Protein AF-0000000081041746 (afdb_homodimer)

Foldseek 3Di:
DDDCVDDPPPPPDPPPPPPPPPVPPPPPPPPPPPPPPDDPQLDAFEWFWFWEAEQFWIKIWIATLVVLATQDMFIDTDHFDDDPDPLFTFDACVVGVVVRVLVGLLRRLVSQVVAPPDVPDDSHHHAYAAYFYAYQAQKKFFAALVRHGLDTIGALSRQPLAVLQVLLQVQVCVVPNPQALLLGGSSHQLSVLLVCCAPPVVSNLRTQAIETSRQSVLCVFFVDSFTEAAQFRVLRRSQADNQVRDGHVSSQCSSLPDDNHDCNPNPVDTNSSRYGHHDALLAFPHFGDPVSVCSNHVNVVPPDPPPPRDTHTYTRHHYLVQLLCLLLLQLDAAEWEWEAACKIKIKHWDQHFQPFPRSQAWRRGCHSQRTTIIMGIWNQGVNLLVCLCVPQHPDPDPQRLLVLLVPQAQCLQVKAWASQCQFIRRVDFRPDHIDIDRDDPVRVVSSSPSSSVSNNSLLNNLLSVLSSLVRGPCSVSHQEYAYHYDQCVHPSSQQSNQQQNVHKYKYWDDPSSSSSSRSLSGVCNSVVHRSSVSSVSSVVSRDIDPDMHHHDHNVSNVVSSVVSVVVCCVVGPPPD/DCPPDDDDDDDDDDDDDPPPPPVPPVPPPPPPPPPPPDDPQLDAFEWFWFWEAEQFWIKIFIATLVVLATQDMDIDTDHFDDDPDPLFTFDACVVGVVVRVLVGLLRRLVSQVVAPPDVPDDSHHHAYAAYFYAYQAQKKFFAALVRHGLDTIGALSRQPLAVLQVLLQVQVCVVPNPQPLLQGGSSHQLSVLLVCCAPPVVSNLRTQAIETSRQSVLCVFQVDSFTEAAQFRVLRRSQADNQVRDGHPSSQCSSLVDDNHDCNPNPVDTNSSRYGHHDALLAFPHFGDPVSVCSNHVNVVVPDPPPPRDTHTYTRHHYLVQLLCLLLLQLDAAEWEWEAECKIKIKHWDQHFQPFPRSQAWRGGCHSQRTTIIMGIWNQGVNLLVCLCVPQHPDPDPQRLLVLLVPQAQCLQVKAWASQCQFIRRVDFRPDHIDIDRDDPVRVVSSSPSSSVSNNSLLNNLLSVLSSLVRGPCSVSHQEYAYHYDQCVHPSSQQSNQQQNQHKYKYWDDPSSSSSSRSLSGVCNSVVHRSSVSSVSSVVSRDIDPDMHHHDHNVSNVVSSVVSVVVCCVVGPPPD

Secondary structure (DSSP, 8-state):
--------------------------------------S-----EEEEEEEEE-SSEEEEEEEETTTTEEEEEEEEE--PPP-SSTT--EE-IIIIIHHHHHHHHHHHHHHTTTT---TT--S--EEEEEEEEEE-SS-BEEE-TTS-BSSPEEPTT----HHHHHHHHHHHHHHH-TTTTTT--TTSHHHHHHHHHHH-HHHHHH--EEE-HHHHHHHHHTT-SS-EEEHHHHTTSSSEETTTTEE-HHHHHHHHT---SSS-----S-GGGGSPEEE-TT-EEEE--HHHHHHH-GGGGGSS-GGGSPP-EEE--EEHHHHHHHHTT--STTEEEEEESSSEEEE--BSS----SSTTSSB--B-SSSSB--EEEES-SHHHHHHHHHHH---SSHHHHHHHHTTSPTTGGG-EEE--BTBBTTTTBTT--EEEEEE-TTTGGGTT-HHHHHHHHHHHHHHHHHHHHTTSTTGGG--EEEEESGGGG-HHHHHHHHHHHT-EEE-B--S-HHHHHHHHHHHHHHHT--HHHHHHHTGGGS-B-S--B----TGGGHHHHHHHHHHHHHHHS---/--------------------------------------S-----EEEEEEEEE-SSEEEEEEEETTTTEEEEEEEEE--PPP-SSTT--EE-IIIIIHHHHHHHHHHHHHHTTTT---TT--S--EEEEEEEEEE-SS-BEEE-TTS-BSSPEEPTT----HHHHHHHHHHHHHHH-TTTTTT--TTSHHHHHHHHHHH-HHHHHH--EEE-HHHHHHHHHTT-SS-EEEHHHHTTSSSEETTTTEE-HHHHHHHHT---SSS-----S-GGGGSPEEE-TT-EEEE--HHHHHHH-GGGGGSS-GGGSPP-EEE--EEHHHHHHHHTT--STTEEEEEESSSEEEEE-BSS----S-TTTSB--B-SSSSB--EEEES-SHHHHHHHHHHH---SSHHHHHHHHTTSPTTGGG-EEE--BTBBTTTTBTT--EEEEEE-TTTGGGTT-HHHHHHHHHHHHHHHHHHHHTTSTTGGG--EEEEESGGGG-HHHHHHHHHHHT-EEE-B--S-HHHHHHHHHHHHHHHT--HHHHHHHTGGGS-B-S--B----TGGGHHHHHHHHHHHHHHHS---

Sequence (1152 aa):
MNHRHFIASFSYSSFLLFILKISYTSHFVATAFAISSTGGETTKKAVYLGIDVGTQGTKIVAYCPQEASIIATASRSYDVMPTEVTGRAEQDPSSTWMPAIEECLMEVGHTLQLEQQDDNAEPSSYRIKGIGVSGQQHGMVALDSQLEPLRPAKLWCDVEAVQEANDLKDYFHSQQGQGNLDFLTPSFTAPKILWMKRNEPELYDKAKWFILPHDYVILKLANLRRPITDAGDASGNGFFLAAKRENSPIIAQAIDQDSKGEQSGESNTSVLEKLPTILSPNQVTGILDDYYVQKLLPWTASGMKAANIKAIPVSVGSGDNMCSALGVGCVSPGQAVMSLGTSGTIFAVSKRPPSGTDPSSLAPFCDATGQYLPLACTISCTGVLTQVLKEWTDFSSHEEASKYAASVPIGCHGITFLPYLGGERTPNWPHATGAILGLTSSNFQYAKDPAVIYRACLEAITFLLANALEEFPNKNDIDTLLVVGGGAKNPFWQQMIADITNRKLIFPLETETAALGAAFQAGAAASGMAVEEYVKGQAQALKRSPDTVQPQNHKAYEEAAARFRQFGSNLFDKRIMNHRHFIASFSYSSFLLFILKISYTSHFVATAFAISSTGGETTKKAVYLGIDVGTQGTKIVAYCPQEASIIATASRSYDVMPTEVTGRAEQDPSSTWMPAIEECLMEVGHTLQLEQQDDNAEPSSYRIKGIGVSGQQHGMVALDSQLEPLRPAKLWCDVEAVQEANDLKDYFHSQQGQGNLDFLTPSFTAPKILWMKRNEPELYDKAKWFILPHDYVILKLANLRRPITDAGDASGNGFFLAAKRENSPIIAQAIDQDSKGEQSGESNTSVLEKLPTILSPNQVTGILDDYYVQKLLPWTASGMKAANIKAIPVSVGSGDNMCSALGVGCVSPGQAVMSLGTSGTIFAVSKRPPSGTDPSSLAPFCDATGQYLPLACTISCTGVLTQVLKEWTDFSSHEEASKYAASVPIGCHGITFLPYLGGERTPNWPHATGAILGLTSSNFQYAKDPAVIYRACLEAITFLLANALEEFPNKNDIDTLLVVGGGAKNPFWQQMIADITNRKLIFPLETETAALGAAFQAGAAASGMAVEEYVKGQAQALKRSPDTVQPQNHKAYEEAAARFRQFGSNLFDKRI

Nearest PDB structures (foldseek):
  3gbt-assembly1_A  TM=8.774E-01  e=7.980E-37  Lactobacillus acidophilus NCFM
  3g25-assembly1_A  TM=7.775E-01  e=3.488E-32  Staphylococcus aureus subsp. aureus COL
  6ude-assembly1_C  TM=7.550E-01  e=1.719E-31  Elizabethkingia anophelis NUHP1
  3d7e-assembly1_X  TM=7.645E-01  e=2.544E-29  Enterococcus casseliflavus
  3h3n-assembly1_X  TM=7.624E-01  e=2.829E-29  Enterococcus casseliflavus

InterPro domains:
  IPR000577 Carbohydrate kinase, FGGY [PIRSF000538] (47-567)
  IPR006000 Xylulokinase [TIGR01312] (49-566)
  IPR018483 Carbohydrate kinase, FGGY, conserved site [PS00933] (187-199)
  IPR018484 Carbohydrate kinase FGGY, N-terminal [PF00370] (47-327)
  IPR018485 Carbohydrate kinase FGGY, C-terminal [PF02782] (336-526)
  IPR043129 ATPase, nucleotide binding domain [SSF53067] (47-330)
  IPR043129 ATPase, nucleotide binding domain [SSF53067] (329-567)
  IPR050406 FGGY Carbohydrate Kinase [PTHR43095] (45-571)

Solvent-accessible surface area (backbone atoms only — not comparable to full-atom values): 59236 Å² total; per-residue (Å²): 140,72,92,68,87,71,72,89,76,78,78,81,78,80,78,75,75,77,74,79,78,74,74,78,72,77,74,76,72,76,72,74,78,75,79,76,83,77,73,94,62,73,67,52,41,55,24,17,31,3,31,23,43,49,78,56,29,36,37,35,33,32,34,23,72,91,70,37,40,72,80,40,68,29,67,37,77,51,70,62,54,89,73,91,55,81,45,64,33,32,42,41,57,76,80,48,50,48,53,40,50,49,54,25,38,32,49,37,20,58,74,59,54,51,55,74,71,49,91,83,52,72,68,87,41,64,37,71,49,14,31,11,30,9,5,44,49,21,18,35,38,40,16,29,88,85,70,42,71,76,55,62,20,41,32,44,76,14,45,67,16,47,68,37,21,50,52,50,44,53,51,47,28,74,73,70,37,81,51,70,62,56,54,62,41,23,27,21,21,44,19,42,51,45,36,33,42,44,76,38,35,72,60,45,69,52,41,45,34,49,39,38,50,31,29,51,50,50,29,61,46,29,61,51,93,64,57,46,34,21,55,22,32,39,27,39,31,67,38,37,34,46,82,76,69,40,68,38,64,64,57,34,45,54,51,63,66,55,61,90,23,91,65,60,69,83,66,90,65,56,58,68,75,21,46,52,50,72,46,60,50,32,36,63,72,36,39,55,28,68,72,57,47,34,43,34,28,55,56,47,66,78,68,52,68,62,80,74,57,70,78,29,37,26,27,43,39,32,14,33,69,33,17,26,29,46,32,66,62,49,64,48,67,38,40,29,41,38,37,31,34,56,38,26,38,37,38,32,34,30,94,57,60,65,70,48,92,63,37,41,37,48,43,52,24,23,23,54,57,73,46,19,26,40,32,33,44,27,53,43,30,47,46,50,50,50,48,45,41,67,56,61,32,89,54,92,42,72,70,57,40,46,60,52,18,68,71,44,58,83,46,37,79,56,39,42,36,43,62,21,32,80,9,31,44,36,61,69,31,69,83,38,46,11,34,43,35,54,30,27,74,88,40,46,64,47,71,70,34,42,39,39,50,53,37,22,42,53,50,30,36,44,46,43,52,39,56,49,48,67,60,43,83,59,39,90,54,43,53,35,35,40,37,35,54,73,54,54,71,36,65,70,55,46,45,50,46,12,8,69,58,63,22,36,38,39,32,58,64,69,84,60,22,23,15,46,11,10,14,46,35,6,47,7,20,64,68,69,34,56,31,46,60,42,46,62,71,42,51,78,48,52,47,56,49,90,64,66,39,64,51,81,50,39,76,69,41,48,64,45,48,50,51,49,52,48,53,49,46,41,66,57,46,78,78,125,143,75,93,75,75,79,88,92,76,91,77,89,88,83,88,78,87,75,78,77,81,75,75,79,73,77,74,78,74,77,71,75,77,72,78,76,83,75,74,94,61,73,67,53,43,57,25,17,32,3,30,24,43,48,77,56,28,35,38,36,33,30,33,23,73,91,70,36,39,75,78,40,69,29,67,37,77,51,71,63,53,88,73,92,55,81,45,64,33,31,41,43,57,77,80,48,50,49,53,38,48,48,53,25,38,32,50,37,20,58,73,59,56,52,55,74,71,51,93,83,54,72,68,87,40,63,38,71,48,14,31,12,30,9,6,45,50,20,17,35,37,39,16,28,87,84,70,42,70,77,52,61,20,40,32,45,76,16,46,67,16,46,68,38,22,51,52,50,45,52,51,47,26,75,73,70,37,82,51,70,62,57,54,60,43,23,27,23,21,42,18,41,53,43,37,34,41,44,75,37,35,72,58,44,70,50,41,46,34,50,41,38,50,32,30,52,52,50,27,60,46,29,60,50,94,64,57,46,35,21,56,21,32,39,28,38,29,66,38,37,36,48,82,77,70,40,66,39,64,64,57,33,45,53,52,63,66,55,63,90,23,92,64,62,68,81,66,92,65,55,57,68,75,20,45,52,50,72,45,60,51,33,38,65,71,37,39,54,27,68,71,58,47,33,42,35,27,55,57,47,66,80,70,51,68,62,80,72,56,72,78,28,36,26,26,43,38,29,14,33,69,35,15,26,30,45,32,67,62,49,64,48,68,38,39,30,40,36,37,31,36,56,38,26,38,37,38,33,33,31,94,56,60,66,69,45,93,58,41,39,36,46,42,52,23,23,22,56,58,74,46,19,26,37,31,35,46,27,53,42,30,49,46,50,50,50,49,44,42,66,55,60,32,90,56,92,42,72,70,58,40,46,59,51,18,68,72,44,59,83,46,39,78,58,39,42,38,42,63,21,32,82,9,30,44,37,61,70,30,70,82,37,46,11,33,43,34,55,29,28,74,86,41,44,63,48,71,70,35,43,40,38,50,54,38,22,43,53,50,30,38,44,46,44,50,38,55,48,47,66,55,42,80,59,39,90,54,42,52,35,33,41,38,34,55,72,54,54,71,37,67,69,55,46,45,49,46,12,9,68,58,63,24,35,37,39,33,59,65,69,82,59,22,24,14,46,11,10,13,46,33,6,47,8,20,62,68,70,34,56,31,44,60,41,45,62,70,43,51,79,48,51,47,54,49,87,64,66,41,65,51,79,50,40,75,68,41,46,64,46,48,50,51,50,52,50,55,52,46,40,68,57,48,82,81,122

Organism: NCBI:txid2856

Structure (mmCIF, N/CA/C/O backbone):
data_AF-0000000081041746-model_v1
#
loop_
_entity.id
_entity.type
_entity.pdbx_description
1 polymer 'glycerol kinase'
#
loop_
_atom_site.group_PDB
_atom_site.id
_atom_site.type_symbol
_atom_site.label_atom_id
_atom_site.label_alt_id
_atom_site.label_comp_id
_atom_site.label_asym_id
_atom_site.label_entity_id
_atom_site.label_seq_id
_atom_site.pdbx_PDB_ins_code
_atom_site.Cartn_x
_atom_site.Cartn_y
_atom_site.Cartn_z
_atom_site.occupancy
_atom_site.B_iso_or_equiv
_atom_site.auth_seq_id
_atom_site.auth_comp_id
_atom_site.auth_asym_id
_atom_site.auth_atom_id
_atom_site.pdbx_PDB_model_num
ATOM 1 N N . MET A 1 1 ? -49.656 38.812 -44.125 1 17.89 1 MET A N 1
ATOM 2 C CA . MET A 1 1 ? -48.781 39.812 -44.719 1 17.89 1 MET A CA 1
ATOM 3 C C . MET A 1 1 ? -47.938 40.5 -43.656 1 17.89 1 MET A C 1
ATOM 5 O O . MET A 1 1 ? -46.719 40.562 -43.75 1 17.89 1 MET A O 1
ATOM 9 N N . ASN A 1 2 ? -48.406 41.594 -43.094 1 15.85 2 ASN A N 1
ATOM 10 C CA . ASN A 1 2 ? -48 43 -43.156 1 15.85 2 ASN A CA 1
ATOM 11 C C . ASN A 1 2 ? -47.094 43.344 -41.969 1 15.85 2 ASN A C 1
ATOM 13 O O . ASN A 1 2 ? -46.031 43.969 -42.125 1 15.85 2 ASN A O 1
ATOM 17 N N . HIS A 1 3 ? -47.719 43.562 -40.844 1 16.42 3 HIS A N 1
ATOM 18 C CA . HIS A 1 3 ? -47.562 44.844 -40.188 1 16.42 3 HIS A CA 1
ATOM 19 C C . HIS A 1 3 ? -46.219 44.906 -39.438 1 16.42 3 HIS A C 1
ATOM 21 O O . HIS A 1 3 ? -45.938 44.031 -38.625 1 16.42 3 HIS A O 1
ATOM 27 N N . ARG A 1 4 ? -45.281 45.625 -40 1 18.36 4 ARG A N 1
ATOM 28 C CA . ARG A 1 4 ? -43.875 46.062 -40.062 1 18.36 4 ARG A CA 1
ATOM 29 C C . ARG A 1 4 ? -43.469 46.75 -38.781 1 18.36 4 ARG A C 1
ATOM 31 O O . ARG A 1 4 ? -42.406 47.375 -38.688 1 18.36 4 ARG A O 1
ATOM 38 N N . HIS A 1 5 ? -44.438 46.875 -37.75 1 17.62 5 HIS A N 1
ATOM 39 C CA . HIS A 1 5 ? -44.312 48.031 -36.906 1 17.62 5 HIS A CA 1
ATOM 40 C C . HIS A 1 5 ? -43 48.031 -36.125 1 17.62 5 HIS A C 1
ATOM 42 O O . HIS A 1 5 ? -42.75 47.156 -35.312 1 17.62 5 HIS A O 1
ATOM 48 N N . PHE A 1 6 ? -41.875 48.438 -36.812 1 18.81 6 PHE A N 1
ATOM 49 C CA . PHE A 1 6 ? -40.469 48.469 -36.531 1 18.81 6 PHE A CA 1
ATOM 50 C C . PHE A 1 6 ? -40.188 49.156 -35.188 1 18.81 6 PHE A C 1
ATOM 52 O O . PHE A 1 6 ? -39.594 48.531 -34.281 1 18.81 6 PHE A O 1
ATOM 59 N N . ILE A 1 7 ? -39.625 50.469 -35.125 1 18.61 7 ILE A N 1
ATOM 60 C CA . ILE A 1 7 ? -38.281 50.938 -34.938 1 18.61 7 ILE A CA 1
ATOM 61 C C . ILE A 1 7 ? -38.219 51.75 -33.625 1 18.61 7 ILE A C 1
ATOM 63 O O . ILE A 1 7 ? -37.188 52.344 -33.312 1 18.61 7 ILE A O 1
ATOM 67 N N . ALA A 1 8 ? -39.25 51.812 -32.75 1 18.53 8 ALA A N 1
ATOM 68 C CA . ALA A 1 8 ? -39.281 53.094 -32.031 1 18.53 8 ALA A CA 1
ATOM 69 C C . ALA A 1 8 ? -38.031 53.25 -31.172 1 18.53 8 ALA A C 1
ATOM 71 O O . ALA A 1 8 ? -37.656 52.344 -30.422 1 18.53 8 ALA A O 1
ATOM 72 N N . SER A 1 9 ? -37.062 54.156 -31.562 1 19.59 9 SER A N 1
ATOM 73 C CA . SER A 1 9 ? -35.781 54.75 -31.234 1 19.59 9 SER A CA 1
ATOM 74 C C . SER A 1 9 ? -35.812 55.406 -29.859 1 19.59 9 SER A C 1
ATOM 76 O O . SER A 1 9 ? -36.375 56.5 -29.719 1 19.59 9 SER A O 1
ATOM 78 N N . PHE A 1 10 ? -36.406 54.781 -28.797 1 18.55 10 PHE A N 1
ATOM 79 C CA . PHE A 1 10 ? -36.625 55.594 -27.594 1 18.55 10 PHE A CA 1
ATOM 80 C C . PHE A 1 10 ? -35.312 56.188 -27.109 1 18.55 10 PHE A C 1
ATOM 82 O O . PHE A 1 10 ? -34.281 55.531 -27.156 1 18.55 10 PHE A O 1
ATOM 89 N N . SER A 1 11 ? -35.156 57.531 -27.109 1 18.41 11 SER A N 1
ATOM 90 C CA . SER A 1 11 ? -34.281 58.688 -26.828 1 18.41 11 SER A CA 1
ATOM 91 C C . SER A 1 11 ? -33.844 58.688 -25.375 1 18.41 11 SER A C 1
ATOM 93 O O . SER A 1 11 ? -34.594 59.062 -24.469 1 18.41 11 SER A O 1
ATOM 95 N N . TYR A 1 12 ? -33.406 57.531 -24.797 1 18.34 12 TYR A N 1
ATOM 96 C CA . TYR A 1 12 ? -33.156 57.5 -23.359 1 18.34 12 TYR A CA 1
ATOM 97 C C . TYR A 1 12 ? -32.188 58.594 -22.953 1 18.34 12 TYR A C 1
ATOM 99 O O . TYR A 1 12 ? -31.062 58.656 -23.484 1 18.34 12 TYR A O 1
ATOM 107 N N . SER A 1 13 ? -32.688 59.812 -22.547 1 17.78 13 SER A N 1
ATOM 108 C CA . SER A 1 13 ? -32.219 61.062 -22 1 17.78 13 SER A CA 1
ATOM 109 C C . SER A 1 13 ? -31.125 60.812 -20.938 1 17.78 13 SER A C 1
ATOM 111 O O . SER A 1 13 ? -31.203 59.875 -20.172 1 17.78 13 SER A O 1
ATOM 113 N N . SER A 1 14 ? -29.875 61.5 -21.125 1 18.52 14 SER A N 1
ATOM 114 C CA . SER A 1 14 ? -28.5 61.688 -20.672 1 18.52 14 SER A CA 1
ATOM 115 C C . SER A 1 14 ? -28.469 62.25 -19.25 1 18.52 14 SER A C 1
ATOM 117 O O . SER A 1 14 ? -28.281 63.438 -19.047 1 18.52 14 SER A O 1
ATOM 119 N N . PHE A 1 15 ? -29.562 61.969 -18.391 1 18.86 15 PHE A N 1
ATOM 120 C CA . PHE A 1 15 ? -29.484 62.812 -17.203 1 18.86 15 PHE A CA 1
ATOM 121 C C . PHE A 1 15 ? -28.141 62.656 -16.516 1 18.86 15 PHE A C 1
ATOM 123 O O . PHE A 1 15 ? -27.734 61.531 -16.203 1 18.86 15 PHE A O 1
ATOM 130 N N . LEU A 1 16 ? -27.219 63.688 -16.672 1 18.58 16 LEU A N 1
ATOM 131 C CA . LEU A 1 16 ? -25.891 64.062 -16.234 1 18.58 16 LEU A CA 1
ATOM 132 C C . LEU A 1 16 ? -25.844 64.188 -14.711 1 18.58 16 LEU A C 1
ATOM 134 O O . LEU A 1 16 ? -26.344 65.125 -14.125 1 18.58 16 LEU A O 1
ATOM 138 N N . LEU A 1 17 ? -26.547 63.219 -13.945 1 17.8 17 LEU A N 1
ATOM 139 C CA . LEU A 1 17 ? -26.531 63.562 -12.531 1 17.8 17 LEU A CA 1
ATOM 140 C C . LEU A 1 17 ? -25.109 63.781 -12.039 1 17.8 17 LEU A C 1
ATOM 142 O O . LEU A 1 17 ? -24.25 62.906 -12.211 1 17.8 17 LEU A O 1
ATOM 146 N N . PHE A 1 18 ? -24.688 65.062 -11.914 1 19.39 18 PHE A N 1
ATOM 147 C CA . PHE A 1 18 ? -23.516 65.688 -11.336 1 19.39 18 PHE A CA 1
ATOM 148 C C . PHE A 1 18 ? -23.234 65.125 -9.938 1 19.39 18 PHE A C 1
ATOM 150 O O . PHE A 1 18 ? -23.891 65.562 -8.969 1 19.39 18 PHE A O 1
ATOM 157 N N . ILE A 1 19 ? -23.344 63.812 -9.711 1 18.14 19 ILE A N 1
ATOM 158 C CA . ILE A 1 19 ? -23.203 63.5 -8.297 1 18.14 19 ILE A CA 1
ATOM 159 C C . ILE A 1 19 ? -21.875 64.062 -7.773 1 18.14 19 ILE A C 1
ATOM 161 O O . ILE A 1 19 ? -20.812 63.781 -8.344 1 18.14 19 ILE A O 1
ATOM 165 N N . LEU A 1 20 ? -21.953 65.125 -6.996 1 17.69 20 LEU A N 1
ATOM 166 C CA . LEU A 1 20 ? -20.969 65.875 -6.195 1 17.69 20 LEU A CA 1
ATOM 167 C C . LEU A 1 20 ? -20.094 64.938 -5.398 1 17.69 20 LEU A C 1
ATOM 169 O O . LEU A 1 20 ? -20.609 64.062 -4.664 1 17.69 20 LEU A O 1
ATOM 173 N N . LYS A 1 21 ? -18.859 64.625 -5.906 1 20.77 21 LYS A N 1
ATOM 174 C CA . LYS A 1 21 ? -17.672 63.938 -5.398 1 20.77 21 LYS A CA 1
ATOM 175 C C . LYS A 1 21 ? -17.312 64.438 -3.994 1 20.77 21 LYS A C 1
ATOM 177 O O . LYS A 1 21 ? -16.625 65.438 -3.834 1 20.77 21 LYS A O 1
ATOM 182 N N . ILE A 1 22 ? -18.344 64.625 -3.088 1 19.06 22 ILE A N 1
ATOM 183 C CA . ILE A 1 22 ? -17.812 65.125 -1.827 1 19.06 22 ILE A CA 1
ATOM 184 C C . ILE A 1 22 ? -16.734 64.188 -1.307 1 19.06 22 ILE A C 1
ATOM 186 O O . ILE A 1 22 ? -17 63 -1.061 1 19.06 22 ILE A O 1
ATOM 190 N N . SER A 1 23 ? -15.492 64.375 -1.728 1 19.53 23 SER A N 1
ATOM 191 C CA . SER A 1 23 ? -14.227 63.75 -1.303 1 19.53 23 SER A CA 1
ATOM 192 C C . SER A 1 23 ? -14.055 63.844 0.211 1 19.53 23 SER A C 1
ATOM 194 O O . SER A 1 23 ? -13.734 64.938 0.745 1 19.53 23 SER A O 1
ATOM 196 N N . TYR A 1 24 ? -14.984 63.312 1.072 1 19.25 24 TYR A N 1
ATOM 197 C CA . TYR A 1 24 ? -14.633 63.344 2.488 1 19.25 24 TYR A CA 1
ATOM 198 C C . TYR A 1 24 ? -13.258 62.75 2.725 1 19.25 24 TYR A C 1
ATOM 200 O O . TYR A 1 24 ? -13.062 61.531 2.539 1 19.25 24 TYR A O 1
ATOM 208 N N . THR A 1 25 ? -12.141 63.438 2.338 1 21.73 25 THR A N 1
ATOM 209 C CA . THR A 1 25 ? -10.766 63.156 2.75 1 21.73 25 THR A CA 1
ATOM 210 C C . THR A 1 25 ? -10.68 62.969 4.262 1 21.73 25 THR A C 1
ATOM 212 O O . THR A 1 25 ? -10.945 63.906 5.023 1 21.73 25 THR A O 1
ATOM 215 N N . SER A 1 26 ? -11.242 61.938 4.848 1 22.27 26 SER A N 1
ATOM 216 C CA . SER A 1 26 ? -10.945 61.688 6.254 1 22.27 26 SER A CA 1
ATOM 217 C C . SER A 1 26 ? -9.453 61.812 6.535 1 22.27 26 SER A C 1
ATOM 219 O O . SER A 1 26 ? -8.641 61.094 5.969 1 22.27 26 SER A O 1
ATOM 221 N N . HIS A 1 27 ? -8.922 63.031 6.672 1 24.08 27 HIS A N 1
ATOM 222 C CA . HIS A 1 27 ? -7.594 63.406 7.164 1 24.08 27 HIS A CA 1
ATOM 223 C C . HIS A 1 27 ? -7.254 62.625 8.438 1 24.08 27 HIS A C 1
ATOM 225 O O . HIS A 1 27 ? -7.844 62.875 9.492 1 24.08 27 HIS A O 1
ATOM 231 N N . PHE A 1 28 ? -7.051 61.344 8.383 1 24.45 28 PHE A N 1
ATOM 232 C CA . PHE A 1 28 ? -6.387 60.688 9.508 1 24.45 28 PHE A CA 1
ATOM 233 C C . PHE A 1 28 ? -5.121 61.438 9.898 1 24.45 28 PHE A C 1
ATOM 235 O O . PHE A 1 28 ? -4.203 61.594 9.086 1 24.45 28 PHE A O 1
ATOM 242 N N . VAL A 1 29 ? -5.23 62.531 10.672 1 25.06 29 VAL A N 1
ATOM 243 C CA . VAL A 1 29 ? -4.133 63.312 11.266 1 25.06 29 VAL A CA 1
ATOM 244 C C . VAL A 1 29 ? -3.182 62.344 11.992 1 25.06 29 VAL A C 1
ATOM 246 O O . VAL A 1 29 ? -3.566 61.688 12.961 1 25.06 29 VAL A O 1
ATOM 249 N N . ALA A 1 30 ? -2.246 61.75 11.297 1 29.47 30 ALA A N 1
ATOM 250 C CA . ALA A 1 30 ? -1.062 61.188 11.93 1 29.47 30 ALA A CA 1
ATOM 251 C C . ALA A 1 30 ? -0.396 62.188 12.867 1 29.47 30 ALA A C 1
ATOM 253 O O . ALA A 1 30 ? 0.242 63.156 12.406 1 29.47 30 ALA A O 1
ATOM 254 N N . THR A 1 31 ? -1.145 62.688 13.867 1 27.75 31 THR A N 1
ATOM 255 C CA . THR A 1 31 ? -0.385 63.5 14.82 1 27.75 31 THR A CA 1
ATOM 256 C C . THR A 1 31 ? 0.909 62.781 15.211 1 27.75 31 THR A C 1
ATOM 258 O O . THR A 1 31 ? 0.88 61.656 15.727 1 27.75 31 THR A O 1
ATOM 261 N N . ALA A 1 32 ? 1.951 63.094 14.516 1 30.61 32 ALA A N 1
ATOM 262 C CA . ALA A 1 32 ? 3.305 62.75 14.953 1 30.61 32 ALA A CA 1
ATOM 263 C C . ALA A 1 32 ? 3.518 63.156 16.406 1 30.61 32 ALA A C 1
ATOM 265 O O . ALA A 1 32 ? 3.436 64.312 16.766 1 30.61 32 ALA A O 1
ATOM 266 N N . PHE A 1 33 ? 3.07 62.344 17.312 1 29.52 33 PHE A N 1
ATOM 267 C CA . PHE A 1 33 ? 3.445 62.594 18.703 1 29.52 33 PHE A CA 1
ATOM 268 C C . PHE A 1 33 ? 4.949 62.812 18.828 1 29.52 33 PHE A C 1
ATOM 270 O O . PHE A 1 33 ? 5.738 61.938 18.469 1 29.52 33 PHE A O 1
ATOM 277 N N . ALA A 1 34 ? 5.406 64.062 18.688 1 30.11 34 ALA A N 1
ATOM 278 C CA . ALA A 1 34 ? 6.762 64.438 19.047 1 30.11 34 ALA A CA 1
ATOM 279 C C . ALA A 1 34 ? 7.078 64.062 20.5 1 30.11 34 ALA A C 1
ATOM 281 O O . ALA A 1 34 ? 6.457 64.625 21.422 1 30.11 34 ALA A O 1
ATOM 282 N N . ILE A 1 35 ? 7.531 62.906 20.734 1 31.83 35 ILE A N 1
ATOM 283 C CA . ILE A 1 35 ? 8.094 62.594 22.047 1 31.83 35 ILE A CA 1
ATOM 284 C C . ILE A 1 35 ? 9.227 63.562 22.375 1 31.83 35 ILE A C 1
ATOM 286 O O . ILE A 1 35 ? 10.219 63.625 21.641 1 31.83 35 ILE A O 1
ATOM 290 N N . SER A 1 36 ? 8.93 64.688 23.016 1 29.44 36 SER A N 1
ATOM 291 C CA . SER A 1 36 ? 9.914 65.625 23.547 1 29.44 36 SER A CA 1
ATOM 292 C C . SER A 1 36 ? 10.922 64.938 24.438 1 29.44 36 SER A C 1
ATOM 294 O O . SER A 1 36 ? 10.539 64.188 25.375 1 29.44 36 SER A O 1
ATOM 296 N N . SER A 1 37 ? 12.18 64.688 24.078 1 31.83 37 SER A N 1
ATOM 297 C CA . SER A 1 37 ? 13.328 64.188 24.828 1 31.83 37 SER A CA 1
ATOM 298 C C . SER A 1 37 ? 13.773 65.188 25.891 1 31.83 37 SER A C 1
ATOM 300 O O . SER A 1 37 ? 14.828 65.812 25.766 1 31.83 37 SER A O 1
ATOM 302 N N . THR A 1 38 ? 12.953 65.938 26.672 1 31.3 38 THR A N 1
ATOM 303 C CA . THR A 1 38 ? 13.625 66.938 27.516 1 31.3 38 THR A CA 1
ATOM 304 C C . THR A 1 38 ? 14.609 66.25 28.469 1 31.3 38 THR A C 1
ATOM 306 O O . THR A 1 38 ? 15.789 66.562 28.484 1 31.3 38 THR A O 1
ATOM 309 N N . GLY A 1 39 ? 14.359 66.438 29.938 1 32.53 39 GLY A N 1
ATOM 310 C CA . GLY A 1 39 ? 15.211 66.562 31.109 1 32.53 39 GLY A CA 1
ATOM 311 C C . GLY A 1 39 ? 15.93 65.312 31.484 1 32.53 39 GLY A C 1
ATOM 312 O O . GLY A 1 39 ? 15.641 64.25 30.938 1 32.53 39 GLY A O 1
ATOM 313 N N . GLY A 1 40 ? 16.891 65.438 32.688 1 36.47 40 GLY A N 1
ATOM 314 C CA . GLY A 1 40 ? 17.734 64.375 33.25 1 36.47 40 GLY A CA 1
ATOM 315 C C . GLY A 1 40 ? 16.984 63.094 33.531 1 36.47 40 GLY A C 1
ATOM 316 O O . GLY A 1 40 ? 16.562 62.875 34.656 1 36.47 40 GLY A O 1
ATOM 317 N N . GLU A 1 41 ? 15.953 62.781 32.875 1 38.34 41 GLU A N 1
ATOM 318 C CA . GLU A 1 41 ? 15.039 61.656 33.094 1 38.34 41 GLU A CA 1
ATOM 319 C C . GLU A 1 41 ? 15.797 60.375 33.438 1 38.34 41 GLU A C 1
ATOM 321 O O . GLU A 1 41 ? 16.688 59.969 32.688 1 38.34 41 GLU A O 1
ATOM 326 N N . THR A 1 42 ? 16.125 60.062 34.719 1 46.41 42 THR A N 1
ATOM 327 C CA . THR A 1 42 ? 16.562 58.719 35.156 1 46.41 42 THR A CA 1
ATOM 328 C C . THR A 1 42 ? 16.047 57.656 34.219 1 46.41 42 THR A C 1
ATOM 330 O O . THR A 1 42 ? 14.844 57.594 33.938 1 46.41 42 THR A O 1
ATOM 333 N N . THR A 1 43 ? 16.781 57.156 33.25 1 60.53 43 THR A N 1
ATOM 334 C CA . THR A 1 43 ? 16.531 56.5 31.953 1 60.53 43 THR A CA 1
ATOM 335 C C . THR A 1 43 ? 15.898 55.125 32.156 1 60.53 43 THR A C 1
ATOM 337 O O . THR A 1 43 ? 16.594 54.188 32.531 1 60.53 43 THR A O 1
ATOM 340 N N . LYS A 1 44 ? 14.648 54.906 32.625 1 80.25 44 LYS A N 1
ATOM 341 C CA . LYS A 1 44 ? 13.906 53.656 32.688 1 80.25 44 LYS A CA 1
ATOM 342 C C . LYS A 1 44 ? 14.102 52.844 31.422 1 80.25 44 LYS A C 1
ATOM 344 O O . LYS A 1 44 ? 14.164 53.375 30.312 1 80.25 44 LYS A O 1
ATOM 349 N N . LYS A 1 45 ? 14.281 51.562 31.734 1 90.12 45 LYS A N 1
ATOM 350 C CA . LYS A 1 45 ? 14.453 50.625 30.609 1 90.12 45 LYS A CA 1
ATOM 351 C C . LYS A 1 45 ? 13.125 50.375 29.922 1 90.12 45 LYS A C 1
ATOM 353 O O . LYS A 1 45 ? 12.094 50.188 30.578 1 90.12 45 LYS A O 1
ATOM 358 N N . ALA A 1 46 ? 13.164 50.406 28.625 1 92.44 46 ALA A N 1
ATOM 359 C CA . ALA A 1 46 ? 11.961 50.156 27.844 1 92.44 46 ALA A CA 1
ATOM 360 C C . ALA A 1 46 ? 11.578 48.656 27.891 1 92.44 46 ALA A C 1
ATOM 362 O O . ALA A 1 46 ? 12.453 47.812 27.844 1 92.44 46 ALA A O 1
ATOM 363 N N . VAL A 1 47 ? 10.281 48.438 28.031 1 95.62 47 VAL A N 1
ATOM 364 C CA . VAL A 1 47 ? 9.75 47.062 27.984 1 95.62 47 VAL A CA 1
ATOM 365 C C . VAL A 1 47 ? 8.602 46.969 26.984 1 95.62 47 VAL A C 1
ATOM 367 O O . VAL A 1 47 ? 7.77 47.875 26.922 1 95.62 47 VAL A O 1
ATOM 370 N N . TYR A 1 48 ? 8.656 46 26.172 1 97.88 48 TYR A N 1
ATOM 371 C CA . TYR A 1 48 ? 7.566 45.688 25.25 1 97.88 48 TYR A CA 1
ATOM 372 C C . TYR A 1 48 ? 6.855 44.406 25.641 1 97.88 48 TYR A C 1
ATOM 374 O O . TYR A 1 48 ? 7.5 43.375 25.828 1 97.88 48 TYR A O 1
ATOM 382 N N . LEU A 1 49 ? 5.523 44.438 25.766 1 98.31 49 LEU A N 1
ATOM 383 C CA . LEU A 1 49 ? 4.734 43.25 26.078 1 98.31 49 LEU A CA 1
ATOM 384 C C . LEU A 1 49 ? 4.266 42.562 24.812 1 98.31 49 LEU A C 1
ATOM 386 O O . LEU A 1 49 ? 3.822 43.188 23.875 1 98.31 49 LEU A O 1
ATOM 390 N N . GLY A 1 50 ? 4.504 41.281 24.766 1 98.75 50 GLY A N 1
ATOM 391 C CA . GLY A 1 50 ? 3.91 40.438 23.75 1 98.75 50 GLY A CA 1
ATOM 392 C C . GLY A 1 50 ? 2.848 39.5 24.312 1 98.75 50 GLY A C 1
ATOM 393 O O . GLY A 1 50 ? 3.107 38.75 25.234 1 98.75 50 GLY A O 1
ATOM 394 N N . ILE A 1 51 ? 1.639 39.5 23.766 1 98.75 51 ILE A N 1
ATOM 395 C CA . ILE A 1 51 ? 0.513 38.688 24.156 1 98.75 51 ILE A CA 1
ATOM 396 C C . ILE A 1 51 ? 0.26 37.625 23.094 1 98.75 51 ILE A C 1
ATOM 398 O O . ILE A 1 51 ? 0.156 37.938 21.906 1 98.75 51 ILE A O 1
ATOM 402 N N . ASP A 1 52 ? 0.192 36.375 23.5 1 98.38 52 ASP A N 1
ATOM 403 C CA . ASP A 1 52 ? -0.197 35.281 22.594 1 98.38 52 ASP A CA 1
ATOM 404 C C . ASP A 1 52 ? -1.475 34.594 23.078 1 98.38 52 ASP A C 1
ATOM 406 O O . ASP A 1 52 ? -1.479 33.969 24.125 1 98.38 52 ASP A O 1
ATOM 410 N N . VAL A 1 53 ? -2.533 34.719 22.312 1 98.31 53 VAL A N 1
ATOM 411 C CA . VAL A 1 53 ? -3.814 34.094 22.625 1 98.31 53 VAL A CA 1
ATOM 412 C C . VAL A 1 53 ? -3.982 32.812 21.828 1 98.31 53 VAL A C 1
ATOM 414 O O . VAL A 1 53 ? -4.469 32.844 20.688 1 98.31 53 VAL A O 1
ATOM 417 N N . GLY A 1 54 ? -3.73 31.719 22.469 1 95.81 54 GLY A N 1
ATOM 418 C CA . GLY A 1 54 ? -3.824 30.422 21.828 1 95.81 54 GLY A CA 1
ATOM 419 C C . GLY A 1 54 ? -5.062 29.641 22.234 1 95.81 54 GLY A C 1
ATOM 420 O O . GLY A 1 54 ? -5.926 30.156 22.953 1 95.81 54 GLY A O 1
ATOM 421 N N . THR A 1 55 ? -5.172 28.422 21.781 1 93.56 55 THR A N 1
ATOM 422 C CA . THR A 1 55 ? -6.324 27.562 22.016 1 93.56 55 THR A CA 1
ATOM 423 C C . THR A 1 55 ? -6.332 27.062 23.469 1 93.56 55 THR A C 1
ATOM 425 O O . THR A 1 55 ? -7.391 26.969 24.078 1 93.56 55 THR A O 1
ATOM 428 N N . GLN A 1 56 ? -5.168 26.875 24.062 1 92.44 56 GLN A N 1
ATOM 429 C CA . GLN A 1 56 ? -5.094 26.25 25.375 1 92.44 56 GLN A CA 1
ATOM 430 C C . GLN A 1 56 ? -4.805 27.266 26.469 1 92.44 56 GLN A C 1
ATOM 432 O O . GLN A 1 56 ? -4.762 26.938 27.656 1 92.44 56 GLN A O 1
ATOM 437 N N . GLY A 1 57 ? -4.52 28.438 25.984 1 96.06 57 GLY A N 1
ATOM 438 C CA . GLY A 1 57 ? -4.234 29.453 26.984 1 96.06 57 GLY A CA 1
ATOM 439 C C . GLY A 1 57 ? -3.68 30.734 26.391 1 96.06 57 GLY A C 1
ATOM 440 O O . GLY A 1 57 ? -3.518 30.844 25.172 1 96.06 57 GLY A O 1
ATOM 441 N N . THR A 1 58 ? -3.461 31.688 27.266 1 97.56 58 THR A N 1
ATOM 442 C CA . THR A 1 58 ? -2.842 32.969 26.922 1 97.56 58 THR A CA 1
ATOM 443 C C . THR A 1 58 ? -1.503 33.125 27.641 1 97.56 58 THR A C 1
ATOM 445 O O . THR A 1 58 ? -1.358 32.719 28.797 1 97.56 58 THR A O 1
ATOM 448 N N . LYS A 1 59 ? -0.547 33.656 26.922 1 97.62 59 LYS A N 1
ATOM 449 C CA . LYS A 1 59 ? 0.778 33.938 27.469 1 97.62 59 LYS A CA 1
ATOM 450 C C . LYS A 1 59 ? 1.187 35.406 27.203 1 97.62 59 LYS A C 1
ATOM 452 O O . LYS A 1 59 ? 0.917 35.938 26.141 1 97.62 59 LYS A O 1
ATOM 457 N N . ILE A 1 60 ? 1.812 36.031 28.188 1 98.38 60 ILE A N 1
ATOM 458 C CA . ILE A 1 60 ? 2.377 37.344 28.016 1 98.38 60 ILE A CA 1
ATOM 459 C C . ILE A 1 60 ? 3.857 37.344 28.391 1 98.38 60 ILE A C 1
ATOM 461 O O . ILE A 1 60 ? 4.246 36.75 29.391 1 98.38 60 ILE A O 1
ATOM 465 N N . VAL A 1 61 ? 4.672 37.875 27.562 1 98 61 VAL A N 1
ATOM 466 C CA . VAL A 1 61 ? 6.078 38.062 27.891 1 98 61 VAL A CA 1
ATOM 467 C C . VAL A 1 61 ? 6.387 39.562 27.938 1 98 61 VAL A C 1
ATOM 469 O O . VAL A 1 61 ? 5.797 40.344 27.203 1 98 61 VAL A O 1
ATOM 472 N N . ALA A 1 62 ? 7.242 39.938 28.812 1 97.62 62 ALA A N 1
ATOM 473 C CA . ALA A 1 62 ? 7.824 41.281 28.875 1 97.62 62 ALA A CA 1
ATOM 474 C C . ALA A 1 62 ? 9.266 41.25 28.391 1 97.62 62 ALA A C 1
ATOM 476 O O . ALA A 1 62 ? 10.156 40.719 29.062 1 97.62 62 ALA A O 1
ATOM 477 N N . TYR A 1 63 ? 9.477 41.875 27.266 1 97.75 63 TYR A N 1
ATOM 478 C CA . TYR A 1 63 ? 10.797 41.875 26.641 1 97.75 63 TYR A CA 1
ATOM 479 C C . TYR A 1 63 ? 11.492 43.219 26.844 1 97.75 63 TYR A C 1
ATOM 481 O O . TYR A 1 63 ? 10.898 44.281 26.609 1 97.75 63 TYR A O 1
ATOM 489 N N . CYS A 1 64 ? 12.719 43.156 27.25 1 96.38 64 CYS A N 1
ATOM 490 C CA . CYS A 1 64 ? 13.555 44.344 27.406 1 96.38 64 CYS A CA 1
ATOM 491 C C . CYS A 1 64 ? 14.688 44.344 26.391 1 96.38 64 CYS A C 1
ATOM 493 O O . CYS A 1 64 ? 15.664 43.625 26.531 1 96.38 64 CYS A O 1
ATOM 495 N N . PRO A 1 65 ? 14.594 45.281 25.469 1 96.56 65 PRO A N 1
ATOM 496 C CA . PRO A 1 65 ? 15.641 45.312 24.438 1 96.56 65 PRO A CA 1
ATOM 497 C C . PRO A 1 65 ? 17.016 45.625 25.031 1 96.56 65 PRO A C 1
ATOM 499 O O . PRO A 1 65 ? 18.031 45.062 24.562 1 96.56 65 PRO A O 1
ATOM 502 N N . GLN A 1 66 ? 17.078 46.406 26 1 93.81 66 GLN A N 1
ATOM 503 C CA . GLN A 1 66 ? 18.359 46.781 26.594 1 93.81 66 GLN A CA 1
ATOM 504 C C . GLN A 1 66 ? 19.047 45.562 27.25 1 93.81 66 GLN A C 1
ATOM 506 O O . GLN A 1 66 ? 20.281 45.5 27.312 1 93.81 66 GLN A O 1
ATOM 511 N N . GLU A 1 67 ? 18.25 44.625 27.672 1 94.5 67 GLU A N 1
ATOM 512 C CA . GLU A 1 67 ? 18.781 43.438 28.281 1 94.5 67 GLU A CA 1
ATOM 513 C C . GLU A 1 67 ? 18.766 42.25 27.312 1 94.5 67 GLU A C 1
ATOM 515 O O . GLU A 1 67 ? 19.312 41.188 27.609 1 94.5 67 GLU A O 1
ATOM 520 N N . ALA A 1 68 ? 18.156 42.5 26.234 1 95.5 68 ALA A N 1
ATOM 521 C CA . ALA A 1 68 ? 17.984 41.469 25.219 1 95.5 68 ALA A CA 1
ATOM 522 C C . ALA A 1 68 ? 17.422 40.188 25.828 1 95.5 68 ALA A C 1
ATOM 524 O O . ALA A 1 68 ? 17.953 39.094 25.609 1 95.5 68 ALA A O 1
ATOM 525 N N . SER A 1 69 ? 16.375 40.375 26.672 1 95 69 SER A N 1
ATOM 526 C CA . SER A 1 69 ? 15.836 39.219 27.375 1 95 69 SER A CA 1
ATOM 527 C C . SER A 1 69 ? 14.383 39.438 27.781 1 95 69 SER A C 1
ATOM 529 O O . SER A 1 69 ? 13.93 40.562 27.906 1 95 69 SER A O 1
ATOM 531 N N . ILE A 1 70 ? 13.727 38.344 27.953 1 96.31 70 ILE A N 1
ATOM 532 C CA . ILE A 1 70 ? 12.422 38.375 28.594 1 96.31 70 ILE A CA 1
ATOM 533 C C . ILE A 1 70 ? 12.602 38.5 30.109 1 96.31 70 ILE A C 1
ATOM 535 O O . ILE A 1 70 ? 13.25 37.688 30.75 1 96.31 70 ILE A O 1
ATOM 539 N N . ILE A 1 71 ? 11.992 39.5 30.672 1 95.5 71 ILE A N 1
ATOM 540 C CA . ILE A 1 71 ? 12.273 39.812 32.062 1 95.5 71 ILE A CA 1
ATOM 541 C C . ILE A 1 71 ? 11.078 39.406 32.938 1 95.5 71 ILE A C 1
ATOM 543 O O . ILE A 1 71 ? 11.188 39.312 34.156 1 95.5 71 ILE A O 1
ATOM 547 N N . ALA A 1 72 ? 9.961 39.094 32.312 1 95.62 72 ALA A N 1
ATOM 548 C CA . ALA A 1 72 ? 8.789 38.594 33.031 1 95.62 72 ALA A CA 1
ATOM 549 C C . ALA A 1 72 ? 7.879 37.812 32.062 1 95.62 72 ALA A C 1
ATOM 551 O O . ALA A 1 72 ? 7.82 38.094 30.875 1 95.62 72 ALA A O 1
ATOM 552 N N . THR A 1 73 ? 7.227 36.812 32.594 1 97 73 THR A N 1
ATOM 553 C CA . THR A 1 73 ? 6.25 36.031 31.859 1 97 73 THR A CA 1
ATOM 554 C C . THR A 1 73 ? 5.027 35.719 32.719 1 97 73 THR A C 1
ATOM 556 O O . THR A 1 73 ? 5.133 35.656 33.969 1 97 73 THR A O 1
ATOM 559 N N . ALA A 1 74 ? 3.904 35.625 32.156 1 97.56 74 ALA A N 1
ATOM 560 C CA . ALA A 1 74 ? 2.662 35.188 32.781 1 97.56 74 ALA A CA 1
ATOM 561 C C . ALA A 1 74 ? 1.837 34.312 31.812 1 97.56 74 ALA A C 1
ATOM 563 O O . ALA A 1 74 ? 1.899 34.531 30.594 1 97.56 74 ALA A O 1
ATOM 564 N N . SER A 1 75 ? 1.105 33.375 32.344 1 97.69 75 SER A N 1
ATOM 565 C CA . SER A 1 75 ? 0.271 32.531 31.516 1 97.69 75 SER A CA 1
ATOM 566 C C . SER A 1 75 ? -0.983 32.094 32.25 1 97.69 75 SER A C 1
ATOM 568 O O . SER A 1 75 ? -0.986 32 33.5 1 97.69 75 SER A O 1
ATOM 570 N N . ARG A 1 76 ? -2.006 31.875 31.547 1 97.88 76 ARG A N 1
ATOM 571 C CA . ARG A 1 76 ? -3.262 31.312 32.031 1 97.88 76 ARG A CA 1
ATOM 572 C C . ARG A 1 76 ? -3.797 30.266 31.062 1 97.88 76 ARG A C 1
ATOM 574 O O . ARG A 1 76 ? -3.809 30.484 29.844 1 97.88 76 ARG A O 1
ATOM 581 N N . SER A 1 77 ? -4.188 29.109 31.656 1 96.94 77 SER A N 1
ATOM 582 C CA . SER A 1 77 ? -4.742 28.047 30.828 1 96.94 77 SER A CA 1
ATOM 583 C C . SER A 1 77 ? -6.266 28.109 30.797 1 96.94 77 SER A C 1
ATOM 585 O O . SER A 1 77 ? -6.895 28.562 31.75 1 96.94 77 SER A O 1
ATOM 587 N N . TYR A 1 78 ? -6.879 27.766 29.703 1 96.62 78 TYR A N 1
ATOM 588 C CA . TYR A 1 78 ? -8.312 27.562 29.547 1 96.62 78 TYR A CA 1
ATOM 589 C C . TYR A 1 78 ? -8.617 26.469 28.531 1 96.62 78 TYR A C 1
ATOM 591 O O . TYR A 1 78 ? -7.711 26 27.828 1 96.62 78 TYR A O 1
ATOM 599 N N . ASP A 1 79 ? -9.945 26.062 28.484 1 93.62 79 ASP A N 1
ATOM 600 C CA . ASP A 1 79 ? -10.312 24.922 27.656 1 93.62 79 ASP A CA 1
ATOM 601 C C . ASP A 1 79 ? -11.242 25.359 26.531 1 93.62 79 ASP A C 1
ATOM 603 O O . ASP A 1 79 ? -11.828 26.438 26.562 1 93.62 79 ASP A O 1
ATOM 607 N N . VAL A 1 80 ? -11.242 24.531 25.516 1 94.5 80 VAL A N 1
ATOM 608 C CA . VAL A 1 80 ? -12.32 24.609 24.531 1 94.5 80 VAL A CA 1
ATOM 609 C C . VAL A 1 80 ? -13.648 24.219 25.188 1 94.5 80 VAL A C 1
ATOM 611 O O . VAL A 1 80 ? -13.695 23.344 26.047 1 94.5 80 VAL A O 1
ATOM 614 N N . MET A 1 81 ? -14.711 24.859 24.812 1 96.5 81 MET A N 1
ATOM 615 C CA . MET A 1 81 ? -16.031 24.609 25.391 1 96.5 81 MET A CA 1
ATOM 616 C C . MET A 1 81 ? -16.484 23.188 25.125 1 96.5 81 MET A C 1
ATOM 618 O O . MET A 1 81 ? -16.281 22.672 24.016 1 96.5 81 MET A O 1
ATOM 622 N N . PRO A 1 82 ? -17.078 22.547 26.172 1 94.75 82 PRO A N 1
ATOM 623 C CA . PRO A 1 82 ? -17.609 21.188 25.938 1 94.75 82 PRO A CA 1
ATOM 624 C C . PRO A 1 82 ? -18.75 21.172 24.922 1 94.75 82 PRO A C 1
ATOM 626 O O . PRO A 1 82 ? -19.516 22.141 24.844 1 94.75 82 PRO A O 1
ATOM 629 N N . THR A 1 83 ? -18.766 20.172 24.094 1 94.19 83 THR A N 1
ATOM 630 C CA . THR A 1 83 ? -19.828 20.062 23.094 1 94.19 83 THR A CA 1
ATOM 631 C C . THR A 1 83 ? -20.109 18.594 22.766 1 94.19 83 THR A C 1
ATOM 633 O O . THR A 1 83 ? -19.25 17.719 22.969 1 94.19 83 THR A O 1
ATOM 636 N N . GLU A 1 84 ? -21.312 18.25 22.344 1 92.94 84 GLU A N 1
ATOM 637 C CA . GLU A 1 84 ? -21.688 16.938 21.828 1 92.94 84 GLU A CA 1
ATOM 638 C C . GLU A 1 84 ? -21.703 16.922 20.297 1 92.94 84 GLU A C 1
ATOM 640 O O . GLU A 1 84 ? -21.906 15.875 19.672 1 92.94 84 GLU A O 1
ATOM 645 N N . VAL A 1 85 ? -21.453 18.141 19.703 1 91.5 85 VAL A N 1
ATOM 646 C CA . VAL A 1 85 ? -21.5 18.266 18.25 1 91.5 85 VAL A CA 1
ATOM 647 C C . VAL A 1 85 ? -20.125 17.922 17.656 1 91.5 85 VAL A C 1
ATOM 649 O O . VAL A 1 85 ? -19.125 18.547 18.016 1 91.5 85 VAL A O 1
ATOM 652 N N . THR A 1 86 ? -20.141 16.984 16.781 1 87.31 86 THR A N 1
ATOM 653 C CA . THR A 1 86 ? -18.891 16.531 16.156 1 87.31 86 THR A CA 1
ATOM 654 C C . THR A 1 86 ? -18.297 17.641 15.305 1 87.31 86 THR A C 1
ATOM 656 O O . THR A 1 86 ? -18.984 18.266 14.5 1 87.31 86 THR A O 1
ATOM 659 N N . GLY A 1 87 ? -17.016 17.906 15.508 1 89 87 GLY A N 1
ATOM 660 C CA . GLY A 1 87 ? -16.281 18.875 14.695 1 89 87 GLY A CA 1
ATOM 661 C C . GLY A 1 87 ? -16.359 20.281 15.234 1 89 87 GLY A C 1
ATOM 662 O O . GLY A 1 87 ? -15.672 21.172 14.742 1 89 87 GLY A O 1
ATOM 663 N N . ARG A 1 88 ? -17.203 20.5 16.375 1 94.12 88 ARG A N 1
ATOM 664 C CA . ARG A 1 88 ? -17.359 21.828 16.953 1 94.12 88 ARG A CA 1
ATOM 665 C C . ARG A 1 88 ? -16.25 22.141 17.938 1 94.12 88 ARG A C 1
ATOM 667 O O . ARG A 1 88 ? -15.93 21.312 18.812 1 94.12 88 ARG A O 1
ATOM 674 N N . ALA A 1 89 ? -15.562 23.281 17.859 1 95.75 89 ALA A N 1
ATOM 675 C CA . ALA A 1 89 ? -14.57 23.812 18.781 1 95.75 89 ALA A CA 1
ATOM 676 C C . ALA A 1 89 ? -14.742 25.312 18.969 1 95.75 89 ALA A C 1
ATOM 678 O O . ALA A 1 89 ? -14.469 26.094 18.047 1 95.75 89 ALA A O 1
ATOM 679 N N . GLU A 1 90 ? -15.117 25.688 20.156 1 98.12 90 GLU A N 1
ATOM 680 C CA . GLU A 1 90 ? -15.477 27.078 20.375 1 98.12 90 GLU A CA 1
ATOM 681 C C . GLU A 1 90 ? -14.945 27.594 21.703 1 98.12 90 GLU A C 1
ATOM 683 O O . GLU A 1 90 ? -14.695 26.797 22.625 1 98.12 90 GLU A O 1
ATOM 688 N N . GLN A 1 91 ? -14.719 28.859 21.75 1 98.06 91 GLN A N 1
ATOM 689 C CA . GLN A 1 91 ? -14.367 29.594 22.953 1 98.06 91 GLN A CA 1
ATOM 690 C C . GLN A 1 91 ? -15.039 30.969 22.984 1 98.06 91 GLN A C 1
ATOM 692 O O . GLN A 1 91 ? -15.219 31.594 21.953 1 98.06 91 GLN A O 1
ATOM 697 N N . ASP A 1 92 ? -15.359 31.406 24.125 1 97.5 92 ASP A N 1
ATOM 698 C CA . ASP A 1 92 ? -15.945 32.75 24.266 1 97.5 92 ASP A CA 1
ATOM 699 C C . ASP A 1 92 ? -14.859 33.781 24.469 1 97.5 92 ASP A C 1
ATOM 701 O O . ASP A 1 92 ? -14.203 33.812 25.516 1 97.5 92 ASP A O 1
ATOM 705 N N . PRO A 1 93 ? -14.695 34.719 23.547 1 97.81 93 PRO A N 1
ATOM 706 C CA . PRO A 1 93 ? -13.617 35.688 23.672 1 97.81 93 PRO A CA 1
ATOM 707 C C . PRO A 1 93 ? -13.766 36.594 24.922 1 97.81 93 PRO A C 1
ATOM 709 O O . PRO A 1 93 ? -12.781 36.844 25.609 1 97.81 93 PRO A O 1
ATOM 712 N N . SER A 1 94 ? -14.938 37 25.281 1 97.06 94 SER A N 1
ATOM 713 C CA . SER A 1 94 ? -15.188 37.969 26.344 1 97.06 94 SER A CA 1
ATOM 714 C C . SER A 1 94 ? -15.023 37.312 27.719 1 97.06 94 SER A C 1
ATOM 716 O O . SER A 1 94 ? -14.523 37.938 28.656 1 97.06 94 SER A O 1
ATOM 718 N N . SER A 1 95 ? -15.43 36.062 27.797 1 96.94 95 SER A N 1
ATOM 719 C CA . SER A 1 95 ? -15.43 35.438 29.109 1 96.94 95 SER A CA 1
ATOM 720 C C . SER A 1 95 ? -14.227 34.531 29.281 1 96.94 95 SER A C 1
ATOM 722 O O . SER A 1 95 ? -13.961 34.031 30.375 1 96.94 95 SER A O 1
ATOM 724 N N . THR A 1 96 ? -13.492 34.281 28.25 1 97.75 96 THR A N 1
ATOM 725 C CA . THR A 1 96 ? -12.359 33.375 28.344 1 97.75 96 THR A CA 1
ATOM 726 C C . THR A 1 96 ? -11.047 34.094 28.062 1 97.75 96 THR A C 1
ATOM 728 O O . THR A 1 96 ? -10.18 34.188 28.938 1 97.75 96 THR A O 1
ATOM 731 N N . TRP A 1 97 ? -10.898 34.75 26.922 1 98.38 97 TRP A N 1
ATOM 732 C CA . TRP A 1 97 ? -9.633 35.344 26.5 1 98.38 97 TRP A CA 1
ATOM 733 C C . TRP A 1 97 ? -9.32 36.594 27.328 1 98.38 97 TRP A C 1
ATOM 735 O O . TRP A 1 97 ? -8.211 36.719 27.859 1 98.38 97 TRP A O 1
ATOM 745 N N . MET A 1 98 ? -10.266 37.5 27.453 1 97.94 98 MET A N 1
ATOM 746 C CA . MET A 1 98 ? -10.008 38.812 28.062 1 97.94 98 MET A CA 1
ATOM 747 C C . MET A 1 98 ? -9.703 38.656 29.547 1 97.94 98 MET A C 1
ATOM 749 O O . MET A 1 98 ? -8.75 39.281 30.047 1 97.94 98 MET A O 1
ATOM 753 N N . PRO A 1 99 ? -10.523 37.844 30.25 1 97.5 99 PRO A N 1
ATOM 754 C CA . PRO A 1 99 ? -10.156 37.656 31.656 1 97.5 99 PRO A CA 1
ATOM 755 C C . PRO A 1 99 ? -8.758 37.062 31.828 1 97.5 99 PRO A C 1
ATOM 757 O O . PRO A 1 99 ? -8.023 37.469 32.75 1 97.5 99 PRO A O 1
ATOM 760 N N . ALA A 1 100 ? -8.383 36.094 31.031 1 98.12 100 ALA A N 1
ATOM 761 C CA . ALA A 1 100 ? -7.047 35.5 31.094 1 98.12 100 ALA A CA 1
ATOM 762 C C . ALA A 1 100 ? -5.969 36.562 30.844 1 98.12 100 ALA A C 1
ATOM 764 O O . ALA A 1 100 ? -4.945 36.594 31.531 1 98.12 100 ALA A O 1
ATOM 765 N N . ILE A 1 101 ? -6.211 37.406 29.859 1 98.06 101 ILE A N 1
ATOM 766 C CA . ILE A 1 101 ? -5.273 38.5 29.531 1 98.06 101 ILE A CA 1
ATOM 767 C C . ILE A 1 101 ? -5.156 39.469 30.703 1 98.06 101 ILE A C 1
ATOM 769 O O . ILE A 1 101 ? -4.051 39.875 31.078 1 98.06 101 ILE A O 1
ATOM 773 N N . GLU A 1 102 ? -6.246 39.812 31.297 1 96.81 102 GLU A N 1
ATOM 774 C CA . GLU A 1 102 ? -6.258 40.719 32.438 1 96.81 102 GLU A CA 1
ATOM 775 C C . GLU A 1 102 ? -5.418 40.156 33.594 1 96.81 102 GLU A C 1
ATOM 777 O O . GLU A 1 102 ? -4.605 40.875 34.188 1 96.81 102 GLU A O 1
ATOM 782 N N . GLU A 1 103 ? -5.625 38.938 33.812 1 97.12 103 GLU A N 1
ATOM 783 C CA . GLU A 1 103 ? -4.879 38.281 34.906 1 97.12 103 GLU A CA 1
ATOM 784 C C . GLU A 1 103 ? -3.385 38.281 34.594 1 97.12 103 GLU A C 1
ATOM 786 O O . GLU A 1 103 ? -2.561 38.5 35.5 1 97.12 103 GLU A O 1
ATOM 791 N N . CYS A 1 104 ? -3.072 38 33.406 1 97.62 104 CYS A N 1
ATOM 792 C CA . CYS A 1 104 ? -1.671 37.938 33 1 97.62 104 CYS A CA 1
ATOM 793 C C . CYS A 1 104 ? -1.042 39.344 33.062 1 97.62 104 CYS A C 1
ATOM 795 O O . CYS A 1 104 ? 0.118 39.469 33.469 1 97.62 104 CYS A O 1
ATOM 797 N N . LEU A 1 105 ? -1.798 40.375 32.656 1 95.69 105 LEU A N 1
ATOM 798 C CA . LEU A 1 105 ? -1.302 41.75 32.719 1 95.69 105 LEU A CA 1
ATOM 799 C C . LEU A 1 105 ? -1.008 42.156 34.188 1 95.69 105 LEU A C 1
ATOM 801 O O . LEU A 1 105 ? 0.031 42.75 34.469 1 95.69 105 LEU A O 1
ATOM 805 N N . MET A 1 106 ? -1.861 41.812 35.031 1 94.38 106 MET A N 1
ATOM 806 C CA . MET A 1 106 ? -1.674 42.094 36.438 1 94.38 106 MET A CA 1
ATOM 807 C C . MET A 1 106 ? -0.426 41.406 37 1 94.38 106 MET A C 1
ATOM 809 O O . MET A 1 106 ? 0.36 42 37.719 1 94.38 106 MET A O 1
ATOM 813 N N . GLU A 1 107 ? -0.292 40.188 36.594 1 95.25 107 GLU A N 1
ATOM 814 C CA . GLU A 1 107 ? 0.85 39.406 37.062 1 95.25 107 GLU A CA 1
ATOM 815 C C . GLU A 1 107 ? 2.162 40 36.562 1 95.25 107 GLU A C 1
ATOM 817 O O . GLU A 1 107 ? 3.133 40.094 37.312 1 95.25 107 GLU A O 1
ATOM 822 N N . VAL A 1 108 ? 2.209 40.375 35.312 1 94.69 108 VAL A N 1
ATOM 823 C CA . VAL A 1 108 ? 3.41 40.938 34.719 1 94.69 108 VAL A CA 1
ATOM 824 C C . VAL A 1 108 ? 3.697 42.312 35.375 1 94.69 108 VAL A C 1
ATOM 826 O O . VAL A 1 108 ? 4.852 42.625 35.656 1 94.69 108 VAL A O 1
ATOM 829 N N . GLY A 1 109 ? 2.676 43.125 35.594 1 89.12 109 GLY A N 1
ATOM 830 C CA . GLY A 1 109 ? 2.84 44.406 36.281 1 89.12 109 GLY A CA 1
ATOM 831 C C . GLY A 1 109 ? 3.432 44.25 37.688 1 89.12 109 GLY A C 1
ATOM 832 O O . GLY A 1 109 ? 4.301 45.031 38.062 1 89.12 109 GLY A O 1
ATOM 833 N N . HIS A 1 110 ? 2.957 43.281 38.344 1 88.75 110 HIS A N 1
ATOM 834 C CA . HIS A 1 110 ? 3.455 43.031 39.688 1 88.75 110 HIS A CA 1
ATOM 835 C C . HIS A 1 110 ? 4.914 42.562 39.656 1 88.75 110 HIS A C 1
ATOM 837 O O . HIS A 1 110 ? 5.727 43.031 40.469 1 88.75 110 HIS A O 1
ATOM 843 N N . THR A 1 111 ? 5.184 41.656 38.75 1 89.56 111 THR A N 1
ATOM 844 C CA . THR A 1 111 ? 6.531 41.125 38.656 1 89.56 111 THR A CA 1
ATOM 845 C C . THR A 1 111 ? 7.539 42.219 38.312 1 89.56 111 THR A C 1
ATOM 847 O O . THR A 1 111 ? 8.648 42.219 38.844 1 89.56 111 THR A O 1
ATOM 850 N N . LEU A 1 112 ? 7.145 43.188 37.469 1 87.25 112 LEU A N 1
ATOM 851 C CA . LEU A 1 112 ? 8.039 44.25 37.062 1 87.25 112 LEU A CA 1
ATOM 852 C C . LEU A 1 112 ? 8.039 45.375 38.062 1 87.25 112 LEU A C 1
ATOM 854 O O . LEU A 1 112 ? 8.797 46.344 37.906 1 87.25 112 LEU A O 1
ATOM 858 N N . GLN A 1 113 ? 7.371 45.219 39.188 1 75 113 GLN A N 1
ATOM 859 C CA . GLN A 1 113 ? 7.258 46.188 40.25 1 75 113 GLN A CA 1
ATOM 860 C C . GLN A 1 113 ? 6.922 47.562 39.688 1 75 113 GLN A C 1
ATOM 862 O O . GLN A 1 113 ? 7.562 48.562 40.062 1 75 113 GLN A O 1
ATOM 867 N N . LEU A 1 114 ? 6.18 47.656 38.656 1 63.84 114 LEU A N 1
ATOM 868 C CA . LEU A 1 114 ? 5.805 48.906 38.062 1 63.84 114 LEU A CA 1
ATOM 869 C C . LEU A 1 114 ? 4.996 49.75 39.062 1 63.84 114 LEU A C 1
ATOM 871 O O . LEU A 1 114 ? 4.715 50.938 38.781 1 63.84 114 LEU A O 1
ATOM 875 N N . GLU A 1 115 ? 4.66 49.312 40.25 1 54.12 115 GLU A N 1
ATOM 876 C CA . GLU A 1 115 ? 3.863 50 41.25 1 54.12 115 GLU A CA 1
ATOM 877 C C . GLU A 1 115 ? 4.547 51.312 41.688 1 54.12 115 GLU A C 1
ATOM 879 O O . GLU A 1 115 ? 3.895 52.344 41.844 1 54.12 115 GLU A O 1
ATOM 884 N N . GLN A 1 116 ? 5.703 51.281 42.438 1 48.53 116 GLN A N 1
ATOM 885 C CA . GLN A 1 116 ? 6.172 52.281 43.375 1 48.53 116 GLN A CA 1
ATOM 886 C C . GLN A 1 116 ? 6.973 53.375 42.656 1 48.53 116 GLN A C 1
ATOM 888 O O . GLN A 1 116 ? 8.203 53.438 42.781 1 48.53 116 GLN A O 1
ATOM 893 N N . GLN A 1 117 ? 6.582 53.719 41.438 1 45.66 117 GLN A N 1
ATOM 894 C CA . GLN A 1 117 ? 7.527 54.625 40.812 1 45.66 117 GLN A CA 1
ATOM 895 C C . GLN A 1 117 ? 7.453 56 41.469 1 45.66 117 GLN A C 1
ATOM 897 O O . GLN A 1 117 ? 6.535 56.781 41.188 1 45.66 117 GLN A O 1
ATOM 902 N N . ASP A 1 118 ? 7.824 56.156 42.656 1 42.44 118 ASP A N 1
ATOM 903 C CA . ASP A 1 118 ? 8.102 57.531 43.156 1 42.44 118 ASP A CA 1
ATOM 904 C C . ASP A 1 118 ? 9.203 58.188 42.312 1 42.44 118 ASP A C 1
ATOM 906 O O . ASP A 1 118 ? 10.086 57.5 41.781 1 42.44 118 ASP A O 1
ATOM 910 N N . ASP A 1 119 ? 8.945 59.375 41.875 1 43.19 119 ASP A N 1
ATOM 911 C CA . ASP A 1 119 ? 9.922 60.188 41.156 1 43.19 119 ASP A CA 1
ATOM 912 C C . ASP A 1 119 ? 11.344 59.906 41.656 1 43.19 119 ASP A C 1
ATOM 914 O O . ASP A 1 119 ? 12.32 60.219 40.969 1 43.19 119 ASP A O 1
ATOM 918 N N . ASN A 1 120 ? 11.531 59.688 42.906 1 41.88 120 ASN A N 1
ATOM 919 C CA . ASN A 1 120 ? 12.875 59.531 43.438 1 41.88 120 ASN A CA 1
ATOM 920 C C . ASN A 1 120 ? 13.383 58.094 43.25 1 41.88 120 ASN A C 1
ATOM 922 O O . ASN A 1 120 ? 14.328 57.688 43.938 1 41.88 120 ASN A O 1
ATOM 926 N N . ALA A 1 121 ? 12.617 57.281 42.594 1 44.62 121 ALA A N 1
ATOM 927 C CA . ALA A 1 121 ? 13.008 55.875 42.594 1 44.62 121 ALA A CA 1
ATOM 928 C C . ALA A 1 121 ? 14.258 55.656 41.75 1 44.62 121 ALA A C 1
ATOM 930 O O . ALA A 1 121 ? 14.523 56.406 40.812 1 44.62 121 ALA A O 1
ATOM 931 N N . GLU A 1 122 ? 15.188 54.688 42.219 1 46.5 122 GLU A N 1
ATOM 932 C CA . GLU A 1 122 ? 16.469 54.219 41.719 1 46.5 122 GLU A CA 1
ATOM 933 C C . GLU A 1 122 ? 16.375 53.875 40.219 1 46.5 122 GLU A C 1
ATOM 935 O O . GLU A 1 122 ? 15.312 53.5 39.719 1 46.5 122 GLU A O 1
ATOM 940 N N . PRO A 1 123 ? 17.469 54.156 39.406 1 45.25 123 PRO A N 1
ATOM 941 C CA . PRO A 1 123 ? 17.812 53.906 38 1 45.25 123 PRO A CA 1
ATOM 942 C C . PRO A 1 123 ? 17.234 52.594 37.469 1 45.25 123 PRO A C 1
ATOM 944 O O . PRO A 1 123 ? 17.234 52.375 36.281 1 45.25 123 PRO A O 1
ATOM 947 N N . SER A 1 124 ? 16.969 51.562 38.281 1 54.5 124 SER A N 1
ATOM 948 C CA . SER A 1 124 ? 16.734 50.219 37.75 1 54.5 124 SER A CA 1
ATOM 949 C C . SER A 1 124 ? 15.266 49.969 37.438 1 54.5 124 SER A C 1
ATOM 951 O O . SER A 1 124 ? 14.789 48.844 37.469 1 54.5 124 SER A O 1
ATOM 953 N N . SER A 1 125 ? 14.383 50.938 36.906 1 78.31 125 SER A N 1
ATOM 954 C CA . SER A 1 125 ? 12.938 50.781 36.75 1 78.31 125 SER A CA 1
ATOM 955 C C . SER A 1 125 ? 12.562 50.594 35.281 1 78.31 125 SER A C 1
ATOM 957 O O . SER A 1 125 ? 13.383 50.844 34.375 1 78.31 125 SER A O 1
ATOM 959 N N . TYR A 1 126 ? 11.516 49.719 35.031 1 87.12 126 TYR A N 1
ATOM 960 C CA . TYR A 1 126 ? 10.992 49.406 33.688 1 87.12 126 TYR A CA 1
ATOM 961 C C . TYR A 1 126 ? 9.812 50.281 33.344 1 87.12 126 TYR A C 1
ATOM 963 O O . TYR A 1 126 ? 9.078 50.75 34.219 1 87.12 126 TYR A O 1
ATOM 971 N N . ARG A 1 127 ? 9.734 50.656 32.062 1 88.25 127 ARG A N 1
ATOM 972 C CA . ARG A 1 127 ? 8.578 51.344 31.484 1 88.25 127 ARG A CA 1
ATOM 973 C C . ARG A 1 127 ? 8.008 50.562 30.297 1 88.25 127 ARG A C 1
ATOM 975 O O . ARG A 1 127 ? 8.75 50.219 29.375 1 88.25 127 ARG A O 1
ATOM 982 N N . ILE A 1 128 ? 6.754 50.344 30.375 1 93 128 ILE A N 1
ATOM 983 C CA . ILE A 1 128 ? 6.117 49.688 29.234 1 93 128 ILE A CA 1
ATOM 984 C C . ILE A 1 128 ? 5.984 50.688 28.078 1 93 128 ILE A C 1
ATOM 986 O O . ILE A 1 128 ? 5.355 51.719 28.219 1 93 128 ILE A O 1
ATOM 990 N N . LYS A 1 129 ? 6.539 50.312 26.906 1 94.94 129 LYS A N 1
ATOM 991 C CA . LYS A 1 129 ? 6.582 51.25 25.797 1 94.94 129 LYS A CA 1
ATOM 992 C C . LYS A 1 129 ? 5.695 50.781 24.641 1 94.94 129 LYS A C 1
ATOM 994 O O . LYS A 1 129 ? 5.434 51.531 23.703 1 94.94 129 LYS A O 1
ATOM 999 N N . GLY A 1 130 ? 5.18 49.625 24.75 1 96.94 130 GLY A N 1
ATOM 1000 C CA . GLY A 1 130 ? 4.297 49.125 23.719 1 96.94 130 GLY A CA 1
ATOM 1001 C C . GLY A 1 130 ? 3.787 47.719 23.984 1 96.94 130 GLY A C 1
ATOM 1002 O O . GLY A 1 130 ? 4.352 47 24.812 1 96.94 130 GLY A O 1
ATOM 1003 N N . ILE A 1 131 ? 2.711 47.375 23.328 1 98.31 131 ILE A N 1
ATOM 1004 C CA . ILE A 1 131 ? 2.088 46.031 23.438 1 98.31 131 ILE A CA 1
ATOM 1005 C C . ILE A 1 131 ? 1.805 45.5 22.047 1 98.31 131 ILE A C 1
ATOM 1007 O O . ILE A 1 131 ? 1.328 46.219 21.156 1 98.31 131 ILE A O 1
ATOM 1011 N N . GLY A 1 132 ? 2.205 44.25 21.781 1 98.75 132 GLY A N 1
ATOM 1012 C CA . GLY A 1 132 ? 1.842 43.5 20.594 1 98.75 132 GLY A CA 1
ATOM 1013 C C . GLY A 1 132 ? 1.005 42.281 20.891 1 98.75 132 GLY A C 1
ATOM 1014 O O . GLY A 1 132 ? 1.044 41.75 22 1 98.75 132 GLY A O 1
ATOM 1015 N N . VAL A 1 133 ? 0.218 41.812 19.906 1 98.81 133 VAL A N 1
ATOM 1016 C CA . VAL A 1 133 ? -0.714 40.719 20.125 1 98.81 133 VAL A CA 1
ATOM 1017 C C . VAL A 1 133 ? -0.563 39.688 19.016 1 98.81 133 VAL A C 1
ATOM 1019 O O . VAL A 1 133 ? -0.6 40.031 17.828 1 98.81 133 VAL A O 1
ATOM 1022 N N . SER A 1 134 ? -0.306 38.469 19.391 1 98.56 134 SER A N 1
ATOM 1023 C CA . SER A 1 134 ? -0.404 37.281 18.562 1 98.56 134 SER A CA 1
ATOM 1024 C C . SER A 1 134 ? -1.672 36.5 18.875 1 98.56 134 SER A C 1
ATOM 1026 O O . SER A 1 134 ? -2.098 36.406 20.031 1 98.56 134 SER A O 1
ATOM 1028 N N . GLY A 1 135 ? -2.293 35.906 17.875 1 97.81 135 GLY A N 1
ATOM 1029 C CA . GLY A 1 135 ? -3.49 35.125 18.109 1 97.81 135 GLY A CA 1
ATOM 1030 C C . GLY A 1 135 ? -3.559 33.875 17.25 1 97.81 135 GLY A C 1
ATOM 1031 O O . GLY A 1 135 ? -2.998 33.812 16.156 1 97.81 135 GLY A O 1
ATOM 1032 N N . GLN A 1 136 ? -4.293 32.844 17.812 1 96.81 136 GLN A N 1
ATOM 1033 C CA . GLN A 1 136 ? -4.625 31.688 16.984 1 96.81 136 GLN A CA 1
ATOM 1034 C C . GLN A 1 136 ? -5.293 32.125 15.688 1 96.81 136 GLN A C 1
ATOM 1036 O O . GLN A 1 136 ? -6.109 33.062 15.68 1 96.81 136 GLN A O 1
ATOM 1041 N N . GLN A 1 137 ? -4.902 31.531 14.609 1 96.62 137 GLN A N 1
ATOM 1042 C CA . GLN A 1 137 ? -5.371 31.938 13.289 1 96.62 137 GLN A CA 1
ATOM 1043 C C . GLN A 1 137 ? -6.734 31.328 12.969 1 96.62 137 GLN A C 1
ATOM 1045 O O . GLN A 1 137 ? -7.238 30.5 13.734 1 96.62 137 GLN A O 1
ATOM 1050 N N . HIS A 1 138 ? -7.375 31.828 11.953 1 95.62 138 HIS A N 1
ATOM 1051 C CA . HIS A 1 138 ? -8.5 31.234 11.242 1 95.62 138 HIS A CA 1
ATOM 1052 C C . HIS A 1 138 ? -9.789 31.375 12.039 1 95.62 138 HIS A C 1
ATOM 1054 O O . HIS A 1 138 ? -10.883 31.156 11.5 1 95.62 138 HIS A O 1
ATOM 1060 N N . GLY A 1 139 ? -9.742 31.703 13.297 1 96.81 139 GLY A N 1
ATOM 1061 C CA . GLY A 1 139 ? -10.945 31.797 14.109 1 96.81 139 GLY A CA 1
ATOM 1062 C C . GLY A 1 139 ? -11.93 32.844 13.602 1 96.81 139 GLY A C 1
ATOM 1063 O O . GLY A 1 139 ? -11.539 33.812 12.984 1 96.81 139 GLY A O 1
ATOM 1064 N N . MET A 1 140 ? -13.188 32.594 13.922 1 98.44 140 MET A N 1
ATOM 1065 C CA . MET A 1 140 ? -14.227 33.562 13.586 1 98.44 140 MET A CA 1
ATOM 1066 C C . MET A 1 140 ? -14.828 34.188 14.844 1 98.44 140 MET A C 1
ATOM 1068 O O . MET A 1 140 ? -15.453 33.5 15.641 1 98.44 140 MET A O 1
ATOM 1072 N N . VAL A 1 141 ? -14.648 35.406 15 1 98.75 141 VAL A N 1
ATOM 1073 C CA . VAL A 1 141 ? -15.344 36.219 16 1 98.75 141 VAL A CA 1
ATOM 1074 C C . VAL A 1 141 ? -16.375 37.125 15.336 1 98.75 141 VAL A C 1
ATOM 1076 O O . VAL A 1 141 ? -16.016 38.031 14.594 1 98.75 141 VAL A O 1
ATOM 1079 N N . ALA A 1 142 ? -17.609 36.844 15.57 1 98.62 142 ALA A N 1
ATOM 1080 C CA . ALA A 1 142 ? -18.703 37.656 15.023 1 98.62 142 ALA A CA 1
ATOM 1081 C C . ALA A 1 142 ? -19.156 38.719 16.031 1 98.62 142 ALA A C 1
ATOM 1083 O O . ALA A 1 142 ? -19.531 38.375 17.156 1 98.62 142 ALA A O 1
ATOM 1084 N N . LEU A 1 143 ? -19.156 39.969 15.578 1 98.56 143 LEU A N 1
ATOM 1085 C CA . LEU A 1 143 ? -19.5 41.062 16.484 1 98.56 143 LEU A CA 1
ATOM 1086 C C . LEU A 1 143 ? -20.766 41.781 16 1 98.56 143 LEU A C 1
ATOM 1088 O O . LEU A 1 143 ? -20.984 41.906 14.797 1 98.56 143 LEU A O 1
ATOM 1092 N N . ASP A 1 144 ? -21.516 42.281 16.938 1 97.69 144 ASP A N 1
ATOM 1093 C CA . ASP A 1 144 ? -22.641 43.156 16.609 1 97.69 144 ASP A CA 1
ATOM 1094 C C . ASP A 1 144 ? -22.188 44.625 16.5 1 97.69 144 ASP A C 1
ATOM 1096 O O . ASP A 1 144 ? -21 44.906 16.469 1 97.69 144 ASP A O 1
ATOM 1100 N N . SER A 1 145 ? -23.125 45.531 16.375 1 96.25 145 SER A N 1
ATOM 1101 C CA . SER A 1 145 ? -22.844 46.938 16.188 1 96.25 145 SER A CA 1
ATOM 1102 C C . SER A 1 145 ? -22.219 47.562 17.438 1 96.25 145 SER A C 1
ATOM 1104 O O . SER A 1 145 ? -21.594 48.594 17.359 1 96.25 145 SER A O 1
ATOM 1106 N N . GLN A 1 146 ? -22.375 46.938 18.609 1 96.94 146 GLN A N 1
ATOM 1107 C CA . GLN A 1 146 ? -21.781 47.406 19.859 1 96.94 146 GLN A CA 1
ATOM 1108 C C . GLN A 1 146 ? -20.406 46.781 20.094 1 96.94 146 GLN A C 1
ATOM 1110 O O . GLN A 1 146 ? -19.812 46.938 21.141 1 96.94 146 GLN A O 1
ATOM 1115 N N . LEU A 1 147 ? -19.938 46.031 19.094 1 97.75 147 LEU A N 1
ATOM 1116 C CA . LEU A 1 147 ? -18.625 45.375 19.094 1 97.75 147 LEU A CA 1
ATOM 1117 C C . LEU A 1 147 ? -18.547 44.312 20.172 1 97.75 147 LEU A C 1
ATOM 1119 O O . LEU A 1 147 ? -17.5 44.156 20.812 1 97.75 147 LEU A O 1
ATOM 1123 N N . GLU A 1 148 ? -19.75 43.688 20.453 1 97.44 148 GLU A N 1
ATOM 1124 C CA . GLU A 1 148 ? -19.828 42.562 21.359 1 97.44 148 GLU A CA 1
ATOM 1125 C C . GLU A 1 148 ? -20.016 41.25 20.594 1 97.44 148 GLU A C 1
ATOM 1127 O O . GLU A 1 148 ? -20.734 41.219 19.594 1 97.44 148 GLU A O 1
ATOM 1132 N N . PRO A 1 149 ? -19.359 40.188 21.078 1 98.38 149 PRO A N 1
ATOM 1133 C CA . PRO A 1 149 ? -19.531 38.906 20.375 1 98.38 149 PRO A CA 1
ATOM 1134 C C . PRO A 1 149 ? -20.969 38.406 20.359 1 98.38 149 PRO A C 1
ATOM 1136 O O . PRO A 1 149 ? -21.672 38.5 21.375 1 98.38 149 PRO A O 1
ATOM 1139 N N . LEU A 1 150 ? -21.438 37.875 19.266 1 98.12 150 LEU A N 1
ATOM 1140 C CA . LEU A 1 150 ? -22.797 37.406 19.062 1 98.12 150 LEU A CA 1
ATOM 1141 C C . LEU A 1 150 ? -22.906 35.938 19.484 1 98.12 150 LEU A C 1
ATOM 1143 O O . LEU A 1 150 ? -24.016 35.469 19.766 1 98.12 150 LEU A O 1
ATOM 1147 N N . ARG A 1 151 ? -21.859 35.219 19.531 1 97.44 151 ARG A N 1
ATOM 1148 C CA . ARG A 1 151 ? -21.703 33.812 19.844 1 97.44 151 ARG A CA 1
ATOM 1149 C C . ARG A 1 151 ? -20.25 33.5 20.219 1 97.44 151 ARG A C 1
ATOM 1151 O O . ARG A 1 151 ? -19.359 34.312 20 1 97.44 151 ARG A O 1
ATOM 1158 N N . PRO A 1 152 ? -20.047 32.312 20.797 1 98.31 152 PRO A N 1
ATOM 1159 C CA . PRO A 1 152 ? -18.641 31.906 20.953 1 98.31 152 PRO A CA 1
ATOM 1160 C C . PRO A 1 152 ? -17.891 31.859 19.625 1 98.31 152 PRO A C 1
ATOM 1162 O O . PRO A 1 152 ? -18.484 31.562 18.578 1 98.31 152 PRO A O 1
ATOM 1165 N N . ALA A 1 153 ? -16.656 32.219 19.672 1 98.62 153 ALA A N 1
ATOM 1166 C CA . ALA A 1 153 ? -15.805 32.156 18.484 1 98.62 153 ALA A CA 1
ATOM 1167 C C . ALA A 1 153 ? -15.617 30.719 18 1 98.62 153 ALA A C 1
ATOM 1169 O O . ALA A 1 153 ? -15.383 29.828 18.812 1 98.62 153 ALA A O 1
ATOM 1170 N N . LYS A 1 154 ? -15.797 30.438 16.75 1 98.25 154 LYS A N 1
ATOM 1171 C CA . LYS A 1 154 ? -15.375 29.172 16.141 1 98.25 154 LYS A CA 1
ATOM 1172 C C . LYS A 1 154 ? -13.875 29.172 15.852 1 98.25 154 LYS A C 1
ATOM 1174 O O . LYS A 1 154 ? -13.391 30.016 15.102 1 98.25 154 LYS A O 1
ATOM 1179 N N . LEU A 1 155 ? -13.203 28.25 16.422 1 97.62 155 LEU A N 1
ATOM 1180 C CA . LEU A 1 155 ? -11.742 28.266 16.422 1 97.62 155 LEU A CA 1
ATOM 1181 C C . LEU A 1 155 ? -11.195 27.594 15.164 1 97.62 155 LEU A C 1
ATOM 1183 O O . LEU A 1 155 ? -11.961 27.094 14.336 1 97.62 155 LEU A O 1
ATOM 1187 N N . TRP A 1 156 ? -9.875 27.656 14.977 1 94.75 156 TRP A N 1
ATOM 1188 C CA . TRP A 1 156 ? -9.188 27.062 13.836 1 94.75 156 TRP A CA 1
ATOM 1189 C C . TRP A 1 156 ? -9.453 25.562 13.758 1 94.75 156 TRP A C 1
ATOM 1191 O O . TRP A 1 156 ? -9.414 24.984 12.672 1 94.75 156 TRP A O 1
ATOM 1201 N N . CYS A 1 157 ? -9.766 24.891 14.875 1 90.06 157 CYS A N 1
ATOM 1202 C CA . CYS A 1 157 ? -9.953 23.453 14.898 1 90.06 157 CYS A CA 1
ATOM 1203 C C . CYS A 1 157 ? -11.43 23.094 14.852 1 90.06 157 CYS A C 1
ATOM 1205 O O . CYS A 1 157 ? -11.805 21.938 15.078 1 90.06 157 CYS A O 1
ATOM 1207 N N . ASP A 1 158 ? -12.234 24.125 14.641 1 93.69 158 ASP A N 1
ATOM 1208 C CA . ASP A 1 158 ? -13.633 23.875 14.289 1 93.69 158 ASP A CA 1
ATOM 1209 C C . ASP A 1 158 ? -13.773 23.469 12.82 1 93.69 158 ASP A C 1
ATOM 1211 O O . ASP A 1 158 ? -13.344 24.219 11.93 1 93.69 158 ASP A O 1
ATOM 1215 N N . VAL A 1 159 ? -14.383 22.266 12.57 1 90.75 159 VAL A N 1
ATOM 1216 C CA . VAL A 1 159 ? -14.461 21.812 11.188 1 90.75 159 VAL A CA 1
ATOM 1217 C C . VAL A 1 159 ? -15.906 21.484 10.828 1 90.75 159 VAL A C 1
ATOM 1219 O O . VAL A 1 159 ? -16.172 20.562 10.055 1 90.75 159 VAL A O 1
ATOM 1222 N N . GLU A 1 160 ? -16.797 22.172 11.391 1 92.88 160 GLU A N 1
ATOM 1223 C CA . GLU A 1 160 ? -18.203 21.969 11.094 1 92.88 160 GLU A CA 1
ATOM 1224 C C . GLU A 1 160 ? -18.547 22.406 9.672 1 92.88 160 GLU A C 1
ATOM 1226 O O . GLU A 1 160 ? -19.469 21.891 9.055 1 92.88 160 GLU A O 1
ATOM 1231 N N . ALA A 1 161 ? -17.766 23.281 9.133 1 95.81 161 ALA A N 1
ATOM 1232 C CA . ALA A 1 161 ? -18.109 23.969 7.891 1 95.81 161 ALA A CA 1
ATOM 1233 C C . ALA A 1 161 ? -17.531 23.234 6.684 1 95.81 161 ALA A C 1
ATOM 1235 O O . ALA A 1 161 ? -16.984 23.859 5.773 1 95.81 161 ALA A O 1
ATOM 1236 N N . VAL A 1 162 ? -17.656 21.984 6.66 1 91.44 162 VAL A N 1
ATOM 1237 C CA . VAL A 1 162 ? -17.094 21.172 5.59 1 91.44 162 VAL A CA 1
ATOM 1238 C C . VAL A 1 162 ? -17.828 21.484 4.277 1 91.44 162 VAL A C 1
ATOM 1240 O O . VAL A 1 162 ? -17.188 21.781 3.266 1 91.44 162 VAL A O 1
ATOM 1243 N N . GLN A 1 163 ? -19.156 21.391 4.25 1 94 163 GLN A N 1
ATOM 1244 C CA . GLN A 1 163 ? -19.938 21.641 3.041 1 94 163 GLN A CA 1
ATOM 1245 C C . GLN A 1 163 ? -19.719 23.062 2.531 1 94 163 GLN A C 1
ATOM 1247 O O . GLN A 1 163 ? -19.609 23.281 1.324 1 94 163 GLN A O 1
ATOM 1252 N N . GLU A 1 164 ? -19.641 23.953 3.457 1 95.44 164 GLU A N 1
ATOM 1253 C CA . GLU A 1 164 ? -19.469 25.344 3.104 1 95.44 164 GLU A CA 1
ATOM 1254 C C . GLU A 1 164 ? -18.109 25.578 2.426 1 95.44 164 GLU A C 1
ATOM 1256 O O . GLU A 1 164 ? -18.016 26.328 1.45 1 95.44 164 GLU A O 1
ATOM 1261 N N . ALA A 1 165 ? -17.078 24.984 2.965 1 93.31 165 ALA A N 1
ATOM 1262 C CA . ALA A 1 165 ? -15.758 25.094 2.342 1 93.31 165 ALA A CA 1
ATOM 1263 C C . ALA A 1 165 ? -15.781 24.562 0.912 1 93.31 165 ALA A C 1
ATOM 1265 O O . ALA A 1 165 ? -15.242 25.188 -0.001 1 93.31 165 ALA A O 1
ATOM 1266 N N . ASN A 1 166 ? -16.438 23.453 0.711 1 90.56 166 ASN A N 1
ATOM 1267 C CA . ASN A 1 166 ? -16.531 22.859 -0.616 1 90.56 166 ASN A CA 1
ATOM 1268 C C . ASN A 1 166 ? -17.328 23.75 -1.573 1 90.56 166 ASN A C 1
ATOM 1270 O O . ASN A 1 166 ? -16.922 23.922 -2.727 1 90.56 166 ASN A O 1
ATOM 1274 N N . ASP A 1 167 ? -18.422 24.25 -1.054 1 93.44 167 ASP A N 1
ATOM 1275 C CA . ASP A 1 167 ? -19.25 25.109 -1.883 1 93.44 167 ASP A CA 1
ATOM 1276 C C . ASP A 1 167 ? -18.5 26.375 -2.312 1 93.44 167 ASP A C 1
ATOM 1278 O O . ASP A 1 167 ? -18.641 26.828 -3.447 1 93.44 167 ASP A O 1
ATOM 1282 N N . LEU A 1 168 ? -17.766 26.938 -1.407 1 93.25 168 LEU A N 1
ATOM 1283 C CA . LEU A 1 168 ? -16.984 28.125 -1.729 1 93.25 168 LEU A CA 1
ATOM 1284 C C . LEU A 1 168 ? -15.914 27.812 -2.771 1 93.25 168 LEU A C 1
ATOM 1286 O O . LEU A 1 168 ? -15.703 28.578 -3.709 1 93.25 168 LEU A O 1
ATOM 1290 N N . LYS A 1 169 ? -15.188 26.672 -2.648 1 88.19 169 LYS A N 1
ATOM 1291 C CA . LYS A 1 169 ? -14.18 26.25 -3.619 1 88.19 169 LYS A CA 1
ATOM 1292 C C . LYS A 1 169 ? -14.805 26.031 -4.996 1 88.19 169 LYS A C 1
ATOM 1294 O O . LYS A 1 169 ? -14.266 26.484 -6.004 1 88.19 169 LYS A O 1
ATOM 1299 N N . ASP A 1 170 ? -15.945 25.344 -4.98 1 89 170 ASP A N 1
ATOM 1300 C CA . ASP A 1 170 ? -16.641 25.062 -6.234 1 89 170 ASP A CA 1
ATOM 1301 C C . ASP A 1 170 ? -17.047 26.359 -6.938 1 89 170 ASP A C 1
ATOM 1303 O O . ASP A 1 170 ? -16.891 26.484 -8.156 1 89 170 ASP A O 1
ATOM 1307 N N . TYR A 1 171 ? -17.547 27.266 -6.176 1 89.75 171 TYR A N 1
ATOM 1308 C CA . TYR A 1 171 ? -17.938 28.547 -6.742 1 89.75 171 TYR A CA 1
ATOM 1309 C C . TYR A 1 171 ? -16.734 29.281 -7.309 1 89.75 171 TYR A C 1
ATOM 1311 O O . TYR A 1 171 ? -16.781 29.812 -8.422 1 89.75 171 TYR A O 1
ATOM 1319 N N . PHE A 1 172 ? -15.742 29.375 -6.484 1 87.38 172 PHE A N 1
ATOM 1320 C CA . PHE A 1 172 ? -14.531 30.062 -6.926 1 87.38 172 PHE A CA 1
ATOM 1321 C C . PHE A 1 172 ? -13.992 29.438 -8.211 1 87.38 172 PHE A C 1
ATOM 1323 O O . PHE A 1 172 ? -13.594 30.156 -9.133 1 87.38 172 PHE A O 1
ATOM 1330 N N . HIS A 1 173 ? -13.953 28.062 -8.258 1 84.06 173 HIS A N 1
ATOM 1331 C CA . HIS A 1 173 ? -13.469 27.344 -9.43 1 84.06 173 HIS A CA 1
ATOM 1332 C C . HIS A 1 173 ? -14.328 27.641 -10.656 1 84.06 173 HIS A C 1
ATOM 1334 O O . HIS A 1 173 ? -13.82 27.703 -11.773 1 84.06 173 HIS A O 1
ATOM 1340 N N . SER A 1 174 ? -15.578 27.75 -10.461 1 86.69 174 SER A N 1
ATOM 1341 C CA . SER A 1 174 ? -16.484 28.047 -11.562 1 86.69 174 SER A CA 1
ATOM 1342 C C . SER A 1 174 ? -16.203 29.438 -12.125 1 86.69 174 SER A C 1
ATOM 1344 O O . SER A 1 174 ? -16.469 29.703 -13.305 1 86.69 174 SER A O 1
ATOM 1346 N N . GLN A 1 175 ? -15.625 30.328 -11.305 1 84.38 175 GLN A N 1
ATOM 1347 C CA . GLN A 1 175 ? -15.383 31.703 -11.727 1 84.38 175 GLN A CA 1
ATOM 1348 C C . GLN A 1 175 ? -13.961 31.875 -12.266 1 84.38 175 GLN A C 1
ATOM 1350 O O . GLN A 1 175 ? -13.727 32.688 -13.164 1 84.38 175 GLN A O 1
ATOM 1355 N N . GLN A 1 176 ? -13.023 31.266 -11.648 1 79.12 176 GLN A N 1
ATOM 1356 C CA . GLN A 1 176 ? -11.625 31.562 -11.938 1 79.12 176 GLN A CA 1
ATOM 1357 C C . GLN A 1 176 ? -10.875 30.328 -12.391 1 79.12 176 GLN A C 1
ATOM 1359 O O . GLN A 1 176 ? -9.695 30.391 -12.734 1 79.12 176 GLN A O 1
ATOM 1364 N N . GLY A 1 177 ? -11.398 29.219 -12.523 1 69.75 177 GLY A N 1
ATOM 1365 C CA . GLY A 1 177 ? -10.734 27.984 -12.891 1 69.75 177 GLY A CA 1
ATOM 1366 C C . GLY A 1 177 ? -10.133 27.25 -11.711 1 69.75 177 GLY A C 1
ATOM 1367 O O . GLY A 1 177 ? -10.078 27.797 -10.602 1 69.75 177 GLY A O 1
ATOM 1368 N N . GLN A 1 178 ? -9.672 26.016 -12.055 1 61.22 178 GLN A N 1
ATOM 1369 C CA . GLN A 1 178 ? -9.18 25.141 -11.008 1 61.22 178 GLN A CA 1
ATOM 1370 C C . GLN A 1 178 ? -7.816 25.594 -10.5 1 61.22 178 GLN A C 1
ATOM 1372 O O . GLN A 1 178 ? -7.105 26.328 -11.188 1 61.22 178 GLN A O 1
ATOM 1377 N N . GLY A 1 179 ? -7.469 25.375 -9.359 1 58.91 179 GLY A N 1
ATOM 1378 C CA . GLY A 1 179 ? -6.141 25.562 -8.789 1 58.91 179 GLY A CA 1
ATOM 1379 C C . GLY A 1 179 ? -6.09 26.641 -7.734 1 58.91 179 GLY A C 1
ATOM 1380 O O . GLY A 1 179 ? -5.5 26.453 -6.668 1 58.91 179 GLY A O 1
ATOM 1381 N N . ASN A 1 180 ? -6.879 27.703 -8.078 1 59.53 180 ASN A N 1
ATOM 1382 C CA . ASN A 1 180 ? -6.82 28.797 -7.117 1 59.53 180 ASN A CA 1
ATOM 1383 C C . ASN A 1 180 ? -7.715 28.531 -5.906 1 59.53 180 ASN A C 1
ATOM 1385 O O . ASN A 1 180 ? -8.766 27.906 -6.035 1 59.53 180 ASN A O 1
ATOM 1389 N N . LEU A 1 181 ? -7.336 28.547 -4.582 1 64.31 181 LEU A N 1
ATOM 1390 C CA . LEU A 1 181 ? -8.047 28.484 -3.311 1 64.31 181 LEU A CA 1
ATOM 1391 C C . LEU A 1 181 ? -8.219 27.031 -2.867 1 64.31 181 LEU A C 1
ATOM 1393 O O . LEU A 1 181 ? -9.008 26.734 -1.97 1 64.31 181 LEU A O 1
ATOM 1397 N N . ASP A 1 182 ? -7.523 26.062 -3.529 1 71.62 182 ASP A N 1
ATOM 1398 C CA . ASP A 1 182 ? -7.637 24.672 -3.137 1 71.62 182 ASP A CA 1
ATOM 1399 C C . ASP A 1 182 ? -7.199 24.469 -1.688 1 71.62 182 ASP A C 1
ATOM 1401 O O . ASP A 1 182 ? -7.559 23.469 -1.059 1 71.62 182 ASP A O 1
ATOM 1405 N N . PHE A 1 183 ? -6.586 25.5 -1.168 1 73.44 183 PHE A N 1
ATOM 1406 C CA . PHE A 1 183 ? -6.074 25.406 0.194 1 73.44 183 PHE A CA 1
ATOM 1407 C C . PHE A 1 183 ? -7.176 25.672 1.208 1 73.44 183 PHE A C 1
ATOM 1409 O O . PHE A 1 183 ? -7.012 25.406 2.4 1 73.44 183 PHE A O 1
ATOM 1416 N N . LEU A 1 184 ? -8.336 26.125 0.765 1 84.19 184 LEU A N 1
ATOM 1417 C CA . LEU A 1 184 ? -9.414 26.516 1.676 1 84.19 184 LEU A CA 1
ATOM 1418 C C . LEU A 1 184 ? -9.992 25.281 2.373 1 84.19 184 LEU A C 1
ATOM 1420 O O . LEU A 1 184 ? -10.406 24.328 1.716 1 84.19 184 LEU A O 1
ATOM 1424 N N . THR A 1 185 ? -9.969 25.344 3.721 1 85.88 185 THR A N 1
ATOM 1425 C CA . THR A 1 185 ? -10.5 24.25 4.531 1 85.88 185 THR A CA 1
ATOM 1426 C C . THR A 1 185 ? -11.625 24.75 5.438 1 85.88 185 THR A C 1
ATOM 1428 O O . THR A 1 185 ? -11.82 25.953 5.582 1 85.88 185 THR A O 1
ATOM 1431 N N . PRO A 1 186 ? -12.352 23.797 6.004 1 91.12 186 PRO A N 1
ATOM 1432 C CA . PRO A 1 186 ? -13.422 24.219 6.918 1 91.12 186 PRO A CA 1
ATOM 1433 C C . PRO A 1 186 ? -12.898 25.016 8.109 1 91.12 186 PRO A C 1
ATOM 1435 O O . PRO A 1 186 ? -13.68 25.688 8.789 1 91.12 186 PRO A O 1
ATOM 1438 N N . SER A 1 187 ? -11.617 24.984 8.328 1 91.88 187 SER A N 1
ATOM 1439 C CA . SER A 1 187 ? -11.016 25.641 9.477 1 91.88 187 SER A CA 1
ATOM 1440 C C . SER A 1 187 ? -10.914 27.141 9.258 1 91.88 187 SER A C 1
ATOM 1442 O O . SER A 1 187 ? -10.742 27.906 10.211 1 91.88 187 SER A O 1
ATOM 1444 N N . PHE A 1 188 ? -11.008 27.578 8.039 1 94.62 188 PHE A N 1
ATOM 1445 C CA . PHE A 1 188 ? -10.844 28.984 7.719 1 94.62 188 PHE A CA 1
ATOM 1446 C C . PHE A 1 188 ? -12.078 29.781 8.109 1 94.62 188 PHE A C 1
ATOM 1448 O O . PHE A 1 188 ? -13.141 29.203 8.352 1 94.62 188 PHE A O 1
ATOM 1455 N N . THR A 1 189 ? -11.977 31.047 8.141 1 97.75 189 THR A N 1
ATOM 1456 C CA . THR A 1 189 ? -13.016 31.938 8.633 1 97.75 189 THR A CA 1
ATOM 1457 C C . THR A 1 189 ? -14.172 32.031 7.629 1 97.75 189 THR A C 1
ATOM 1459 O O . THR A 1 189 ? -15.336 31.984 8.016 1 97.75 189 THR A O 1
ATOM 1462 N N . ALA A 1 190 ? -13.891 32.125 6.371 1 97.12 190 ALA A N 1
ATOM 1463 C CA . ALA A 1 190 ? -14.914 32.344 5.352 1 97.12 190 ALA A CA 1
ATOM 1464 C C . ALA A 1 190 ? -15.93 31.203 5.352 1 97.12 190 ALA A C 1
ATOM 1466 O O . ALA A 1 190 ? -17.141 31.438 5.379 1 97.12 190 ALA A O 1
ATOM 1467 N N . PRO A 1 191 ? -15.461 29.953 5.336 1 96.75 191 PRO A N 1
ATOM 1468 C CA . PRO A 1 191 ? -16.438 28.875 5.418 1 96.75 191 PRO A CA 1
ATOM 1469 C C . PRO A 1 191 ? -17.297 28.953 6.676 1 96.75 191 PRO A C 1
ATOM 1471 O O . PRO A 1 191 ? -18.484 28.594 6.637 1 96.75 191 PRO A O 1
ATOM 1474 N N . LYS A 1 192 ? -16.75 29.375 7.766 1 98 192 LYS A N 1
ATOM 1475 C CA . LYS A 1 192 ? -17.5 29.5 9.016 1 98 192 LYS A CA 1
ATOM 1476 C C . LYS A 1 192 ? -18.547 30.609 8.93 1 98 192 LYS A C 1
ATOM 1478 O O . LYS A 1 192 ? -19.625 30.484 9.523 1 98 192 LYS A O 1
ATOM 1483 N N . ILE A 1 193 ? -18.219 31.641 8.242 1 97.88 193 ILE A N 1
ATOM 1484 C CA . ILE A 1 193 ? -19.188 32.719 8.039 1 97.88 193 ILE A CA 1
ATOM 1485 C C . ILE A 1 193 ? -20.375 32.219 7.219 1 97.88 193 ILE A C 1
ATOM 1487 O O . ILE A 1 193 ? -21.531 32.438 7.562 1 97.88 193 ILE A O 1
ATOM 1491 N N . LEU A 1 194 ? -20.016 31.469 6.156 1 97.25 194 LEU A N 1
ATOM 1492 C CA . LEU A 1 194 ? -21.078 30.875 5.359 1 97.25 194 LEU A CA 1
ATOM 1493 C C . LEU A 1 194 ? -21.906 29.906 6.191 1 97.25 194 LEU A C 1
ATOM 1495 O O . LEU A 1 194 ? -23.125 29.844 6.066 1 97.25 194 LEU A O 1
ATOM 1499 N N . TRP A 1 195 ? -21.25 29.141 6.996 1 97.56 195 TRP A N 1
ATOM 1500 C CA . TRP A 1 195 ? -21.922 28.219 7.906 1 97.56 195 TRP A CA 1
ATOM 1501 C C . TRP A 1 195 ? -22.891 28.984 8.812 1 97.56 195 TRP A C 1
ATOM 1503 O O . TRP A 1 195 ? -24.031 28.547 9.008 1 97.56 195 TRP A O 1
ATOM 1513 N N . MET A 1 196 ? -22.484 30.094 9.375 1 96.88 196 MET A N 1
ATOM 1514 C CA . MET A 1 196 ? -23.312 30.906 10.258 1 96.88 196 MET A CA 1
ATOM 1515 C C . MET A 1 196 ? -24.531 31.438 9.508 1 96.88 196 MET A C 1
ATOM 1517 O O . MET A 1 196 ? -25.641 31.453 10.055 1 96.88 196 MET A O 1
ATOM 1521 N N . LYS A 1 197 ? -24.312 31.875 8.336 1 95.69 197 LYS A N 1
ATOM 1522 C CA . LYS A 1 197 ? -25.406 32.375 7.52 1 95.69 197 LYS A CA 1
ATOM 1523 C C . LYS A 1 197 ? -26.469 31.281 7.324 1 95.69 197 LYS A C 1
ATOM 1525 O O . LYS A 1 197 ? -27.672 31.562 7.375 1 95.69 197 LYS A O 1
ATOM 1530 N N . ARG A 1 198 ? -26.047 30.109 7.137 1 95.19 198 ARG A N 1
ATOM 1531 C CA . ARG A 1 198 ? -26.922 29 6.832 1 95.19 198 ARG A CA 1
ATOM 1532 C C . ARG A 1 198 ? -27.578 28.453 8.102 1 95.19 198 ARG A C 1
ATOM 1534 O O . ARG A 1 198 ? -28.75 28.078 8.094 1 95.19 198 ARG A O 1
ATOM 1541 N N . ASN A 1 199 ? -26.859 28.375 9.188 1 95.44 199 ASN A N 1
ATOM 1542 C CA . ASN A 1 199 ? -27.297 27.641 10.367 1 95.44 199 ASN A CA 1
ATOM 1543 C C . ASN A 1 199 ? -27.812 28.578 11.461 1 95.44 199 ASN A C 1
ATOM 1545 O O . ASN A 1 199 ? -28.594 28.156 12.312 1 95.44 199 ASN A O 1
ATOM 1549 N N . GLU A 1 200 ? -27.297 29.781 11.438 1 95.06 200 GLU A N 1
ATOM 1550 C CA . GLU A 1 200 ? -27.688 30.781 12.414 1 95.06 200 GLU A CA 1
ATOM 1551 C C . GLU A 1 200 ? -27.984 32.125 11.742 1 95.06 200 GLU A C 1
ATOM 1553 O O . GLU A 1 200 ? -27.406 33.156 12.094 1 95.06 200 GLU A O 1
ATOM 1558 N N . PRO A 1 201 ? -29 32.156 10.891 1 93.69 201 PRO A N 1
ATOM 1559 C CA . PRO A 1 201 ? -29.266 33.312 10.062 1 93.69 201 PRO A CA 1
ATOM 1560 C C . PRO A 1 201 ? -29.594 34.562 10.883 1 93.69 201 PRO A C 1
ATOM 1562 O O . PRO A 1 201 ? -29.219 35.688 10.492 1 93.69 201 PRO A O 1
ATOM 1565 N N . GLU A 1 202 ? -30.266 34.5 12.023 1 93.25 202 GLU A N 1
ATOM 1566 C CA . GLU A 1 202 ? -30.594 35.656 12.859 1 93.25 202 GLU A CA 1
ATOM 1567 C C . GLU A 1 202 ? -29.312 36.312 13.398 1 93.25 202 GLU A C 1
ATOM 1569 O O . GLU A 1 202 ? -29.219 37.531 13.43 1 93.25 202 GLU A O 1
ATOM 1574 N N . LEU A 1 203 ? -28.391 35.5 13.781 1 95.62 203 LEU A N 1
ATOM 1575 C CA . LEU A 1 203 ? -27.125 36 14.289 1 95.62 203 LEU A CA 1
ATOM 1576 C C . LEU A 1 203 ? -26.297 36.594 13.156 1 95.62 203 LEU A C 1
ATOM 1578 O O . LEU A 1 203 ? -25.625 37.625 13.352 1 95.62 203 LEU A O 1
ATOM 1582 N N . TYR A 1 204 ? -26.375 35.938 12.023 1 95.44 204 TYR A N 1
ATOM 1583 C CA . TYR A 1 204 ? -25.656 36.469 10.867 1 95.44 204 TYR A CA 1
ATOM 1584 C C . TYR A 1 204 ? -26.156 37.875 10.523 1 95.44 204 TYR A C 1
ATOM 1586 O O . TYR A 1 204 ? -25.344 38.781 10.234 1 95.44 204 TYR A O 1
ATOM 1594 N N . ASP A 1 205 ? -27.422 38.094 10.617 1 92.56 205 ASP A N 1
ATOM 1595 C CA . ASP A 1 205 ? -28.016 39.375 10.281 1 92.56 205 ASP A CA 1
ATOM 1596 C C . ASP A 1 205 ? -27.609 40.438 11.281 1 92.56 205 ASP A C 1
ATOM 1598 O O . ASP A 1 205 ? -27.5 41.625 10.922 1 92.56 205 ASP A O 1
ATOM 1602 N N . LYS A 1 206 ? -27.375 40.062 12.453 1 95.38 206 LYS A N 1
ATOM 1603 C CA . LYS A 1 206 ? -27 41 13.508 1 95.38 206 LYS A CA 1
ATOM 1604 C C . LYS A 1 206 ? -25.5 41.312 13.461 1 95.38 206 LYS A C 1
ATOM 1606 O O . LYS A 1 206 ? -25.047 42.281 14.078 1 95.38 206 LYS A O 1
ATOM 1611 N N . ALA A 1 207 ? -24.797 40.562 12.719 1 97 207 ALA A N 1
ATOM 1612 C CA . ALA A 1 207 ? -23.344 40.688 12.703 1 97 207 ALA A CA 1
ATOM 1613 C C . ALA A 1 207 ? -22.938 41.938 11.93 1 97 207 ALA A C 1
ATOM 1615 O O . ALA A 1 207 ? -23.344 42.156 10.781 1 97 207 ALA A O 1
ATOM 1616 N N . LYS A 1 208 ? -22.172 42.75 12.531 1 97.25 208 LYS A N 1
ATOM 1617 C CA . LYS A 1 208 ? -21.609 43.938 11.883 1 97.25 208 LYS A CA 1
ATOM 1618 C C . LYS A 1 208 ? -20.188 43.688 11.414 1 97.25 208 LYS A C 1
ATOM 1620 O O . LYS A 1 208 ? -19.734 44.281 10.43 1 97.25 208 LYS A O 1
ATOM 1625 N N . TRP A 1 209 ? -19.5 42.844 12.188 1 98.06 209 TRP A N 1
ATOM 1626 C CA . TRP A 1 209 ? -18.094 42.562 11.867 1 98.06 209 TRP A CA 1
ATOM 1627 C C . TRP A 1 209 ? -17.797 41.094 12 1 98.06 209 TRP A C 1
ATOM 1629 O O . TRP A 1 209 ? -18.328 40.406 12.898 1 98.06 209 TRP A O 1
ATOM 1639 N N . PHE A 1 210 ? -16.984 40.531 11.164 1 98.5 210 PHE A N 1
ATOM 1640 C CA . PHE A 1 210 ? -16.312 39.25 11.305 1 98.5 210 PHE A CA 1
ATOM 1641 C C . PHE A 1 210 ? -14.797 39.438 11.391 1 98.5 210 PHE A C 1
ATOM 1643 O O . PHE A 1 210 ? -14.164 39.906 10.438 1 98.5 210 PHE A O 1
ATOM 1650 N N . ILE A 1 211 ? -14.227 39.094 12.523 1 98.5 211 ILE A N 1
ATOM 1651 C CA . ILE A 1 211 ? -12.812 39.406 12.734 1 98.5 211 ILE A CA 1
ATOM 1652 C C . ILE A 1 211 ? -12.102 38.188 13.305 1 98.5 211 ILE A C 1
ATOM 1654 O O . ILE A 1 211 ? -12.734 37.156 13.547 1 98.5 211 ILE A O 1
ATOM 1658 N N . LEU A 1 212 ? -10.781 38.219 13.43 1 98.56 212 LEU A N 1
ATOM 1659 C CA . LEU A 1 212 ? -9.93 37.125 13.914 1 98.56 212 LEU A CA 1
ATOM 1660 C C . LEU A 1 212 ? -9.617 37.312 15.398 1 98.56 212 LEU A C 1
ATOM 1662 O O . LEU A 1 212 ? -9.852 38.375 15.961 1 98.56 212 LEU A O 1
ATOM 1666 N N . PRO A 1 213 ? -9.133 36.312 16.031 1 98.56 213 PRO A N 1
ATOM 1667 C CA . PRO A 1 213 ? -8.914 36.375 17.484 1 98.56 213 PRO A CA 1
ATOM 1668 C C . PRO A 1 213 ? -8 37.531 17.891 1 98.56 213 PRO A C 1
ATOM 1670 O O . PRO A 1 213 ? -8.312 38.25 18.828 1 98.56 213 PRO A O 1
ATOM 1673 N N . HIS A 1 214 ? -6.898 37.688 17.234 1 98.38 214 HIS A N 1
ATOM 1674 C CA . HIS A 1 214 ? -6.004 38.781 17.656 1 98.38 214 HIS A CA 1
ATOM 1675 C C . HIS A 1 214 ? -6.648 40.125 17.453 1 98.38 214 HIS A C 1
ATOM 1677 O O . HIS A 1 214 ? -6.379 41.062 18.203 1 98.38 214 HIS A O 1
ATOM 1683 N N . ASP A 1 215 ? -7.516 40.25 16.422 1 98.56 215 ASP A N 1
ATOM 1684 C CA . ASP A 1 215 ? -8.234 41.5 16.156 1 98.56 215 ASP A CA 1
ATOM 1685 C C . ASP A 1 215 ? -9.109 41.906 17.344 1 98.56 215 ASP A C 1
ATOM 1687 O O . ASP A 1 215 ? -9.141 43.062 17.719 1 98.56 215 ASP A O 1
ATOM 1691 N N . TYR A 1 216 ? -9.781 40.875 17.797 1 98.69 216 TYR A N 1
ATOM 1692 C CA . TYR A 1 216 ? -10.703 41.125 18.906 1 98.69 216 TYR A CA 1
ATOM 1693 C C . TYR A 1 216 ? -9.953 41.594 20.141 1 98.69 216 TYR A C 1
ATOM 1695 O O . TYR A 1 216 ? -10.398 42.531 20.812 1 98.69 216 TYR A O 1
ATOM 1703 N N . VAL A 1 217 ? -8.883 41 20.391 1 98.69 217 VAL A N 1
ATOM 1704 C CA . VAL A 1 217 ? -8.094 41.344 21.562 1 98.69 217 VAL A CA 1
ATOM 1705 C C . VAL A 1 217 ? -7.598 42.781 21.453 1 98.69 217 VAL A C 1
ATOM 1707 O O . VAL A 1 217 ? -7.691 43.562 22.406 1 98.69 217 VAL A O 1
ATOM 1710 N N . ILE A 1 218 ? -7.105 43.156 20.312 1 98.62 218 ILE A N 1
ATOM 1711 C CA . ILE A 1 218 ? -6.598 44.5 20.094 1 98.62 218 ILE A CA 1
ATOM 1712 C C . ILE A 1 218 ? -7.746 45.5 20.172 1 98.62 218 ILE A C 1
ATOM 1714 O O . ILE A 1 218 ? -7.59 46.594 20.75 1 98.62 218 ILE A O 1
ATOM 1718 N N . LEU A 1 219 ? -8.875 45.125 19.562 1 98.5 219 LEU A N 1
ATOM 1719 C CA . LEU A 1 219 ? -10.062 45.938 19.609 1 98.5 219 LEU A CA 1
ATOM 1720 C C . LEU A 1 219 ? -10.406 46.312 21.062 1 98.5 219 LEU A C 1
ATOM 1722 O O . LEU A 1 219 ? -10.711 47.469 21.359 1 98.5 219 LEU A O 1
ATOM 1726 N N . LYS A 1 220 ? -10.32 45.344 21.938 1 98 220 LYS A N 1
ATOM 1727 C CA . LYS A 1 220 ? -10.672 45.562 23.344 1 98 220 LYS A CA 1
ATOM 1728 C C . LYS A 1 220 ? -9.555 46.281 24.078 1 98 220 LYS A C 1
ATOM 1730 O O . LYS A 1 220 ? -9.828 47.219 24.844 1 98 220 LYS A O 1
ATOM 1735 N N . LEU A 1 221 ? -8.328 45.906 23.859 1 97.75 221 LEU A N 1
ATOM 1736 C CA . LEU A 1 221 ? -7.195 46.5 24.562 1 97.75 221 LEU A CA 1
ATOM 1737 C C . LEU A 1 221 ? -7.082 47.969 24.25 1 97.75 221 LEU A C 1
ATOM 1739 O O . LEU A 1 221 ? -6.738 48.781 25.125 1 97.75 221 LEU A O 1
ATOM 1743 N N . ALA A 1 222 ? -7.309 48.344 23.031 1 97.12 222 ALA A N 1
ATOM 1744 C CA . ALA A 1 222 ? -7.117 49.719 22.594 1 97.12 222 ALA A CA 1
ATOM 1745 C C . ALA A 1 222 ? -8.453 50.469 22.5 1 97.12 222 ALA A C 1
ATOM 1747 O O . ALA A 1 222 ? -8.5 51.625 22.094 1 97.12 222 ALA A O 1
ATOM 1748 N N . ASN A 1 223 ? -9.508 49.75 22.875 1 96.12 223 ASN A N 1
ATOM 1749 C CA . ASN A 1 223 ? -10.844 50.344 22.828 1 96.12 223 ASN A CA 1
ATOM 1750 C C . ASN A 1 223 ? -11.125 51 21.484 1 96.12 223 ASN A C 1
ATOM 1752 O O . ASN A 1 223 ? -11.5 52.188 21.422 1 96.12 223 ASN A O 1
ATOM 1756 N N . LEU A 1 224 ? -10.906 50.281 20.438 1 97.12 224 LEU A N 1
ATOM 1757 C CA . LEU A 1 224 ? -11.094 50.781 19.094 1 97.12 224 LEU A CA 1
ATOM 1758 C C . LEU A 1 224 ? -12.578 50.875 18.734 1 97.12 224 LEU A C 1
ATOM 1760 O O . LEU A 1 224 ? -13.375 50.062 19.234 1 97.12 224 LEU A O 1
ATOM 1764 N N . ARG A 1 225 ? -12.938 51.75 17.828 1 95.81 225 ARG A N 1
ATOM 1765 C CA . ARG A 1 225 ? -14.312 51.875 17.375 1 95.81 225 ARG A CA 1
ATOM 1766 C C . ARG A 1 225 ? -14.562 51.031 16.141 1 95.81 225 ARG A C 1
ATOM 1768 O O . ARG A 1 225 ? -15.719 50.75 15.797 1 95.81 225 ARG A O 1
ATOM 1775 N N . ARG A 1 226 ? -13.5 50.719 15.445 1 96.19 226 ARG A N 1
ATOM 1776 C CA . ARG A 1 226 ? -13.555 49.844 14.281 1 96.19 226 ARG A CA 1
ATOM 1777 C C . ARG A 1 226 ? -12.453 48.781 14.336 1 96.19 226 ARG A C 1
ATOM 1779 O O . ARG A 1 226 ? -11.328 49.062 14.742 1 96.19 226 ARG A O 1
ATOM 1786 N N . PRO A 1 227 ? -12.797 47.562 13.906 1 97.19 227 PRO A N 1
ATOM 1787 C CA . PRO A 1 227 ? -11.758 46.531 13.961 1 97.19 227 PRO A CA 1
ATOM 1788 C C . PRO A 1 227 ? -10.703 46.719 12.875 1 97.19 227 PRO A C 1
ATOM 1790 O O . PRO A 1 227 ? -11 47.219 11.797 1 97.19 227 PRO A O 1
ATOM 1793 N N . ILE A 1 228 ? -9.523 46.281 13.172 1 97.62 228 ILE A N 1
ATOM 1794 C CA . ILE A 1 228 ? -8.391 46.25 12.25 1 97.62 228 ILE A CA 1
ATOM 1795 C C . ILE A 1 228 ? -7.793 44.875 12.203 1 97.62 228 ILE A C 1
ATOM 1797 O O . ILE A 1 228 ? -8.133 44 13.023 1 97.62 228 ILE A O 1
ATOM 1801 N N . THR A 1 229 ? -7.004 44.594 11.195 1 98 229 THR A N 1
ATOM 1802 C CA . THR A 1 229 ? -6.227 43.375 11.07 1 98 229 THR A CA 1
ATOM 1803 C C . THR A 1 229 ? -4.918 43.625 10.328 1 98 229 THR A C 1
ATOM 1805 O O . THR A 1 229 ? -4.586 44.75 10.023 1 98 229 THR A O 1
ATOM 1808 N N . ASP A 1 230 ? -4.07 42.656 10.273 1 97.88 230 ASP A N 1
ATOM 1809 C CA . ASP A 1 230 ? -2.865 42.719 9.453 1 97.88 230 ASP A CA 1
ATOM 1810 C C . ASP A 1 230 ? -2.965 41.75 8.273 1 97.88 230 ASP A C 1
ATOM 1812 O O . ASP A 1 230 ? -3.877 40.938 8.211 1 97.88 230 ASP A O 1
ATOM 1816 N N . ALA A 1 231 ? -2.084 41.875 7.336 1 96.5 231 ALA A N 1
ATOM 1817 C CA . ALA A 1 231 ? -2.123 41.031 6.148 1 96.5 231 ALA A CA 1
ATOM 1818 C C . ALA A 1 231 ? -1.76 39.594 6.488 1 96.5 231 ALA A C 1
ATOM 1820 O O . ALA A 1 231 ? -2.246 38.656 5.848 1 96.5 231 ALA A O 1
ATOM 1821 N N . GLY A 1 232 ? -0.929 39.375 7.453 1 96.44 232 GLY A N 1
ATOM 1822 C CA . GLY A 1 232 ? -0.528 38.031 7.84 1 96.44 232 GLY A CA 1
ATOM 1823 C C . GLY A 1 232 ? -1.692 37.188 8.281 1 96.44 232 GLY A C 1
ATOM 1824 O O . GLY A 1 232 ? -1.977 36.156 7.656 1 96.44 232 GLY A O 1
ATOM 1825 N N . ASP A 1 233 ? -2.373 37.625 9.258 1 97.25 233 ASP A N 1
ATOM 1826 C CA . ASP A 1 233 ? -3.492 36.844 9.781 1 97.25 233 ASP A CA 1
ATOM 1827 C C . ASP A 1 233 ? -4.668 36.844 8.805 1 97.25 233 ASP A C 1
ATOM 1829 O O . ASP A 1 233 ? -5.391 35.844 8.688 1 97.25 233 ASP A O 1
ATOM 1833 N N . ALA A 1 234 ? -4.844 37.938 8.078 1 96.69 234 ALA A N 1
ATOM 1834 C CA . ALA A 1 234 ? -5.902 38 7.078 1 96.69 234 ALA A CA 1
ATOM 1835 C C . ALA A 1 234 ? -5.738 36.938 6.016 1 96.69 234 ALA A C 1
ATOM 1837 O O . ALA A 1 234 ? -6.723 36.469 5.422 1 96.69 234 ALA A O 1
ATOM 1838 N N . SER A 1 235 ? -4.566 36.562 5.84 1 93.31 235 SER A N 1
ATOM 1839 C CA . SER A 1 235 ? -4.277 35.531 4.855 1 93.31 235 SER A CA 1
ATOM 1840 C C . SER A 1 235 ? -4.969 34.219 5.219 1 93.31 235 SER A C 1
ATOM 1842 O O . SER A 1 235 ? -5.168 33.344 4.355 1 93.31 235 SER A O 1
ATOM 1844 N N . GLY A 1 236 ? -5.32 34.031 6.434 1 92.44 236 GLY A N 1
ATOM 1845 C CA . GLY A 1 236 ? -5.938 32.812 6.895 1 92.44 236 GLY A CA 1
ATOM 1846 C C . GLY A 1 236 ? -7.445 32.906 7.039 1 92.44 236 GLY A C 1
ATOM 1847 O O . GLY A 1 236 ? -8.086 32 7.562 1 92.44 236 GLY A O 1
ATOM 1848 N N . ASN A 1 237 ? -8.055 33.969 6.59 1 95.19 237 ASN A N 1
ATOM 1849 C CA . ASN A 1 237 ? -9.492 34.125 6.805 1 95.19 237 ASN A CA 1
ATOM 1850 C C . ASN A 1 237 ? -10.297 33.594 5.617 1 95.19 237 ASN A C 1
ATOM 1852 O O . ASN A 1 237 ? -11.516 33.469 5.703 1 95.19 237 ASN A O 1
ATOM 1856 N N . GLY A 1 238 ? -9.609 33.281 4.488 1 92.38 238 GLY A N 1
ATOM 1857 C CA . GLY A 1 238 ? -10.281 32.719 3.336 1 92.38 238 GLY A CA 1
ATOM 1858 C C . GLY A 1 238 ? -10.727 33.75 2.32 1 92.38 238 GLY A C 1
ATOM 1859 O O . GLY A 1 238 ? -11.125 33.406 1.205 1 92.38 238 GLY A O 1
ATOM 1860 N N . PHE A 1 239 ? -10.648 35.062 2.633 1 93.12 239 PHE A N 1
ATOM 1861 C CA . PHE A 1 239 ? -11.016 36.156 1.729 1 93.12 239 PHE A CA 1
ATOM 1862 C C . PHE A 1 239 ? -9.781 36.781 1.09 1 93.12 239 PHE A C 1
ATOM 1864 O O . PHE A 1 239 ? -9.797 37.125 -0.089 1 93.12 239 PHE A O 1
ATOM 1871 N N . PHE A 1 240 ? -8.805 36.906 1.864 1 92.38 240 PHE A N 1
ATOM 1872 C CA . PHE A 1 240 ? -7.637 37.688 1.503 1 92.38 240 PHE A CA 1
ATOM 1873 C C . PHE A 1 240 ? -6.762 36.938 0.505 1 92.38 240 PHE A C 1
ATOM 1875 O O . PHE A 1 240 ? -6.379 35.812 0.747 1 92.38 240 PHE A O 1
ATOM 1882 N N . LEU A 1 241 ? -6.504 37.594 -0.57 1 88.06 241 LEU A N 1
ATOM 1883 C CA . LEU A 1 241 ? -5.562 37.094 -1.565 1 88.06 241 LEU A CA 1
ATOM 1884 C C . LEU A 1 241 ? -4.188 37.719 -1.375 1 88.06 241 LEU A C 1
ATOM 1886 O O . LEU A 1 241 ? -3.961 38.875 -1.779 1 88.06 241 LEU A O 1
ATOM 1890 N N . ALA A 1 242 ? -3.316 36.969 -0.911 1 88.38 242 ALA A N 1
ATOM 1891 C CA . ALA A 1 242 ? -2.004 37.469 -0.522 1 88.38 242 ALA A CA 1
ATOM 1892 C C . ALA A 1 242 ? -1.292 38.125 -1.709 1 88.38 242 ALA A C 1
ATOM 1894 O O . ALA A 1 242 ? -0.682 39.188 -1.572 1 88.38 242 ALA A O 1
ATOM 1895 N N . ALA A 1 243 ? -1.364 37.531 -2.863 1 84.75 243 ALA A N 1
ATOM 1896 C CA . ALA A 1 243 ? -0.652 38.062 -4.035 1 84.75 243 ALA A CA 1
ATOM 1897 C C . ALA A 1 243 ? -1.153 39.438 -4.43 1 84.75 243 ALA A C 1
ATOM 1899 O O . ALA A 1 243 ? -0.371 40.281 -4.859 1 84.75 243 ALA A O 1
ATOM 1900 N N . LYS A 1 244 ? -2.424 39.656 -4.246 1 84.56 244 LYS A N 1
ATOM 1901 C CA . LYS A 1 244 ? -3.031 40.906 -4.609 1 84.56 244 LYS A CA 1
ATOM 1902 C C . LYS A 1 244 ? -3.164 41.844 -3.395 1 84.56 244 LYS A C 1
ATOM 1904 O O . LYS A 1 244 ? -3.395 43.031 -3.537 1 84.56 244 LYS A O 1
ATOM 1909 N N . ARG A 1 245 ? -3.08 41.281 -2.24 1 89.06 245 ARG A N 1
ATOM 1910 C CA . ARG A 1 245 ? -3.223 41.969 -0.958 1 89.06 245 ARG A CA 1
ATOM 1911 C C . ARG A 1 245 ? -4.586 42.625 -0.846 1 89.06 245 ARG A C 1
ATOM 1913 O O . ARG A 1 245 ? -4.672 43.812 -0.5 1 89.06 245 ARG A O 1
ATOM 1920 N N . GLU A 1 246 ? -5.551 41.906 -1.288 1 89.5 246 GLU A N 1
ATOM 1921 C CA . GLU A 1 246 ? -6.938 42.344 -1.198 1 89.5 246 GLU A CA 1
ATOM 1922 C C . GLU A 1 246 ? -7.875 41.188 -0.903 1 89.5 246 GLU A C 1
ATOM 1924 O O . GLU A 1 246 ? -7.531 40.031 -1.152 1 89.5 246 GLU A O 1
ATOM 1929 N N . ASN A 1 247 ? -8.984 41.562 -0.362 1 93.19 247 ASN A N 1
ATOM 1930 C CA . ASN A 1 247 ? -10.008 40.531 -0.157 1 93.19 247 ASN A CA 1
ATOM 1931 C C . ASN A 1 247 ? -10.695 40.156 -1.468 1 93.19 247 ASN A C 1
ATOM 1933 O O . ASN A 1 247 ? -10.953 41.031 -2.309 1 93.19 247 ASN A O 1
ATOM 1937 N N . SER A 1 248 ? -11 38.938 -1.621 1 90.62 248 SER A N 1
ATOM 1938 C CA . SER A 1 248 ? -11.586 38.406 -2.852 1 90.62 248 SER A CA 1
ATOM 1939 C C . SER A 1 248 ? -13.07 38.781 -2.951 1 90.62 248 SER A C 1
ATOM 1941 O O . SER A 1 248 ? -13.883 38.281 -2.172 1 90.62 248 SER A O 1
ATOM 1943 N N . PRO A 1 249 ? -13.406 39.5 -3.947 1 92.38 249 PRO A N 1
ATOM 1944 C CA . PRO A 1 249 ? -14.828 39.75 -4.156 1 92.38 249 PRO A CA 1
ATOM 1945 C C . PRO A 1 249 ? -15.609 38.5 -4.562 1 92.38 249 PRO A C 1
ATOM 1947 O O . PRO A 1 249 ? -16.812 38.406 -4.277 1 92.38 249 PRO A O 1
ATOM 1950 N N . ILE A 1 250 ? -14.938 37.562 -5.168 1 91.38 250 ILE A N 1
ATOM 1951 C CA . ILE A 1 250 ? -15.586 36.344 -5.637 1 91.38 250 ILE A CA 1
ATOM 1952 C C . ILE A 1 250 ? -16.062 35.531 -4.445 1 91.38 250 ILE A C 1
ATOM 1954 O O . ILE A 1 250 ? -17.188 35.031 -4.438 1 91.38 250 ILE A O 1
ATOM 1958 N N . ILE A 1 251 ? -15.203 35.375 -3.455 1 92.81 251 ILE A N 1
ATOM 1959 C CA . ILE A 1 251 ? -15.578 34.625 -2.262 1 92.81 251 ILE A CA 1
ATOM 1960 C C . ILE A 1 251 ? -16.719 35.344 -1.536 1 92.81 251 ILE A C 1
ATOM 1962 O O . ILE A 1 251 ? -17.656 34.688 -1.068 1 92.81 251 ILE A O 1
ATOM 1966 N N . ALA A 1 252 ? -16.625 36.625 -1.481 1 94.56 252 ALA A N 1
ATOM 1967 C CA . ALA A 1 252 ? -17.672 37.406 -0.842 1 94.56 252 ALA A CA 1
ATOM 1968 C C . ALA A 1 252 ? -19 37.219 -1.565 1 94.56 252 ALA A C 1
ATOM 1970 O O . ALA A 1 252 ? -20.047 37.094 -0.928 1 94.56 252 ALA A O 1
ATOM 1971 N N . GLN A 1 253 ? -18.906 37.219 -2.838 1 93.81 253 GLN A N 1
ATOM 1972 C CA . GLN A 1 253 ? -20.109 37.031 -3.648 1 93.81 253 GLN A CA 1
ATOM 1973 C C . GLN A 1 253 ? -20.75 35.688 -3.398 1 93.81 253 GLN A C 1
ATOM 1975 O O . GLN A 1 253 ? -21.969 35.562 -3.332 1 93.81 253 GLN A O 1
ATOM 1980 N N . ALA A 1 254 ? -19.891 34.688 -3.314 1 93.56 254 ALA A N 1
ATOM 1981 C CA . ALA A 1 254 ? -20.391 33.344 -3.047 1 93.56 254 ALA A CA 1
ATOM 1982 C C . ALA A 1 254 ? -21.203 33.312 -1.747 1 93.56 254 ALA A C 1
ATOM 1984 O O . ALA A 1 254 ? -22.219 32.625 -1.663 1 93.56 254 ALA A O 1
ATOM 1985 N N . ILE A 1 255 ? -20.734 34 -0.765 1 95 255 ILE A N 1
ATOM 1986 C CA . ILE A 1 255 ? -21.406 34.031 0.533 1 95 255 ILE A CA 1
ATOM 1987 C C . ILE A 1 255 ? -22.641 34.938 0.457 1 95 255 ILE A C 1
ATOM 1989 O O . ILE A 1 255 ? -23.719 34.531 0.922 1 95 255 ILE A O 1
ATOM 1993 N N . ASP A 1 256 ? -22.516 36.062 -0.187 1 93.81 256 ASP A N 1
ATOM 1994 C CA . ASP A 1 256 ? -23.609 37.031 -0.277 1 93.81 256 ASP A CA 1
ATOM 1995 C C . ASP A 1 256 ? -24.797 36.438 -1.035 1 93.81 256 ASP A C 1
ATOM 1997 O O . ASP A 1 256 ? -25.953 36.719 -0.685 1 93.81 256 ASP A O 1
ATOM 2001 N N . GLN A 1 257 ? -24.516 35.625 -1.997 1 90.75 257 GLN A N 1
ATOM 2002 C CA . GLN A 1 257 ? -25.562 35.125 -2.883 1 90.75 257 GLN A CA 1
ATOM 2003 C C . GLN A 1 257 ? -26.109 33.812 -2.395 1 90.75 257 GLN A C 1
ATOM 2005 O O . GLN A 1 257 ? -27.062 33.281 -2.967 1 90.75 257 GLN A O 1
ATOM 2010 N N . ASP A 1 258 ? -25.422 33.344 -1.357 1 90.44 258 ASP A N 1
ATOM 2011 C CA . ASP A 1 258 ? -25.859 32.031 -0.88 1 90.44 258 ASP A CA 1
ATOM 2012 C C . ASP A 1 258 ? -27.297 32.094 -0.365 1 90.44 258 ASP A C 1
ATOM 2014 O O . ASP A 1 258 ? -27.641 33 0.402 1 90.44 258 ASP A O 1
ATOM 2018 N N . SER A 1 259 ? -28.156 31.125 -0.861 1 81.69 259 SER A N 1
ATOM 2019 C CA . SER A 1 259 ? -29.562 31.094 -0.489 1 81.69 259 SER A CA 1
ATOM 2020 C C . SER A 1 259 ? -29.922 29.781 0.201 1 81.69 259 SER A C 1
ATOM 2022 O O . SER A 1 259 ? -31.109 29.516 0.456 1 81.69 259 SER A O 1
ATOM 2024 N N . LYS A 1 260 ? -29.016 28.922 0.39 1 68.62 260 LYS A N 1
ATOM 2025 C CA . LYS A 1 260 ? -29.297 27.594 0.917 1 68.62 260 LYS A CA 1
ATOM 2026 C C . LYS A 1 260 ? -29.797 27.656 2.352 1 68.62 260 LYS A C 1
ATOM 2028 O O . LYS A 1 260 ? -30.359 26.688 2.869 1 68.62 260 LYS A O 1
ATOM 2033 N N . GLY A 1 261 ? -29.797 28.844 3.031 1 63.78 261 GLY A N 1
ATOM 2034 C CA . GLY A 1 261 ? -30.266 28.938 4.406 1 63.78 261 GLY A CA 1
ATOM 2035 C C . GLY A 1 261 ? -31.734 29.312 4.512 1 63.78 261 GLY A C 1
ATOM 2036 O O . GLY A 1 261 ? -32.344 29.75 3.529 1 63.78 261 GLY A O 1
ATOM 2037 N N . GLU A 1 262 ? -32.531 28.719 5.547 1 55.88 262 GLU A N 1
ATOM 2038 C CA . GLU A 1 262 ? -33.969 28.844 5.723 1 55.88 262 GLU A CA 1
ATOM 2039 C C . GLU A 1 262 ? -34.406 30.281 5.504 1 55.88 262 GLU A C 1
ATOM 2041 O O . GLU A 1 262 ? -35.469 30.516 4.914 1 55.88 262 GLU A O 1
ATOM 2046 N N . GLN A 1 263 ? -33.938 31.281 6.309 1 52.59 263 GLN A N 1
ATOM 2047 C CA . GLN A 1 263 ? -34.469 32.625 6.359 1 52.59 263 GLN A CA 1
ATOM 2048 C C . GLN A 1 263 ? -33.5 33.625 5.723 1 52.59 263 GLN A C 1
ATOM 2050 O O . GLN A 1 263 ? -32.531 34.062 6.363 1 52.59 263 GLN A O 1
ATOM 2055 N N . SER A 1 264 ? -33.188 33.406 4.566 1 50.19 264 SER A N 1
ATOM 2056 C CA . SER A 1 264 ? -32.156 34.281 3.975 1 50.19 264 SER A CA 1
ATOM 2057 C C . SER A 1 264 ? -32.531 35.75 4.086 1 50.19 264 SER A C 1
ATOM 2059 O O . SER A 1 264 ? -33.5 36.188 3.473 1 50.19 264 SER A O 1
ATOM 2061 N N . GLY A 1 265 ? -32.562 36.281 5.227 1 47.38 265 GLY A N 1
ATOM 2062 C CA . GLY A 1 265 ? -32.75 37.75 5.219 1 47.38 265 GLY A CA 1
ATOM 2063 C C . GLY A 1 265 ? -31.844 38.438 4.219 1 47.38 265 GLY A C 1
ATOM 2064 O O . GLY A 1 265 ? -30.766 37.938 3.9 1 47.38 265 GLY A O 1
ATOM 2065 N N . GLU A 1 266 ? -32.438 39 3.201 1 50.53 266 GLU A N 1
ATOM 2066 C CA . GLU A 1 266 ? -31.734 39.781 2.189 1 50.53 266 GLU A CA 1
ATOM 2067 C C . GLU A 1 266 ? -30.859 40.875 2.832 1 50.53 266 GLU A C 1
ATOM 2069 O O . GLU A 1 266 ? -31.375 41.875 3.342 1 50.53 266 GLU A O 1
ATOM 2074 N N . SER A 1 267 ? -29.875 40.469 3.541 1 58.62 267 SER A N 1
ATOM 2075 C CA . SER A 1 267 ? -29 41.594 3.939 1 58.62 267 SER A CA 1
ATOM 2076 C C . SER A 1 267 ? -28.375 42.25 2.725 1 58.62 267 SER A C 1
ATOM 2078 O O . SER A 1 267 ? -27.875 41.594 1.826 1 58.62 267 SER A O 1
ATOM 2080 N N . ASN A 1 268 ? -28.703 43.531 2.508 1 65.69 268 ASN A N 1
ATOM 2081 C CA . ASN A 1 268 ? -28.25 44.344 1.396 1 65.69 268 ASN A CA 1
ATOM 2082 C C . ASN A 1 268 ? -26.781 44.688 1.515 1 65.69 268 ASN A C 1
ATOM 2084 O O . ASN A 1 268 ? -26.219 45.344 0.639 1 65.69 268 ASN A O 1
ATOM 2088 N N . THR A 1 269 ? -26.094 44.125 2.604 1 84.31 269 THR A N 1
ATOM 2089 C CA . THR A 1 269 ? -24.688 44.5 2.748 1 84.31 269 THR A CA 1
ATOM 2090 C C . THR A 1 269 ? -23.766 43.344 2.42 1 84.31 269 THR A C 1
ATOM 2092 O O . THR A 1 269 ? -24.016 42.219 2.861 1 84.31 269 THR A O 1
ATOM 2095 N N . SER A 1 270 ? -22.781 43.625 1.68 1 92.69 270 SER A N 1
ATOM 2096 C CA . SER A 1 270 ? -21.797 42.625 1.318 1 92.69 270 SER A CA 1
ATOM 2097 C C . SER A 1 270 ? -20.953 42.219 2.525 1 92.69 270 SER A C 1
ATOM 2099 O O . SER A 1 270 ? -20.625 43.031 3.367 1 92.69 270 SER A O 1
ATOM 2101 N N . VAL A 1 271 ? -20.641 40.969 2.623 1 96.31 271 VAL A N 1
ATOM 2102 C CA . VAL A 1 271 ? -19.797 40.438 3.699 1 96.31 271 VAL A CA 1
ATOM 2103 C C . VAL A 1 271 ? -18.438 41.156 3.674 1 96.31 271 VAL A C 1
ATOM 2105 O O . VAL A 1 271 ? -17.781 41.281 4.707 1 96.31 271 VAL A O 1
ATOM 2108 N N . LEU A 1 272 ? -18.031 41.719 2.559 1 95.62 272 LEU A N 1
ATOM 2109 C CA . LEU A 1 272 ? -16.781 42.469 2.461 1 95.62 272 LEU A CA 1
ATOM 2110 C C . LEU A 1 272 ? -16.797 43.688 3.387 1 95.62 272 LEU A C 1
ATOM 2112 O O . LEU A 1 272 ? -15.742 44.094 3.908 1 95.62 272 LEU A O 1
ATOM 2116 N N . GLU A 1 273 ? -17.953 44.25 3.564 1 94.94 273 GLU A N 1
ATOM 2117 C CA . GLU A 1 273 ? -18.094 45.406 4.41 1 94.94 273 GLU A CA 1
ATOM 2118 C C . GLU A 1 273 ? -18.062 45.062 5.887 1 94.94 273 GLU A C 1
ATOM 2120 O O . GLU A 1 273 ? -17.969 45.938 6.75 1 94.94 273 GLU A O 1
ATOM 2125 N N . LYS A 1 274 ? -18.062 43.812 6.141 1 96.94 274 LYS A N 1
ATOM 2126 C CA . LYS A 1 274 ? -18.062 43.344 7.52 1 96.94 274 LYS A CA 1
ATOM 2127 C C . LYS A 1 274 ? -16.672 42.844 7.93 1 96.94 274 LYS A C 1
ATOM 2129 O O . LYS A 1 274 ? -16.516 42.25 9 1 96.94 274 LYS A O 1
ATOM 2134 N N . LEU A 1 275 ? -15.664 43.031 7.09 1 97.88 275 LEU A N 1
ATOM 2135 C CA . LEU A 1 275 ? -14.289 42.625 7.379 1 97.88 275 LEU A CA 1
ATOM 2136 C C . LEU A 1 275 ? -13.484 43.812 7.902 1 97.88 275 LEU A C 1
ATOM 2138 O O . LEU A 1 275 ? -13.805 44.969 7.602 1 97.88 275 LEU A O 1
ATOM 2142 N N . PRO A 1 276 ? -12.508 43.562 8.68 1 97.81 276 PRO A N 1
ATOM 2143 C CA . PRO A 1 276 ? -11.711 44.656 9.266 1 97.81 276 PRO A CA 1
ATOM 2144 C C . PRO A 1 276 ? -10.781 45.312 8.25 1 97.81 276 PRO A C 1
ATOM 2146 O O . PRO A 1 276 ? -10.516 44.75 7.191 1 97.81 276 PRO A O 1
ATOM 2149 N N . THR A 1 277 ? -10.336 46.531 8.586 1 96.19 277 THR A N 1
ATOM 2150 C CA . THR A 1 277 ? -9.344 47.219 7.785 1 96.19 277 THR A CA 1
ATOM 2151 C C . THR A 1 277 ? -7.957 46.625 7.965 1 96.19 277 THR A C 1
ATOM 2153 O O . THR A 1 277 ? -7.547 46.312 9.086 1 96.19 277 THR A O 1
ATOM 2156 N N . ILE A 1 278 ? -7.203 46.438 6.867 1 97 278 ILE A N 1
ATOM 2157 C CA . ILE A 1 278 ? -5.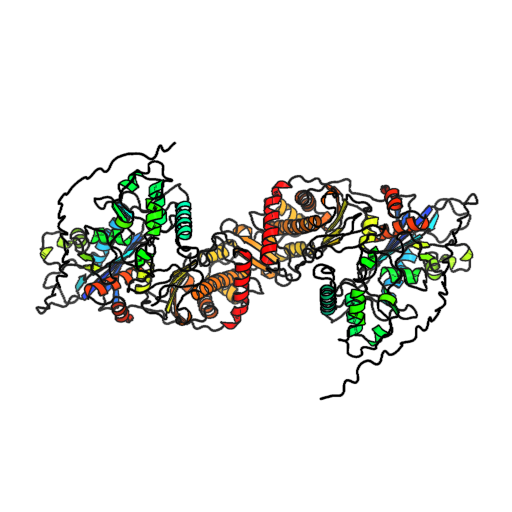871 45.875 6.914 1 97 278 ILE A CA 1
ATOM 2158 C C . ILE A 1 278 ? -4.824 46.969 7.062 1 97 278 ILE A C 1
ATOM 2160 O O . ILE A 1 278 ? -4.781 47.906 6.262 1 97 278 ILE A O 1
ATOM 2164 N N . LEU A 1 279 ? -4.039 46.875 8.039 1 97.06 279 LEU A N 1
ATOM 2165 C CA . LEU A 1 279 ? -3.002 47.844 8.312 1 97.06 279 LEU A CA 1
ATOM 2166 C C . LEU A 1 279 ? -1.62 47.281 7.984 1 97.06 279 LEU A C 1
ATOM 2168 O O . LEU A 1 279 ? -1.457 46.094 7.824 1 97.06 279 LEU A O 1
ATOM 2172 N N . SER A 1 280 ? -0.664 48.219 7.891 1 95.81 280 SER A N 1
ATOM 2173 C CA . SER A 1 280 ? 0.729 47.844 7.695 1 95.81 280 SER A CA 1
ATOM 2174 C C . SER A 1 280 ? 1.312 47.219 8.961 1 95.81 280 SER A C 1
ATOM 2176 O O . SER A 1 280 ? 0.85 47.5 10.07 1 95.81 280 SER A O 1
ATOM 2178 N N . PRO A 1 281 ? 2.371 46.469 8.852 1 96 281 PRO A N 1
ATOM 2179 C CA . PRO A 1 281 ? 2.873 45.656 9.961 1 96 281 PRO A CA 1
ATOM 2180 C C . PRO A 1 281 ? 3.404 46.5 11.117 1 96 281 PRO A C 1
ATOM 2182 O O . PRO A 1 281 ? 3.414 46.062 12.266 1 96 281 PRO A O 1
ATOM 2185 N N . ASN A 1 282 ? 3.924 47.656 10.883 1 95.38 282 ASN A N 1
ATOM 2186 C CA . ASN A 1 282 ? 4.52 48.469 11.953 1 95.38 282 ASN A CA 1
ATOM 2187 C C . ASN A 1 282 ? 3.598 49.594 12.391 1 95.38 282 ASN A C 1
ATOM 2189 O O . ASN A 1 282 ? 4.031 50.531 13.078 1 95.38 282 ASN A O 1
ATOM 2193 N N . GLN A 1 283 ? 2.393 49.531 12.055 1 96.5 283 GLN A N 1
ATOM 2194 C CA . GLN A 1 283 ? 1.462 50.594 12.398 1 96.5 283 GLN A CA 1
ATOM 2195 C C . GLN A 1 283 ? 0.953 50.438 13.828 1 96.5 283 GLN A C 1
ATOM 2197 O O . GLN A 1 283 ? 0.712 49.344 14.297 1 96.5 283 GLN A O 1
ATOM 2202 N N . VAL A 1 284 ? 0.798 51.594 14.492 1 97.06 284 VAL A N 1
ATOM 2203 C CA . VAL A 1 284 ? 0.137 51.656 15.797 1 97.06 284 VAL A CA 1
ATOM 2204 C C . VAL A 1 284 ? -1.376 51.719 15.602 1 97.06 284 VAL A C 1
ATOM 2206 O O . VAL A 1 284 ? -1.868 52.562 14.844 1 97.06 284 VAL A O 1
ATOM 2209 N N . THR A 1 285 ? -2.062 50.875 16.266 1 97 285 THR A N 1
ATOM 2210 C CA . THR A 1 285 ? -3.51 50.812 16.094 1 97 285 THR A CA 1
ATOM 2211 C C . THR A 1 285 ? -4.215 51.75 17.047 1 97 285 THR A C 1
ATOM 2213 O O . THR A 1 285 ? -5.336 52.188 16.797 1 97 285 THR A O 1
ATOM 2216 N N . GLY A 1 286 ? -3.672 51.969 18.156 1 96.31 286 GLY A N 1
ATOM 2217 C CA . GLY A 1 286 ? -4.188 52.75 19.25 1 96.31 286 GLY A CA 1
ATOM 2218 C C . GLY A 1 286 ? -3.318 52.719 20.484 1 96.31 286 GLY A C 1
ATOM 2219 O O . GLY A 1 286 ? -2.15 52.312 20.422 1 96.31 286 GLY A O 1
ATOM 2220 N N . ILE A 1 287 ? -3.922 53.281 21.531 1 95.94 287 ILE A N 1
ATOM 2221 C CA . ILE A 1 287 ? -3.242 53.25 22.828 1 95.94 287 ILE A CA 1
ATOM 2222 C C . ILE A 1 287 ? -4 52.344 23.797 1 95.94 287 ILE A C 1
ATOM 2224 O O . ILE A 1 287 ? -5.219 52.188 23.688 1 95.94 287 ILE A O 1
ATOM 2228 N N . LEU A 1 288 ? -3.271 51.781 24.672 1 95.62 288 LEU A N 1
ATOM 2229 C CA . LEU A 1 288 ? -3.893 50.938 25.672 1 95.62 288 LEU A CA 1
ATOM 2230 C C . LEU A 1 288 ? -4.957 51.688 26.453 1 95.62 288 LEU A C 1
ATOM 2232 O O . LEU A 1 288 ? -4.703 52.781 26.953 1 95.62 288 LEU A O 1
ATOM 2236 N N . ASP A 1 289 ? -6.066 51.062 26.547 1 94.62 289 ASP A N 1
ATOM 2237 C CA . ASP A 1 289 ? -7.188 51.625 27.281 1 94.62 289 ASP A CA 1
ATOM 2238 C C . ASP A 1 289 ? -6.855 51.781 28.766 1 94.62 289 ASP A C 1
ATOM 2240 O O . ASP A 1 289 ? -6.152 50.969 29.328 1 94.62 289 ASP A O 1
ATOM 2244 N N . ASP A 1 290 ? -7.469 52.75 29.375 1 90.44 290 ASP A N 1
ATOM 2245 C CA . ASP A 1 290 ? -7.199 53.094 30.766 1 90.44 290 ASP A CA 1
ATOM 2246 C C . ASP A 1 290 ? -7.508 51.906 31.688 1 90.44 290 ASP A C 1
ATOM 2248 O O . ASP A 1 290 ? -6.824 51.719 32.688 1 90.44 290 ASP A O 1
ATOM 2252 N N . TYR A 1 291 ? -8.516 51.25 31.344 1 91.5 291 TYR A N 1
ATOM 2253 C CA . TYR A 1 291 ? -8.898 50.094 32.156 1 91.5 291 TYR A CA 1
ATOM 2254 C C . TYR A 1 291 ? -7.75 49.094 32.25 1 91.5 291 TYR A C 1
ATOM 2256 O O . TYR A 1 291 ? -7.43 48.594 33.344 1 91.5 291 TYR A O 1
ATOM 2264 N N . TYR A 1 292 ? -7.094 48.812 31.172 1 93.19 292 TYR A N 1
ATOM 2265 C CA . TYR A 1 292 ? -6.016 47.812 31.156 1 93.19 292 TYR A CA 1
ATOM 2266 C C . TYR A 1 292 ? -4.723 48.406 31.688 1 93.19 292 TYR A C 1
ATOM 2268 O O . TYR A 1 292 ? -3.881 47.688 32.219 1 93.19 292 TYR A O 1
ATOM 2276 N N . VAL A 1 293 ? -4.551 49.688 31.531 1 89.75 293 VAL A N 1
ATOM 2277 C CA . VAL A 1 293 ? -3.426 50.375 32.156 1 89.75 293 VAL A CA 1
ATOM 2278 C C . VAL A 1 293 ? -3.494 50.156 33.688 1 89.75 293 VAL A C 1
ATOM 2280 O O . VAL A 1 293 ? -2.477 49.875 34.312 1 89.75 293 VAL A O 1
ATOM 2283 N N . GLN A 1 294 ? -4.676 50.25 34.188 1 86.5 294 GLN A N 1
ATOM 2284 C CA . GLN A 1 294 ? -4.871 50.094 35.625 1 86.5 294 GLN A CA 1
ATOM 2285 C C . GLN A 1 294 ? -4.57 48.656 36.062 1 86.5 294 GLN A C 1
ATOM 2287 O O . GLN A 1 294 ? -4.082 48.406 37.156 1 86.5 294 GLN A O 1
ATOM 2292 N N . LYS A 1 295 ? -4.883 47.75 35.188 1 86.44 295 LYS A N 1
ATOM 2293 C CA . LYS A 1 295 ? -4.547 46.375 35.5 1 86.44 295 LYS A CA 1
ATOM 2294 C C . LYS A 1 295 ? -3.037 46.156 35.5 1 86.44 295 LYS A C 1
ATOM 2296 O O . LYS A 1 295 ? -2.518 45.406 36.312 1 86.44 295 LYS A O 1
ATOM 2301 N N . LEU A 1 296 ? -2.439 46.812 34.625 1 86 296 LEU A N 1
ATOM 2302 C CA . LEU A 1 296 ? -0.993 46.719 34.5 1 86 296 LEU A CA 1
ATOM 2303 C C . LEU A 1 296 ? -0.274 47.5 35.594 1 86 296 LEU A C 1
ATOM 2305 O O . LEU A 1 296 ? 0.78 47.062 36.062 1 86 296 LEU A O 1
ATOM 2309 N N . LEU A 1 297 ? -0.902 48.594 35.938 1 80.75 297 LEU A N 1
ATOM 2310 C CA . LEU A 1 297 ? -0.351 49.531 36.938 1 80.75 297 LEU A CA 1
ATOM 2311 C C . LEU A 1 297 ? -1.36 49.812 38.031 1 80.75 297 LEU A C 1
ATOM 2313 O O . LEU A 1 297 ? -1.938 50.875 38.094 1 80.75 297 LEU A O 1
ATOM 2317 N N . PRO A 1 298 ? -1.538 48.875 38.969 1 69.5 298 PRO A N 1
ATOM 2318 C CA . PRO A 1 298 ? -2.641 49 39.938 1 69.5 298 PRO A CA 1
ATOM 2319 C C . PRO A 1 298 ? -2.541 50.219 40.812 1 69.5 298 PRO A C 1
ATOM 2321 O O . PRO A 1 298 ? -3.555 50.719 41.312 1 69.5 298 PRO A O 1
ATOM 2324 N N . TRP A 1 299 ? -1.376 50.688 41.094 1 64.5 299 TRP A N 1
ATOM 2325 C CA . TRP A 1 299 ? -1.24 51.812 41.969 1 64.5 299 TRP A CA 1
ATOM 2326 C C . TRP A 1 299 ? -1.855 53.062 41.344 1 64.5 299 TRP A C 1
ATOM 2328 O O . TRP A 1 299 ? -2.123 54.062 42.031 1 64.5 299 TRP A O 1
ATOM 2338 N N . THR A 1 300 ? -1.994 53.031 40.062 1 56.34 300 THR A N 1
ATOM 2339 C CA . THR A 1 300 ? -2.615 54.156 39.375 1 56.34 300 THR A CA 1
ATOM 2340 C C . THR A 1 300 ? -4.094 54.25 39.75 1 56.34 300 THR A C 1
ATOM 2342 O O . THR A 1 300 ? -4.73 55.281 39.5 1 56.34 300 THR A O 1
ATOM 2345 N N . ALA A 1 301 ? -4.68 53.25 40.438 1 56.25 301 ALA A N 1
ATOM 2346 C CA . ALA A 1 301 ? -6.086 53.281 40.844 1 56.25 301 ALA A CA 1
ATOM 2347 C C . ALA A 1 301 ? -6.312 54.281 41.969 1 56.25 301 ALA A C 1
ATOM 2349 O O . ALA A 1 301 ? -7.414 54.812 42.125 1 56.25 301 ALA A O 1
ATOM 2350 N N . SER A 1 302 ? -5.355 54.406 43.031 1 49 302 SER A N 1
ATOM 2351 C CA . SER A 1 302 ? -5.535 55.219 44.219 1 49 302 SER A CA 1
ATOM 2352 C C . SER A 1 302 ? -5.469 56.719 43.906 1 49 302 SER A C 1
ATOM 2354 O O . SER A 1 302 ? -5.34 57.531 44.812 1 49 302 SER A O 1
ATOM 2356 N N . GLY A 1 303 ? -5.887 57.25 42.812 1 46.53 303 GLY A N 1
ATOM 2357 C CA . GLY A 1 303 ? -6.078 58.688 42.562 1 46.53 303 GLY A CA 1
ATOM 2358 C C . GLY A 1 303 ? -4.84 59.344 42 1 46.53 303 GLY A C 1
ATOM 2359 O O . GLY A 1 303 ? -4.812 60.594 41.844 1 46.53 303 GLY A O 1
ATOM 2360 N N . MET A 1 304 ? -3.703 58.844 42.344 1 42.88 304 MET A N 1
ATOM 2361 C CA . MET A 1 304 ? -2.59 59.562 41.75 1 42.88 304 MET A CA 1
ATOM 2362 C C . MET A 1 304 ? -2.738 59.656 40.219 1 42.88 304 MET A C 1
ATOM 2364 O O . MET A 1 304 ? -3.289 58.719 39.625 1 42.88 304 MET A O 1
ATOM 2368 N N . LYS A 1 305 ? -2.318 60.781 39.5 1 47.16 305 LYS A N 1
ATOM 2369 C CA . LYS A 1 305 ? -2.648 61.219 38.156 1 47.16 305 LYS A CA 1
ATOM 2370 C C . LYS A 1 305 ? -2.277 60.188 37.125 1 47.16 305 LYS A C 1
ATOM 2372 O O . LYS A 1 305 ? -1.096 59.938 36.875 1 47.16 305 LYS A O 1
ATOM 2377 N N . ALA A 1 306 ? -3.084 59.125 36.812 1 48.97 306 ALA A N 1
ATOM 2378 C CA . ALA A 1 306 ? -3.154 58.438 35.531 1 48.97 306 ALA A CA 1
ATOM 2379 C C . ALA A 1 306 ? -2.646 59.344 34.406 1 48.97 306 ALA A C 1
ATOM 2381 O O . ALA A 1 306 ? -2.166 58.844 33.375 1 48.97 306 ALA A O 1
ATOM 2382 N N . ALA A 1 307 ? -2.846 60.656 34.75 1 46.25 307 ALA A N 1
ATOM 2383 C CA . ALA A 1 307 ? -2.576 61.688 33.75 1 46.25 307 ALA A CA 1
ATOM 2384 C C . ALA A 1 307 ? -1.111 61.656 33.312 1 46.25 307 ALA A C 1
ATOM 2386 O O . ALA A 1 307 ? -0.765 62.125 32.25 1 46.25 307 ALA A O 1
ATOM 2387 N N . ASN A 1 308 ? -0.215 61.031 34.188 1 49.19 308 ASN A N 1
ATOM 2388 C CA . ASN A 1 308 ? 1.186 61.156 33.812 1 49.19 308 ASN A CA 1
ATOM 2389 C C . ASN A 1 308 ? 1.706 59.906 33.156 1 49.19 308 ASN A C 1
ATOM 2391 O O . ASN A 1 308 ? 2.91 59.75 32.938 1 49.19 308 ASN A O 1
ATOM 2395 N N . ILE A 1 309 ? 0.743 58.969 32.969 1 60.97 309 ILE A N 1
ATOM 2396 C CA . ILE A 1 309 ? 1.237 57.781 32.312 1 60.97 309 ILE A CA 1
ATOM 2397 C C . ILE A 1 309 ? 1.269 58 30.781 1 60.97 309 ILE A C 1
ATOM 2399 O O . ILE A 1 309 ? 0.271 58.406 30.203 1 60.97 309 ILE A O 1
ATOM 2403 N N . LYS A 1 310 ? 2.457 57.812 30.344 1 73.12 310 LYS A N 1
ATOM 2404 C CA . LYS A 1 310 ? 2.621 57.938 28.891 1 73.12 310 LYS A CA 1
ATOM 2405 C C . LYS A 1 310 ? 1.812 56.875 28.156 1 73.12 310 LYS A C 1
ATOM 2407 O O . LYS A 1 310 ? 1.709 55.75 28.609 1 73.12 310 LYS A O 1
ATOM 2412 N N . ALA A 1 311 ? 1.24 57.312 27.156 1 89.25 311 ALA A N 1
ATOM 2413 C CA . ALA A 1 311 ? 0.449 56.438 26.281 1 89.25 311 ALA A CA 1
ATOM 2414 C C . ALA A 1 311 ? 1.237 55.219 25.891 1 89.25 311 ALA A C 1
ATOM 2416 O O . ALA A 1 311 ? 2.436 55.281 25.609 1 89.25 311 ALA A O 1
ATOM 2417 N N . ILE A 1 312 ? 0.653 54.062 26.031 1 94.25 312 ILE A N 1
ATOM 2418 C CA . ILE A 1 312 ? 1.256 52.812 25.625 1 94.25 312 ILE A CA 1
ATOM 2419 C C . ILE A 1 312 ? 0.671 52.375 24.281 1 94.25 312 ILE A C 1
ATOM 2421 O O . ILE A 1 312 ? -0.476 51.938 24.219 1 94.25 312 ILE A O 1
ATOM 2425 N N . PRO A 1 313 ? 1.44 52.5 23.188 1 97.19 313 PRO A N 1
ATOM 2426 C CA . PRO A 1 313 ? 0.914 52.125 21.875 1 97.19 313 PRO A CA 1
ATOM 2427 C C . PRO A 1 313 ? 0.66 50.625 21.75 1 97.19 313 PRO A C 1
ATOM 2429 O O . PRO A 1 313 ? 1.417 49.812 22.312 1 97.19 313 PRO A O 1
ATOM 2432 N N . VAL A 1 314 ? -0.37 50.25 21.047 1 98.25 314 VAL A N 1
ATOM 2433 C CA . VAL A 1 314 ? -0.699 48.875 20.703 1 98.25 314 VAL A CA 1
ATOM 2434 C C . VAL A 1 314 ? -0.47 48.656 19.219 1 98.25 314 VAL A C 1
ATOM 2436 O O . VAL A 1 314 ? -1.041 49.344 18.375 1 98.25 314 VAL A O 1
ATOM 2439 N N . SER A 1 315 ? 0.415 47.719 18.859 1 98.44 315 SER A N 1
ATOM 2440 C CA . SER A 1 315 ? 0.711 47.438 17.453 1 98.44 315 SER A CA 1
ATOM 2441 C C . SER A 1 315 ? -0.435 46.688 16.797 1 98.44 315 SER A C 1
ATOM 2443 O O . SER A 1 315 ? -1.407 46.312 17.453 1 98.44 315 SER A O 1
ATOM 2445 N N . VAL A 1 316 ? -0.312 46.406 15.492 1 98.25 316 VAL A N 1
ATOM 2446 C CA . VAL A 1 316 ? -1.395 45.844 14.68 1 98.25 316 VAL A CA 1
ATOM 2447 C C . VAL A 1 316 ? -1.533 44.344 14.945 1 98.25 316 VAL A C 1
ATOM 2449 O O . VAL A 1 316 ? -2.58 43.75 14.664 1 98.25 316 VAL A O 1
ATOM 2452 N N . GLY A 1 317 ? -0.482 43.719 15.516 1 98.31 317 GLY A N 1
ATOM 2453 C CA . GLY A 1 317 ? -0.544 42.281 15.797 1 98.31 317 GLY A CA 1
ATOM 2454 C C . GLY A 1 317 ? -0.583 41.438 14.547 1 98.31 317 GLY A C 1
ATOM 2455 O O . GLY A 1 317 ? -0.465 41.938 13.43 1 98.31 317 GLY A O 1
ATOM 2456 N N . SER A 1 318 ? -0.651 40.094 14.703 1 98.56 318 SER A N 1
ATOM 2457 C CA . SER A 1 318 ? -0.773 39.125 13.617 1 98.56 318 SER A CA 1
ATOM 2458 C C . SER A 1 318 ? -1.12 37.719 14.141 1 98.56 318 SER A C 1
ATOM 2460 O O . SER A 1 318 ? -1.441 37.562 15.32 1 98.56 318 SER A O 1
ATOM 2462 N N . GLY A 1 319 ? -1.156 36.75 13.242 1 97.88 319 GLY A N 1
ATOM 2463 C CA . GLY A 1 319 ? -1.375 35.375 13.625 1 97.88 319 GLY A CA 1
ATOM 2464 C C . GLY A 1 319 ? -0.188 34.75 14.344 1 97.88 319 GLY A C 1
ATOM 2465 O O . GLY A 1 319 ? 0.925 35.281 14.273 1 97.88 319 GLY A O 1
ATOM 2466 N N . ASP A 1 320 ? -0.445 33.656 15.039 1 96.19 320 ASP A N 1
ATOM 2467 C CA . ASP A 1 320 ? 0.583 33.031 15.859 1 96.19 320 ASP A CA 1
ATOM 2468 C C . ASP A 1 320 ? 1.738 32.531 14.992 1 96.19 320 ASP A C 1
ATOM 2470 O O . ASP A 1 320 ? 2.898 32.594 15.406 1 96.19 320 ASP A O 1
ATOM 2474 N N . ASN A 1 321 ? 1.528 32.062 13.758 1 95.19 321 ASN A N 1
ATOM 2475 C CA . ASN A 1 321 ? 2.619 31.609 12.891 1 95.19 321 ASN A CA 1
ATOM 2476 C C . ASN A 1 321 ? 3.492 32.781 12.461 1 95.19 321 ASN A C 1
ATOM 2478 O O . ASN A 1 321 ? 4.719 32.688 12.438 1 95.19 321 ASN A O 1
ATOM 2482 N N . MET A 1 322 ? 2.871 33.875 12.125 1 97.5 322 MET A N 1
ATOM 2483 C CA . MET A 1 322 ? 3.604 35.094 11.719 1 97.5 322 MET A CA 1
ATOM 2484 C C . MET A 1 322 ? 4.43 35.625 12.875 1 97.5 322 MET A C 1
ATOM 2486 O O . MET A 1 322 ? 5.602 35.969 12.695 1 97.5 322 MET A O 1
ATOM 2490 N N . CYS A 1 323 ? 3.795 35.656 14.008 1 97.94 323 CYS A N 1
ATOM 2491 C CA . CYS A 1 323 ? 4.5 36.188 15.172 1 97.94 323 CYS A CA 1
ATOM 2492 C C . CYS A 1 323 ? 5.613 35.219 15.602 1 97.94 323 CYS A C 1
ATOM 2494 O O . CYS A 1 323 ? 6.664 35.656 16.062 1 97.94 323 CYS A O 1
ATOM 2496 N N . SER A 1 324 ? 5.367 33.969 15.477 1 96.19 324 SER A N 1
ATOM 2497 C CA . SER A 1 324 ? 6.418 33 15.766 1 96.19 324 SER A CA 1
ATOM 2498 C C . SER A 1 324 ? 7.613 33.188 14.836 1 96.19 324 SER A C 1
ATOM 2500 O O . SER A 1 324 ? 8.758 33.031 15.25 1 96.19 324 SER A O 1
ATOM 2502 N N . ALA A 1 325 ? 7.363 33.438 13.57 1 96.75 325 ALA A N 1
ATOM 2503 C CA . ALA A 1 325 ? 8.453 33.75 12.648 1 96.75 325 ALA A CA 1
ATOM 2504 C C . ALA A 1 325 ? 9.305 34.906 13.164 1 96.75 325 ALA A C 1
ATOM 2506 O O . ALA A 1 325 ? 10.539 34.844 13.156 1 96.75 325 ALA A O 1
ATOM 2507 N N . LEU A 1 326 ? 8.641 35.938 13.664 1 97.62 326 LEU A N 1
ATOM 2508 C CA . LEU A 1 326 ? 9.367 37.062 14.242 1 97.62 326 LEU A CA 1
ATOM 2509 C C . LEU A 1 326 ? 10.172 36.625 15.461 1 97.62 326 LEU A C 1
ATOM 2511 O O . LEU A 1 326 ? 11.344 37 15.602 1 97.62 326 LEU A O 1
ATOM 2515 N N . GLY A 1 327 ? 9.578 35.812 16.266 1 96.75 327 GLY A N 1
ATOM 2516 C CA . GLY A 1 327 ? 10.164 35.438 17.547 1 96.75 327 GLY A CA 1
ATOM 2517 C C . GLY A 1 327 ? 11.383 34.531 17.391 1 96.75 327 GLY A C 1
ATOM 2518 O O . GLY A 1 327 ? 12.203 34.438 18.297 1 96.75 327 GLY A O 1
ATOM 2519 N N . VAL A 1 328 ? 11.508 33.906 16.234 1 95.44 328 VAL A N 1
ATOM 2520 C CA . VAL A 1 328 ? 12.664 33.062 16.016 1 95.44 328 VAL A CA 1
ATOM 2521 C C . VAL A 1 328 ? 13.648 33.75 15.07 1 95.44 328 VAL A C 1
ATOM 2523 O O . VAL A 1 328 ? 14.703 33.188 14.742 1 95.44 328 VAL A O 1
ATOM 2526 N N . GLY A 1 329 ? 13.297 34.969 14.656 1 95.56 329 GLY A N 1
ATOM 2527 C CA . GLY A 1 329 ? 14.188 35.75 13.828 1 95.56 329 GLY A CA 1
ATOM 2528 C C . GLY A 1 329 ? 14.094 35.406 12.352 1 95.56 329 GLY A C 1
ATOM 2529 O O . GLY A 1 329 ? 14.992 35.75 11.578 1 95.56 329 GLY A O 1
ATOM 2530 N N . CYS A 1 330 ? 13.094 34.688 11.938 1 95.69 330 CYS A N 1
ATOM 2531 C CA . CYS A 1 330 ? 12.859 34.375 10.539 1 95.69 330 CYS A CA 1
ATOM 2532 C C . CYS A 1 330 ? 12.133 35.5 9.836 1 95.69 330 CYS A C 1
ATOM 2534 O O . CYS A 1 330 ? 10.93 35.438 9.602 1 95.69 330 CYS A O 1
ATOM 2536 N N . VAL A 1 331 ? 12.859 36.531 9.438 1 96.31 331 VAL A N 1
ATOM 2537 C CA . VAL A 1 331 ? 12.234 37.75 8.922 1 96.31 331 VAL A CA 1
ATOM 2538 C C . VAL A 1 331 ? 12.805 38.094 7.539 1 96.31 331 VAL A C 1
ATOM 2540 O O . VAL A 1 331 ? 12.422 39.094 6.922 1 96.31 331 VAL A O 1
ATOM 2543 N N . SER A 1 332 ? 13.711 37.312 7.07 1 92.81 332 SER A N 1
ATOM 2544 C CA . SER A 1 332 ? 14.289 37.406 5.734 1 92.81 332 SER A CA 1
ATOM 2545 C C . SER A 1 332 ? 14.43 36.031 5.078 1 92.81 332 SER A C 1
ATOM 2547 O O . SER A 1 332 ? 14.492 35.031 5.77 1 92.81 332 SER A O 1
ATOM 2549 N N . PRO A 1 333 ? 14.453 36.031 3.672 1 93.19 333 PRO A N 1
ATOM 2550 C CA . PRO A 1 333 ? 14.656 34.75 3 1 93.19 333 PRO A CA 1
ATOM 2551 C C . PRO A 1 333 ? 15.969 34.062 3.393 1 93.19 333 PRO A C 1
ATOM 2553 O O . PRO A 1 333 ? 16.922 34.75 3.791 1 93.19 333 PRO A O 1
ATOM 2556 N N . GLY A 1 334 ? 16.016 32.75 3.254 1 94.31 334 GLY A N 1
ATOM 2557 C CA . GLY A 1 334 ? 17.25 32 3.506 1 94.31 334 GLY A CA 1
ATOM 2558 C C . GLY A 1 334 ? 17.094 30.922 4.559 1 94.31 334 GLY A C 1
ATOM 2559 O O . GLY A 1 334 ? 17.875 29.969 4.602 1 94.31 334 GLY A O 1
ATOM 2560 N N . GLN A 1 335 ? 16.156 31.156 5.445 1 95 335 GLN A N 1
ATOM 2561 C CA . GLN A 1 335 ? 15.867 30.188 6.492 1 95 335 GLN A CA 1
ATOM 2562 C C . GLN A 1 335 ? 14.398 29.781 6.484 1 95 335 GLN A C 1
ATOM 2564 O O . GLN A 1 335 ? 13.547 30.547 6.012 1 95 335 GLN A O 1
ATOM 2569 N N . ALA A 1 336 ? 14.117 28.641 6.906 1 96.94 336 ALA A N 1
ATOM 2570 C CA . ALA A 1 336 ? 12.75 28.156 7.133 1 96.94 336 ALA A CA 1
ATOM 2571 C C . ALA A 1 336 ? 12.586 27.625 8.555 1 96.94 336 ALA A C 1
ATOM 2573 O O . ALA A 1 336 ? 13.523 27.078 9.125 1 96.94 336 ALA A O 1
ATOM 2574 N N . VAL A 1 337 ? 11.453 27.891 9.07 1 96.81 337 VAL A N 1
ATOM 2575 C CA . VAL A 1 337 ? 11.109 27.297 10.367 1 96.81 337 VAL A CA 1
ATOM 2576 C C . VAL A 1 337 ? 10.383 25.969 10.156 1 96.81 337 VAL A C 1
ATOM 2578 O O . VAL A 1 337 ? 9.492 25.875 9.312 1 96.81 337 VAL A O 1
ATOM 2581 N N . MET A 1 338 ? 10.805 24.969 10.836 1 96.69 338 MET A N 1
ATOM 2582 C CA . MET A 1 338 ? 10.148 23.656 10.867 1 96.69 338 MET A CA 1
ATOM 2583 C C . MET A 1 338 ? 9.734 23.297 12.289 1 96.69 338 MET A C 1
ATOM 2585 O O . MET A 1 338 ? 10.578 23.062 13.148 1 96.69 338 MET A O 1
ATOM 2589 N N . SER A 1 339 ? 8.492 23.281 12.5 1 94.62 339 SER A N 1
ATOM 2590 C CA . SER A 1 339 ? 7.949 22.953 13.812 1 94.62 339 SER A CA 1
ATOM 2591 C C . SER A 1 339 ? 7.477 21.5 13.867 1 94.62 339 SER A C 1
ATOM 2593 O O . SER A 1 339 ? 6.586 21.109 13.109 1 94.62 339 SER A O 1
ATOM 2595 N N . LEU A 1 340 ? 8.016 20.719 14.781 1 95.5 340 LEU A N 1
ATOM 2596 C CA . LEU A 1 340 ? 7.68 19.297 14.945 1 95.5 340 LEU A CA 1
ATOM 2597 C C . LEU A 1 340 ? 6.781 19.094 16.156 1 95.5 340 LEU A C 1
ATOM 2599 O O . LEU A 1 340 ? 7.25 18.656 17.219 1 95.5 340 LEU A O 1
ATOM 2603 N N . GLY A 1 341 ? 5.512 19.344 16.062 1 90.94 341 GLY A N 1
ATOM 2604 C CA . GLY A 1 341 ? 4.5 19.047 17.062 1 90.94 341 GLY A CA 1
ATOM 2605 C C . GLY A 1 341 ? 3.682 17.812 16.734 1 90.94 341 GLY A C 1
ATOM 2606 O O . GLY A 1 341 ? 4.156 16.922 16.031 1 90.94 341 GLY A O 1
ATOM 2607 N N . THR A 1 342 ? 2.42 17.797 17.375 1 89.31 342 THR A N 1
ATOM 2608 C CA . THR A 1 342 ? 1.528 16.719 17 1 89.31 342 THR A CA 1
ATOM 2609 C C . THR A 1 342 ? 1.356 16.672 15.477 1 89.31 342 THR A C 1
ATOM 2611 O O . THR A 1 342 ? 1.379 15.594 14.875 1 89.31 342 THR A O 1
ATOM 2614 N N . SER A 1 343 ? 1.229 17.859 14.883 1 92.38 343 SER A N 1
ATOM 2615 C CA . SER A 1 343 ? 1.311 18.078 13.445 1 92.38 343 SER A CA 1
ATOM 2616 C C . SER A 1 343 ? 2.576 18.844 13.07 1 92.38 343 SER A C 1
ATOM 2618 O O . SER A 1 343 ? 3.297 19.328 13.953 1 92.38 343 SER A O 1
ATOM 2620 N N . GLY A 1 344 ? 2.926 18.766 11.781 1 93.19 344 GLY A N 1
ATOM 2621 C CA . GLY A 1 344 ? 4.082 19.5 11.297 1 93.19 344 GLY A CA 1
ATOM 2622 C C . GLY A 1 344 ? 3.709 20.797 10.594 1 93.19 344 GLY A C 1
ATOM 2623 O O . GLY A 1 344 ? 2.662 20.875 9.953 1 93.19 344 GLY A O 1
ATOM 2624 N N . THR A 1 345 ? 4.547 21.844 10.766 1 94.56 345 THR A N 1
ATOM 2625 C CA . THR A 1 345 ? 4.387 23.109 10.062 1 94.56 345 THR A CA 1
ATOM 2626 C C . THR A 1 345 ? 5.73 23.609 9.547 1 94.56 345 THR A C 1
ATOM 2628 O O . THR A 1 345 ? 6.742 23.516 10.242 1 94.56 345 THR A O 1
ATOM 2631 N N . ILE A 1 346 ? 5.762 24.016 8.328 1 96.19 346 ILE A N 1
ATOM 2632 C CA . ILE A 1 346 ? 6.926 24.688 7.746 1 96.19 346 ILE A CA 1
ATOM 2633 C C . ILE A 1 346 ? 6.516 26.031 7.176 1 96.19 346 ILE A C 1
ATOM 2635 O O . ILE A 1 346 ? 5.492 26.156 6.5 1 96.19 346 ILE A O 1
ATOM 2639 N N . PHE A 1 347 ? 7.277 27.047 7.488 1 95.31 347 PHE A N 1
ATOM 2640 C CA . PHE A 1 347 ? 7.07 28.328 6.828 1 95.31 347 PHE A CA 1
ATOM 2641 C C . PHE A 1 347 ? 8.391 29.062 6.637 1 95.31 347 PHE A C 1
ATOM 2643 O O . PHE A 1 347 ? 9.344 28.844 7.387 1 95.31 347 PHE A O 1
ATOM 2650 N N . ALA A 1 348 ? 8.492 29.844 5.652 1 95.44 348 ALA A N 1
ATOM 2651 C CA . ALA A 1 348 ? 9.672 30.625 5.281 1 95.44 348 ALA A CA 1
ATOM 2652 C C . ALA A 1 348 ? 9.281 31.938 4.633 1 95.44 348 ALA A C 1
ATOM 2654 O O . ALA A 1 348 ? 8.344 32 3.836 1 95.44 348 ALA A O 1
ATOM 2655 N N . VAL A 1 349 ? 10.016 32.969 5.051 1 95.69 349 VAL A N 1
ATOM 2656 C CA . VAL A 1 349 ? 9.766 34.25 4.457 1 95.69 349 VAL A CA 1
ATOM 2657 C C . VAL A 1 349 ? 10.164 34.25 2.986 1 95.69 349 VAL A C 1
ATOM 2659 O O . VAL A 1 349 ? 11.195 33.688 2.621 1 95.69 349 VAL A O 1
ATOM 2662 N N . SER A 1 350 ? 9.352 34.812 2.225 1 93.44 350 SER A N 1
ATOM 2663 C CA . SER A 1 350 ? 9.609 34.938 0.794 1 93.44 350 SER A CA 1
ATOM 2664 C C . SER A 1 350 ? 9.32 36.344 0.304 1 93.44 350 SER A C 1
ATOM 2666 O O . SER A 1 350 ? 8.398 37 0.797 1 93.44 350 SER A O 1
ATOM 2668 N N . LYS A 1 351 ? 10.07 36.781 -0.691 1 91 351 LYS A N 1
ATOM 2669 C CA . LYS A 1 351 ? 9.828 38.094 -1.312 1 91 351 LYS A CA 1
ATOM 2670 C C . LYS A 1 351 ? 8.773 38 -2.41 1 91 351 LYS A C 1
ATOM 2672 O O . LYS A 1 351 ? 8.195 39 -2.816 1 91 351 LYS A O 1
ATOM 2677 N N . ARG A 1 352 ? 8.523 36.75 -2.873 1 84.56 352 ARG A N 1
ATOM 2678 C CA . ARG A 1 352 ? 7.531 36.5 -3.912 1 84.56 352 ARG A CA 1
ATOM 2679 C C . ARG A 1 352 ? 6.336 35.75 -3.357 1 84.56 352 ARG A C 1
ATOM 2681 O O . ARG A 1 352 ? 6.484 34.906 -2.455 1 84.56 352 ARG A O 1
ATOM 2688 N N . PRO A 1 353 ? 5.199 36.188 -3.957 1 80.06 353 PRO A N 1
ATOM 2689 C CA . PRO A 1 353 ? 4.039 35.406 -3.523 1 80.06 353 PRO A CA 1
ATOM 2690 C C . PRO A 1 353 ? 4.133 33.938 -3.932 1 80.06 353 PRO A C 1
ATOM 2692 O O . PRO A 1 353 ? 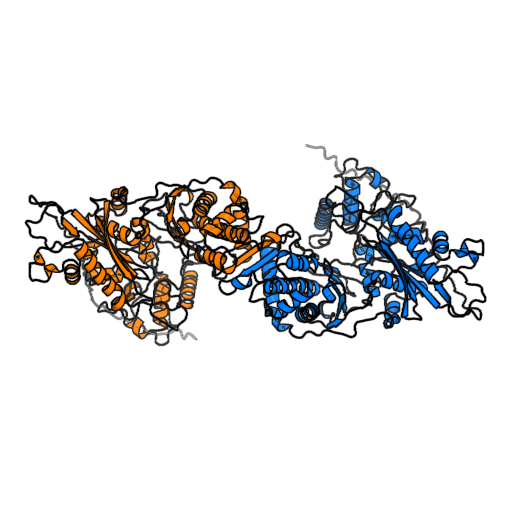4.75 33.625 -4.949 1 80.06 353 PRO A O 1
ATOM 2695 N N . PRO A 1 354 ? 3.65 33.094 -3.074 1 68.69 354 PRO A N 1
ATOM 2696 C CA . PRO A 1 354 ? 3.652 31.688 -3.49 1 68.69 354 PRO A CA 1
ATOM 2697 C C . PRO A 1 354 ? 2.896 31.453 -4.797 1 68.69 354 PRO A C 1
ATOM 2699 O O . PRO A 1 354 ? 1.853 32.062 -5.027 1 68.69 354 PRO A O 1
ATOM 2702 N N . SER A 1 355 ? 3.615 31.328 -6.031 1 58.09 355 SER A N 1
ATOM 2703 C CA . SER A 1 355 ? 2.994 31.031 -7.32 1 58.09 355 SER A CA 1
ATOM 2704 C C . SER A 1 355 ? 2.68 29.547 -7.461 1 58.09 355 SER A C 1
ATOM 2706 O O . SER A 1 355 ? 2.227 29.109 -8.516 1 58.09 355 SER A O 1
ATOM 2708 N N . GLY A 1 356 ? 2.99 28.781 -6.512 1 48.94 356 GLY A N 1
ATOM 2709 C CA . GLY A 1 356 ? 3.318 27.406 -6.883 1 48.94 356 GLY A CA 1
ATOM 2710 C C . GLY A 1 356 ? 2.295 26.781 -7.809 1 48.94 356 GLY A C 1
ATOM 2711 O O . GLY A 1 356 ? 1.178 27.281 -7.941 1 48.94 356 GLY A O 1
ATOM 2712 N N . THR A 1 357 ? 2.814 25.984 -8.734 1 45.38 357 THR A N 1
ATOM 2713 C CA . THR A 1 357 ? 2.229 25.125 -9.758 1 45.38 357 THR A CA 1
ATOM 2714 C C . THR A 1 357 ? 1.017 24.375 -9.203 1 45.38 357 THR A C 1
ATOM 2716 O O . THR A 1 357 ? 0.069 24.094 -9.945 1 45.38 357 THR A O 1
ATOM 2719 N N . ASP A 1 358 ? 1.271 23.797 -7.98 1 49.97 358 ASP A N 1
ATOM 2720 C CA . ASP A 1 358 ? 0.127 23.094 -7.418 1 49.97 358 ASP A CA 1
ATOM 2721 C C . ASP A 1 358 ? -0.467 23.844 -6.234 1 49.97 358 ASP A C 1
ATOM 2723 O O . ASP A 1 358 ? 0.012 23.719 -5.105 1 49.97 358 ASP A O 1
ATOM 2727 N N . PRO A 1 359 ? -1.196 24.953 -6.578 1 52.69 359 PRO A N 1
ATOM 2728 C CA . PRO A 1 359 ? -1.804 25.828 -5.562 1 52.69 359 PRO A CA 1
ATOM 2729 C C . PRO A 1 359 ? -2.402 25.031 -4.402 1 52.69 359 PRO A C 1
ATOM 2731 O O . PRO A 1 359 ? -2.791 25.625 -3.387 1 52.69 359 PRO A O 1
ATOM 2734 N N . SER A 1 360 ? -2.287 23.719 -4.445 1 58 360 SER A N 1
ATOM 2735 C CA . SER A 1 360 ? -3.141 23 -3.512 1 58 360 SER A CA 1
ATOM 2736 C C . SER A 1 360 ? -2.367 22.594 -2.264 1 58 360 SER A C 1
ATOM 2738 O O . SER A 1 360 ? -2.967 22.234 -1.246 1 58 360 SER A O 1
ATOM 2740 N N . SER A 1 361 ? -0.974 22.953 -2.205 1 72.19 361 SER A N 1
ATOM 2741 C CA . SER A 1 361 ? -0.314 22.312 -1.07 1 72.19 361 SER A CA 1
ATOM 2742 C C . SER A 1 361 ? 0.161 23.359 -0.056 1 72.19 361 SER A C 1
ATOM 2744 O O . SER A 1 361 ? 0.128 23.109 1.151 1 72.19 361 SER A O 1
ATOM 2746 N N . LEU A 1 362 ? 0.484 24.625 -0.484 1 84.19 362 LEU A N 1
ATOM 2747 C CA . LEU A 1 362 ? 0.99 25.641 0.432 1 84.19 362 LEU A CA 1
ATOM 2748 C C . LEU A 1 362 ? -0.061 26.719 0.686 1 84.19 362 LEU A C 1
ATOM 2750 O O . LEU A 1 362 ? -0.729 27.172 -0.246 1 84.19 362 LEU A O 1
ATOM 2754 N N . ALA A 1 363 ? -0.248 27.109 1.909 1 86.69 363 ALA A N 1
ATOM 2755 C CA . ALA A 1 363 ? -1.062 28.281 2.219 1 86.69 363 ALA A CA 1
ATOM 2756 C C . ALA A 1 363 ? -0.337 29.562 1.84 1 86.69 363 ALA A C 1
ATOM 2758 O O . ALA A 1 363 ? 0.787 29.812 2.287 1 86.69 363 ALA A O 1
ATOM 2759 N N . PRO A 1 364 ? -0.947 30.344 1.013 1 88.81 364 PRO A N 1
ATOM 2760 C CA . PRO A 1 364 ? -0.298 31.578 0.551 1 88.81 364 PRO A CA 1
ATOM 2761 C C . PRO A 1 364 ? -0.456 32.719 1.536 1 88.81 364 PRO A C 1
ATOM 2763 O O . PRO A 1 364 ? -1.184 33.688 1.259 1 88.81 364 PRO A O 1
ATOM 2766 N N . PHE A 1 365 ? 0.333 32.75 2.582 1 92.19 365 PHE A N 1
ATOM 2767 C CA . PHE A 1 365 ? 0.18 33.719 3.637 1 92.19 365 PHE A CA 1
ATOM 2768 C C . PHE A 1 365 ? 1.178 34.875 3.457 1 92.19 365 PHE A C 1
ATOM 2770 O O . PHE A 1 365 ? 2.203 34.719 2.795 1 92.19 365 PHE A O 1
ATOM 2777 N N . CYS A 1 366 ? 0.778 35.969 3.959 1 94.81 366 CYS A N 1
ATOM 2778 C CA . CYS A 1 366 ? 1.725 37.062 4.215 1 94.81 366 CYS A CA 1
ATOM 2779 C C . CYS A 1 366 ? 2.373 36.906 5.586 1 94.81 366 CYS A C 1
ATOM 2781 O O . CYS A 1 366 ? 1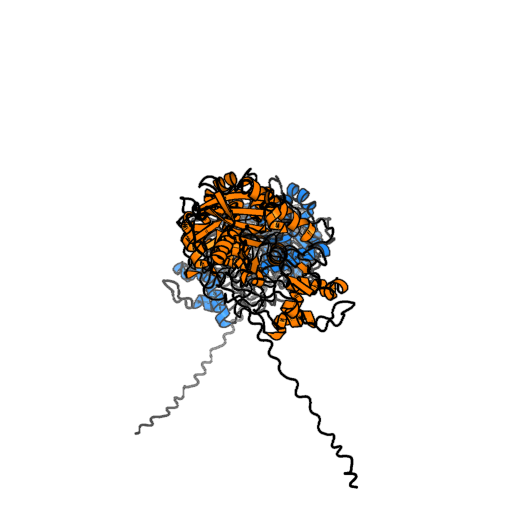.839 36.219 6.453 1 94.81 366 CYS A O 1
ATOM 2783 N N . ASP A 1 367 ? 3.557 37.5 5.707 1 96.38 367 ASP A N 1
ATOM 2784 C CA . ASP A 1 367 ? 4.184 37.5 7.023 1 96.38 367 ASP A CA 1
ATOM 2785 C C . ASP A 1 367 ? 3.818 38.781 7.793 1 96.38 367 ASP A C 1
ATOM 2787 O O . ASP A 1 367 ? 2.846 39.469 7.453 1 96.38 367 ASP A O 1
ATOM 2791 N N . ALA A 1 368 ? 4.484 39.031 8.93 1 97.56 368 ALA A N 1
ATOM 2792 C CA . ALA A 1 368 ? 4.215 40.188 9.766 1 97.56 368 ALA A CA 1
ATOM 2793 C C . ALA A 1 368 ? 5.234 41.312 9.516 1 97.56 368 ALA A C 1
ATOM 2795 O O . ALA A 1 368 ? 5.434 42.188 10.359 1 97.56 368 ALA A O 1
ATOM 2796 N N . THR A 1 369 ? 5.969 41.281 8.391 1 97.44 369 THR A N 1
ATOM 2797 C CA . THR A 1 369 ? 6.949 42.281 8.039 1 97.44 369 THR A CA 1
ATOM 2798 C C . THR A 1 369 ? 6.555 43 6.742 1 97.44 369 THR A C 1
ATOM 2800 O O . THR A 1 369 ? 7.215 43.938 6.324 1 97.44 369 THR A O 1
ATOM 2803 N N . GLY A 1 370 ? 5.531 42.562 6.148 1 95.44 370 GLY A N 1
ATOM 2804 C CA . GLY A 1 370 ? 5.105 43.094 4.871 1 95.44 370 GLY A CA 1
ATOM 2805 C C . GLY A 1 370 ? 5.469 42.219 3.691 1 95.44 370 GLY A C 1
ATOM 2806 O O . GLY A 1 370 ? 5.125 42.531 2.549 1 95.44 370 GLY A O 1
ATOM 2807 N N . GLN A 1 371 ? 6.09 41.125 3.934 1 95.75 371 GLN A N 1
ATOM 2808 C CA . GLN A 1 371 ? 6.449 40.156 2.92 1 95.75 371 GLN A CA 1
ATOM 2809 C C . GLN A 1 371 ? 5.48 38.969 2.93 1 95.75 371 GLN A C 1
ATOM 2811 O O . GLN A 1 371 ? 4.301 39.125 3.248 1 95.75 371 GLN A O 1
ATOM 2816 N N . TYR A 1 372 ? 5.961 37.844 2.357 1 94.12 372 TYR A N 1
ATOM 2817 C CA . TYR A 1 372 ? 5.121 36.656 2.303 1 94.12 372 TYR A CA 1
ATOM 2818 C C . TYR A 1 372 ? 5.656 35.562 3.223 1 94.12 372 TYR A C 1
ATOM 2820 O O . TYR A 1 372 ? 6.844 35.562 3.562 1 94.12 372 TYR A O 1
ATOM 2828 N N . LEU A 1 373 ? 4.723 34.688 3.619 1 94.75 373 LEU A N 1
ATOM 2829 C CA . LEU A 1 373 ? 5.066 33.594 4.488 1 94.75 373 LEU A CA 1
ATOM 2830 C C . LEU A 1 373 ? 4.348 32.312 4.051 1 94.75 373 LEU A C 1
ATOM 2832 O O . LEU A 1 373 ? 3.479 31.812 4.77 1 94.75 373 LEU A O 1
ATOM 2836 N N . PRO A 1 374 ? 4.738 31.797 2.848 1 92.31 374 PRO A N 1
ATOM 2837 C CA . PRO A 1 374 ? 4.148 30.5 2.516 1 92.31 374 PRO A CA 1
ATOM 2838 C C . PRO A 1 374 ? 4.285 29.484 3.646 1 92.31 374 PRO A C 1
ATOM 2840 O O . PRO A 1 374 ? 5.32 29.438 4.32 1 92.31 374 PRO A O 1
ATOM 2843 N N . LEU A 1 375 ? 3.18 28.719 3.832 1 93 375 LEU A N 1
ATOM 2844 C CA . LEU A 1 375 ? 3.117 27.812 4.984 1 93 375 LEU A CA 1
ATOM 2845 C C . LEU A 1 375 ? 2.582 26.453 4.582 1 93 375 LEU A C 1
ATOM 2847 O O . LEU A 1 375 ? 1.565 26.359 3.893 1 93 375 LEU A O 1
ATOM 2851 N N . ALA A 1 376 ? 3.326 25.422 4.941 1 92.56 376 ALA A N 1
ATOM 2852 C CA . ALA A 1 376 ? 2.885 24.047 4.781 1 92.56 376 ALA A CA 1
ATOM 2853 C C . ALA A 1 376 ? 2.52 23.422 6.129 1 92.56 376 ALA A C 1
ATOM 2855 O O . ALA A 1 376 ? 3.205 23.656 7.129 1 92.56 376 ALA A O 1
ATOM 2856 N N . CYS A 1 377 ? 1.429 22.75 6.137 1 91.31 377 CYS A N 1
ATOM 2857 C CA . CYS A 1 377 ? 1.01 22.016 7.32 1 91.31 377 CYS A CA 1
ATOM 2858 C C . CYS A 1 377 ? 0.858 20.531 7.008 1 91.31 377 CYS A C 1
ATOM 2860 O O . CYS A 1 377 ? 0.277 20.156 5.988 1 91.31 377 CYS A O 1
ATOM 2862 N N . THR A 1 378 ? 1.4 19.703 7.855 1 93.44 378 THR A N 1
ATOM 2863 C CA . THR A 1 378 ? 1.221 18.266 7.738 1 93.44 378 THR A CA 1
ATOM 2864 C C . THR A 1 378 ? 0.469 17.703 8.945 1 93.44 378 THR A C 1
ATOM 2866 O O . THR A 1 378 ? 0.691 18.141 10.078 1 93.44 378 THR A O 1
ATOM 2869 N N . ILE A 1 379 ? -0.408 16.859 8.656 1 91.06 379 ILE A N 1
ATOM 2870 C CA . ILE A 1 379 ? -1.135 16.188 9.727 1 91.06 379 ILE A CA 1
ATOM 2871 C C . ILE A 1 379 ? -0.225 15.164 10.414 1 91.06 379 ILE A C 1
ATOM 2873 O O . ILE A 1 379 ? -0.202 15.07 11.641 1 91.06 379 ILE A O 1
ATOM 2877 N N . SER A 1 380 ? 0.534 14.484 9.602 1 96.12 380 SER A N 1
ATOM 2878 C CA . SER A 1 380 ? 1.41 13.422 10.078 1 96.12 380 SER A CA 1
ATOM 2879 C C . SER A 1 380 ? 2.732 13.977 10.586 1 96.12 380 SER A C 1
ATOM 2881 O O . SER A 1 380 ? 3.529 14.516 9.812 1 96.12 380 SER A O 1
ATOM 2883 N N . CYS A 1 381 ? 2.955 13.828 11.883 1 96.94 381 CYS A N 1
ATOM 2884 C CA . CYS A 1 381 ? 4.219 14.211 12.5 1 96.94 381 CYS A CA 1
ATOM 2885 C C . CYS A 1 381 ? 4.43 13.453 13.812 1 96.94 381 CYS A C 1
ATOM 2887 O O . CYS A 1 381 ? 4.473 12.227 13.82 1 96.94 381 CYS A O 1
ATOM 2889 N N . THR A 1 382 ? 4.59 14.148 15 1 96.25 382 THR A N 1
ATOM 2890 C CA . THR A 1 382 ? 4.906 13.406 16.219 1 96.25 382 THR A CA 1
ATOM 2891 C C . THR A 1 382 ? 3.689 12.633 16.719 1 96.25 382 THR A C 1
ATOM 2893 O O . THR A 1 382 ? 3.83 11.633 17.422 1 96.25 382 THR A O 1
ATOM 2896 N N . GLY A 1 383 ? 2.484 13.117 16.391 1 94.81 383 GLY A N 1
ATOM 2897 C CA . GLY A 1 383 ? 1.294 12.367 16.75 1 94.81 383 GLY A CA 1
ATOM 2898 C C . GLY A 1 383 ? 1.31 10.945 16.219 1 94.81 383 GLY A C 1
ATOM 2899 O O . GLY A 1 383 ? 1.041 10 16.969 1 94.81 383 GLY A O 1
ATOM 2900 N N . VAL A 1 384 ? 1.604 10.805 14.961 1 97.31 384 VAL A N 1
ATOM 2901 C CA . VAL A 1 384 ? 1.67 9.5 14.32 1 97.31 384 VAL A CA 1
ATOM 2902 C C . VAL A 1 384 ? 2.809 8.68 14.93 1 97.31 384 VAL A C 1
ATOM 2904 O O . VAL A 1 384 ? 2.652 7.484 15.188 1 97.31 384 VAL A O 1
ATOM 2907 N N . LEU A 1 385 ? 3.945 9.336 15.172 1 98.12 385 LEU A N 1
ATOM 2908 C CA . LEU A 1 385 ? 5.094 8.648 15.758 1 98.12 385 LEU A CA 1
ATOM 2909 C C . LEU A 1 385 ? 4.75 8.102 17.141 1 98.12 385 LEU A C 1
ATOM 2911 O O . LEU A 1 385 ? 5.152 6.988 17.484 1 98.12 385 LEU A O 1
ATOM 2915 N N . THR A 1 386 ? 4.074 8.859 17.906 1 97.38 386 THR A N 1
ATOM 2916 C CA . THR A 1 386 ? 3.662 8.438 19.25 1 97.38 386 THR A CA 1
ATOM 2917 C C . THR A 1 386 ? 2.688 7.266 19.172 1 97.38 386 THR A C 1
ATOM 2919 O O . THR A 1 386 ? 2.75 6.344 19.984 1 97.38 386 THR A O 1
ATOM 2922 N N . GLN A 1 387 ? 1.82 7.312 18.234 1 97.12 387 GLN A N 1
ATOM 2923 C CA . GLN A 1 387 ? 0.9 6.191 18.062 1 97.12 387 GLN A CA 1
ATOM 2924 C C . GLN A 1 387 ? 1.652 4.914 17.703 1 97.12 387 GLN A C 1
ATOM 2926 O O . GLN A 1 387 ? 1.352 3.84 18.219 1 97.12 387 GLN A O 1
ATOM 2931 N N . VAL A 1 388 ? 2.617 4.996 16.781 1 98.19 388 VAL A N 1
ATOM 2932 C CA . VAL A 1 388 ? 3.451 3.854 16.438 1 98.19 388 VAL A CA 1
ATOM 2933 C C . VAL A 1 388 ? 4.168 3.33 17.672 1 98.19 388 VAL A C 1
ATOM 2935 O O . VAL A 1 388 ? 4.188 2.123 17.922 1 98.19 388 VAL A O 1
ATOM 2938 N N . LEU A 1 389 ? 4.727 4.266 18.484 1 98 389 LEU A N 1
ATOM 2939 C CA . LEU A 1 389 ? 5.414 3.881 19.719 1 98 389 LEU A CA 1
ATOM 2940 C C . LEU A 1 389 ? 4.488 3.094 20.641 1 98 389 LEU A C 1
ATOM 2942 O O . LEU A 1 389 ? 4.867 2.039 21.156 1 98 389 LEU A O 1
ATOM 2946 N N . LYS A 1 390 ? 3.311 3.549 20.766 1 97.5 390 LYS A N 1
ATOM 2947 C CA . LYS A 1 390 ? 2.367 2.99 21.734 1 97.5 390 LYS A CA 1
ATOM 2948 C C . LYS A 1 390 ? 1.77 1.682 21.219 1 97.5 390 LYS A C 1
ATOM 2950 O O . LYS A 1 390 ? 1.602 0.729 21.984 1 97.5 390 LYS A O 1
ATOM 2955 N N . GLU A 1 391 ? 1.473 1.665 19.953 1 97.25 391 GLU A N 1
ATOM 2956 C CA . GLU A 1 391 ? 0.615 0.588 19.469 1 97.25 391 GLU A CA 1
ATOM 2957 C C . GLU A 1 391 ? 1.424 -0.463 18.719 1 97.25 391 GLU A C 1
ATOM 2959 O O . GLU A 1 391 ? 0.962 -1.59 18.531 1 97.25 391 GLU A O 1
ATOM 2964 N N . TRP A 1 392 ? 2.605 -0.151 18.234 1 96.88 392 TRP A N 1
ATOM 2965 C CA . TRP A 1 392 ? 3.369 -1.09 17.422 1 96.88 392 TRP A CA 1
ATOM 2966 C C . TRP A 1 392 ? 4.59 -1.603 18.188 1 96.88 392 TRP A C 1
ATOM 2968 O O . TRP A 1 392 ? 5.141 -2.652 17.844 1 96.88 392 TRP A O 1
ATOM 2978 N N . THR A 1 393 ? 5.055 -0.833 19.109 1 95.88 393 THR A N 1
ATOM 2979 C CA . THR A 1 393 ? 6.316 -1.175 19.75 1 95.88 393 THR A CA 1
ATOM 2980 C C . THR A 1 393 ? 6.098 -1.494 21.234 1 95.88 393 THR A C 1
ATOM 2982 O O . THR A 1 393 ? 4.996 -1.309 21.75 1 95.88 393 THR A O 1
ATOM 2985 N N . ASP A 1 394 ? 7.156 -2.051 21.859 1 94.88 394 ASP A N 1
ATOM 2986 C CA . ASP A 1 394 ? 7.164 -2.299 23.297 1 94.88 394 ASP A CA 1
ATOM 2987 C C . ASP A 1 394 ? 8.172 -1.397 24 1 94.88 394 ASP A C 1
ATOM 2989 O O . ASP A 1 394 ? 8.555 -1.661 25.141 1 94.88 394 ASP A O 1
ATOM 2993 N N . PHE A 1 395 ? 8.641 -0.405 23.297 1 96.75 395 PHE A N 1
ATOM 2994 C CA . PHE A 1 395 ? 9.594 0.526 23.891 1 96.75 395 PHE A CA 1
ATOM 2995 C C . PHE A 1 395 ? 8.898 1.465 24.859 1 96.75 395 PHE A C 1
ATOM 2997 O O . PHE A 1 395 ? 7.746 1.85 24.641 1 96.75 395 PHE A O 1
ATOM 3004 N N . SER A 1 396 ? 9.617 1.964 25.828 1 96.25 396 SER A N 1
ATOM 3005 C CA . SER A 1 396 ? 9.031 2.76 26.906 1 96.25 396 SER A CA 1
ATOM 3006 C C . SER A 1 396 ? 9.047 4.246 26.562 1 96.25 396 SER A C 1
ATOM 3008 O O . SER A 1 396 ? 8.328 5.035 27.172 1 96.25 396 SER A O 1
ATOM 3010 N N . SER A 1 397 ? 9.969 4.633 25.656 1 97 397 SER A N 1
ATOM 3011 C CA . SER A 1 397 ? 10.109 6.047 25.312 1 97 397 SER A CA 1
ATOM 3012 C C . SER A 1 397 ? 10.625 6.234 23.891 1 97 397 SER A C 1
ATOM 3014 O O . SER A 1 397 ? 11.148 5.293 23.297 1 97 397 SER A O 1
ATOM 3016 N N . HIS A 1 398 ? 10.422 7.445 23.375 1 97.25 398 HIS A N 1
ATOM 3017 C CA . HIS A 1 398 ? 10.977 7.785 22.062 1 97.25 398 HIS A CA 1
ATOM 3018 C C . HIS A 1 398 ? 12.492 7.672 22.078 1 97.25 398 HIS A C 1
ATOM 3020 O O . HIS A 1 398 ? 13.094 7.297 21.062 1 97.25 398 HIS A O 1
ATOM 3026 N N . GLU A 1 399 ? 13.133 8.031 23.172 1 96.31 399 GLU A N 1
ATOM 3027 C CA . GLU A 1 399 ? 14.586 7.922 23.297 1 96.31 399 GLU A CA 1
ATOM 3028 C C . GLU A 1 399 ? 15.055 6.48 23.141 1 96.31 399 GLU A C 1
ATOM 3030 O O . GLU A 1 399 ? 16 6.207 22.406 1 96.31 399 GLU A O 1
ATOM 3035 N N . GLU A 1 400 ? 14.375 5.594 23.844 1 97.62 400 GLU A N 1
ATOM 3036 C CA . GLU A 1 400 ? 14.703 4.176 23.719 1 97.62 400 GLU A CA 1
ATOM 3037 C C . GLU A 1 400 ? 14.477 3.666 22.312 1 97.62 400 GLU A C 1
ATOM 3039 O O . GLU A 1 400 ? 15.336 2.988 21.734 1 97.62 400 GLU A O 1
ATOM 3044 N N . ALA A 1 401 ? 13.297 3.977 21.75 1 98.19 401 ALA A N 1
ATOM 3045 C CA . ALA A 1 401 ? 12.961 3.535 20.406 1 98.19 401 ALA A CA 1
ATOM 3046 C C . ALA A 1 401 ? 13.992 4.031 19.391 1 98.19 401 ALA A C 1
ATOM 3048 O O . ALA A 1 401 ? 14.391 3.291 18.484 1 98.19 401 ALA A O 1
ATOM 3049 N N . SER A 1 402 ? 14.477 5.25 19.562 1 98 402 SER A N 1
ATOM 3050 C CA . SER A 1 402 ? 15.438 5.855 18.641 1 98 402 SER A CA 1
ATOM 3051 C C . SER A 1 402 ? 16.781 5.129 18.703 1 98 402 SER A C 1
ATOM 3053 O O . SER A 1 402 ? 17.469 5.004 17.688 1 98 402 SER A O 1
ATOM 3055 N N . LYS A 1 403 ? 17.156 4.703 19.859 1 97.62 403 LYS A N 1
ATOM 3056 C CA . LYS A 1 403 ? 18.391 3.949 20 1 97.62 403 LYS A CA 1
ATOM 3057 C C . LYS A 1 403 ? 18.359 2.678 19.156 1 97.62 403 LYS A C 1
ATOM 3059 O O . LYS A 1 403 ? 19.328 2.367 18.469 1 97.62 403 LYS A O 1
ATOM 3064 N N . TYR A 1 404 ? 17.297 1.982 19.234 1 98.19 404 TYR A N 1
ATOM 3065 C CA . TYR A 1 404 ? 17.156 0.753 18.469 1 98.19 404 TYR A CA 1
ATOM 3066 C C . TYR A 1 404 ? 16.969 1.057 16.984 1 98.19 404 TYR A C 1
ATOM 3068 O O . TYR A 1 404 ? 17.516 0.365 16.125 1 98.19 404 TYR A O 1
ATOM 3076 N N . ALA A 1 405 ? 16.219 2.121 16.641 1 98.31 405 ALA A N 1
ATOM 3077 C CA . ALA A 1 405 ? 15.992 2.529 15.266 1 98.31 405 ALA A CA 1
ATOM 3078 C C . ALA A 1 405 ? 17.297 2.904 14.578 1 98.31 405 ALA A C 1
ATOM 3080 O O . ALA A 1 405 ? 17.453 2.713 13.367 1 98.31 405 ALA A O 1
ATOM 3081 N N . ALA A 1 406 ? 18.25 3.436 15.375 1 98.06 406 ALA A N 1
ATOM 3082 C CA . ALA A 1 406 ? 19.547 3.873 14.836 1 98.06 406 ALA A CA 1
ATOM 3083 C C . ALA A 1 406 ? 20.328 2.691 14.281 1 98.06 406 ALA A C 1
ATOM 3085 O O . ALA A 1 406 ? 21.203 2.867 13.422 1 98.06 406 ALA A O 1
ATOM 3086 N N . SER A 1 407 ? 19.969 1.503 14.734 1 97.88 407 SER A N 1
ATOM 3087 C CA . SER A 1 407 ? 20.672 0.307 14.281 1 97.88 407 SER A CA 1
ATOM 3088 C C . SER A 1 407 ? 20.031 -0.267 13.023 1 97.88 407 SER A C 1
ATOM 3090 O O . SER A 1 407 ? 20.594 -1.152 12.375 1 97.88 407 SER A O 1
ATOM 3092 N N . VAL A 1 408 ? 18.859 0.166 12.68 1 98.56 408 VAL A N 1
ATOM 3093 C CA . VAL A 1 408 ? 18.188 -0.255 11.453 1 98.56 408 VAL A CA 1
ATOM 3094 C C . VAL A 1 408 ? 18.797 0.475 10.25 1 98.56 408 VAL A C 1
ATOM 3096 O O . VAL A 1 408 ? 19.016 1.685 10.305 1 98.56 408 VAL A O 1
ATOM 3099 N N . PRO A 1 409 ? 19.109 -0.221 9.133 1 98.44 409 PRO A N 1
ATOM 3100 C CA . PRO A 1 409 ? 19.703 0.462 7.977 1 98.44 409 PRO A CA 1
ATOM 3101 C C . PRO A 1 409 ? 18.766 1.507 7.375 1 98.44 409 PRO A C 1
ATOM 3103 O O . PRO A 1 409 ? 17.531 1.344 7.418 1 98.44 409 PRO A O 1
ATOM 3106 N N . ILE A 1 410 ? 19.375 2.645 6.77 1 98.56 410 ILE A N 1
ATOM 3107 C CA . ILE A 1 410 ? 18.609 3.627 5.996 1 98.56 410 ILE A CA 1
ATOM 3108 C C . ILE A 1 410 ? 17.781 2.916 4.934 1 98.56 410 ILE A C 1
ATOM 3110 O O . ILE A 1 410 ? 18.266 2.023 4.242 1 98.56 410 ILE A O 1
ATOM 3114 N N . GLY A 1 411 ? 16.5 3.211 4.836 1 98.31 411 GLY A N 1
ATOM 3115 C CA . GLY A 1 411 ? 15.609 2.586 3.869 1 98.31 411 GLY A CA 1
ATOM 3116 C C . GLY A 1 411 ? 14.875 1.377 4.422 1 98.31 411 GLY A C 1
ATOM 3117 O O . GLY A 1 411 ? 14.055 0.773 3.73 1 98.31 411 GLY A O 1
ATOM 3118 N N . CYS A 1 412 ? 15.219 1.006 5.688 1 98.56 412 CYS A N 1
ATOM 3119 C CA . CYS A 1 412 ? 14.461 0.04 6.477 1 98.56 412 CYS A CA 1
ATOM 3120 C C . CYS A 1 412 ? 14.281 -1.266 5.715 1 98.56 412 CYS A C 1
ATOM 3122 O O . CYS A 1 412 ? 13.164 -1.782 5.617 1 98.56 412 CYS A O 1
ATOM 3124 N N . HIS A 1 413 ? 15.336 -1.789 5.066 1 98.12 413 HIS A N 1
ATOM 3125 C CA . HIS A 1 413 ? 15.336 -3.066 4.359 1 98.12 413 HIS A CA 1
ATOM 3126 C C . HIS A 1 413 ? 14.344 -3.055 3.203 1 98.12 413 HIS A C 1
ATOM 3128 O O . HIS A 1 413 ? 13.75 -4.086 2.879 1 98.12 413 HIS A O 1
ATOM 3134 N N . GLY A 1 414 ? 14.008 -1.875 2.658 1 98.06 414 GLY A N 1
ATOM 3135 C CA . GLY A 1 414 ? 13.094 -1.771 1.528 1 98.06 414 GLY A CA 1
ATOM 3136 C C . GLY A 1 414 ? 11.648 -1.566 1.942 1 98.06 414 GLY A C 1
ATOM 3137 O O . GLY A 1 414 ? 10.766 -1.428 1.092 1 98.06 414 GLY A O 1
ATOM 3138 N N . ILE A 1 415 ? 11.359 -1.477 3.246 1 98.56 415 ILE A N 1
ATOM 3139 C CA . ILE A 1 415 ? 10.008 -1.306 3.77 1 98.56 415 ILE A CA 1
ATOM 3140 C C . ILE A 1 415 ? 9.672 0.182 3.855 1 98.56 415 ILE A C 1
ATOM 3142 O O . ILE A 1 415 ? 10.461 0.973 4.383 1 98.56 415 ILE A O 1
ATOM 3146 N N . THR A 1 416 ? 8.578 0.595 3.285 1 98.81 416 THR A N 1
ATOM 3147 C CA . THR A 1 416 ? 8.117 1.98 3.285 1 98.81 416 THR A CA 1
ATOM 3148 C C . THR A 1 416 ? 6.848 2.129 4.113 1 98.81 416 THR A C 1
ATOM 3150 O O . THR A 1 416 ? 5.902 1.356 3.953 1 98.81 416 THR A O 1
ATOM 3153 N N . PHE A 1 417 ? 6.832 3.08 5.012 1 98.75 417 PHE A N 1
ATOM 3154 C CA . PHE A 1 417 ? 5.668 3.443 5.809 1 98.75 417 PHE A CA 1
ATOM 3155 C C . PHE A 1 417 ? 5.023 4.719 5.27 1 98.75 417 PHE A C 1
ATOM 3157 O O . PHE A 1 417 ? 5.707 5.711 5.027 1 98.75 417 PHE A O 1
ATOM 3164 N N . LEU A 1 418 ? 3.764 4.711 4.945 1 98.75 418 LEU A N 1
ATOM 3165 C CA . LEU A 1 418 ? 3.006 5.934 4.695 1 98.75 418 LEU A CA 1
ATOM 3166 C C . LEU A 1 418 ? 2.279 6.387 5.957 1 98.75 418 LEU A C 1
ATOM 3168 O O . LEU A 1 418 ? 1.461 5.648 6.508 1 98.75 418 LEU A O 1
ATOM 3172 N N . PRO A 1 419 ? 2.506 7.547 6.363 1 98.5 419 PRO A N 1
ATOM 3173 C CA . PRO A 1 419 ? 2.098 7.941 7.711 1 98.5 419 PRO A CA 1
ATOM 3174 C C . PRO A 1 419 ? 0.705 8.562 7.746 1 98.5 419 PRO A C 1
ATOM 3176 O O . PRO A 1 419 ? 0.327 9.18 8.75 1 98.5 419 PRO A O 1
ATOM 3179 N N . TYR A 1 420 ? -0.162 8.414 6.785 1 97.69 420 TYR A N 1
ATOM 3180 C CA . TYR A 1 420 ? -1.391 9.18 6.602 1 97.69 420 TYR A CA 1
ATOM 3181 C C . TYR A 1 420 ? -2.541 8.555 7.387 1 97.69 420 TYR A C 1
ATOM 3183 O O . TYR A 1 420 ? -3.623 8.328 6.836 1 97.69 420 TYR A O 1
ATOM 3191 N N . LEU A 1 421 ? -2.373 8.281 8.703 1 97.19 421 LEU A N 1
ATOM 3192 C CA . LEU A 1 421 ? -3.373 7.617 9.539 1 97.19 421 LEU A CA 1
ATOM 3193 C C . LEU A 1 421 ? -4.621 8.484 9.68 1 97.19 421 LEU 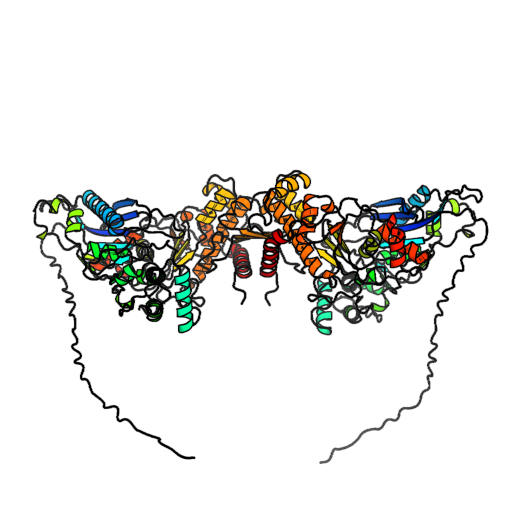A C 1
ATOM 3195 O O . LEU A 1 421 ? -5.695 7.98 10.016 1 97.19 421 LEU A O 1
ATOM 3199 N N . GLY A 1 422 ? -4.457 9.797 9.477 1 91.69 422 GLY A N 1
ATOM 3200 C CA . GLY A 1 422 ? -5.574 10.727 9.539 1 91.69 422 GLY A CA 1
ATOM 3201 C C . GLY A 1 422 ? -5.746 11.547 8.273 1 91.69 422 GLY A C 1
ATOM 3202 O O . GLY A 1 422 ? -6.25 12.664 8.32 1 91.69 422 GLY A O 1
ATOM 3203 N N . GLY A 1 423 ? -5.332 11 7.164 1 91.56 423 GLY A N 1
ATOM 3204 C CA . GLY A 1 423 ? -5.262 11.836 5.98 1 91.56 423 GLY A CA 1
ATOM 3205 C C . GLY A 1 423 ? -4.07 12.781 5.984 1 91.56 423 GLY A C 1
ATOM 3206 O O . GLY A 1 423 ? -3.195 12.68 6.848 1 91.56 423 GLY A O 1
ATOM 3207 N N . GLU A 1 424 ? -4.043 13.625 4.926 1 90.56 424 GLU A N 1
ATOM 3208 C CA . GLU A 1 424 ? -2.902 14.531 4.859 1 90.56 424 GLU A CA 1
ATOM 3209 C C . GLU A 1 424 ? -3.293 15.867 4.227 1 90.56 424 GLU A C 1
ATOM 3211 O O . GLU A 1 424 ? -4.23 15.93 3.428 1 90.56 424 GLU A O 1
ATOM 3216 N N . ARG A 1 425 ? -2.627 16.922 4.625 1 86.69 425 ARG A N 1
ATOM 3217 C CA . ARG A 1 425 ? -2.902 18.281 4.129 1 86.69 425 ARG A CA 1
ATOM 3218 C C . ARG A 1 425 ? -1.895 18.688 3.059 1 86.69 425 ARG A C 1
ATOM 3220 O O . ARG A 1 425 ? -2.244 19.375 2.102 1 86.69 425 ARG A O 1
ATOM 3227 N N . THR A 1 426 ? -0.632 18.484 3.307 1 87.81 426 THR A N 1
ATOM 3228 C CA . THR A 1 426 ? 0.428 18.688 2.324 1 87.81 426 THR A CA 1
ATOM 3229 C C . THR A 1 426 ? 1.208 17.391 2.1 1 87.81 426 THR A C 1
ATOM 3231 O O . THR A 1 426 ? 2.066 17.031 2.906 1 87.81 426 THR A O 1
ATOM 3234 N N . PRO A 1 427 ? 0.9 16.641 0.973 1 88.12 427 PRO A N 1
ATOM 3235 C CA . PRO A 1 427 ? -0.013 16.969 -0.123 1 88.12 427 PRO A CA 1
ATOM 3236 C C . PRO A 1 427 ? -1.481 16.906 0.292 1 88.12 427 PRO A C 1
ATOM 3238 O O . PRO A 1 427 ? -1.803 16.359 1.351 1 88.12 427 PRO A O 1
ATOM 3241 N N . ASN A 1 428 ? -2.299 17.531 -0.443 1 84.25 428 ASN A N 1
ATOM 3242 C CA . ASN A 1 428 ? -3.727 17.531 -0.149 1 84.25 428 ASN A CA 1
ATOM 3243 C C . ASN A 1 428 ? -4.367 16.188 -0.452 1 84.25 428 ASN A C 1
ATOM 3245 O O . ASN A 1 428 ? -5.02 16.016 -1.484 1 84.25 428 ASN A O 1
ATOM 3249 N N . TRP A 1 429 ? -4.223 15.273 0.477 1 88.06 429 TRP A N 1
ATOM 3250 C CA . TRP A 1 429 ? -4.781 13.93 0.405 1 88.06 429 TRP A CA 1
ATOM 3251 C C . TRP A 1 429 ? -5.668 13.641 1.61 1 88.06 429 TRP A C 1
ATOM 3253 O O . TRP A 1 429 ? -5.367 12.758 2.416 1 88.06 429 TRP A O 1
ATOM 3263 N N . PRO A 1 430 ? -6.82 14.266 1.632 1 83.31 430 PRO A N 1
ATOM 3264 C CA . PRO A 1 430 ? -7.656 14.117 2.824 1 83.31 430 PRO A CA 1
ATOM 3265 C C . PRO A 1 430 ? -8.148 12.688 3.027 1 83.31 430 PRO A C 1
ATOM 3267 O O . PRO A 1 430 ? -8.492 12.305 4.148 1 83.31 430 PRO A O 1
ATOM 3270 N N . HIS A 1 431 ? -8.141 11.859 1.996 1 88.06 431 HIS A N 1
ATOM 3271 C CA . HIS A 1 431 ? -8.68 10.508 2.088 1 88.06 431 HIS A CA 1
ATOM 3272 C C . HIS A 1 431 ? -7.562 9.477 2.195 1 88.06 431 HIS A C 1
ATOM 3274 O O . HIS A 1 431 ? -7.824 8.273 2.219 1 88.06 431 HIS A O 1
ATOM 3280 N N . ALA A 1 432 ? -6.336 9.961 2.186 1 94.56 432 ALA A N 1
ATOM 3281 C CA . ALA A 1 432 ? -5.199 9.039 2.25 1 94.56 432 ALA A CA 1
ATOM 3282 C C . ALA A 1 432 ? -5.191 8.273 3.568 1 94.56 432 ALA A C 1
ATOM 3284 O O . ALA A 1 432 ? -5.727 8.75 4.574 1 94.56 432 ALA A O 1
ATOM 3285 N N . THR A 1 433 ? -4.719 7.094 3.568 1 97.06 433 THR A N 1
ATOM 3286 C CA . THR A 1 433 ? -4.578 6.242 4.746 1 97.06 433 THR A CA 1
ATOM 3287 C C . THR A 1 433 ? -3.135 5.762 4.895 1 97.06 433 THR A C 1
ATOM 3289 O O . THR A 1 433 ? -2.33 5.902 3.973 1 97.06 433 THR A O 1
ATOM 3292 N N . GLY A 1 434 ? -2.842 5.281 6.105 1 98.38 434 GLY A N 1
ATOM 3293 C CA . GLY A 1 434 ? -1.532 4.695 6.34 1 98.38 434 GLY A CA 1
ATOM 3294 C C . GLY A 1 434 ? -1.332 3.377 5.613 1 98.38 434 GLY A C 1
ATOM 3295 O O . GLY A 1 434 ? -2.297 2.756 5.164 1 98.38 434 GLY A O 1
ATOM 3296 N N . ALA A 1 435 ? -0.034 3 5.504 1 98.75 435 ALA A N 1
ATOM 3297 C CA . ALA A 1 435 ? 0.286 1.758 4.805 1 98.75 435 ALA A CA 1
ATOM 3298 C C . ALA A 1 435 ? 1.706 1.299 5.125 1 98.75 435 ALA A C 1
ATOM 3300 O O . ALA A 1 435 ? 2.557 2.109 5.5 1 98.75 435 ALA A O 1
ATOM 3301 N N . ILE A 1 436 ? 1.973 0.049 5.082 1 98.81 436 ILE A N 1
ATOM 3302 C CA . ILE A 1 436 ? 3.287 -0.585 5.059 1 98.81 436 ILE A CA 1
ATOM 3303 C C . ILE A 1 436 ? 3.5 -1.277 3.715 1 98.81 436 ILE A C 1
ATOM 3305 O O . ILE A 1 436 ? 2.744 -2.18 3.348 1 98.81 436 ILE A O 1
ATOM 3309 N N . LEU A 1 437 ? 4.477 -0.893 2.951 1 98.62 437 LEU A N 1
ATOM 3310 C CA . LEU A 1 437 ? 4.621 -1.289 1.555 1 98.62 437 LEU A CA 1
ATOM 3311 C C . LEU A 1 437 ? 6.016 -1.844 1.287 1 98.62 437 LEU A C 1
ATOM 3313 O O . LEU A 1 437 ? 6.93 -1.659 2.098 1 98.62 437 LEU A O 1
ATOM 3317 N N . GLY A 1 438 ? 6.133 -2.484 0.13 1 98.19 438 GLY A N 1
ATOM 3318 C CA . GLY A 1 438 ? 7.422 -2.988 -0.314 1 98.19 438 GLY A CA 1
ATOM 3319 C C . GLY A 1 438 ? 7.797 -4.312 0.327 1 98.19 438 GLY A C 1
ATOM 3320 O O . GLY A 1 438 ? 8.984 -4.625 0.47 1 98.19 438 GLY A O 1
ATOM 3321 N N . LEU A 1 439 ? 6.871 -5.086 0.779 1 98.31 439 LEU A N 1
ATOM 3322 C CA . LEU A 1 439 ? 7.133 -6.348 1.465 1 98.31 439 LEU A CA 1
ATOM 3323 C C . LEU A 1 439 ? 7.48 -7.445 0.467 1 98.31 439 LEU A C 1
ATOM 3325 O O . LEU A 1 439 ? 6.773 -7.637 -0.525 1 98.31 439 LEU A O 1
ATOM 3329 N N . THR A 1 440 ? 8.539 -8.117 0.667 1 96.75 440 THR A N 1
ATOM 3330 C CA . THR A 1 440 ? 9.008 -9.25 -0.121 1 96.75 440 THR A CA 1
ATOM 3331 C C . THR A 1 440 ? 9.258 -10.461 0.773 1 96.75 440 THR A C 1
ATOM 3333 O O . THR A 1 440 ? 9.25 -10.352 2 1 96.75 440 THR A O 1
ATOM 3336 N N . SER A 1 441 ? 9.445 -11.594 0.15 1 95.12 441 SER A N 1
ATOM 3337 C CA . SER A 1 441 ? 9.703 -12.805 0.923 1 95.12 441 SER A CA 1
ATOM 3338 C C . SER A 1 441 ? 10.961 -12.656 1.773 1 95.12 441 SER A C 1
ATOM 3340 O O . SER A 1 441 ? 11.062 -13.242 2.854 1 95.12 441 SER A O 1
ATOM 3342 N N . SER A 1 442 ? 11.898 -11.828 1.344 1 94.94 442 SER A N 1
ATOM 3343 C CA . SER A 1 442 ? 13.195 -11.719 2.006 1 94.94 442 SER A CA 1
ATOM 3344 C C . SER A 1 442 ? 13.148 -10.719 3.154 1 94.94 442 SER A C 1
ATOM 3346 O O . SER A 1 442 ? 13.945 -10.797 4.086 1 94.94 442 SER A O 1
ATOM 3348 N N . ASN A 1 443 ? 12.211 -9.781 3.125 1 97.81 443 ASN A N 1
ATOM 3349 C CA . ASN A 1 443 ? 12.258 -8.75 4.156 1 97.81 443 ASN A CA 1
ATOM 3350 C C . ASN A 1 443 ? 11.008 -8.781 5.035 1 97.81 443 ASN A C 1
ATOM 3352 O O . ASN A 1 443 ? 10.906 -8.016 5.996 1 97.81 443 ASN A O 1
ATOM 3356 N N . PHE A 1 444 ? 10.109 -9.727 4.738 1 97.75 444 PHE A N 1
ATOM 3357 C CA . PHE A 1 444 ? 8.828 -9.805 5.445 1 97.75 444 PHE A CA 1
ATOM 3358 C C . PHE A 1 444 ? 9.055 -9.969 6.945 1 97.75 444 PHE A C 1
ATOM 3360 O O . PHE A 1 444 ? 8.281 -9.438 7.75 1 97.75 444 PHE A O 1
ATOM 3367 N N . GLN A 1 445 ? 10.133 -10.586 7.332 1 96.19 445 GLN A N 1
ATOM 3368 C CA . GLN A 1 445 ? 10.438 -10.852 8.734 1 96.19 445 GLN A CA 1
ATOM 3369 C C . GLN A 1 445 ? 10.672 -9.555 9.5 1 96.19 445 GLN A C 1
ATOM 3371 O O . GLN A 1 445 ? 10.516 -9.508 10.727 1 96.19 445 GLN A O 1
ATOM 3376 N N . TYR A 1 446 ? 11.055 -8.516 8.781 1 97.44 446 TYR A N 1
ATOM 3377 C CA . TYR A 1 446 ? 11.375 -7.25 9.43 1 97.44 446 TYR A CA 1
ATOM 3378 C C . TYR A 1 446 ? 10.125 -6.379 9.57 1 97.44 446 TYR A C 1
ATOM 3380 O O . TYR A 1 446 ? 10.133 -5.391 10.305 1 97.44 446 TYR A O 1
ATOM 3388 N N . ALA A 1 447 ? 9.023 -6.715 8.883 1 96.31 447 ALA A N 1
ATOM 3389 C CA . ALA A 1 447 ? 7.852 -5.855 8.773 1 96.31 447 ALA A CA 1
ATOM 3390 C C . ALA A 1 447 ? 7.137 -5.734 10.117 1 96.31 447 ALA A C 1
ATOM 3392 O O . ALA A 1 447 ? 6.402 -4.773 10.352 1 96.31 447 ALA A O 1
ATOM 3393 N N . LYS A 1 448 ? 7.359 -6.676 10.961 1 95.19 448 LYS A N 1
ATOM 3394 C CA . LYS A 1 448 ? 6.723 -6.617 12.273 1 95.19 448 LYS A CA 1
ATOM 3395 C C . LYS A 1 448 ? 7.695 -6.102 13.336 1 95.19 448 LYS A C 1
ATOM 3397 O O . LYS A 1 448 ? 7.305 -5.863 14.477 1 95.19 448 LYS A O 1
ATOM 3402 N N . ASP A 1 449 ? 8.969 -5.973 13.039 1 97 449 ASP A N 1
ATOM 3403 C CA . ASP A 1 449 ? 10 -5.535 13.977 1 97 449 ASP A CA 1
ATOM 3404 C C . ASP A 1 449 ? 9.727 -4.113 14.469 1 97 449 ASP A C 1
ATOM 3406 O O . ASP A 1 449 ? 9.633 -3.184 13.664 1 97 449 ASP A O 1
ATOM 3410 N N . PRO A 1 450 ? 9.664 -3.904 15.797 1 97.75 450 PRO A N 1
ATOM 3411 C CA . PRO A 1 450 ? 9.32 -2.586 16.344 1 97.75 450 PRO A CA 1
ATOM 3412 C C . PRO A 1 450 ? 10.328 -1.508 15.945 1 97.75 450 PRO A C 1
ATOM 3414 O O . PRO A 1 450 ? 9.938 -0.377 15.641 1 97.75 450 PRO A O 1
ATOM 3417 N N . ALA A 1 451 ? 11.586 -1.821 15.969 1 98.62 451 ALA A N 1
ATOM 3418 C CA . ALA A 1 451 ? 12.609 -0.84 15.625 1 98.62 451 ALA A CA 1
ATOM 3419 C C . ALA A 1 451 ? 12.516 -0.431 14.164 1 98.62 451 ALA A C 1
ATOM 3421 O O . ALA A 1 451 ? 12.703 0.738 13.82 1 98.62 451 ALA A O 1
ATOM 3422 N N . VAL A 1 452 ? 12.188 -1.386 13.281 1 98.69 452 VAL A N 1
ATOM 3423 C CA . VAL A 1 452 ? 12.109 -1.137 11.844 1 98.69 452 VAL A CA 1
ATOM 3424 C C . VAL A 1 452 ? 10.93 -0.221 11.539 1 98.69 452 VAL A C 1
ATOM 3426 O O . VAL A 1 452 ? 11.07 0.766 10.812 1 98.69 452 VAL A O 1
ATOM 3429 N N . ILE A 1 453 ? 9.766 -0.477 12.125 1 98.62 453 ILE A N 1
ATOM 3430 C CA . ILE A 1 453 ? 8.57 0.309 11.82 1 98.62 453 ILE A CA 1
ATOM 3431 C C . ILE A 1 453 ? 8.695 1.694 12.453 1 98.62 453 ILE A C 1
ATOM 3433 O O . ILE A 1 453 ? 8.25 2.688 11.867 1 98.62 453 ILE A O 1
ATOM 3437 N N . TYR A 1 454 ? 9.305 1.799 13.641 1 98.69 454 TYR A N 1
ATOM 3438 C CA . TYR A 1 454 ? 9.547 3.105 14.242 1 98.69 454 TYR A CA 1
ATOM 3439 C C . TYR A 1 454 ? 10.438 3.959 13.344 1 98.69 454 TYR A C 1
ATOM 3441 O O . TYR A 1 454 ? 10.125 5.125 13.086 1 98.69 454 TYR A O 1
ATOM 3449 N N . ARG A 1 455 ? 11.547 3.396 12.836 1 98.75 455 ARG A N 1
ATOM 3450 C CA . ARG A 1 455 ? 12.422 4.141 11.938 1 98.75 455 ARG A CA 1
ATOM 3451 C C . ARG A 1 455 ? 11.703 4.504 10.648 1 98.75 455 ARG A C 1
ATOM 3453 O O . ARG A 1 455 ? 11.852 5.613 10.133 1 98.75 455 ARG A O 1
ATOM 3460 N N . ALA A 1 456 ? 10.992 3.504 10.102 1 98.88 456 ALA A N 1
ATOM 3461 C CA . ALA A 1 456 ? 10.258 3.762 8.867 1 98.88 456 ALA A CA 1
ATOM 3462 C C . ALA A 1 456 ? 9.281 4.918 9.039 1 98.88 456 ALA A C 1
ATOM 3464 O O . ALA A 1 456 ? 9.07 5.703 8.117 1 98.88 456 ALA A O 1
ATOM 3465 N N . CYS A 1 457 ? 8.656 4.992 10.164 1 98.69 457 CYS A N 1
ATOM 3466 C CA . CYS A 1 457 ? 7.754 6.098 10.469 1 98.69 457 CYS A CA 1
ATOM 3467 C C . CYS A 1 457 ? 8.508 7.422 10.523 1 98.69 457 CYS A C 1
ATOM 3469 O O . CYS A 1 457 ? 8.062 8.422 9.953 1 98.69 457 CYS A O 1
ATOM 3471 N N . LEU A 1 458 ? 9.648 7.484 11.18 1 98.69 458 LEU A N 1
ATOM 3472 C CA . LEU A 1 458 ? 10.477 8.68 11.227 1 98.69 458 LEU A CA 1
ATOM 3473 C C . LEU A 1 458 ? 10.883 9.125 9.828 1 98.69 458 LEU A C 1
ATOM 3475 O O . LEU A 1 458 ? 10.789 10.305 9.492 1 98.69 458 LEU A O 1
ATOM 3479 N N . GLU A 1 459 ? 11.375 8.156 9.086 1 98.88 459 GLU A N 1
ATOM 3480 C CA . GLU A 1 459 ? 11.734 8.469 7.703 1 98.88 459 GLU A CA 1
ATOM 3481 C C . GLU A 1 459 ? 10.547 9.031 6.934 1 98.88 459 GLU A C 1
ATOM 3483 O O . GLU A 1 459 ? 10.68 10.047 6.238 1 98.88 459 GLU A O 1
ATOM 3488 N N . ALA A 1 460 ? 9.422 8.406 7.086 1 98.88 460 ALA A N 1
ATOM 3489 C CA . ALA A 1 460 ? 8.219 8.805 6.355 1 98.88 460 ALA A CA 1
ATOM 3490 C C . ALA A 1 460 ? 7.832 10.242 6.676 1 98.88 460 ALA A C 1
ATOM 3492 O O . ALA A 1 460 ? 7.57 11.039 5.77 1 98.88 460 ALA A O 1
ATOM 3493 N N . ILE A 1 461 ? 7.77 10.562 7.941 1 98.56 461 ILE A N 1
ATOM 3494 C CA . ILE A 1 461 ? 7.418 11.914 8.375 1 98.56 461 ILE A CA 1
ATOM 3495 C C . ILE A 1 461 ? 8.43 12.914 7.816 1 98.56 461 ILE A C 1
ATOM 3497 O O . ILE A 1 461 ? 8.055 13.984 7.34 1 98.56 461 ILE A O 1
ATOM 3501 N N . THR A 1 462 ? 9.68 12.547 7.883 1 98.75 462 THR A N 1
ATOM 3502 C CA . THR A 1 462 ? 10.727 13.445 7.41 1 98.75 462 THR A CA 1
ATOM 3503 C C . THR A 1 462 ? 10.648 13.617 5.895 1 98.75 462 THR A C 1
ATOM 3505 O O . THR A 1 462 ? 10.852 14.719 5.379 1 98.75 462 THR A O 1
ATOM 3508 N N . PHE A 1 463 ? 10.43 12.492 5.141 1 98.75 463 PHE A N 1
ATOM 3509 C CA . PHE A 1 463 ? 10.219 12.594 3.701 1 98.75 463 PHE A CA 1
ATOM 3510 C C . PHE A 1 463 ? 9.055 13.523 3.387 1 98.75 463 PHE A C 1
ATOM 3512 O O . PHE A 1 463 ? 9.125 14.32 2.449 1 98.75 463 PHE A O 1
ATOM 3519 N N . LEU A 1 464 ? 7.996 13.375 4.141 1 97.88 464 LEU A N 1
ATOM 3520 C CA . LEU A 1 464 ? 6.805 14.203 3.98 1 97.88 464 LEU A CA 1
ATOM 3521 C C . LEU A 1 464 ? 7.145 15.68 4.152 1 97.88 464 LEU A C 1
ATOM 3523 O O . LEU A 1 464 ? 6.758 16.5 3.326 1 97.88 464 LEU A O 1
ATOM 3527 N N . LEU A 1 465 ? 7.855 16 5.156 1 97.38 465 LEU A N 1
ATOM 3528 C CA . LEU A 1 465 ? 8.258 17.375 5.441 1 97.38 465 LEU A CA 1
ATOM 3529 C C . LEU A 1 465 ? 9.219 17.891 4.375 1 97.38 465 LEU A C 1
ATOM 3531 O O . LEU A 1 465 ? 9.117 19.047 3.951 1 97.38 465 LEU A O 1
ATOM 3535 N N . ALA A 1 466 ? 10.133 17.062 3.979 1 97.69 466 ALA A N 1
ATOM 3536 C CA . ALA A 1 466 ? 11.07 17.438 2.922 1 97.69 466 ALA A CA 1
ATOM 3537 C C . ALA A 1 466 ? 10.336 17.734 1.616 1 97.69 466 ALA A C 1
ATOM 3539 O O . ALA A 1 466 ? 10.664 18.688 0.912 1 97.69 466 ALA A O 1
ATOM 3540 N N . ASN A 1 467 ? 9.438 16.859 1.288 1 95.75 467 ASN A N 1
ATOM 3541 C CA . ASN A 1 467 ? 8.633 17.078 0.091 1 95.75 467 ASN A CA 1
ATOM 3542 C C . ASN A 1 467 ? 7.871 18.406 0.169 1 95.75 467 ASN A C 1
ATOM 3544 O O . ASN A 1 467 ? 7.754 19.109 -0.829 1 95.75 467 ASN A O 1
ATOM 3548 N N . ALA A 1 468 ? 7.324 18.734 1.309 1 93.75 468 ALA A N 1
ATOM 3549 C CA . ALA A 1 468 ? 6.625 20 1.5 1 93.75 468 ALA A CA 1
ATOM 3550 C C . ALA A 1 468 ? 7.57 21.172 1.294 1 93.75 468 ALA A C 1
ATOM 3552 O O . ALA A 1 468 ? 7.199 22.172 0.668 1 93.75 468 ALA A O 1
ATOM 3553 N N . LEU A 1 469 ? 8.734 21.062 1.826 1 94.19 469 LEU A N 1
ATOM 3554 C CA . LEU A 1 469 ? 9.75 22.109 1.691 1 94.19 469 LEU A CA 1
ATOM 3555 C C . LEU A 1 469 ? 10.07 22.359 0.224 1 94.19 469 LEU A C 1
ATOM 3557 O O . LEU A 1 469 ? 10.312 23.516 -0.17 1 94.19 469 LEU A O 1
ATOM 3561 N N . GLU A 1 470 ? 10.031 21.328 -0.555 1 91.75 470 GLU A N 1
ATOM 3562 C CA . GLU A 1 470 ? 10.375 21.438 -1.971 1 91.75 470 GLU A CA 1
ATOM 3563 C C . GLU A 1 470 ? 9.305 22.219 -2.736 1 91.75 470 GLU A C 1
ATOM 3565 O O . GLU A 1 470 ? 9.539 22.656 -3.865 1 91.75 470 GLU A O 1
ATOM 3570 N N . GLU A 1 471 ? 8.203 22.438 -2.137 1 87.25 471 GLU A N 1
ATOM 3571 C CA . GLU A 1 471 ? 7.117 23.156 -2.797 1 87.25 471 GLU A CA 1
ATOM 3572 C C . GLU A 1 471 ? 7.27 24.656 -2.625 1 87.25 471 GLU A C 1
ATOM 3574 O O . GLU A 1 471 ? 6.598 25.438 -3.303 1 87.25 471 GLU A O 1
ATOM 3579 N N . PHE A 1 472 ? 8.141 25.125 -1.773 1 90.5 472 PHE A N 1
ATOM 3580 C CA . PHE A 1 472 ? 8.305 26.547 -1.5 1 90.5 472 PHE A CA 1
ATOM 3581 C C . PHE A 1 472 ? 8.922 27.266 -2.697 1 90.5 472 PHE A C 1
ATOM 3583 O O . PHE A 1 472 ? 9.844 26.75 -3.33 1 90.5 472 PHE A O 1
ATOM 3590 N N . PRO A 1 473 ? 8.414 28.438 -3.064 1 85 473 PRO A N 1
ATOM 3591 C CA . PRO A 1 473 ? 8.938 29.172 -4.223 1 85 473 PRO A CA 1
ATOM 3592 C C . PRO A 1 473 ? 10.422 29.5 -4.098 1 85 473 PRO A C 1
ATOM 3594 O O . PRO A 1 473 ? 11.117 29.609 -5.109 1 85 473 PRO A O 1
ATOM 3597 N N . ASN A 1 474 ? 10.945 29.672 -2.943 1 88.19 474 ASN A N 1
ATOM 3598 C CA . ASN A 1 474 ? 12.336 30.031 -2.705 1 88.19 474 ASN A CA 1
ATOM 3599 C C . ASN A 1 474 ? 13.125 28.875 -2.088 1 88.19 474 ASN A C 1
ATOM 3601 O O . ASN A 1 474 ? 14.047 29.109 -1.307 1 88.19 474 ASN A O 1
ATOM 3605 N N . LYS A 1 475 ? 12.664 27.641 -2.35 1 88.75 475 LYS A N 1
ATOM 3606 C CA . LYS A 1 475 ? 13.258 26.453 -1.737 1 88.75 475 LYS A CA 1
ATOM 3607 C C . LYS A 1 475 ? 14.773 26.438 -1.921 1 88.75 475 LYS A C 1
ATOM 3609 O O . LYS A 1 475 ? 15.508 26 -1.031 1 88.75 475 LYS A O 1
ATOM 3614 N N . ASN A 1 476 ? 15.281 26.875 -3.023 1 90.75 476 ASN A N 1
ATOM 3615 C CA . ASN A 1 476 ? 16.703 26.812 -3.342 1 90.75 476 ASN A CA 1
ATOM 3616 C C . ASN A 1 476 ? 17.5 27.797 -2.502 1 90.75 476 ASN A C 1
ATOM 3618 O O . ASN A 1 476 ? 18.734 27.672 -2.393 1 90.75 476 ASN A O 1
ATOM 3622 N N . ASP A 1 477 ? 16.812 28.812 -1.939 1 91.44 477 ASP A N 1
ATOM 3623 C CA . ASP A 1 477 ? 17.484 29.812 -1.129 1 91.44 477 ASP A CA 1
ATOM 3624 C C . ASP A 1 477 ? 17.547 29.406 0.338 1 91.44 477 ASP A C 1
ATOM 3626 O O . ASP A 1 477 ? 18.297 29.984 1.129 1 91.44 477 ASP A O 1
ATOM 3630 N N . ILE A 1 478 ? 16.812 28.422 0.639 1 95.62 478 ILE A N 1
ATOM 3631 C CA . ILE A 1 478 ? 16.75 27.984 2.029 1 95.62 478 ILE A CA 1
ATOM 3632 C C . ILE A 1 478 ? 17.891 27.016 2.318 1 95.62 478 ILE A C 1
ATOM 3634 O O . ILE A 1 478 ? 17.875 25.875 1.852 1 95.62 478 ILE A O 1
ATOM 3638 N N . ASP A 1 479 ? 18.859 27.422 3.078 1 95.81 479 ASP A N 1
ATOM 3639 C CA . ASP A 1 479 ? 20 26.547 3.371 1 95.81 479 ASP A CA 1
ATOM 3640 C C . ASP A 1 479 ? 20 26.125 4.84 1 95.81 479 ASP A C 1
ATOM 3642 O O . ASP A 1 479 ? 20.781 25.266 5.238 1 95.81 479 ASP A O 1
ATOM 3646 N N . THR A 1 480 ? 19.125 26.797 5.621 1 96.56 480 THR A N 1
ATOM 3647 C CA . THR A 1 480 ? 19.094 26.547 7.055 1 96.56 480 THR A CA 1
ATOM 3648 C C . THR A 1 480 ? 17.656 26.344 7.535 1 96.56 480 THR A C 1
ATOM 3650 O O . THR A 1 480 ? 16.75 27.078 7.129 1 96.56 480 THR A O 1
ATOM 3653 N N . LEU A 1 481 ? 17.453 25.328 8.391 1 97.56 481 LEU A N 1
ATOM 3654 C CA . LEU A 1 481 ? 16.172 25.094 9.047 1 97.56 481 LEU A CA 1
ATOM 3655 C C . LEU A 1 481 ? 16.266 25.422 10.531 1 97.56 481 LEU A C 1
ATOM 3657 O O . LEU A 1 481 ? 17.141 24.922 11.234 1 97.56 481 LEU A O 1
ATOM 3661 N N . LEU A 1 482 ? 15.43 26.328 10.977 1 96.75 482 LEU A N 1
ATOM 3662 C CA . LEU A 1 482 ? 15.195 26.531 12.406 1 96.75 482 LEU A CA 1
ATOM 3663 C C . LEU A 1 482 ? 14.164 25.531 12.93 1 96.75 482 LEU A C 1
ATOM 3665 O O . LEU A 1 482 ? 12.961 25.719 12.727 1 96.75 482 LEU A O 1
ATOM 3669 N N . VAL A 1 483 ? 14.617 24.516 13.672 1 95.62 483 VAL A N 1
ATOM 3670 C CA . VAL A 1 483 ? 13.742 23.422 14.055 1 95.62 483 VAL A CA 1
ATOM 3671 C C . VAL A 1 483 ? 13.281 23.594 15.5 1 95.62 483 VAL A C 1
ATOM 3673 O O . VAL A 1 483 ? 14.102 23.797 16.406 1 95.62 483 VAL A O 1
ATOM 3676 N N . VAL A 1 484 ? 11.984 23.578 15.688 1 90.5 484 VAL A N 1
ATOM 3677 C CA . VAL A 1 484 ? 11.398 23.781 17 1 90.5 484 VAL A CA 1
ATOM 3678 C C . VAL A 1 484 ? 10.375 22.672 17.281 1 90.5 484 VAL A C 1
ATOM 3680 O O . VAL A 1 484 ? 10.062 21.875 16.406 1 90.5 484 VAL A O 1
ATOM 3683 N N . GLY A 1 485 ? 9.898 22.547 18.578 1 86.88 485 GLY A N 1
ATOM 3684 C CA . GLY A 1 485 ? 8.898 21.562 18.953 1 86.88 485 GLY A CA 1
ATOM 3685 C C . GLY A 1 485 ? 9.484 20.344 19.641 1 86.88 485 GLY A C 1
ATOM 3686 O O . GLY A 1 485 ? 10.703 20.188 19.719 1 86.88 485 GLY A O 1
ATOM 3687 N N . GLY A 1 486 ? 8.641 19.5 20.109 1 83.81 486 GLY A N 1
ATOM 3688 C CA . GLY A 1 486 ? 9.039 18.328 20.875 1 83.81 486 GLY A CA 1
ATOM 3689 C C . GLY A 1 486 ? 9.914 17.375 20.094 1 83.81 486 GLY A C 1
ATOM 3690 O O . GLY A 1 486 ? 10.859 16.797 20.641 1 83.81 486 GLY A O 1
ATOM 3691 N N . GLY A 1 487 ? 9.664 17.219 18.812 1 88 487 GLY A N 1
ATOM 3692 C CA . GLY A 1 487 ? 10.445 16.328 17.969 1 88 487 GLY A CA 1
ATOM 3693 C C . GLY A 1 487 ? 11.875 16.781 17.766 1 88 487 GLY A C 1
ATOM 3694 O O . GLY A 1 487 ? 12.758 15.977 17.469 1 88 487 GLY A O 1
ATOM 3695 N N . ALA A 1 488 ? 12.117 18.031 17.984 1 89.12 488 ALA A N 1
ATOM 3696 C CA . ALA A 1 488 ? 13.43 18.625 17.766 1 89.12 488 ALA A CA 1
ATOM 3697 C C . ALA A 1 488 ? 14.414 18.172 18.844 1 89.12 488 ALA A C 1
ATOM 3699 O O . ALA A 1 488 ? 15.625 18.359 18.703 1 89.12 488 ALA A O 1
ATOM 3700 N N . LYS A 1 489 ? 13.961 17.562 19.828 1 89.12 489 LYS A N 1
ATOM 3701 C CA . LYS A 1 489 ? 14.805 17.188 20.969 1 89.12 489 LYS A CA 1
ATOM 3702 C C . LYS A 1 489 ? 15.469 15.836 20.719 1 89.12 489 LYS A C 1
ATOM 3704 O O . LYS A 1 489 ? 16.391 15.453 21.438 1 89.12 489 LYS A O 1
ATOM 3709 N N . ASN A 1 490 ? 15.039 15.078 19.75 1 93.56 490 ASN A N 1
ATOM 3710 C CA . ASN A 1 490 ? 15.562 13.758 19.422 1 93.56 490 ASN A CA 1
ATOM 3711 C C . ASN A 1 490 ? 16.781 13.844 18.516 1 93.56 490 ASN A C 1
ATOM 3713 O O . ASN A 1 490 ? 16.656 14.102 17.328 1 93.56 490 ASN A O 1
ATOM 3717 N N . PRO A 1 491 ? 17.984 13.57 19.078 1 95.44 491 PRO A N 1
ATOM 3718 C CA . PRO A 1 491 ? 19.203 13.75 18.281 1 95.44 491 PRO A CA 1
ATOM 3719 C C . PRO A 1 491 ? 19.219 12.875 17.031 1 95.44 491 PRO A C 1
ATOM 3721 O O . PRO A 1 491 ? 19.734 13.289 15.992 1 95.44 491 PRO A O 1
ATOM 3724 N N . PHE A 1 492 ? 18.75 11.695 17.172 1 97.69 492 PHE A N 1
ATOM 3725 C CA . PHE A 1 492 ? 18.703 10.797 16.016 1 97.69 492 PHE A CA 1
ATOM 3726 C C . PHE A 1 492 ? 17.844 11.383 14.906 1 97.69 492 PHE A C 1
ATOM 3728 O O . PHE A 1 492 ? 18.234 11.352 13.734 1 97.69 492 PHE A O 1
ATOM 3735 N N . TRP A 1 493 ? 16.688 11.883 15.266 1 97.94 493 TRP A N 1
ATOM 3736 C CA . TRP A 1 493 ? 15.781 12.477 14.297 1 97.94 493 TRP A CA 1
ATOM 3737 C C . TRP A 1 493 ? 16.359 13.758 13.703 1 97.94 493 TRP A C 1
ATOM 3739 O O . TRP A 1 493 ? 16.172 14.047 12.523 1 97.94 493 TRP A O 1
ATOM 3749 N N . GLN A 1 494 ? 17.125 14.578 14.531 1 97.88 494 GLN A N 1
ATOM 3750 C CA . GLN A 1 494 ? 17.781 15.789 14.062 1 97.88 494 GLN A CA 1
ATOM 3751 C C . GLN A 1 494 ? 18.703 15.492 12.883 1 97.88 494 GLN A C 1
ATOM 3753 O O . GLN A 1 494 ? 18.625 16.141 11.844 1 97.88 494 GLN A O 1
ATOM 3758 N N . GLN A 1 495 ? 19.516 14.492 13.094 1 98.25 495 GLN A N 1
ATOM 3759 C CA . GLN A 1 495 ? 20.438 14.125 12.023 1 98.25 495 GLN A CA 1
ATOM 3760 C C . GLN A 1 495 ? 19.688 13.656 10.789 1 98.25 495 GLN A C 1
ATOM 3762 O O . GLN A 1 495 ? 20.047 14.008 9.664 1 98.25 495 GLN A O 1
ATOM 3767 N N . MET A 1 496 ? 18.672 12.859 10.969 1 98.56 496 MET A N 1
ATOM 3768 C CA . MET A 1 496 ? 17.859 12.367 9.859 1 98.56 496 MET A CA 1
ATOM 3769 C C . MET A 1 496 ? 17.25 13.531 9.078 1 98.56 496 MET A C 1
ATOM 3771 O O . MET A 1 496 ? 17.266 13.523 7.844 1 98.56 496 MET A O 1
ATOM 3775 N N . ILE A 1 497 ? 16.688 14.555 9.758 1 98.56 497 ILE A N 1
ATOM 3776 C CA . ILE A 1 497 ? 16.078 15.719 9.117 1 98.56 497 ILE A CA 1
ATOM 3777 C C . ILE A 1 497 ? 17.141 16.453 8.297 1 98.56 497 ILE A C 1
ATOM 3779 O O . ILE A 1 497 ? 16.906 16.797 7.137 1 98.56 497 ILE A O 1
ATOM 3783 N N . ALA A 1 498 ? 18.281 16.656 8.922 1 98.44 498 ALA A N 1
ATOM 3784 C CA . ALA A 1 498 ? 19.359 17.328 8.203 1 98.44 498 ALA A CA 1
ATOM 3785 C C . ALA A 1 498 ? 19.75 16.547 6.945 1 98.44 498 ALA A C 1
ATOM 3787 O O . ALA A 1 498 ? 19.859 17.141 5.863 1 98.44 498 ALA A O 1
ATOM 3788 N N . ASP A 1 499 ? 19.922 15.273 7.086 1 98.69 499 ASP A N 1
ATOM 3789 C CA . ASP A 1 499 ? 20.344 14.414 5.98 1 98.69 499 ASP A CA 1
ATOM 3790 C C . ASP A 1 499 ? 19.312 14.438 4.852 1 98.69 499 ASP A C 1
ATOM 3792 O O . ASP A 1 499 ? 19.672 14.609 3.684 1 98.69 499 ASP A O 1
ATOM 3796 N N . ILE A 1 500 ? 18.078 14.227 5.172 1 98.69 500 ILE A N 1
ATOM 3797 C CA . ILE A 1 500 ? 17.031 14.055 4.164 1 98.69 500 ILE A CA 1
ATOM 3798 C C . ILE A 1 500 ? 16.734 15.391 3.486 1 98.69 500 ILE A C 1
ATOM 3800 O O . ILE A 1 500 ? 16.531 15.445 2.273 1 98.69 500 ILE A O 1
ATOM 3804 N N . THR A 1 501 ? 16.734 16.531 4.219 1 98 501 THR A N 1
ATOM 3805 C CA . THR A 1 501 ? 16.422 17.844 3.65 1 98 501 THR A CA 1
ATOM 3806 C C . THR A 1 501 ? 17.672 18.469 3.018 1 98 501 THR A C 1
ATOM 3808 O O . THR A 1 501 ? 17.562 19.422 2.258 1 98 501 THR A O 1
ATOM 3811 N N . ASN A 1 502 ? 18.828 17.891 3.338 1 97.94 502 ASN A N 1
ATOM 3812 C CA . ASN A 1 502 ? 20.109 18.438 2.906 1 97.94 502 ASN A CA 1
ATOM 3813 C C . ASN A 1 502 ? 20.281 19.891 3.314 1 97.94 502 ASN A C 1
ATOM 3815 O O . ASN A 1 502 ? 20.641 20.734 2.492 1 97.94 502 ASN A O 1
ATOM 3819 N N . ARG A 1 503 ? 19.953 20.234 4.582 1 97.75 503 ARG A N 1
ATOM 3820 C CA . ARG A 1 503 ? 20.047 21.562 5.148 1 97.75 503 ARG A CA 1
ATOM 3821 C C . ARG A 1 503 ? 20.656 21.531 6.543 1 97.75 503 ARG A C 1
ATOM 3823 O O . ARG A 1 503 ? 20.547 20.531 7.254 1 97.75 503 ARG A O 1
ATOM 3830 N N . LYS A 1 504 ? 21.312 22.641 6.871 1 97.88 504 LYS A N 1
ATOM 3831 C CA . LYS A 1 504 ? 21.797 22.828 8.234 1 97.88 504 LYS A CA 1
ATOM 3832 C C . LYS A 1 504 ? 20.641 23.094 9.203 1 97.88 504 LYS A C 1
ATOM 3834 O O . LYS A 1 504 ? 19.703 23.812 8.883 1 97.88 504 LYS A O 1
ATOM 3839 N N . LEU A 1 505 ? 20.703 22.438 10.453 1 97.94 505 LEU A N 1
ATOM 3840 C CA . LEU A 1 505 ? 19.672 22.656 11.461 1 97.94 505 LEU A CA 1
ATOM 3841 C C . LEU A 1 505 ? 20.219 23.531 12.594 1 97.94 505 LEU A C 1
ATOM 3843 O O . LEU A 1 505 ? 21.344 23.344 13.047 1 97.94 505 LEU A O 1
ATOM 3847 N N . ILE A 1 506 ? 19.453 24.531 12.922 1 96.44 506 ILE A N 1
ATOM 3848 C CA . ILE A 1 506 ? 19.656 25.359 14.102 1 96.44 506 ILE A CA 1
ATOM 3849 C C . ILE A 1 506 ? 18.453 25.234 15.031 1 96.44 506 ILE A C 1
ATOM 3851 O O . ILE A 1 506 ? 17.328 25.047 14.578 1 96.44 506 ILE A O 1
ATOM 3855 N N . PHE A 1 507 ? 18.656 25.344 16.359 1 95.38 507 PHE A N 1
ATOM 3856 C CA . PHE A 1 507 ? 17.594 25.078 17.328 1 95.38 507 PHE A CA 1
ATOM 3857 C C . PHE A 1 507 ? 17.359 26.297 18.219 1 95.38 507 PHE A C 1
ATOM 3859 O O . PHE A 1 507 ? 18.062 26.484 19.219 1 95.38 507 PHE A O 1
ATOM 3866 N N . PRO A 1 508 ? 16.344 27.078 17.906 1 94 508 PRO A N 1
ATOM 3867 C CA . PRO A 1 508 ? 15.969 28.188 18.797 1 94 508 PRO A CA 1
ATOM 3868 C C . PRO A 1 508 ? 15.625 27.703 20.203 1 94 508 PRO A C 1
ATOM 3870 O O . PRO A 1 508 ? 15 26.656 20.375 1 94 508 PRO A O 1
ATOM 3873 N N . LEU A 1 509 ? 15.969 28.453 21.188 1 90.75 509 LEU A N 1
ATOM 3874 C CA . LEU A 1 509 ? 15.805 28.031 22.578 1 90.75 509 LEU A CA 1
ATOM 3875 C C . LEU A 1 509 ? 14.539 28.625 23.172 1 90.75 509 LEU A C 1
ATOM 3877 O O . LEU A 1 509 ? 13.992 28.078 24.141 1 90.75 509 LEU A O 1
ATOM 3881 N N . GLU A 1 510 ? 14.102 29.766 22.625 1 89.81 510 GLU A N 1
ATOM 3882 C CA . GLU A 1 510 ? 12.898 30.391 23.141 1 89.81 510 GLU A CA 1
ATOM 3883 C C . GLU A 1 510 ? 11.656 29.562 22.828 1 89.81 510 GLU A C 1
ATOM 3885 O O . GLU A 1 510 ? 11.469 29.141 21.688 1 89.81 510 GLU A O 1
ATOM 3890 N N . THR A 1 511 ? 10.797 29.344 23.844 1 86.94 511 THR A N 1
ATOM 3891 C CA . THR A 1 511 ? 9.609 28.516 23.656 1 86.94 511 THR A CA 1
ATOM 3892 C C . THR A 1 511 ? 8.383 29.375 23.375 1 86.94 511 THR A C 1
ATOM 3894 O O . THR A 1 511 ? 7.43 28.922 22.734 1 86.94 511 THR A O 1
ATOM 3897 N N . GLU A 1 512 ? 8.383 30.609 23.844 1 91.94 512 GLU A N 1
ATOM 3898 C CA . GLU A 1 512 ? 7.254 31.516 23.641 1 91.94 512 GLU A CA 1
ATOM 3899 C C . GLU A 1 512 ? 7.504 32.438 22.453 1 91.94 512 GLU A C 1
ATOM 3901 O O . GLU A 1 512 ? 7.398 33.656 22.578 1 91.94 512 GLU A O 1
ATOM 3906 N N . THR A 1 513 ? 7.672 31.797 21.312 1 94.06 513 THR A N 1
ATOM 3907 C CA . THR A 1 513 ? 8.117 32.531 20.141 1 94.06 513 THR A CA 1
ATOM 3908 C C . THR A 1 513 ? 7.02 33.469 19.625 1 94.06 513 THR A C 1
ATOM 3910 O O . THR A 1 513 ? 7.301 34.562 19.172 1 94.06 513 THR A O 1
ATOM 3913 N N . ALA A 1 514 ? 5.762 33.031 19.719 1 96.06 514 ALA A N 1
ATOM 3914 C CA . ALA A 1 514 ? 4.672 33.875 19.25 1 96.06 514 ALA A CA 1
ATOM 3915 C C . ALA A 1 514 ? 4.559 35.156 20.094 1 96.06 514 ALA A C 1
ATOM 3917 O O . ALA A 1 514 ? 4.461 36.25 19.562 1 96.06 514 ALA A O 1
ATOM 3918 N N . ALA A 1 515 ? 4.625 34.969 21.375 1 97.94 515 ALA A N 1
ATOM 3919 C CA . ALA A 1 515 ? 4.566 36.125 22.281 1 97.94 515 ALA A CA 1
ATOM 3920 C C . ALA A 1 515 ? 5.777 37.031 22.094 1 97.94 515 ALA A C 1
ATOM 3922 O O . ALA A 1 515 ? 5.637 38.25 22.062 1 97.94 515 ALA A O 1
ATOM 3923 N N . LEU A 1 516 ? 6.914 36.438 22.016 1 97.69 516 LEU A N 1
ATOM 3924 C CA . LEU A 1 516 ? 8.117 37.219 21.797 1 97.69 516 LEU A CA 1
ATOM 3925 C C . LEU A 1 516 ? 8.039 38 20.484 1 97.69 516 LEU A C 1
ATOM 3927 O O . LEU A 1 516 ? 8.422 39.156 20.406 1 97.69 516 LEU A O 1
ATOM 3931 N N . GLY A 1 517 ? 7.609 37.312 19.453 1 98.31 517 GLY A N 1
ATOM 3932 C CA . GLY A 1 517 ? 7.418 37.969 18.172 1 98.31 517 GLY A CA 1
ATOM 3933 C C . GLY A 1 517 ? 6.477 39.156 18.25 1 98.31 517 GLY A C 1
ATOM 3934 O O . GLY A 1 517 ? 6.723 40.188 17.641 1 98.31 517 GLY A O 1
ATOM 3935 N N . ALA A 1 518 ? 5.406 39 18.969 1 98.69 518 ALA A N 1
ATOM 3936 C CA . ALA A 1 518 ? 4.473 40.094 19.172 1 98.69 518 ALA A CA 1
ATOM 3937 C C . ALA A 1 518 ? 5.152 41.25 19.875 1 98.69 518 ALA A C 1
ATOM 3939 O O . ALA A 1 518 ? 4.91 42.406 19.547 1 98.69 518 ALA A O 1
ATOM 3940 N N . ALA A 1 519 ? 5.977 41 20.844 1 98.69 519 ALA A N 1
ATOM 3941 C CA . ALA A 1 519 ? 6.73 42.031 21.547 1 98.69 519 ALA A CA 1
ATOM 3942 C C . ALA A 1 519 ? 7.668 42.75 20.594 1 98.69 519 ALA A C 1
ATOM 3944 O O . ALA A 1 519 ? 7.828 43.969 20.672 1 98.69 519 ALA A O 1
ATOM 3945 N N . PHE A 1 520 ? 8.305 42.031 19.719 1 98.56 520 PHE A N 1
ATOM 3946 C CA . PHE A 1 520 ? 9.188 42.625 18.734 1 98.56 520 PHE A CA 1
ATOM 3947 C C . PHE A 1 520 ? 8.406 43.562 17.828 1 98.56 520 PHE A C 1
ATOM 3949 O O . PHE A 1 520 ? 8.867 44.688 17.516 1 98.56 520 PHE A O 1
ATOM 3956 N N . GLN A 1 521 ? 7.25 43.125 17.391 1 98.62 521 GLN A N 1
ATOM 3957 C CA . GLN A 1 521 ? 6.434 43.969 16.562 1 98.62 521 GLN A CA 1
ATOM 3958 C C . GLN A 1 521 ? 6.043 45.25 17.297 1 98.62 521 GLN A C 1
ATOM 3960 O O . GLN A 1 521 ? 6.02 46.344 16.703 1 98.62 521 GLN A O 1
ATOM 3965 N N . ALA A 1 522 ? 5.68 45.125 18.578 1 98.56 522 ALA A N 1
ATOM 3966 C CA . ALA A 1 522 ? 5.367 46.281 19.391 1 98.56 522 ALA A CA 1
ATOM 3967 C C . ALA A 1 522 ? 6.543 47.25 19.438 1 98.56 522 ALA A C 1
ATOM 3969 O O . ALA A 1 522 ? 6.352 48.469 19.375 1 98.56 522 ALA A O 1
ATOM 3970 N N . GLY A 1 523 ? 7.723 46.75 19.609 1 98.25 523 GLY A N 1
ATOM 3971 C CA . GLY A 1 523 ? 8.914 47.562 19.578 1 98.25 523 GLY A CA 1
ATOM 3972 C C . GLY A 1 523 ? 9.094 48.312 18.25 1 98.25 523 GLY A C 1
ATOM 3973 O O . GLY A 1 523 ? 9.422 49.5 18.234 1 98.25 523 GLY A O 1
ATOM 3974 N N . ALA A 1 524 ? 8.914 47.594 17.203 1 98.38 524 ALA A N 1
ATOM 3975 C CA . ALA A 1 524 ? 9.016 48.219 15.875 1 98.38 524 ALA A CA 1
ATOM 3976 C C . ALA A 1 524 ? 8 49.344 15.711 1 98.38 524 ALA A C 1
ATOM 3978 O O . ALA A 1 524 ? 8.352 50.438 15.25 1 98.38 524 ALA A O 1
ATOM 3979 N N . ALA A 1 525 ? 6.777 49.062 16.062 1 97.88 525 ALA A N 1
ATOM 3980 C CA . ALA A 1 525 ? 5.711 50.062 15.945 1 97.88 525 ALA A CA 1
ATOM 3981 C C . ALA A 1 525 ? 6.004 51.281 16.797 1 97.88 525 ALA A C 1
ATOM 3983 O O . ALA A 1 525 ? 5.855 52.406 16.344 1 97.88 525 ALA A O 1
ATOM 3984 N N . ALA A 1 526 ? 6.395 51.062 18.016 1 96.56 526 ALA A N 1
ATOM 3985 C CA . ALA A 1 526 ? 6.656 52.156 18.953 1 96.56 526 ALA A CA 1
ATOM 3986 C C . ALA A 1 526 ? 7.82 53.031 18.484 1 96.56 526 ALA A C 1
ATOM 3988 O O . ALA A 1 526 ? 7.848 54.219 18.734 1 96.56 526 ALA A O 1
ATOM 3989 N N . SER A 1 527 ? 8.758 52.438 17.797 1 96.25 527 SER A N 1
ATOM 3990 C CA . SER A 1 527 ? 9.953 53.156 17.375 1 96.25 527 SER A CA 1
ATOM 3991 C C . SER A 1 527 ? 9.812 53.656 15.953 1 96.25 527 SER A C 1
ATOM 3993 O O . SER A 1 527 ? 10.688 54.375 15.445 1 96.25 527 SER A O 1
ATOM 3995 N N . GLY A 1 528 ? 8.797 53.25 15.266 1 95.31 528 GLY A N 1
ATOM 3996 C CA . GLY A 1 528 ? 8.586 53.688 13.891 1 95.31 528 GLY A CA 1
ATOM 3997 C C . GLY A 1 528 ? 9.5 53 12.906 1 95.31 528 GLY A C 1
ATOM 3998 O O . GLY A 1 528 ? 9.758 53.5 11.812 1 95.31 528 GLY A O 1
ATOM 3999 N N . MET A 1 529 ? 9.992 51.844 13.266 1 96.81 529 MET A N 1
ATOM 4000 C CA . MET A 1 529 ? 10.891 51.094 12.414 1 96.81 529 MET A CA 1
ATOM 4001 C C . MET A 1 529 ? 10.133 50 11.664 1 96.81 529 MET A C 1
ATOM 4003 O O . MET A 1 529 ? 9.07 49.562 12.102 1 96.81 529 MET A O 1
ATOM 4007 N N . ALA A 1 530 ? 10.766 49.656 10.531 1 97.38 530 ALA A N 1
ATOM 4008 C CA . ALA A 1 530 ? 10.258 48.469 9.883 1 97.38 530 ALA A CA 1
ATOM 4009 C C . ALA A 1 530 ? 10.438 47.25 10.781 1 97.38 530 ALA A C 1
ATOM 4011 O O . ALA A 1 530 ? 11.461 47.094 11.453 1 97.38 530 ALA A O 1
ATOM 4012 N N . VAL A 1 531 ? 9.445 46.375 10.789 1 98.25 531 VAL A N 1
ATOM 4013 C CA . VAL A 1 531 ? 9.469 45.25 11.695 1 98.25 531 VAL A CA 1
ATOM 4014 C C . VAL A 1 531 ? 10.695 44.375 11.422 1 98.25 531 VAL A C 1
ATOM 4016 O O . VAL A 1 531 ? 11.375 43.938 12.352 1 98.25 531 VAL A O 1
ATOM 4019 N N . GLU A 1 532 ? 10.984 44.156 10.141 1 97.12 532 GLU A N 1
ATOM 4020 C CA . GLU A 1 532 ? 12.156 43.344 9.758 1 97.12 532 GLU A CA 1
ATOM 4021 C C . GLU A 1 532 ? 13.43 43.938 10.375 1 97.12 532 GLU A C 1
ATOM 4023 O O . GLU A 1 532 ? 14.219 43.188 10.969 1 97.12 532 GLU A O 1
ATOM 4028 N N . GLU A 1 533 ? 13.586 45.219 10.266 1 97.25 533 GLU A N 1
ATOM 4029 C CA . GLU A 1 533 ? 14.789 45.875 10.766 1 97.25 533 GLU A CA 1
ATOM 4030 C C . GLU A 1 533 ? 14.867 45.812 12.281 1 97.25 533 GLU A C 1
ATOM 4032 O O . GLU A 1 533 ? 15.945 45.625 12.844 1 97.25 533 GLU A O 1
ATOM 4037 N N . TYR A 1 534 ? 13.766 46.031 12.883 1 97.88 534 TYR A N 1
ATOM 4038 C CA . TYR A 1 534 ? 13.75 45.969 14.336 1 97.88 534 TYR A CA 1
ATOM 4039 C C . TYR A 1 534 ? 14.18 44.594 14.836 1 97.88 534 TYR A C 1
ATOM 4041 O O . TYR A 1 534 ? 15.023 44.5 15.734 1 97.88 534 TYR A O 1
ATOM 4049 N N . VAL A 1 535 ? 13.609 43.531 14.273 1 97.69 535 VAL A N 1
ATOM 4050 C CA . VAL A 1 535 ? 13.891 42.156 14.711 1 97.69 535 VAL A CA 1
ATOM 4051 C C . VAL A 1 535 ? 15.359 41.812 14.461 1 97.69 535 VAL A C 1
ATOM 4053 O O . VAL A 1 535 ? 16.016 41.219 15.305 1 97.69 535 VAL A O 1
ATOM 4056 N N . LYS A 1 536 ? 15.875 42.25 13.336 1 95.75 536 LYS A N 1
ATOM 4057 C CA . LYS A 1 536 ? 17.297 42.031 13.039 1 95.75 536 LYS A CA 1
ATOM 4058 C C . LYS A 1 536 ? 18.172 42.688 14.094 1 95.75 536 LYS A C 1
ATOM 4060 O O . LYS A 1 536 ? 19.234 42.156 14.445 1 95.75 536 LYS A O 1
ATOM 4065 N N . GLY A 1 537 ? 17.734 43.75 14.57 1 95.88 537 GLY A N 1
ATOM 4066 C CA . GLY A 1 537 ? 18.469 44.469 15.594 1 95.88 537 GLY A CA 1
ATOM 4067 C C . GLY A 1 537 ? 18.422 43.812 16.953 1 95.88 537 GLY A C 1
ATOM 4068 O O . GLY A 1 537 ? 19.203 44.125 17.844 1 95.88 537 GLY A O 1
ATOM 4069 N N . GLN A 1 538 ? 17.531 42.875 17.109 1 95 538 GLN A N 1
ATOM 4070 C CA . GLN A 1 538 ? 17.391 42.156 18.375 1 95 538 GLN A CA 1
ATOM 4071 C C . GLN A 1 538 ? 18.062 40.812 18.312 1 95 538 GLN A C 1
ATOM 4073 O O . GLN A 1 538 ? 17.625 39.875 19 1 95 538 GLN A O 1
ATOM 4078 N N . ALA A 1 539 ? 19.047 40.594 17.578 1 90.5 539 ALA A N 1
ATOM 4079 C CA . ALA A 1 539 ? 19.719 39.312 17.328 1 90.5 539 ALA A CA 1
ATOM 4080 C C . ALA A 1 539 ? 20.172 38.656 18.625 1 90.5 539 ALA A C 1
ATOM 4082 O O . ALA A 1 539 ? 20.156 37.438 18.766 1 90.5 539 ALA A O 1
ATOM 4083 N N . GLN A 1 540 ? 20.578 39.438 19.578 1 88 540 GLN A N 1
ATOM 4084 C CA . GLN A 1 540 ? 21.109 38.938 20.844 1 88 540 GLN A CA 1
ATOM 4085 C C . GLN A 1 540 ? 20.016 38.25 21.656 1 88 540 GLN A C 1
ATOM 4087 O O . GLN A 1 540 ? 20.312 37.375 22.484 1 88 540 GLN A O 1
ATOM 4092 N N . ALA A 1 541 ? 18.828 38.625 21.391 1 90.06 541 ALA A N 1
ATOM 4093 C CA . ALA A 1 541 ? 17.688 38.031 22.109 1 90.06 541 ALA A CA 1
ATOM 4094 C C . ALA A 1 541 ? 17.281 36.719 21.516 1 90.06 541 ALA A C 1
ATOM 4096 O O . ALA A 1 541 ? 16.562 35.938 22.156 1 90.06 541 ALA A O 1
ATOM 4097 N N . LEU A 1 542 ? 17.688 36.5 20.312 1 91.62 542 LEU A N 1
ATOM 4098 C CA . LEU A 1 542 ? 17.328 35.281 19.594 1 91.62 542 LEU A CA 1
ATOM 4099 C C . LEU A 1 542 ? 18.312 34.156 19.906 1 91.62 542 LEU A C 1
ATOM 4101 O O . LEU A 1 542 ? 19.156 33.812 19.078 1 91.62 542 LEU A O 1
ATOM 4105 N N . LYS A 1 543 ? 18.125 33.594 21.031 1 87 543 LYS A N 1
ATOM 4106 C CA . LYS A 1 543 ? 19.047 32.562 21.531 1 87 543 LYS A CA 1
ATOM 4107 C C . LYS A 1 543 ? 18.859 31.234 20.766 1 87 543 LYS A C 1
ATOM 4109 O O . LYS A 1 543 ? 17.734 30.875 20.422 1 87 543 LYS A O 1
ATOM 4114 N N . ARG A 1 544 ? 19.984 30.609 20.516 1 89.88 544 ARG A N 1
ATOM 4115 C CA . ARG A 1 544 ? 20.031 29.328 19.812 1 89.88 544 ARG A CA 1
ATOM 4116 C C . ARG A 1 544 ? 20.938 28.344 20.531 1 89.88 544 ARG A C 1
ATOM 4118 O O . ARG A 1 544 ? 21.875 28.75 21.234 1 89.88 544 ARG A O 1
ATOM 4125 N N . SER A 1 545 ? 20.547 27.062 20.359 1 89.44 545 SER A N 1
ATOM 4126 C CA . SER A 1 545 ? 21.484 26.031 20.828 1 89.44 545 SER A CA 1
ATOM 4127 C C . SER A 1 545 ? 22.828 26.156 20.109 1 89.44 545 SER A C 1
ATOM 4129 O O . SER A 1 545 ? 22.875 26.438 18.922 1 89.44 545 SER A O 1
ATOM 4131 N N . PRO A 1 546 ? 23.812 26.047 20.906 1 85.25 546 PRO A N 1
ATOM 4132 C CA . PRO A 1 546 ? 25.125 26.047 20.25 1 85.25 546 PRO A CA 1
ATOM 4133 C C . PRO A 1 546 ? 25.312 24.859 19.312 1 85.25 546 PRO A C 1
ATOM 4135 O O . PRO A 1 546 ? 26.141 24.906 18.406 1 85.25 546 PRO A O 1
ATOM 4138 N N . ASP A 1 547 ? 24.562 23.828 19.531 1 89.44 547 ASP A N 1
ATOM 4139 C CA . ASP A 1 547 ? 24.656 22.625 18.703 1 89.44 547 ASP A CA 1
ATOM 4140 C C . ASP A 1 547 ? 23.953 22.828 17.359 1 89.44 547 ASP A C 1
ATOM 4142 O O . ASP A 1 547 ? 22.859 23.406 17.312 1 89.44 547 ASP A O 1
ATOM 4146 N N . THR A 1 548 ? 24.656 22.656 16.281 1 93.75 548 THR A N 1
ATOM 4147 C CA . THR A 1 548 ? 24.109 22.609 14.938 1 93.75 548 THR A CA 1
ATOM 4148 C C . THR A 1 548 ? 24.281 21.234 14.32 1 93.75 548 THR A C 1
ATOM 4150 O O . THR A 1 548 ? 25.125 20.453 14.758 1 93.75 548 THR A O 1
ATOM 4153 N N . VAL A 1 549 ? 23.406 20.906 13.438 1 97.31 549 VAL A N 1
ATOM 4154 C CA . VAL A 1 549 ? 23.484 19.609 12.789 1 97.31 549 VAL A CA 1
ATOM 4155 C C . VAL A 1 549 ? 23.641 19.781 11.281 1 97.31 549 VAL A C 1
ATOM 4157 O O . VAL A 1 549 ? 22.891 20.531 10.648 1 97.31 549 VAL A O 1
ATOM 4160 N N . GLN A 1 550 ? 24.656 19.188 10.75 1 97.94 550 GLN A N 1
ATOM 4161 C CA . GLN A 1 550 ? 24.938 19.234 9.32 1 97.94 550 GLN A CA 1
ATOM 4162 C C . GLN A 1 550 ? 24.516 17.938 8.641 1 97.94 550 GLN A C 1
ATOM 4164 O O . GLN A 1 550 ? 24.594 16.859 9.242 1 97.94 550 GLN A O 1
ATOM 4169 N N . PRO A 1 551 ? 24.078 18.016 7.309 1 97.94 551 PRO A N 1
ATOM 4170 C CA . PRO A 1 551 ? 23.797 16.781 6.582 1 97.94 551 PRO A CA 1
ATOM 4171 C C . PRO A 1 551 ? 25.031 15.906 6.387 1 97.94 551 PRO A C 1
ATOM 4173 O O . PRO A 1 551 ? 26.125 16.422 6.125 1 97.94 551 PRO A O 1
ATOM 4176 N N . GLN A 1 552 ? 24.828 14.633 6.547 1 97.62 552 GLN A N 1
ATOM 4177 C CA . GLN A 1 552 ? 25.953 13.703 6.422 1 97.62 552 GLN A CA 1
ATOM 4178 C C . GLN A 1 552 ? 25.609 12.57 5.453 1 97.62 552 GLN A C 1
ATOM 4180 O O . GLN A 1 552 ? 26.516 12.023 4.801 1 97.62 552 GLN A O 1
ATOM 4185 N N . ASN A 1 553 ? 24.359 12.188 5.297 1 97.56 553 ASN A N 1
ATOM 4186 C CA . ASN A 1 553 ? 23.969 10.984 4.578 1 97.56 553 ASN A CA 1
ATOM 4187 C C . ASN A 1 553 ? 22.875 11.258 3.562 1 97.56 553 ASN A C 1
ATOM 4189 O O . ASN A 1 553 ? 21.969 10.438 3.377 1 97.56 553 ASN A O 1
ATOM 4193 N N . HIS A 1 554 ? 22.891 12.391 2.951 1 97.56 554 HIS A N 1
ATOM 4194 C CA . HIS A 1 554 ? 21.812 12.805 2.066 1 97.56 554 HIS A CA 1
ATOM 4195 C C . HIS A 1 554 ? 21.594 11.781 0.953 1 97.56 554 HIS A C 1
ATOM 4197 O O . HIS A 1 554 ? 20.453 11.352 0.712 1 97.56 554 HIS A O 1
ATOM 4203 N N . LYS A 1 555 ? 22.641 11.297 0.29 1 97.56 555 LYS A N 1
ATOM 4204 C CA . LYS A 1 555 ? 22.562 10.391 -0.852 1 97.56 555 LYS A CA 1
ATOM 4205 C C . LYS A 1 555 ? 21.984 9.031 -0.446 1 97.56 555 LYS A C 1
ATOM 4207 O O . LYS A 1 555 ? 21.281 8.398 -1.229 1 97.56 555 LYS A O 1
ATOM 4212 N N . ALA A 1 556 ? 22.281 8.648 0.74 1 97.75 556 ALA A N 1
ATOM 4213 C CA . ALA A 1 556 ? 21.844 7.336 1.223 1 97.75 556 ALA A CA 1
ATOM 4214 C C . ALA A 1 556 ? 20.328 7.27 1.344 1 97.75 556 ALA A C 1
ATOM 4216 O O . ALA A 1 556 ? 19.734 6.188 1.266 1 97.75 556 ALA A O 1
ATOM 4217 N N . TYR A 1 557 ? 19.625 8.406 1.496 1 98.5 557 TYR A N 1
ATOM 4218 C CA . TYR A 1 557 ? 18.188 8.438 1.712 1 98.5 557 TYR A CA 1
ATOM 4219 C C . TYR A 1 557 ? 17.438 8.586 0.392 1 98.5 557 TYR A C 1
ATOM 4221 O O . TYR A 1 557 ? 16.219 8.492 0.352 1 98.5 557 TYR A O 1
ATOM 4229 N N . GLU A 1 558 ? 18.125 8.797 -0.71 1 97.94 558 GLU A N 1
ATOM 4230 C CA . GLU A 1 558 ? 17.516 9.156 -1.985 1 97.94 558 GLU A CA 1
ATOM 4231 C C . GLU A 1 558 ? 16.578 8.055 -2.473 1 97.94 558 GLU A C 1
ATOM 4233 O O . GLU A 1 558 ? 15.453 8.336 -2.896 1 97.94 558 GLU A O 1
ATOM 4238 N N . GLU A 1 559 ? 17.031 6.816 -2.414 1 97.75 559 GLU A N 1
ATOM 4239 C CA . GLU A 1 559 ? 16.219 5.707 -2.9 1 97.75 559 GLU A CA 1
ATOM 4240 C C . GLU A 1 559 ? 14.945 5.551 -2.072 1 97.75 559 GLU A C 1
ATOM 4242 O O . GLU A 1 559 ? 13.859 5.367 -2.625 1 97.75 559 GLU A O 1
ATOM 4247 N N . ALA A 1 560 ? 15.078 5.586 -0.798 1 98.5 560 ALA A N 1
ATOM 4248 C CA . ALA A 1 560 ? 13.93 5.449 0.095 1 98.5 560 ALA A CA 1
ATOM 4249 C C . ALA A 1 560 ? 12.945 6.602 -0.096 1 98.5 560 ALA A C 1
ATOM 4251 O O . ALA A 1 560 ? 11.734 6.398 -0.082 1 98.5 560 ALA A O 1
ATOM 4252 N N . ALA A 1 561 ? 13.484 7.824 -0.284 1 98.5 561 ALA A N 1
ATOM 4253 C CA . ALA A 1 561 ? 12.641 8.992 -0.525 1 98.5 561 ALA A CA 1
ATOM 4254 C C . ALA A 1 561 ? 11.852 8.836 -1.821 1 98.5 561 ALA A C 1
ATOM 4256 O O . ALA A 1 561 ? 10.664 9.18 -1.878 1 98.5 561 ALA A O 1
ATOM 4257 N N . ALA A 1 562 ? 12.5 8.336 -2.824 1 97.94 562 ALA A N 1
ATOM 4258 C CA . ALA A 1 562 ? 11.844 8.125 -4.113 1 97.94 562 ALA A CA 1
ATOM 4259 C C . ALA A 1 562 ? 10.719 7.102 -4 1 97.94 562 ALA A C 1
ATOM 4261 O O . ALA A 1 562 ? 9.641 7.293 -4.559 1 97.94 562 ALA A O 1
ATOM 4262 N N . ARG A 1 563 ? 10.938 6.004 -3.344 1 97.31 563 ARG A N 1
ATOM 4263 C CA . ARG A 1 563 ? 9.922 4.984 -3.129 1 97.31 563 ARG A CA 1
ATOM 4264 C C . ARG A 1 563 ? 8.711 5.566 -2.396 1 97.31 563 ARG A C 1
ATOM 4266 O O . ARG A 1 563 ? 7.566 5.297 -2.766 1 97.31 563 ARG A O 1
ATOM 4273 N N . PHE A 1 564 ? 9.016 6.324 -1.387 1 98.38 564 PHE A N 1
ATOM 4274 C CA . PHE A 1 564 ? 7.969 6.965 -0.599 1 98.38 564 PHE A CA 1
ATOM 4275 C C . PHE A 1 564 ? 7.066 7.812 -1.485 1 98.38 564 PHE A C 1
ATOM 4277 O O . PHE A 1 564 ? 5.84 7.699 -1.421 1 98.38 564 PHE A O 1
ATOM 4284 N N . ARG A 1 565 ? 7.656 8.633 -2.32 1 96.94 565 ARG A N 1
ATOM 4285 C CA . ARG A 1 565 ? 6.902 9.5 -3.217 1 96.94 565 ARG A CA 1
ATOM 4286 C C . ARG A 1 565 ? 6.094 8.688 -4.219 1 96.94 565 ARG A C 1
ATOM 4288 O O . ARG A 1 565 ? 4.922 8.984 -4.465 1 96.94 565 ARG A O 1
ATOM 4295 N N . GLN A 1 566 ? 6.684 7.691 -4.734 1 95.81 566 GLN A N 1
ATOM 4296 C CA . GLN A 1 566 ? 6.039 6.863 -5.746 1 95.81 566 GLN A CA 1
ATOM 4297 C C . GLN A 1 566 ? 4.832 6.125 -5.172 1 95.81 566 GLN A C 1
ATOM 4299 O O . GLN A 1 566 ? 3.756 6.121 -5.777 1 95.81 566 GLN A O 1
ATOM 4304 N N . PHE A 1 567 ? 5.012 5.492 -4.043 1 97.06 567 PHE A N 1
ATOM 4305 C CA . PHE A 1 567 ? 3.922 4.75 -3.42 1 97.06 567 PHE A CA 1
ATOM 4306 C C . PHE A 1 567 ? 2.762 5.68 -3.08 1 97.06 567 PHE A C 1
ATOM 4308 O O . PHE A 1 567 ? 1.602 5.352 -3.34 1 97.06 567 PHE A O 1
ATOM 4315 N N . GLY A 1 568 ? 3.109 6.824 -2.453 1 96.5 568 GLY A N 1
ATOM 4316 C CA . GLY A 1 568 ? 2.064 7.781 -2.129 1 96.5 568 GLY A CA 1
ATOM 4317 C C . GLY A 1 568 ? 1.282 8.25 -3.344 1 96.5 568 GLY A C 1
ATOM 4318 O O . GLY A 1 568 ? 0.05 8.227 -3.34 1 96.5 568 GLY A O 1
ATOM 4319 N N . SER A 1 569 ? 2.002 8.625 -4.395 1 94.5 569 SER A N 1
ATOM 4320 C CA . SER A 1 569 ? 1.373 9.102 -5.621 1 94.5 569 SER A CA 1
ATOM 4321 C C . SER A 1 569 ? 0.512 8.023 -6.266 1 94.5 569 SER A C 1
ATOM 4323 O O . SER A 1 569 ? -0.61 8.289 -6.699 1 94.5 569 SER A O 1
ATOM 4325 N N . ASN A 1 570 ? 1.008 6.805 -6.328 1 94.44 570 ASN A N 1
ATOM 4326 C CA . ASN A 1 570 ? 0.27 5.695 -6.922 1 94.44 570 ASN A CA 1
ATOM 4327 C C . ASN A 1 570 ? -1.046 5.441 -6.191 1 94.44 570 ASN A C 1
ATOM 4329 O O . ASN A 1 570 ? -2.064 5.152 -6.82 1 94.44 570 ASN A O 1
ATOM 4333 N N . LEU A 1 571 ? -1.049 5.574 -4.984 1 96.25 571 LEU A N 1
ATOM 4334 C CA . LEU A 1 571 ? -2.215 5.211 -4.188 1 96.25 571 LEU A CA 1
ATOM 4335 C C . LEU A 1 571 ? -3.209 6.367 -4.125 1 96.25 571 LEU A C 1
ATOM 4337 O O . LEU A 1 571 ? -4.418 6.148 -4.039 1 96.25 571 LEU A O 1
ATOM 4341 N N . PHE A 1 572 ? -2.641 7.633 -4.152 1 93.19 572 PHE A N 1
ATOM 4342 C CA . PHE A 1 572 ? -3.572 8.648 -3.682 1 93.19 572 PHE A CA 1
ATOM 4343 C C . PHE A 1 572 ? -3.672 9.797 -4.68 1 93.19 572 PHE A C 1
ATOM 4345 O O . PHE A 1 572 ? -4.516 10.68 -4.535 1 93.19 572 PHE A O 1
ATOM 4352 N N . ASP A 1 573 ? -2.785 9.773 -5.629 1 87 573 ASP A N 1
ATOM 4353 C CA . ASP A 1 573 ? -2.998 10.789 -6.652 1 87 573 ASP A CA 1
ATOM 4354 C C . ASP A 1 573 ? -4.27 10.508 -7.449 1 87 573 ASP A C 1
ATOM 4356 O O . ASP A 1 573 ? -4.617 9.352 -7.688 1 87 573 ASP A O 1
ATOM 4360 N N . LYS A 1 574 ? -5.156 11.484 -7.492 1 61.88 574 LYS A N 1
ATOM 4361 C CA . LYS A 1 574 ? -6.363 11.312 -8.297 1 61.88 574 LYS A CA 1
ATOM 4362 C C . LYS A 1 574 ? -6.016 10.875 -9.719 1 61.88 574 LYS A C 1
ATOM 4364 O O . LYS A 1 574 ? -5.172 11.492 -10.375 1 61.88 574 LYS A O 1
ATOM 4369 N N . ARG A 1 575 ? -5.898 9.57 -10.008 1 48.06 575 ARG A N 1
ATOM 4370 C CA . ARG A 1 575 ? -5.785 9.164 -11.398 1 48.06 575 ARG A CA 1
ATOM 4371 C C . ARG A 1 575 ? -6.836 9.852 -12.258 1 48.06 575 ARG A C 1
ATOM 4373 O O . ARG A 1 575 ? -8.031 9.766 -11.977 1 48.06 575 ARG A O 1
ATOM 4380 N N . ILE A 1 576 ? -6.703 11.047 -12.805 1 32.09 576 ILE A N 1
ATOM 4381 C CA . ILE A 1 576 ? -7.605 11.523 -13.844 1 32.09 576 ILE A CA 1
ATOM 4382 C C . ILE A 1 576 ? -7.848 10.414 -14.867 1 32.09 576 ILE A C 1
ATOM 4384 O O . ILE A 1 576 ? -6.898 9.805 -15.367 1 32.09 576 ILE A O 1
ATOM 4388 N N . MET B 1 1 ? 23.031 15.969 -78.938 1 17.75 1 MET B N 1
ATOM 4389 C CA . MET B 1 1 ? 23.109 14.641 -79.5 1 17.75 1 MET B CA 1
ATOM 4390 C C . MET B 1 1 ? 22.484 13.586 -78.625 1 17.75 1 MET B C 1
ATOM 4392 O O . MET B 1 1 ? 22.422 13.781 -77.375 1 17.75 1 MET B O 1
ATOM 4396 N N . ASN B 1 2 ? 21.969 12.32 -79.125 1 17.22 2 ASN B N 1
ATOM 4397 C CA . ASN B 1 2 ? 21.156 11.125 -79.375 1 17.22 2 ASN B CA 1
ATOM 4398 C C . ASN B 1 2 ? 21.641 9.945 -78.562 1 17.22 2 ASN B C 1
ATOM 4400 O O . ASN B 1 2 ? 21.328 8.789 -78.875 1 17.22 2 ASN B O 1
ATOM 4404 N N . HIS B 1 3 ? 22.578 10 -77.812 1 14.95 3 HIS B N 1
ATOM 4405 C CA . HIS B 1 3 ? 23.281 8.742 -77.562 1 14.95 3 HIS B CA 1
ATOM 4406 C C . HIS B 1 3 ? 22.406 7.734 -76.812 1 14.95 3 HIS B C 1
ATOM 4408 O O . HIS B 1 3 ? 22.234 7.848 -75.625 1 14.95 3 HIS B O 1
ATOM 4414 N N . ARG B 1 4 ? 21.188 7.152 -77.375 1 18.31 4 ARG B N 1
ATOM 4415 C CA . ARG B 1 4 ? 20 6.305 -77.25 1 18.31 4 ARG B CA 1
ATOM 4416 C C . ARG B 1 4 ? 20.391 4.867 -76.875 1 18.31 4 ARG B C 1
ATOM 4418 O O . ARG B 1 4 ? 19.516 4.055 -76.562 1 18.31 4 ARG B O 1
ATOM 4425 N N . HIS B 1 5 ? 21.531 4.312 -77.25 1 15.35 5 HIS B N 1
ATOM 4426 C CA . HIS B 1 5 ? 21.516 3.066 -78 1 15.35 5 HIS B CA 1
ATOM 4427 C C . HIS B 1 5 ? 21.094 1.893 -77.125 1 15.35 5 HIS B C 1
ATOM 4429 O O . HIS B 1 5 ? 20.188 1.146 -77.5 1 15.35 5 HIS B O 1
ATOM 4435 N N . PHE B 1 6 ? 21.969 0.959 -76.812 1 15.9 6 PHE B N 1
ATOM 4436 C CA . PHE B 1 6 ? 22.125 -0.325 -77.438 1 15.9 6 PHE B CA 1
ATOM 4437 C C . PHE B 1 6 ? 21.453 -1.436 -76.688 1 15.9 6 PHE B C 1
ATOM 4439 O O . PHE B 1 6 ? 20.672 -2.211 -77.25 1 15.9 6 PHE B O 1
ATOM 4446 N N . ILE B 1 7 ? 22.047 -2.127 -75.688 1 16.27 7 ILE B N 1
ATOM 4447 C CA . ILE B 1 7 ? 22.484 -3.49 -76 1 16.27 7 ILE B CA 1
ATOM 4448 C C . ILE B 1 7 ? 21.375 -4.473 -75.625 1 16.27 7 ILE B C 1
ATOM 4450 O O . ILE B 1 7 ? 20.531 -4.164 -74.75 1 16.27 7 ILE B O 1
ATOM 4454 N N . ALA B 1 8 ? 21.594 -5.906 -75.5 1 16.86 8 ALA B N 1
ATOM 4455 C CA . ALA B 1 8 ? 21.344 -7.211 -76.125 1 16.86 8 ALA B CA 1
ATOM 4456 C C . ALA B 1 8 ? 20.312 -7.996 -75.312 1 16.86 8 ALA B C 1
ATOM 4458 O O . ALA B 1 8 ? 20.172 -7.789 -74.062 1 16.86 8 ALA B O 1
ATOM 4459 N N . SER B 1 9 ? 19.484 -8.969 -75.875 1 18.11 9 SER B N 1
ATOM 4460 C CA . SER B 1 9 ? 18.344 -9.836 -76.188 1 18.11 9 SER B CA 1
ATOM 4461 C C . SER B 1 9 ? 18.453 -11.156 -75.438 1 18.11 9 SER B C 1
ATOM 4463 O O . SER B 1 9 ? 17.578 -12.016 -75.562 1 18.11 9 SER B O 1
ATOM 4465 N N . PHE B 1 10 ? 19.484 -11.617 -74.688 1 16.8 10 PHE B N 1
ATOM 4466 C CA . PHE B 1 10 ? 19.719 -13.047 -74.875 1 16.8 10 PHE B CA 1
ATOM 4467 C C . PHE B 1 10 ? 18.5 -13.852 -74.438 1 16.8 10 PHE B C 1
ATOM 4469 O O . PHE B 1 10 ? 17.766 -13.438 -73.5 1 16.8 10 PHE B O 1
ATOM 4476 N N . SER B 1 11 ? 18.094 -15.141 -75.062 1 16.58 11 SER B N 1
ATOM 4477 C CA . SER B 1 11 ? 17.234 -16.188 -75.562 1 16.58 11 SER B CA 1
ATOM 4478 C C . SER B 1 11 ? 16.984 -17.266 -74.5 1 16.58 11 SER B C 1
ATOM 4480 O O . SER B 1 11 ? 16.125 -18.125 -74.688 1 16.58 11 SER B O 1
ATOM 4482 N N . TYR B 1 12 ? 17.766 -17.562 -73.438 1 16.5 12 TYR B N 1
ATOM 4483 C CA . TYR B 1 12 ? 18.047 -18.984 -73.25 1 16.5 12 TYR B CA 1
ATOM 4484 C C . TYR B 1 12 ? 16.75 -19.75 -73 1 16.5 12 TYR B C 1
ATOM 4486 O O . TYR B 1 12 ? 15.797 -19.219 -72.438 1 16.5 12 TYR B O 1
ATOM 4494 N N . SER B 1 13 ? 16.672 -21.125 -73.312 1 16.59 13 SER B N 1
ATOM 4495 C CA . SER B 1 13 ? 16.078 -22.391 -73.75 1 16.59 13 SER B CA 1
ATOM 4496 C C . SER B 1 13 ? 15.203 -23 -72.688 1 16.59 13 SER B C 1
ATOM 4498 O O . SER B 1 13 ? 15.289 -22.609 -71.5 1 16.59 13 SER B O 1
ATOM 4500 N N . SER B 1 14 ? 14.914 -24.438 -72.688 1 16.81 14 SER B N 1
ATOM 4501 C CA . SER B 1 14 ? 13.93 -25.484 -72.875 1 16.81 14 SER B CA 1
ATOM 4502 C C . SER B 1 14 ? 13.547 -26.156 -71.562 1 16.81 14 SER B C 1
ATOM 4504 O O . SER B 1 14 ? 12.414 -26.609 -71.438 1 16.81 14 SER B O 1
ATOM 4506 N N . PHE B 1 15 ? 14.555 -26.609 -70.625 1 17.48 15 PHE B N 1
ATOM 4507 C CA . PHE B 1 15 ? 14.555 -28.031 -70.312 1 17.48 15 PHE B CA 1
ATOM 4508 C C . PHE B 1 15 ? 13.367 -28.391 -69.438 1 17.48 15 PHE B C 1
ATOM 4510 O O . PHE B 1 15 ? 12.82 -27.516 -68.75 1 17.48 15 PHE B O 1
ATOM 4517 N N . LEU B 1 16 ? 13.148 -29.844 -69.062 1 17.44 16 LEU B N 1
ATOM 4518 C CA . LEU B 1 16 ? 12.336 -31.047 -69 1 17.44 16 LEU B CA 1
ATOM 4519 C C . LEU B 1 16 ? 11.688 -31.234 -67.625 1 17.44 16 LEU B C 1
ATOM 4521 O O . LEU B 1 16 ? 10.531 -31.656 -67.562 1 17.44 16 LEU B O 1
ATOM 4525 N N . LEU B 1 17 ? 12.367 -31 -66.375 1 17.78 17 LEU B N 1
ATOM 4526 C CA . LEU B 1 17 ? 12.344 -32.156 -65.5 1 17.78 17 LEU B CA 1
ATOM 4527 C C . LEU B 1 17 ? 10.984 -32.281 -64.812 1 17.78 17 LEU B C 1
ATOM 4529 O O . LEU B 1 17 ? 10.5 -31.359 -64.188 1 17.78 17 LEU B O 1
ATOM 4533 N N . PHE B 1 18 ? 10.141 -33.281 -65.25 1 19.81 18 PHE B N 1
ATOM 4534 C CA . PHE B 1 18 ? 8.844 -33.812 -64.875 1 19.81 18 PHE B CA 1
ATOM 4535 C C . PHE B 1 18 ? 8.836 -34.219 -63.375 1 19.81 18 PHE B C 1
ATOM 4537 O O . PHE B 1 18 ? 9.336 -35.281 -63.031 1 19.81 18 PHE B O 1
ATOM 4544 N N . ILE B 1 19 ? 9.367 -33.438 -62.438 1 18.09 19 ILE B N 1
ATOM 4545 C CA . ILE B 1 19 ? 9.516 -34.094 -61.125 1 18.09 19 ILE B CA 1
ATOM 4546 C C . ILE B 1 19 ? 8.164 -34.656 -60.688 1 18.09 19 ILE B C 1
ATOM 4548 O O . ILE B 1 19 ? 7.203 -33.906 -60.531 1 18.09 19 ILE B O 1
ATOM 4552 N N . LEU B 1 20 ? 7.961 -35.969 -60.844 1 17.89 20 LEU B N 1
ATOM 4553 C CA . LEU B 1 20 ? 6.895 -36.906 -60.469 1 17.89 20 LEU B CA 1
ATOM 4554 C C . LEU B 1 20 ? 6.523 -36.75 -59 1 17.89 20 LEU B C 1
ATOM 4556 O O . LEU B 1 20 ? 7.387 -36.844 -58.125 1 17.89 20 LEU B O 1
ATOM 4560 N N . LYS B 1 21 ? 5.48 -35.969 -58.656 1 20.38 21 LYS B N 1
ATOM 4561 C CA . LYS B 1 21 ? 4.809 -35.781 -57.375 1 20.38 21 LYS B CA 1
ATOM 4562 C C . LYS B 1 21 ? 4.465 -37.094 -56.688 1 20.38 21 LYS B C 1
ATOM 4564 O O . LYS B 1 21 ? 3.459 -37.719 -57.031 1 20.38 21 LYS B O 1
ATOM 4569 N N . ILE B 1 22 ? 5.523 -38.031 -56.5 1 19.16 22 ILE B N 1
ATOM 4570 C CA . ILE B 1 22 ? 5.145 -39.281 -55.844 1 19.16 22 ILE B CA 1
ATOM 4571 C C . ILE B 1 22 ? 4.508 -39 -54.5 1 19.16 22 ILE B C 1
ATOM 4573 O O . ILE B 1 22 ? 5.152 -38.469 -53.594 1 19.16 22 ILE B O 1
ATOM 4577 N N . SER B 1 23 ? 3.297 -38.531 -54.406 1 19.77 23 SER B N 1
ATOM 4578 C CA . SER B 1 23 ? 2.484 -38.375 -53.219 1 19.77 23 SER B CA 1
ATOM 4579 C C . SER B 1 23 ? 2.461 -39.656 -52.406 1 19.77 23 SER B C 1
ATOM 4581 O O . SER B 1 23 ? 1.866 -40.656 -52.844 1 19.77 23 SER B O 1
ATOM 4583 N N . TYR B 1 24 ? 3.59 -40.094 -51.719 1 19.53 24 TYR B N 1
ATOM 4584 C CA . TYR B 1 24 ? 3.596 -41.219 -50.781 1 19.53 24 TYR B CA 1
ATOM 4585 C C . TYR B 1 24 ? 2.447 -41.094 -49.781 1 19.53 24 TYR B C 1
ATOM 4587 O O . TYR B 1 24 ? 2.402 -40.188 -48.969 1 19.53 24 TYR B O 1
ATOM 4595 N N . THR B 1 25 ? 1.149 -41.375 -50.125 1 22.72 25 THR B N 1
ATOM 4596 C CA . THR B 1 25 ? 0.006 -41.625 -49.25 1 22.72 25 THR B CA 1
ATOM 4597 C C . THR B 1 25 ? 0.363 -42.625 -48.156 1 22.72 25 THR B C 1
ATOM 4599 O O . THR B 1 25 ? 0.618 -43.812 -48.469 1 22.72 25 THR B O 1
ATOM 4602 N N . SER B 1 26 ? 1.25 -42.344 -47.219 1 22.52 26 SER B N 1
ATOM 4603 C CA . SER B 1 26 ? 1.463 -43.25 -46.094 1 22.52 26 SER B CA 1
ATOM 4604 C C . SER B 1 26 ? 0.137 -43.75 -45.531 1 22.52 26 SER B C 1
ATOM 4606 O O . SER B 1 26 ? -0.673 -42.938 -45.031 1 22.52 26 SER B O 1
ATOM 4608 N N . HIS B 1 27 ? -0.538 -44.719 -46.094 1 24.78 27 HIS B N 1
ATOM 4609 C CA . HIS B 1 27 ? -1.676 -45.469 -45.625 1 24.78 27 HIS B CA 1
ATOM 4610 C C . HIS B 1 27 ? -1.427 -46 -44.188 1 24.78 27 HIS B C 1
ATOM 4612 O O . HIS B 1 27 ? -0.585 -46.875 -43.969 1 24.78 27 HIS B O 1
ATOM 4618 N N . PHE B 1 28 ? -1.36 -45.125 -43.188 1 25.2 28 PHE B N 1
ATOM 4619 C CA . PHE B 1 28 ? -1.431 -45.656 -41.844 1 25.2 28 PHE B CA 1
ATOM 4620 C C . PHE B 1 28 ? -2.602 -46.625 -41.688 1 25.2 28 PHE B C 1
ATOM 4622 O O . PHE B 1 28 ? -3.756 -46.25 -41.906 1 25.2 28 PHE B O 1
ATOM 4629 N N . VAL B 1 29 ? -2.428 -47.906 -42 1 24.69 29 VAL B N 1
ATOM 4630 C CA . VAL B 1 29 ? -3.365 -49 -41.812 1 24.69 29 VAL B CA 1
ATOM 4631 C C . VAL B 1 29 ? -3.801 -49.062 -40.344 1 24.69 29 VAL B C 1
ATOM 4633 O O . VAL B 1 29 ? -2.979 -49.312 -39.469 1 24.69 29 VAL B O 1
ATOM 4636 N N . ALA B 1 30 ? -4.781 -48.312 -39.969 1 29.95 30 ALA B N 1
ATOM 4637 C CA . ALA B 1 30 ? -5.531 -48.594 -38.75 1 29.95 30 ALA B CA 1
ATOM 4638 C C . ALA B 1 30 ? -5.953 -50.062 -38.719 1 29.95 30 ALA B C 1
ATOM 4640 O O . ALA B 1 30 ? -6.879 -50.469 -39.406 1 29.95 30 ALA B O 1
ATOM 4641 N N . THR B 1 31 ? -4.953 -51 -38.719 1 27.81 31 THR B N 1
ATOM 4642 C CA . THR B 1 31 ? -5.414 -52.344 -38.5 1 27.81 31 THR B CA 1
ATOM 4643 C C . THR B 1 31 ? -6.324 -52.438 -37.281 1 27.81 31 THR B C 1
ATOM 4645 O O . THR B 1 31 ? -5.922 -52.062 -36.188 1 27.81 31 THR B O 1
ATOM 4648 N N . ALA B 1 32 ? -7.598 -52.406 -37.5 1 30.98 32 ALA B N 1
ATOM 4649 C CA . ALA B 1 32 ? -8.625 -52.781 -36.531 1 30.98 32 ALA B CA 1
ATOM 4650 C C . ALA B 1 32 ? -8.297 -54.125 -35.875 1 30.98 32 ALA B C 1
ATOM 4652 O O . ALA B 1 32 ? -8.289 -55.156 -36.562 1 30.98 32 ALA B O 1
ATOM 4653 N N . PHE B 1 33 ? -7.391 -54.125 -34.938 1 30.84 33 PHE B N 1
ATOM 4654 C CA . PHE B 1 33 ? -7.234 -55.344 -34.156 1 30.84 33 PHE B CA 1
ATOM 4655 C C . PHE B 1 33 ? -8.578 -55.812 -33.625 1 30.84 33 PHE B C 1
ATOM 4657 O O . PHE B 1 33 ? -9.266 -55.094 -32.906 1 30.84 33 PHE B O 1
ATOM 4664 N N . ALA B 1 34 ? -9.258 -56.656 -34.375 1 32.38 34 ALA B N 1
ATOM 4665 C CA . ALA B 1 34 ? -10.43 -57.406 -33.938 1 32.38 34 ALA B CA 1
ATOM 4666 C C . ALA B 1 34 ? -10.094 -58.281 -32.75 1 32.38 34 ALA B C 1
ATOM 4668 O O . ALA B 1 34 ? -9.297 -59.25 -32.875 1 32.38 34 ALA B O 1
ATOM 4669 N N . ILE B 1 35 ? -10.203 -57.781 -31.609 1 32.28 35 ILE B N 1
ATOM 4670 C CA . ILE B 1 35 ? -10.164 -58.625 -30.422 1 32.28 35 ILE B CA 1
ATOM 4671 C C . ILE B 1 35 ? -11.227 -59.719 -30.531 1 32.28 35 ILE B C 1
ATOM 4673 O O . ILE B 1 35 ? -12.422 -59.406 -30.625 1 32.28 35 ILE B O 1
ATOM 4677 N N . SER B 1 36 ? -10.891 -60.844 -31.125 1 29.44 36 SER B N 1
ATOM 4678 C CA . SER B 1 36 ? -11.734 -62.031 -31.125 1 29.44 36 SER B CA 1
ATOM 4679 C C . SER B 1 36 ? -12.188 -62.406 -29.719 1 29.44 36 SER B C 1
ATOM 4681 O O . SER B 1 36 ? -11.359 -62.531 -28.812 1 29.44 36 SER B O 1
ATOM 4683 N N . SER B 1 37 ? -13.438 -62.219 -29.312 1 32.25 37 SER B N 1
ATOM 4684 C CA . SER B 1 37 ? -14.109 -62.656 -28.094 1 32.25 37 SER B CA 1
ATOM 4685 C C . SER B 1 37 ? -14.227 -64.188 -28.031 1 32.25 37 SER B C 1
ATOM 4687 O O . SER B 1 37 ? -15.312 -64.75 -28.234 1 32.25 37 SER B O 1
ATOM 4689 N N . THR B 1 38 ? -13.219 -65.062 -28.391 1 31.75 38 THR B N 1
ATOM 4690 C CA . THR B 1 38 ? -13.617 -66.438 -28.359 1 31.75 38 THR B CA 1
ATOM 4691 C C . THR B 1 38 ? -14.102 -66.812 -26.969 1 31.75 38 THR B C 1
ATOM 4693 O O . THR B 1 38 ? -15.227 -67.312 -26.812 1 31.75 38 THR B O 1
ATOM 4696 N N . GLY B 1 39 ? -13.414 -68 -26.359 1 33.03 39 GLY B N 1
ATOM 4697 C CA . GLY B 1 39 ? -13.797 -69.125 -25.453 1 33.03 39 GLY B CA 1
ATOM 4698 C C . GLY B 1 39 ? -14.078 -68.625 -24.047 1 33.03 39 GLY B C 1
ATOM 4699 O O . GLY B 1 39 ? -13.859 -67.438 -23.719 1 33.03 39 GLY B O 1
ATOM 4700 N N . GLY B 1 40 ? -14.508 -69.75 -23.078 1 36.75 40 GLY B N 1
ATOM 4701 C CA . GLY B 1 40 ? -14.867 -69.562 -21.672 1 36.75 40 GLY B CA 1
ATOM 4702 C C . GLY B 1 40 ? -13.836 -68.812 -20.875 1 36.75 40 GLY B C 1
ATOM 4703 O O . GLY B 1 40 ? -12.977 -69.438 -20.219 1 36.75 40 GLY B O 1
ATOM 4704 N N . GLU B 1 41 ? -13.102 -67.938 -21.406 1 39.28 41 GLU B N 1
ATOM 4705 C CA . GLU B 1 41 ? -11.984 -67.188 -20.828 1 39.28 41 GLU B CA 1
ATOM 4706 C C . GLU B 1 41 ? -12.305 -66.75 -19.406 1 39.28 41 GLU B C 1
ATOM 4708 O O . GLU B 1 41 ? -13.32 -66.062 -19.172 1 39.28 41 GLU B O 1
ATOM 4713 N N . THR B 1 42 ? -12.047 -67.562 -18.312 1 46.53 42 THR B N 1
ATOM 4714 C CA . THR B 1 42 ? -12.016 -67.062 -16.938 1 46.53 42 THR B CA 1
ATOM 4715 C C . THR B 1 42 ? -11.68 -65.562 -16.891 1 46.53 42 THR B C 1
ATOM 4717 O O . THR B 1 42 ? -10.672 -65.125 -17.469 1 46.53 42 THR B O 1
ATOM 4720 N N . THR B 1 43 ? -12.602 -64.625 -16.828 1 60.59 43 THR B N 1
ATOM 4721 C CA . THR B 1 43 ? -12.711 -63.219 -17.188 1 60.59 43 THR B CA 1
ATOM 4722 C C . THR B 1 43 ? -11.812 -62.375 -16.281 1 60.59 43 THR B C 1
ATOM 4724 O O . THR B 1 43 ? -12.133 -62.125 -15.117 1 60.59 43 THR B O 1
ATOM 4727 N N . LYS B 1 44 ? -10.445 -62.375 -16.344 1 80.19 44 LYS B N 1
ATOM 4728 C CA . LYS B 1 44 ? -9.523 -61.469 -15.656 1 80.19 44 LYS B CA 1
ATOM 4729 C C . LYS B 1 44 ? -10.031 -60.031 -15.688 1 80.19 44 LYS B C 1
ATOM 4731 O O . LYS B 1 44 ? -10.594 -59.594 -16.688 1 80.19 44 LYS B O 1
ATOM 4736 N N . LYS B 1 45 ? -9.844 -59.469 -14.492 1 90.12 45 LYS B N 1
ATOM 4737 C CA . LYS B 1 45 ? -10.266 -58.062 -14.391 1 90.12 45 LYS B CA 1
ATOM 4738 C C . LYS B 1 45 ? -9.266 -57.125 -15.086 1 90.12 45 LYS B C 1
ATOM 4740 O O . LYS B 1 45 ? -8.055 -57.344 -14.977 1 90.12 45 LYS B O 1
ATOM 4745 N N . ALA B 1 46 ? -9.789 -56.219 -15.82 1 92.44 46 ALA B N 1
ATOM 4746 C CA . ALA B 1 46 ? -8.945 -55.25 -16.531 1 92.44 46 ALA B CA 1
ATOM 4747 C C . ALA B 1 46 ? -8.312 -54.25 -15.555 1 92.44 46 ALA B C 1
ATOM 4749 O O . ALA B 1 46 ? -8.969 -53.812 -14.617 1 92.44 46 ALA B O 1
ATOM 4750 N N . VAL B 1 47 ? -7.043 -53.969 -15.797 1 95.56 47 VAL B N 1
ATOM 4751 C CA . VAL B 1 47 ? -6.328 -52.969 -15.016 1 95.56 47 VAL B CA 1
ATOM 4752 C C . VAL B 1 47 ? -5.648 -51.969 -15.953 1 95.56 47 VAL B C 1
ATOM 4754 O O . VAL B 1 47 ? -5.074 -52.375 -16.969 1 95.56 47 VAL B O 1
ATOM 4757 N N . TYR B 1 48 ? -5.82 -50.719 -15.664 1 97.88 48 TYR B N 1
ATOM 4758 C CA . TYR B 1 48 ? -5.129 -49.656 -16.391 1 97.88 48 TYR B CA 1
ATOM 4759 C C . TYR B 1 48 ? -4.109 -48.969 -15.492 1 97.88 48 TYR B C 1
ATOM 4761 O O . TYR B 1 48 ? -4.434 -48.562 -14.375 1 97.88 48 TYR B O 1
ATOM 4769 N N . LEU B 1 49 ? -2.857 -48.844 -15.953 1 98.25 49 LEU B N 1
ATOM 4770 C CA . LEU B 1 49 ? -1.807 -48.188 -15.203 1 98.25 49 LEU B CA 1
ATOM 4771 C C . LEU B 1 49 ? -1.733 -46.688 -15.578 1 98.25 49 LEU B C 1
ATOM 4773 O O . LEU B 1 49 ? -1.8 -46.344 -16.766 1 98.25 49 LEU B O 1
ATOM 4777 N N . GLY B 1 50 ? -1.744 -45.875 -14.586 1 98.75 50 GLY B N 1
ATOM 4778 C CA . GLY B 1 50 ? -1.433 -44.469 -14.758 1 98.75 50 GLY B CA 1
ATOM 4779 C C . GLY B 1 50 ? -0.091 -44.062 -14.164 1 98.75 50 GLY B C 1
ATOM 4780 O O . GLY B 1 50 ? 0.162 -44.312 -12.984 1 98.75 50 GLY B O 1
ATOM 4781 N N . ILE B 1 51 ? 0.798 -43.5 -14.945 1 98.75 51 ILE B N 1
ATOM 4782 C CA . ILE B 1 51 ? 2.121 -43.031 -14.539 1 98.75 51 ILE B CA 1
ATOM 4783 C C . ILE B 1 51 ? 2.137 -41.5 -14.453 1 98.75 51 ILE B C 1
ATOM 4785 O O . ILE B 1 51 ? 1.722 -40.812 -15.391 1 98.75 51 ILE B O 1
ATOM 4789 N N . ASP B 1 52 ? 2.568 -40.969 -13.344 1 98.38 52 ASP B N 1
ATOM 4790 C CA . ASP B 1 52 ? 2.775 -39.531 -13.211 1 98.38 52 ASP B CA 1
ATOM 4791 C C . ASP B 1 52 ? 4.242 -39.219 -12.922 1 98.38 52 ASP B C 1
ATOM 4793 O O . ASP B 1 52 ? 4.754 -39.562 -11.852 1 98.38 52 ASP B O 1
ATOM 4797 N N . VAL B 1 53 ? 4.891 -38.531 -13.844 1 98.25 53 VAL B N 1
ATOM 4798 C CA . VAL B 1 53 ? 6.285 -38.156 -13.695 1 98.25 53 VAL B CA 1
ATOM 4799 C C . VAL B 1 53 ? 6.363 -36.688 -13.273 1 98.25 53 VAL B C 1
ATOM 4801 O O . VAL B 1 53 ? 6.359 -35.781 -14.117 1 98.25 53 VAL B O 1
ATOM 4804 N N . GLY B 1 54 ? 6.582 -36.469 -12 1 95.75 54 GLY B N 1
ATOM 4805 C CA . GLY B 1 54 ? 6.656 -35.156 -11.438 1 95.75 54 GLY B CA 1
ATOM 4806 C C . GLY B 1 54 ? 8.078 -34.719 -11.117 1 95.75 54 GLY B C 1
ATOM 4807 O O . GLY B 1 54 ? 9.031 -35.406 -11.438 1 95.75 54 GLY B O 1
ATOM 4808 N N . THR B 1 55 ? 8.219 -33.562 -10.523 1 93.56 55 THR B N 1
ATOM 4809 C CA . THR B 1 55 ? 9.508 -32.969 -10.195 1 93.56 55 THR B CA 1
ATOM 4810 C C . THR B 1 55 ? 10.156 -33.688 -9.023 1 93.56 55 THR B C 1
ATOM 4812 O O . THR B 1 55 ? 11.375 -33.875 -9 1 93.56 55 THR B O 1
ATOM 4815 N N . GLN B 1 56 ? 9.367 -34.219 -8.102 1 92.44 56 GLN B N 1
ATOM 4816 C CA . GLN B 1 56 ? 9.914 -34.781 -6.871 1 92.44 56 GLN B CA 1
ATOM 4817 C C . GLN B 1 56 ? 9.875 -36.312 -6.898 1 92.44 56 GLN B C 1
ATOM 4819 O O . GLN B 1 56 ? 10.352 -36.969 -5.969 1 92.44 56 GLN B O 1
ATOM 4824 N N . GLY B 1 57 ? 9.211 -36.75 -7.91 1 96.12 57 GLY B N 1
ATOM 4825 C CA . GLY B 1 57 ? 9.148 -38.219 -7.988 1 96.12 57 GLY B CA 1
ATOM 4826 C C . GLY B 1 57 ? 8.188 -38.719 -9.055 1 96.12 57 GLY B C 1
ATOM 4827 O O . GLY B 1 57 ? 7.555 -37.906 -9.75 1 96.12 57 GLY B O 1
ATOM 4828 N N . THR B 1 58 ? 8.148 -40.031 -9.172 1 97.56 58 THR B N 1
ATOM 4829 C CA . THR B 1 58 ? 7.23 -40.719 -10.062 1 97.56 58 THR B CA 1
ATOM 4830 C C . THR B 1 58 ? 6.258 -41.594 -9.273 1 97.56 58 THR B C 1
ATOM 4832 O O . THR B 1 58 ? 6.637 -42.188 -8.266 1 97.56 58 THR B O 1
ATOM 4835 N N . LYS B 1 59 ? 5.012 -41.562 -9.703 1 97.62 59 LYS B N 1
ATOM 4836 C CA . LYS B 1 59 ? 3.965 -42.406 -9.102 1 97.62 59 LYS B CA 1
ATOM 4837 C C . LYS B 1 59 ? 3.238 -43.219 -10.156 1 97.62 59 LYS B C 1
ATOM 4839 O O . LYS B 1 59 ? 2.98 -42.75 -11.258 1 97.62 59 LYS B O 1
ATOM 4844 N N . ILE B 1 60 ? 2.928 -44.469 -9.82 1 98.38 60 ILE B N 1
ATOM 4845 C CA . ILE B 1 60 ? 2.113 -45.312 -10.68 1 98.38 60 ILE B CA 1
ATOM 4846 C C . ILE B 1 60 ? 0.91 -45.844 -9.898 1 98.38 60 ILE B C 1
ATOM 4848 O O . ILE B 1 60 ? 1.045 -46.25 -8.75 1 98.38 60 ILE B O 1
ATOM 4852 N N . VAL B 1 61 ? -0.235 -45.719 -10.453 1 97.94 61 VAL B N 1
ATOM 4853 C CA . VAL B 1 61 ? -1.425 -46.344 -9.883 1 97.94 61 VAL B CA 1
ATOM 4854 C C . VAL B 1 61 ? -1.956 -47.406 -10.828 1 97.94 61 VAL B C 1
ATOM 4856 O O . VAL B 1 61 ? -1.844 -47.281 -12.047 1 97.94 61 VAL B O 1
ATOM 4859 N N . ALA B 1 62 ? -2.463 -48.438 -10.281 1 97.56 62 ALA B N 1
ATOM 4860 C CA . ALA B 1 62 ? -3.207 -49.469 -11 1 97.56 62 ALA B CA 1
ATOM 4861 C C . ALA B 1 62 ? -4.703 -49.375 -10.727 1 97.56 62 ALA B C 1
ATOM 4863 O O . ALA B 1 62 ? -5.16 -49.656 -9.617 1 97.56 62 ALA B O 1
ATOM 4864 N N . TYR B 1 63 ? -5.426 -48.969 -11.734 1 97.69 63 TYR B N 1
ATOM 4865 C CA . TYR B 1 63 ? -6.863 -48.75 -11.586 1 97.69 63 TYR B CA 1
ATOM 4866 C C . TYR B 1 63 ? -7.656 -49.906 -12.188 1 97.69 63 TYR B C 1
ATOM 4868 O O . TYR B 1 63 ? -7.391 -50.312 -13.32 1 97.69 63 TYR B O 1
ATOM 4876 N N . CYS B 1 64 ? -8.609 -50.375 -11.445 1 96.31 64 CYS B N 1
ATOM 4877 C CA . CYS B 1 64 ? -9.523 -51.406 -11.914 1 96.31 64 CYS B CA 1
ATOM 4878 C C . CYS B 1 64 ? -10.938 -50.875 -12.07 1 96.31 64 CYS B C 1
ATOM 4880 O O . CYS B 1 64 ? -11.633 -50.656 -11.07 1 96.31 64 CYS B O 1
ATOM 4882 N N . PRO B 1 65 ? -11.367 -50.781 -13.297 1 96.56 65 PRO B N 1
ATOM 4883 C CA . PRO B 1 65 ? -12.711 -50.219 -13.508 1 96.56 65 PRO B CA 1
ATOM 4884 C C . PRO B 1 65 ? -13.797 -51.094 -12.867 1 96.56 65 PRO B C 1
ATOM 4886 O O . PRO B 1 65 ? -14.789 -50.562 -12.352 1 96.56 65 PRO B O 1
ATOM 4889 N N . GLN B 1 66 ? -13.625 -52.344 -12.859 1 93.75 66 GLN B N 1
ATOM 4890 C CA . GLN B 1 66 ? -14.633 -53.25 -12.32 1 93.75 66 GLN B CA 1
ATOM 4891 C C . GLN B 1 66 ? -14.781 -53.062 -10.812 1 93.75 66 GLN B C 1
ATOM 4893 O O . GLN B 1 66 ? -15.867 -53.281 -10.258 1 93.75 66 GLN B O 1
ATOM 4898 N N . GLU B 1 67 ? -13.742 -52.625 -10.195 1 94.5 67 GLU B N 1
ATOM 4899 C CA . GLU B 1 67 ? -13.773 -52.375 -8.758 1 94.5 67 GLU B CA 1
ATOM 4900 C C . GLU B 1 67 ? -13.906 -50.875 -8.445 1 94.5 67 GLU B C 1
ATOM 4902 O O . GLU B 1 67 ? -14.094 -50.5 -7.289 1 94.5 67 GLU B O 1
ATOM 4907 N N . ALA B 1 68 ? -13.812 -50.156 -9.477 1 95.44 68 ALA B N 1
ATOM 4908 C CA . ALA B 1 68 ? -13.859 -48.719 -9.359 1 95.44 68 ALA B CA 1
ATOM 4909 C C . ALA B 1 68 ? -12.875 -48.219 -8.289 1 95.44 68 ALA B C 1
ATOM 4911 O O . ALA B 1 68 ? -13.25 -47.438 -7.414 1 95.44 68 ALA B O 1
ATOM 4912 N N . SER B 1 69 ? -11.648 -48.781 -8.344 1 95 69 SER B N 1
ATOM 4913 C CA . SER B 1 69 ? -10.688 -48.438 -7.297 1 95 69 SER B CA 1
ATOM 4914 C C . SER B 1 69 ? -9.25 -48.625 -7.777 1 95 69 SER B C 1
ATOM 4916 O O . SER B 1 69 ? -9 -49.375 -8.719 1 95 69 SER B O 1
ATOM 4918 N N . ILE B 1 70 ? -8.398 -47.906 -7.148 1 96.25 70 ILE B N 1
ATOM 4919 C CA . ILE B 1 70 ? -6.965 -48.156 -7.285 1 96.25 70 ILE B CA 1
ATOM 4920 C C . ILE B 1 70 ? -6.582 -49.406 -6.469 1 96.25 70 ILE B C 1
ATOM 4922 O O . ILE B 1 70 ? -6.781 -49.438 -5.25 1 96.25 70 ILE B O 1
ATOM 4926 N N . ILE B 1 71 ? -6.008 -50.344 -7.121 1 95.44 71 ILE B N 1
ATOM 4927 C CA . ILE B 1 71 ? -5.781 -51.625 -6.449 1 95.44 71 ILE B CA 1
ATOM 4928 C C . ILE B 1 71 ? -4.301 -51.781 -6.117 1 95.44 71 ILE B C 1
ATOM 4930 O O . ILE B 1 71 ? -3.922 -52.656 -5.336 1 95.44 71 ILE B O 1
ATOM 4934 N N . ALA B 1 72 ? -3.455 -50.938 -6.664 1 95.56 72 ALA B N 1
ATOM 4935 C CA . ALA B 1 72 ? -2.031 -50.938 -6.344 1 95.56 72 ALA B CA 1
ATOM 4936 C C . ALA B 1 72 ? -1.42 -49.562 -6.648 1 95.56 72 ALA B C 1
ATOM 4938 O O . ALA B 1 72 ? -1.873 -48.875 -7.555 1 95.56 72 ALA B O 1
ATOM 4939 N N . THR B 1 73 ? -0.455 -49.188 -5.871 1 97 73 THR B N 1
ATOM 4940 C CA . THR B 1 73 ? 0.294 -47.938 -6.074 1 97 73 THR B CA 1
ATOM 4941 C C . THR B 1 73 ? 1.784 -48.188 -5.832 1 97 73 THR B C 1
ATOM 4943 O O . THR B 1 73 ? 2.166 -49.031 -5.035 1 97 73 THR B O 1
ATOM 4946 N N . ALA B 1 74 ? 2.611 -47.5 -6.5 1 97.5 74 ALA B N 1
ATOM 4947 C CA . ALA B 1 74 ? 4.055 -47.438 -6.293 1 97.5 74 ALA B CA 1
ATOM 4948 C C . ALA B 1 74 ? 4.594 -46.031 -6.523 1 97.5 74 ALA B C 1
ATOM 4950 O O . ALA B 1 74 ? 4.043 -45.281 -7.324 1 97.5 74 ALA B O 1
ATOM 4951 N N . SER B 1 75 ? 5.621 -45.688 -5.809 1 97.62 75 SER B N 1
ATOM 4952 C CA . SER B 1 75 ? 6.215 -44.344 -5.969 1 97.62 75 SER B CA 1
ATOM 4953 C C . SER B 1 75 ? 7.715 -44.406 -5.695 1 97.62 75 SER B C 1
ATOM 4955 O O . SER B 1 75 ? 8.195 -45.25 -4.945 1 97.62 75 SER B O 1
ATOM 4957 N N . ARG B 1 76 ? 8.414 -43.562 -6.34 1 97.81 76 ARG B N 1
ATOM 4958 C CA . ARG B 1 76 ? 9.836 -43.312 -6.133 1 97.81 76 ARG B CA 1
ATOM 4959 C C . ARG B 1 76 ? 10.148 -41.812 -6.113 1 97.81 76 ARG B C 1
ATOM 4961 O O . ARG B 1 76 ? 9.656 -41.062 -6.961 1 97.81 76 ARG B O 1
ATOM 4968 N N . SER B 1 77 ? 10.93 -41.438 -5.09 1 96.94 77 SER B N 1
ATOM 4969 C CA . SER B 1 77 ? 11.312 -40.031 -4.973 1 96.94 77 SER B CA 1
ATOM 4970 C C . SER B 1 77 ? 12.672 -39.781 -5.613 1 96.94 77 SER B C 1
ATOM 4972 O O . SER B 1 77 ? 13.523 -40.688 -5.656 1 96.94 77 SER B O 1
ATOM 4974 N N . TYR B 1 78 ? 12.875 -38.625 -6.219 1 96.62 78 TYR B N 1
ATOM 4975 C CA . TYR B 1 78 ? 14.164 -38.125 -6.703 1 96.62 78 TYR B CA 1
ATOM 4976 C C . TYR B 1 78 ? 14.242 -36.625 -6.59 1 96.62 78 TYR B C 1
ATOM 4978 O O . TYR B 1 78 ? 13.242 -35.969 -6.273 1 96.62 78 TYR B O 1
ATOM 4986 N N . ASP B 1 79 ? 15.492 -36.094 -6.836 1 93.62 79 ASP B N 1
ATOM 4987 C CA . ASP B 1 79 ? 15.719 -34.656 -6.605 1 93.62 79 ASP B CA 1
ATOM 4988 C C . ASP B 1 79 ? 16.062 -33.938 -7.906 1 93.62 79 ASP B C 1
ATOM 4990 O O . ASP B 1 79 ? 16.406 -34.594 -8.906 1 93.62 79 ASP B O 1
ATOM 4994 N N . VAL B 1 80 ? 15.844 -32.656 -7.867 1 94.5 80 VAL B N 1
ATOM 4995 C CA . VAL B 1 80 ? 16.438 -31.797 -8.883 1 94.5 80 VAL B CA 1
ATOM 4996 C C . VAL B 1 80 ? 17.953 -31.797 -8.734 1 94.5 80 VAL B C 1
ATOM 4998 O O . VAL B 1 80 ? 18.484 -31.844 -7.621 1 94.5 80 VAL B O 1
ATOM 5001 N N . MET B 1 81 ? 18.672 -31.766 -9.82 1 96.5 81 MET B N 1
ATOM 5002 C CA . MET B 1 81 ? 20.125 -31.797 -9.805 1 96.5 81 MET B CA 1
ATOM 5003 C C . MET B 1 81 ? 20.703 -30.578 -9.094 1 96.5 81 MET B C 1
ATOM 5005 O O . MET B 1 81 ? 20.203 -29.469 -9.266 1 96.5 81 MET B O 1
ATOM 5009 N N . PRO B 1 82 ? 21.75 -30.828 -8.25 1 94.75 82 PRO B N 1
ATOM 5010 C CA . PRO B 1 82 ? 22.375 -29.672 -7.602 1 94.75 82 PRO B CA 1
ATOM 5011 C C . PRO B 1 82 ? 23.047 -28.719 -8.594 1 94.75 82 PRO B C 1
ATOM 5013 O O . PRO B 1 82 ? 23.531 -29.156 -9.641 1 94.75 82 PRO B O 1
ATOM 5016 N N . THR B 1 83 ? 22.938 -27.438 -8.336 1 94.19 83 THR B N 1
ATOM 5017 C CA . THR B 1 83 ? 23.531 -26.453 -9.219 1 94.19 83 THR B CA 1
ATOM 5018 C C . THR B 1 83 ? 23.938 -25.203 -8.445 1 94.19 83 THR B C 1
ATOM 5020 O O . THR B 1 83 ? 23.391 -24.938 -7.367 1 94.19 83 THR B O 1
ATOM 5023 N N . GLU B 1 84 ? 24.922 -24.453 -8.891 1 93 84 GLU B N 1
ATOM 5024 C CA . GLU B 1 84 ? 25.297 -23.141 -8.359 1 93 84 GLU B CA 1
ATOM 5025 C C . GLU B 1 84 ? 24.734 -22.016 -9.227 1 93 84 GLU B C 1
ATOM 5027 O O . GLU B 1 84 ? 24.875 -20.844 -8.883 1 93 84 GLU B O 1
ATOM 5032 N N . VAL B 1 85 ? 24.062 -22.422 -10.367 1 91.75 85 VAL B N 1
ATOM 5033 C CA . VAL B 1 85 ? 23.531 -21.438 -11.289 1 91.75 85 VAL B CA 1
ATOM 5034 C C . VAL B 1 85 ? 22.125 -21.016 -10.844 1 91.75 85 VAL B C 1
ATOM 5036 O O . VAL B 1 85 ? 21.234 -21.859 -10.734 1 91.75 85 VAL B O 1
ATOM 5039 N N . THR B 1 86 ? 21.984 -19.75 -10.648 1 87.5 86 THR B N 1
ATOM 5040 C CA . THR B 1 86 ? 20.688 -19.219 -10.203 1 87.5 86 THR B CA 1
ATOM 5041 C C . THR B 1 86 ? 19.625 -19.422 -11.266 1 87.5 86 THR B C 1
ATOM 5043 O O . THR B 1 86 ? 19.844 -19.125 -12.438 1 87.5 86 THR B O 1
ATOM 5046 N N . GLY B 1 87 ? 18.484 -19.969 -10.852 1 88.88 87 GLY B N 1
ATOM 5047 C CA . GLY B 1 87 ? 17.359 -20.141 -11.742 1 88.88 87 GLY B CA 1
ATOM 5048 C C . GLY B 1 87 ? 17.375 -21.453 -12.492 1 88.88 87 GLY B C 1
ATOM 5049 O O . GLY B 1 87 ? 16.406 -21.797 -13.18 1 88.88 87 GLY B O 1
ATOM 5050 N N . ARG B 1 88 ? 18.531 -22.266 -12.336 1 94.06 88 ARG B N 1
ATOM 5051 C CA . ARG B 1 88 ? 18.656 -23.547 -13.047 1 94.06 88 ARG B CA 1
ATOM 5052 C C . ARG B 1 88 ? 17.953 -24.672 -12.281 1 94.06 88 ARG B C 1
ATOM 5054 O O . ARG B 1 88 ? 18.141 -24.812 -11.078 1 94.06 88 ARG B O 1
ATOM 5061 N N . ALA B 1 89 ? 17.109 -25.469 -12.906 1 95.81 89 ALA B N 1
ATOM 5062 C CA . ALA B 1 89 ? 16.453 -26.688 -12.391 1 95.81 89 ALA B CA 1
ATOM 5063 C C . ALA B 1 89 ? 16.406 -27.766 -13.461 1 95.81 89 ALA B C 1
ATOM 5065 O O . ALA B 1 89 ? 15.672 -27.656 -14.445 1 95.81 89 ALA B O 1
ATOM 5066 N N . GLU B 1 90 ? 17.141 -28.812 -13.203 1 98.19 90 GLU B N 1
ATOM 5067 C CA . GLU B 1 90 ? 17.297 -29.828 -14.242 1 98.19 90 GLU B CA 1
ATOM 5068 C C . GLU B 1 90 ? 17.219 -31.234 -13.656 1 98.19 90 GLU B C 1
ATOM 5070 O O . GLU B 1 90 ? 17.484 -31.438 -12.469 1 98.19 90 GLU B O 1
ATOM 5075 N N . GLN B 1 91 ? 16.797 -32.156 -14.477 1 98.06 91 GLN B N 1
ATOM 5076 C CA . GLN B 1 91 ? 16.797 -33.562 -14.195 1 98.06 91 GLN B CA 1
ATOM 5077 C C . GLN B 1 91 ? 17.172 -34.375 -15.438 1 98.06 91 GLN B C 1
ATOM 5079 O O . GLN B 1 91 ? 16.828 -34 -16.562 1 98.06 91 GLN B O 1
ATOM 5084 N N . ASP B 1 92 ? 17.828 -35.438 -15.242 1 97.5 92 ASP B N 1
ATOM 5085 C CA . ASP B 1 92 ? 18.172 -36.312 -16.359 1 97.5 92 ASP B CA 1
ATOM 5086 C C . ASP B 1 92 ? 17.062 -37.344 -16.594 1 97.5 92 ASP B C 1
ATOM 5088 O O . ASP B 1 92 ? 16.859 -38.25 -15.781 1 97.5 92 ASP B O 1
ATOM 5092 N N . PRO B 1 93 ? 16.406 -37.312 -17.734 1 97.81 93 PRO B N 1
ATOM 5093 C CA . PRO B 1 93 ? 15.305 -38.25 -17.969 1 97.81 93 PRO B CA 1
ATOM 5094 C C . PRO B 1 93 ? 15.75 -39.719 -17.984 1 97.81 93 PRO B C 1
ATOM 5096 O O . PRO B 1 93 ? 15.07 -40.562 -17.406 1 97.81 93 PRO B O 1
ATOM 5099 N N . SER B 1 94 ? 16.875 -40.031 -18.531 1 97.06 94 SER B N 1
ATOM 5100 C CA . SER B 1 94 ? 17.344 -41.406 -18.719 1 97.06 94 SER B CA 1
ATOM 5101 C C . SER B 1 94 ? 17.812 -42 -17.406 1 97.06 94 SER B C 1
ATOM 5103 O O . SER B 1 94 ? 17.609 -43.219 -17.156 1 97.06 94 SER B O 1
ATOM 5105 N N . SER B 1 95 ? 18.438 -41.188 -16.609 1 96.94 95 SER B N 1
ATOM 5106 C CA . SER B 1 95 ? 19.047 -41.75 -15.406 1 96.94 95 SER B CA 1
ATOM 5107 C C . SER B 1 95 ? 18.188 -41.469 -14.18 1 96.94 95 SER B C 1
ATOM 5109 O O . SER B 1 95 ? 18.453 -42 -13.094 1 96.94 95 SER B O 1
ATOM 5111 N N . THR B 1 96 ? 17.172 -40.688 -14.32 1 97.75 96 THR B N 1
ATOM 5112 C CA . THR B 1 96 ? 16.344 -40.344 -13.164 1 97.75 96 THR B CA 1
ATOM 5113 C C . THR B 1 96 ? 14.906 -40.844 -13.359 1 97.75 96 THR B C 1
ATOM 5115 O O . THR B 1 96 ? 14.43 -41.688 -12.609 1 97.75 96 THR B O 1
ATOM 5118 N N . TRP B 1 97 ? 14.234 -40.469 -14.43 1 98.38 97 TRP B N 1
ATOM 5119 C CA . TRP B 1 97 ? 12.82 -40.781 -14.617 1 98.38 97 TRP B CA 1
ATOM 5120 C C . TRP B 1 97 ? 12.617 -42.25 -14.945 1 98.38 97 TRP B C 1
ATOM 5122 O O . TRP B 1 97 ? 11.797 -42.906 -14.32 1 98.38 97 TRP B O 1
ATOM 5132 N N . MET B 1 98 ? 13.359 -42.781 -15.898 1 97.94 98 MET B N 1
ATOM 5133 C CA . MET B 1 98 ? 13.117 -44.125 -16.422 1 97.94 98 MET B CA 1
ATOM 5134 C C . MET B 1 98 ? 13.422 -45.188 -15.367 1 97.94 98 MET B C 1
ATOM 5136 O O . MET B 1 98 ? 12.633 -46.094 -15.164 1 97.94 98 MET B O 1
ATOM 5140 N N . PRO B 1 99 ? 14.586 -45 -14.664 1 97.5 99 PRO B N 1
ATOM 5141 C CA . PRO B 1 99 ? 14.82 -45.969 -13.594 1 97.5 99 PRO B CA 1
ATOM 5142 C C . PRO B 1 99 ? 13.719 -45.969 -12.539 1 97.5 99 PRO B C 1
ATOM 5144 O O . PRO B 1 99 ? 13.328 -47 -12.031 1 97.5 99 PRO B O 1
ATOM 5147 N N . ALA B 1 100 ? 13.25 -44.812 -12.141 1 98.12 100 ALA B N 1
ATOM 5148 C CA . ALA B 1 100 ? 12.172 -44.719 -11.172 1 98.12 100 ALA B CA 1
ATOM 5149 C C . ALA B 1 100 ? 10.906 -45.406 -11.672 1 98.12 100 ALA B C 1
ATOM 5151 O O . ALA B 1 100 ? 10.234 -46.125 -10.914 1 98.12 100 ALA B O 1
ATOM 5152 N N . ILE B 1 101 ? 10.609 -45.219 -12.938 1 98 101 ILE B N 1
ATOM 5153 C CA . ILE B 1 101 ? 9.438 -45.844 -13.555 1 98 101 ILE B CA 1
ATOM 5154 C C . ILE B 1 101 ? 9.602 -47.344 -13.555 1 98 101 ILE B C 1
ATOM 5156 O O . ILE B 1 101 ? 8.664 -48.094 -13.219 1 98 101 ILE B O 1
ATOM 5160 N N . GLU B 1 102 ? 10.75 -47.812 -13.898 1 96.75 102 GLU B N 1
ATOM 5161 C CA . GLU B 1 102 ? 11.031 -49.25 -13.914 1 96.75 102 GLU B CA 1
ATOM 5162 C C . GLU B 1 102 ? 10.805 -49.875 -12.547 1 96.75 102 GLU B C 1
ATOM 5164 O O . GLU B 1 102 ? 10.156 -50.938 -12.43 1 96.75 102 GLU B O 1
ATOM 5169 N N . GLU B 1 103 ? 11.297 -49.219 -11.602 1 97.06 103 GLU B N 1
ATOM 5170 C CA . GLU B 1 103 ? 11.141 -49.719 -10.234 1 97.06 103 GLU B CA 1
ATOM 5171 C C . GLU B 1 103 ? 9.672 -49.719 -9.82 1 97.06 103 GLU B C 1
ATOM 5173 O O . GLU B 1 103 ? 9.219 -50.688 -9.18 1 97.06 103 GLU B O 1
ATOM 5178 N N . CYS B 1 104 ? 8.992 -48.75 -10.172 1 97.62 104 CYS B N 1
ATOM 5179 C CA . CYS B 1 104 ? 7.57 -48.656 -9.836 1 97.62 104 CYS B CA 1
ATOM 5180 C C . CYS B 1 104 ? 6.773 -49.719 -10.578 1 97.62 104 CYS B C 1
ATOM 5182 O O . CYS B 1 104 ? 5.844 -50.312 -10.023 1 97.62 104 CYS B O 1
ATOM 5184 N N . LEU B 1 105 ? 7.117 -49.969 -11.859 1 95.56 105 LEU B N 1
ATOM 5185 C CA . LEU B 1 105 ? 6.449 -51 -12.633 1 95.56 105 LEU B CA 1
ATOM 5186 C C . LEU B 1 105 ? 6.656 -52.375 -12 1 95.56 105 LEU B C 1
ATOM 5188 O O . LEU B 1 105 ? 5.711 -53.156 -11.875 1 95.56 105 LEU B O 1
ATOM 5192 N N . MET B 1 106 ? 7.824 -52.625 -11.586 1 94.25 106 MET B N 1
ATOM 5193 C CA . MET B 1 106 ? 8.133 -53.906 -10.93 1 94.25 106 MET B CA 1
ATOM 5194 C C . MET B 1 106 ? 7.328 -54.062 -9.641 1 94.25 106 MET B C 1
ATOM 5196 O O . MET B 1 106 ? 6.777 -55.125 -9.383 1 94.25 106 MET B O 1
ATOM 5200 N N . GLU B 1 107 ? 7.285 -53 -8.914 1 95.12 107 GLU B N 1
ATOM 5201 C CA . GLU B 1 107 ? 6.562 -53.031 -7.648 1 95.12 107 GLU B CA 1
ATOM 5202 C C . GLU B 1 107 ? 5.07 -53.281 -7.867 1 95.12 107 GLU B C 1
ATOM 5204 O O . GLU B 1 107 ? 4.453 -54.062 -7.16 1 95.12 107 GLU B O 1
ATOM 5209 N N . VAL B 1 108 ? 4.484 -52.625 -8.836 1 94.56 108 VAL B N 1
ATOM 5210 C CA . VAL B 1 108 ? 3.068 -52.781 -9.141 1 94.56 108 VAL B CA 1
ATOM 5211 C C . VAL B 1 108 ? 2.812 -54.188 -9.656 1 94.56 108 VAL B C 1
ATOM 5213 O O . VAL B 1 108 ? 1.815 -54.812 -9.289 1 94.56 108 VAL B O 1
ATOM 5216 N N . GLY B 1 109 ? 3.68 -54.719 -10.523 1 88.88 109 GLY B N 1
ATOM 5217 C CA . GLY B 1 109 ? 3.561 -56.094 -11.008 1 88.88 109 GLY B CA 1
ATOM 5218 C C . GLY B 1 109 ? 3.572 -57.125 -9.898 1 88.88 109 GLY B C 1
ATOM 5219 O O . GLY B 1 109 ? 2.787 -58.062 -9.914 1 88.88 109 GLY B O 1
ATOM 5220 N N . HIS B 1 110 ? 4.43 -56.906 -8.969 1 88.56 110 HIS B N 1
ATOM 5221 C CA . HIS B 1 110 ? 4.531 -57.781 -7.824 1 88.56 110 HIS B CA 1
ATOM 5222 C C . HIS B 1 110 ? 3.273 -57.719 -6.965 1 88.56 110 HIS B C 1
ATOM 5224 O O . HIS B 1 110 ? 2.754 -58.781 -6.543 1 88.56 110 HIS B O 1
ATOM 5230 N N . THR B 1 111 ? 2.844 -56.5 -6.723 1 89.5 111 THR B N 1
ATOM 5231 C CA . THR B 1 111 ? 1.677 -56.312 -5.871 1 89.5 111 THR B CA 1
ATOM 5232 C C . THR B 1 111 ? 0.444 -56.969 -6.477 1 89.5 111 THR B C 1
ATOM 5234 O O . THR B 1 111 ? -0.36 -57.562 -5.762 1 89.5 111 THR B O 1
ATOM 5237 N N . LEU B 1 112 ? 0.311 -56.906 -7.805 1 87.12 112 LEU B N 1
ATOM 5238 C CA . LEU B 1 112 ? -0.856 -57.469 -8.492 1 87.12 112 LEU B CA 1
ATOM 5239 C C . LEU B 1 112 ? -0.687 -58.969 -8.758 1 87.12 112 LEU B C 1
ATOM 5241 O O . LEU B 1 112 ? -1.603 -59.594 -9.266 1 87.12 112 LEU B O 1
ATOM 5245 N N . GLN B 1 113 ? 0.378 -59.562 -8.242 1 74.88 113 GLN B N 1
ATOM 5246 C CA . GLN B 1 113 ? 0.708 -60.969 -8.398 1 74.88 113 GLN B CA 1
ATOM 5247 C C . GLN B 1 113 ? 0.553 -61.406 -9.859 1 74.88 113 GLN B C 1
ATOM 5249 O O . GLN B 1 113 ? -0.072 -62.438 -10.141 1 74.88 113 GLN B O 1
ATOM 5254 N N . LEU B 1 114 ? 0.832 -60.562 -10.766 1 63.81 114 LEU B N 1
ATOM 5255 C CA . LEU B 1 114 ? 0.711 -60.906 -12.18 1 63.81 114 LEU B CA 1
ATOM 5256 C C . LEU B 1 114 ? 1.658 -62.031 -12.555 1 63.81 114 LEU B C 1
ATOM 5258 O O . LEU B 1 114 ? 1.604 -62.531 -13.68 1 63.81 114 LEU B O 1
ATOM 5262 N N . GLU B 1 115 ? 2.473 -62.562 -11.68 1 53.97 115 GLU B N 1
ATOM 5263 C CA . GLU B 1 115 ? 3.451 -63.625 -11.93 1 53.97 115 GLU B CA 1
ATOM 5264 C C . GLU B 1 115 ? 2.771 -64.875 -12.391 1 53.97 115 GLU B C 1
ATOM 5266 O O . GLU B 1 115 ? 3.225 -65.562 -13.344 1 53.97 115 GLU B O 1
ATOM 5271 N N . GLN B 1 116 ? 1.999 -65.688 -11.531 1 48.53 116 GLN B N 1
ATOM 5272 C CA . GLN B 1 116 ? 1.746 -67.125 -11.602 1 48.53 116 GLN B CA 1
ATOM 5273 C C . GLN B 1 116 ? 0.558 -67.438 -12.516 1 48.53 116 GLN B C 1
ATOM 5275 O O . GLN B 1 116 ? -0.535 -67.688 -12.031 1 48.53 116 GLN B O 1
ATOM 5280 N N . GLN B 1 117 ? 0.412 -66.688 -13.586 1 45.59 117 GLN B N 1
ATOM 5281 C CA . GLN B 1 117 ? -0.841 -66.938 -14.273 1 45.59 117 GLN B CA 1
ATOM 5282 C C . GLN B 1 117 ? -0.791 -68.312 -14.953 1 45.59 117 GLN B C 1
ATOM 5284 O O . GLN B 1 117 ? -0.199 -68.438 -16.031 1 45.59 117 GLN B O 1
ATOM 5289 N N . ASP B 1 118 ? -0.728 -69.375 -14.266 1 42.59 118 ASP B N 1
ATOM 5290 C CA . ASP B 1 118 ? -1.056 -70.625 -14.891 1 42.59 118 ASP B CA 1
ATOM 5291 C C . ASP B 1 118 ? -2.488 -70.625 -15.414 1 42.59 118 ASP B C 1
ATOM 5293 O O . ASP B 1 118 ? -3.357 -69.938 -14.867 1 42.59 118 ASP B O 1
ATOM 5297 N N . ASP B 1 119 ? -2.633 -71 -16.641 1 43.38 119 ASP B N 1
ATOM 5298 C CA . ASP B 1 119 ? -3.943 -71.188 -17.266 1 43.38 119 ASP B CA 1
ATOM 5299 C C . ASP B 1 119 ? -4.988 -71.625 -16.234 1 43.38 119 ASP B C 1
ATOM 5301 O O . ASP B 1 119 ? -6.191 -71.5 -16.484 1 43.38 119 ASP B O 1
ATOM 5305 N N . ASN B 1 120 ? -4.641 -72.438 -15.32 1 42.09 120 ASN B N 1
ATOM 5306 C CA . ASN B 1 120 ? -5.617 -73 -14.383 1 42.09 120 ASN B CA 1
ATOM 5307 C C . ASN B 1 120 ? -5.883 -72 -13.227 1 42.09 120 ASN B C 1
ATOM 5309 O O . ASN B 1 120 ? -6.41 -72.438 -12.188 1 42.09 120 ASN B O 1
ATOM 5313 N N . ALA B 1 121 ? -5.273 -70.875 -13.297 1 44.62 121 ALA B N 1
ATOM 5314 C CA . ALA B 1 121 ? -5.363 -70.062 -12.102 1 44.62 121 ALA B CA 1
ATOM 5315 C C . ALA B 1 121 ? -6.777 -69.5 -11.922 1 44.62 121 ALA B C 1
ATOM 5317 O O . ALA B 1 121 ? -7.516 -69.312 -12.891 1 44.62 121 ALA B O 1
ATOM 5318 N N . GLU B 1 122 ? -7.262 -69.375 -10.586 1 46.75 122 GLU B N 1
ATOM 5319 C CA . GLU B 1 122 ? -8.539 -68.938 -10.039 1 46.75 122 GLU B CA 1
ATOM 5320 C C . GLU B 1 122 ? -8.969 -67.562 -10.656 1 46.75 122 GLU B C 1
ATOM 5322 O O . GLU B 1 122 ? -8.133 -66.75 -11.062 1 46.75 122 GLU B O 1
ATOM 5327 N N . PRO B 1 123 ? -10.32 -67.375 -10.867 1 45.44 123 PRO B N 1
ATOM 5328 C CA . PRO B 1 123 ? -11.133 -66.25 -11.367 1 45.44 123 PRO B CA 1
ATOM 5329 C C . PRO B 1 123 ? -10.586 -64.875 -10.922 1 45.44 123 PRO B C 1
ATOM 5331 O O . PRO B 1 123 ? -10.992 -63.844 -11.461 1 45.44 123 PRO B O 1
ATOM 5334 N N . SER B 1 124 ? -9.82 -64.75 -9.812 1 54.5 124 SER B N 1
ATOM 5335 C CA . SER B 1 124 ? -9.586 -63.438 -9.211 1 54.5 124 SER B CA 1
ATOM 5336 C C . SER B 1 124 ? -8.32 -62.781 -9.766 1 54.5 124 SER B C 1
ATOM 5338 O O . SER B 1 124 ? -7.699 -61.969 -9.102 1 54.5 124 SER B O 1
ATOM 5340 N N . SER B 1 125 ? -7.879 -62.875 -11.094 1 78.25 125 SER B N 1
ATOM 5341 C CA . SER B 1 125 ? -6.602 -62.375 -11.609 1 78.25 125 SER B CA 1
ATOM 5342 C C . SER B 1 125 ? -6.781 -61.125 -12.438 1 78.25 125 SER B C 1
ATOM 5344 O O . SER B 1 125 ? -7.902 -60.781 -12.812 1 78.25 125 SER B O 1
ATOM 5346 N N . TYR B 1 126 ? -5.77 -60.188 -12.344 1 87.06 126 TYR B N 1
ATOM 5347 C CA . TYR B 1 126 ? -5.738 -58.906 -13.047 1 87.06 126 TYR B CA 1
ATOM 5348 C C . TYR B 1 126 ? -4.965 -59.031 -14.352 1 87.06 126 TYR B C 1
ATOM 5350 O O . TYR B 1 126 ? -4.047 -59.844 -14.469 1 87.06 126 TYR B O 1
ATOM 5358 N N . ARG B 1 127 ? -5.434 -58.281 -15.383 1 88.06 127 ARG B N 1
ATOM 5359 C CA . ARG B 1 127 ? -4.715 -58.125 -16.641 1 88.06 127 ARG B CA 1
ATOM 5360 C C . ARG B 1 127 ? -4.512 -56.656 -16.953 1 88.06 127 ARG B C 1
ATOM 5362 O O . ARG B 1 127 ? -5.461 -55.875 -16.938 1 88.06 127 ARG B O 1
ATOM 5369 N N . ILE B 1 128 ? -3.303 -56.344 -17.219 1 92.88 128 ILE B N 1
ATOM 5370 C CA . ILE B 1 128 ? -3.033 -54.969 -17.625 1 92.88 128 ILE B CA 1
ATOM 5371 C C . ILE B 1 128 ? -3.525 -54.719 -19.047 1 92.88 128 ILE B C 1
ATOM 5373 O O . ILE B 1 128 ? -3.098 -55.406 -19.984 1 92.88 128 ILE B O 1
ATOM 5377 N N . LYS B 1 129 ? -4.406 -53.719 -19.234 1 94.81 129 LYS B N 1
ATOM 5378 C CA . LYS B 1 129 ? -5.031 -53.531 -20.531 1 94.81 129 LYS B CA 1
ATOM 5379 C C . LYS B 1 129 ? -4.578 -52.219 -21.172 1 94.81 129 LYS B C 1
ATOM 5381 O O . LYS B 1 129 ? -4.84 -51.969 -22.344 1 94.81 129 LYS B O 1
ATOM 5386 N N . GLY B 1 130 ? -3.863 -51.469 -20.453 1 96.88 130 GLY B N 1
ATOM 5387 C CA . GLY B 1 130 ? -3.365 -50.219 -21 1 96.88 130 GLY B CA 1
ATOM 5388 C C . GLY B 1 130 ? -2.547 -49.406 -20.016 1 96.88 130 GLY B C 1
ATOM 5389 O O . GLY B 1 130 ? -2.625 -49.625 -18.812 1 96.88 130 GLY B O 1
ATOM 5390 N N . ILE B 1 131 ? -1.75 -48.5 -20.531 1 98.25 131 ILE B N 1
ATOM 5391 C CA . ILE B 1 131 ? -0.905 -47.594 -19.75 1 98.25 131 ILE B CA 1
ATOM 5392 C C . ILE B 1 131 ? -1.073 -46.156 -20.234 1 98.25 131 ILE B C 1
ATOM 5394 O O . ILE B 1 131 ? -1.104 -45.906 -21.438 1 98.25 131 ILE B O 1
ATOM 5398 N N . GLY B 1 132 ? -1.315 -45.25 -19.328 1 98.69 132 GLY B N 1
ATOM 5399 C CA . GLY B 1 132 ? -1.301 -43.812 -19.594 1 98.69 132 GLY B CA 1
ATOM 5400 C C . GLY B 1 132 ? -0.207 -43.062 -18.828 1 98.69 132 GLY B C 1
ATOM 5401 O O . GLY B 1 132 ? 0.275 -43.562 -17.812 1 98.69 132 GLY B O 1
ATOM 5402 N N . VAL B 1 133 ? 0.216 -41.906 -19.359 1 98.81 133 VAL B N 1
ATOM 5403 C CA . VAL B 1 133 ? 1.345 -41.188 -18.781 1 98.81 133 VAL B CA 1
ATOM 5404 C C . VAL B 1 133 ? 0.977 -39.719 -18.578 1 98.81 133 VAL B C 1
ATOM 5406 O O . VAL B 1 133 ? 0.498 -39.062 -19.516 1 98.81 133 VAL B O 1
ATOM 5409 N N . SER B 1 134 ? 1.102 -39.25 -17.391 1 98.56 134 SER B N 1
ATOM 5410 C CA . SER B 1 134 ? 1.091 -37.844 -17.016 1 98.56 134 SER B CA 1
ATOM 5411 C C . SER B 1 134 ? 2.502 -37.312 -16.734 1 98.56 134 SER B C 1
ATOM 5413 O O . SER B 1 134 ? 3.34 -38.062 -16.219 1 98.56 134 SER B O 1
ATOM 5415 N N . GLY B 1 135 ? 2.785 -36.094 -17.094 1 97.81 135 GLY B N 1
ATOM 5416 C CA . GLY B 1 135 ? 4.105 -35.531 -16.844 1 97.81 135 GLY B CA 1
ATOM 5417 C C . GLY B 1 135 ? 4.066 -34.062 -16.438 1 97.81 135 GLY B C 1
ATOM 5418 O O . GLY B 1 135 ? 3.158 -33.344 -16.828 1 97.81 135 GLY B O 1
ATOM 5419 N N . GLN B 1 136 ? 5.117 -33.688 -15.648 1 96.81 136 GLN B N 1
ATOM 5420 C CA . GLN B 1 136 ? 5.32 -32.281 -15.406 1 96.81 136 GLN B CA 1
ATOM 5421 C C . GLN B 1 136 ? 5.363 -31.484 -16.719 1 96.81 136 GLN B C 1
ATOM 5423 O O . GLN B 1 136 ? 5.93 -31.969 -17.703 1 96.81 136 GLN B O 1
ATOM 5428 N N . GLN B 1 137 ? 4.719 -30.359 -16.734 1 96.69 137 GLN B N 1
ATOM 5429 C CA . GLN B 1 137 ? 4.57 -29.594 -17.969 1 96.69 137 GLN B CA 1
ATOM 5430 C C . GLN B 1 137 ? 5.793 -28.719 -18.219 1 96.69 137 GLN B C 1
ATOM 5432 O O . GLN B 1 137 ? 6.684 -28.625 -17.359 1 96.69 137 GLN B O 1
ATOM 5437 N N . HIS B 1 138 ? 5.914 -28.188 -19.406 1 95.62 138 HIS B N 1
ATOM 5438 C CA . HIS B 1 138 ? 6.77 -27.078 -19.797 1 95.62 138 HIS B CA 1
ATOM 5439 C C . HIS B 1 138 ? 8.227 -27.516 -19.938 1 95.62 138 HIS B C 1
ATOM 5441 O O . HIS B 1 138 ? 9.055 -26.781 -20.469 1 95.62 138 HIS B O 1
ATOM 5447 N N . GLY B 1 139 ? 8.578 -28.672 -19.453 1 96.75 139 GLY B N 1
ATOM 5448 C CA . GLY B 1 139 ? 9.961 -29.109 -19.516 1 96.75 139 GLY B CA 1
ATOM 5449 C C . GLY B 1 139 ? 10.484 -29.25 -20.938 1 96.75 139 GLY B C 1
ATOM 5450 O O . GLY B 1 139 ? 9.711 -29.5 -21.859 1 96.75 139 GLY B O 1
ATOM 5451 N N . MET B 1 140 ? 11.789 -29.109 -21.062 1 98.44 140 MET B N 1
ATOM 5452 C CA . MET B 1 140 ? 12.438 -29.312 -22.344 1 98.44 140 MET B CA 1
ATOM 5453 C C . MET B 1 140 ? 13.344 -30.547 -22.312 1 98.44 140 MET B C 1
ATOM 5455 O O . MET B 1 140 ? 14.352 -30.562 -21.609 1 98.44 140 MET B O 1
ATOM 5459 N N . VAL B 1 141 ? 13.023 -31.5 -23.062 1 98.75 141 VAL B N 1
ATOM 5460 C CA . VAL B 1 141 ? 13.891 -32.656 -23.344 1 98.75 141 VAL B CA 1
ATOM 5461 C C . VAL B 1 141 ? 14.406 -32.562 -24.781 1 98.75 141 VAL B C 1
ATOM 5463 O O . VAL B 1 141 ? 13.641 -32.688 -25.734 1 98.75 141 VAL B O 1
ATOM 5466 N N . ALA B 1 142 ? 15.672 -32.344 -24.906 1 98.62 142 ALA B N 1
ATOM 5467 C CA . ALA B 1 142 ? 16.312 -32.281 -26.234 1 98.62 142 ALA B CA 1
ATOM 5468 C C . ALA B 1 142 ? 16.922 -33.625 -26.609 1 98.62 142 ALA B C 1
ATOM 5470 O O . ALA B 1 142 ? 17.75 -34.188 -25.859 1 98.62 142 ALA B O 1
ATOM 5471 N N . LEU B 1 143 ? 16.516 -34.125 -27.781 1 98.56 143 LEU B N 1
ATOM 5472 C CA . LEU B 1 143 ? 16.984 -35.438 -28.203 1 98.56 143 LEU B CA 1
ATOM 5473 C C . LEU B 1 143 ? 17.812 -35.344 -29.484 1 98.56 143 LEU B C 1
ATOM 5475 O O . LEU B 1 143 ? 17.531 -34.531 -30.344 1 98.56 143 LEU B O 1
ATOM 5479 N N . ASP B 1 144 ? 18.75 -36.25 -29.609 1 97.69 144 ASP B N 1
ATOM 5480 C CA . ASP B 1 144 ? 19.484 -36.375 -30.859 1 97.69 144 ASP B CA 1
ATOM 5481 C C . ASP B 1 144 ? 18.781 -37.312 -31.828 1 97.69 144 ASP B C 1
ATOM 5483 O O . ASP B 1 144 ? 17.641 -37.719 -31.594 1 97.69 144 ASP B O 1
ATOM 5487 N N . SER B 1 145 ? 19.406 -37.688 -32.906 1 96.19 145 SER B N 1
ATOM 5488 C CA . SER B 1 145 ? 18.828 -38.5 -33.938 1 96.19 145 SER B CA 1
ATOM 5489 C C . SER B 1 145 ? 18.625 -39.938 -33.469 1 96.19 145 SER B C 1
ATOM 5491 O O . SER B 1 145 ? 17.844 -40.688 -34.031 1 96.19 145 SER B O 1
ATOM 5493 N N . GLN B 1 146 ? 19.328 -40.375 -32.406 1 96.88 146 GLN B N 1
ATOM 5494 C CA . GLN B 1 146 ? 19.188 -41.688 -31.797 1 96.88 146 GLN B CA 1
ATOM 5495 C C . GLN B 1 146 ? 18.125 -41.688 -30.688 1 96.88 146 GLN B C 1
ATOM 5497 O O . GLN B 1 146 ? 17.953 -42.688 -30 1 96.88 146 GLN B O 1
ATOM 5502 N N . LEU B 1 147 ? 17.469 -40.562 -30.531 1 97.75 147 LEU B N 1
ATOM 5503 C CA . LEU B 1 147 ? 16.391 -40.375 -29.562 1 97.75 147 LEU B CA 1
ATOM 5504 C C . LEU B 1 147 ? 16.922 -40.469 -28.141 1 97.75 147 LEU B C 1
ATOM 5506 O O . LEU B 1 147 ? 16.25 -41 -27.266 1 97.75 147 LEU B O 1
ATOM 5510 N N . GLU B 1 148 ? 18.234 -40.062 -27.984 1 97.44 148 GLU B N 1
ATOM 5511 C CA . GLU B 1 148 ? 18.859 -39.938 -26.672 1 97.44 148 GLU B CA 1
ATOM 5512 C C . GLU B 1 148 ? 18.969 -38.5 -26.219 1 97.44 148 GLU B C 1
ATOM 5514 O O . GLU B 1 148 ? 19.25 -37.625 -27.031 1 97.44 148 GLU B O 1
ATOM 5519 N N . PRO B 1 149 ? 18.734 -38.25 -24.906 1 98.38 149 PRO B N 1
ATOM 5520 C CA . PRO B 1 149 ? 18.859 -36.875 -24.422 1 98.38 149 PRO B CA 1
ATOM 5521 C C . PRO B 1 149 ? 20.25 -36.312 -24.641 1 98.38 149 PRO B C 1
ATOM 5523 O O . PRO B 1 149 ? 21.25 -36.969 -24.375 1 98.38 149 PRO B O 1
ATOM 5526 N N . LEU B 1 150 ? 20.344 -35.062 -25.047 1 98.12 150 LEU B N 1
ATOM 5527 C CA . LEU B 1 150 ? 21.594 -34.375 -25.312 1 98.12 150 LEU B CA 1
ATOM 5528 C C . LEU B 1 150 ? 22.125 -33.688 -24.047 1 98.12 150 LEU B C 1
ATOM 5530 O O . LEU B 1 150 ? 23.312 -33.375 -23.953 1 98.12 150 LEU B O 1
ATOM 5534 N N . ARG B 1 151 ? 21.312 -33.438 -23.094 1 97.38 151 ARG B N 1
ATOM 5535 C CA . ARG B 1 151 ? 21.531 -32.781 -21.828 1 97.38 151 ARG B CA 1
ATOM 5536 C C . ARG B 1 151 ? 20.406 -33.094 -20.844 1 97.38 151 ARG B C 1
ATOM 5538 O O . ARG B 1 151 ? 19.375 -33.625 -21.219 1 97.38 151 ARG B O 1
ATOM 5545 N N . PRO B 1 152 ? 20.656 -32.781 -19.562 1 98.31 152 PRO B N 1
ATOM 5546 C CA . PRO B 1 152 ? 19.516 -32.875 -18.641 1 98.31 152 PRO B CA 1
ATOM 5547 C C . PRO B 1 152 ? 18.344 -31.984 -19.078 1 98.31 152 PRO B C 1
ATOM 5549 O O . PRO B 1 152 ? 18.547 -30.922 -19.672 1 98.31 152 PRO B O 1
ATOM 5552 N N . ALA B 1 153 ? 17.172 -32.469 -18.828 1 98.62 153 ALA B N 1
ATOM 5553 C CA . ALA B 1 153 ? 15.961 -31.719 -19.156 1 98.62 153 ALA B CA 1
ATOM 5554 C C . ALA B 1 153 ? 15.859 -30.453 -18.297 1 98.62 153 ALA B C 1
ATOM 5556 O O . ALA B 1 153 ? 16.109 -30.5 -17.094 1 98.62 153 ALA B O 1
ATOM 5557 N N . LYS B 1 154 ? 15.602 -29.312 -18.859 1 98.25 154 LYS B N 1
ATOM 5558 C CA . LYS B 1 154 ? 15.227 -28.125 -18.125 1 98.25 154 LYS B CA 1
ATOM 5559 C C . LYS B 1 154 ? 13.75 -28.172 -17.719 1 98.25 154 LYS B C 1
ATOM 5561 O O . LYS B 1 154 ? 12.875 -28.25 -18.578 1 98.25 154 LYS B O 1
ATOM 5566 N N . LEU B 1 155 ? 13.516 -28.094 -16.453 1 97.62 155 LEU B N 1
ATOM 5567 C CA . LEU B 1 155 ? 12.188 -28.359 -15.922 1 97.62 155 LEU B CA 1
ATOM 5568 C C . LEU B 1 155 ? 11.336 -27.094 -15.93 1 97.62 155 LEU B C 1
ATOM 5570 O O . LEU B 1 155 ? 11.812 -26.016 -16.328 1 97.62 155 LEU B O 1
ATOM 5574 N N . TRP B 1 156 ? 10.062 -27.219 -15.586 1 94.81 156 TRP B N 1
ATOM 5575 C CA . TRP B 1 156 ? 9.117 -26.109 -15.531 1 94.81 156 TRP B CA 1
ATOM 5576 C C . TRP B 1 156 ? 9.602 -25.031 -14.578 1 94.81 156 TRP B C 1
ATOM 5578 O O . TRP B 1 156 ? 9.258 -23.859 -14.742 1 94.81 156 TRP B O 1
ATOM 5588 N N . CYS B 1 157 ? 10.422 -25.359 -13.57 1 90.12 157 CYS B N 1
ATOM 5589 C CA . CYS B 1 157 ? 10.867 -24.406 -12.562 1 90.12 157 CYS B CA 1
ATOM 5590 C C . CYS B 1 157 ? 12.258 -23.875 -12.883 1 90.12 157 CYS B C 1
ATOM 5592 O O . CYS B 1 157 ? 12.891 -23.234 -12.047 1 90.12 157 CYS B O 1
ATOM 5594 N N . ASP B 1 158 ? 12.711 -24.25 -14.086 1 93.75 158 ASP B N 1
ATOM 5595 C CA . ASP B 1 158 ? 13.898 -23.578 -14.625 1 93.75 158 ASP B CA 1
ATOM 5596 C C . ASP B 1 158 ? 13.539 -22.234 -15.227 1 93.75 158 ASP B C 1
ATOM 5598 O O . ASP B 1 158 ? 12.695 -22.141 -16.125 1 93.75 158 ASP B O 1
ATOM 5602 N N . VAL B 1 159 ? 14.211 -21.141 -14.719 1 90.81 159 VAL B N 1
ATOM 5603 C CA . VAL B 1 159 ? 13.844 -19.812 -15.188 1 90.81 159 VAL B CA 1
ATOM 5604 C C . VAL B 1 159 ? 15.078 -19.078 -15.703 1 90.81 159 VAL B C 1
ATOM 5606 O O . VAL B 1 159 ? 15.195 -17.859 -15.547 1 90.81 159 VAL B O 1
ATOM 5609 N N . GLU B 1 160 ? 15.977 -19.797 -16.219 1 92.94 160 GLU B N 1
ATOM 5610 C CA . GLU B 1 160 ? 17.188 -19.188 -16.781 1 92.94 160 GLU B CA 1
ATOM 5611 C C . GLU B 1 160 ? 16.875 -18.391 -18.047 1 92.94 160 GLU B C 1
ATOM 5613 O O . GLU B 1 160 ? 17.594 -17.438 -18.359 1 92.94 160 GLU B O 1
ATOM 5618 N N . ALA B 1 161 ? 15.797 -18.703 -18.688 1 95.81 161 ALA B N 1
ATOM 5619 C CA . ALA B 1 161 ? 15.523 -18.172 -20.031 1 95.81 161 ALA B CA 1
ATOM 5620 C C . ALA B 1 161 ? 14.68 -16.906 -19.953 1 95.81 161 ALA B C 1
ATOM 5622 O O . ALA B 1 161 ? 13.719 -16.75 -20.719 1 95.81 161 ALA B O 1
ATOM 5623 N N . VAL B 1 162 ? 15.016 -16.047 -19.094 1 91.44 162 VAL B N 1
ATOM 5624 C CA . VAL B 1 162 ? 14.25 -14.828 -18.891 1 91.44 162 VAL B CA 1
ATOM 5625 C C . VAL B 1 162 ? 14.359 -13.938 -20.125 1 91.44 162 VAL B C 1
ATOM 5627 O O . VAL B 1 162 ? 13.344 -13.5 -20.688 1 91.44 162 VAL B O 1
ATOM 5630 N N . GLN B 1 163 ? 15.57 -13.625 -20.594 1 93.94 163 GLN B N 1
ATOM 5631 C CA . GLN B 1 163 ? 15.773 -12.766 -21.766 1 93.94 163 GLN B CA 1
ATOM 5632 C C . GLN B 1 163 ? 15.133 -13.367 -23 1 93.94 163 GLN B C 1
ATOM 5634 O O . GLN B 1 163 ? 14.539 -12.641 -23.812 1 93.94 163 GLN B O 1
ATOM 5639 N N . GLU B 1 164 ? 15.258 -14.641 -23.109 1 95.44 164 GLU B N 1
ATOM 5640 C CA . GLU B 1 164 ? 14.703 -15.336 -24.266 1 95.44 164 GLU B CA 1
ATOM 5641 C C . GLU B 1 164 ? 13.188 -15.219 -24.297 1 95.44 164 GLU B C 1
ATOM 5643 O O . GLU B 1 164 ? 12.602 -15.016 -25.359 1 95.44 164 GLU B O 1
ATOM 5648 N N . ALA B 1 165 ? 12.555 -15.406 -23.156 1 93.38 165 ALA B N 1
ATOM 5649 C CA . ALA B 1 165 ? 11.102 -15.25 -23.094 1 93.38 165 ALA B CA 1
ATOM 5650 C C . ALA B 1 165 ? 10.68 -13.844 -23.516 1 93.38 165 ALA B C 1
ATOM 5652 O O . ALA B 1 165 ? 9.734 -13.68 -24.297 1 93.38 165 ALA B O 1
ATOM 5653 N N . ASN B 1 166 ? 11.398 -12.852 -23.078 1 90.69 166 ASN B N 1
ATOM 5654 C CA . ASN B 1 166 ? 11.094 -11.469 -23.422 1 90.69 166 ASN B CA 1
ATOM 5655 C C . ASN B 1 166 ? 11.289 -11.219 -24.922 1 90.69 166 ASN B C 1
ATOM 5657 O O . ASN B 1 166 ? 10.461 -10.562 -25.562 1 90.69 166 ASN B O 1
ATOM 5661 N N . ASP B 1 167 ? 12.383 -11.742 -25.422 1 93.38 167 ASP B N 1
ATOM 5662 C CA . ASP B 1 167 ? 12.672 -11.555 -26.828 1 93.38 167 ASP B CA 1
ATOM 5663 C C . ASP B 1 167 ? 11.594 -12.203 -27.703 1 93.38 167 ASP B C 1
ATOM 5665 O O . ASP B 1 167 ? 11.211 -11.641 -28.734 1 93.38 167 ASP B O 1
ATOM 5669 N N . LEU B 1 168 ? 11.164 -13.375 -27.328 1 93.38 168 LEU B N 1
ATOM 5670 C CA . LEU B 1 168 ? 10.117 -14.055 -28.078 1 93.38 168 LEU B CA 1
ATOM 5671 C C . LEU B 1 168 ? 8.812 -13.266 -28.031 1 93.38 168 LEU B C 1
ATOM 5673 O O . LEU B 1 168 ? 8.133 -13.125 -29.062 1 93.38 168 LEU B O 1
ATOM 5677 N N . LYS B 1 169 ? 8.43 -12.758 -26.859 1 88.5 169 LYS B N 1
ATOM 5678 C CA . LYS B 1 169 ? 7.223 -11.945 -26.719 1 88.5 169 LYS B CA 1
ATOM 5679 C C . LYS B 1 169 ? 7.309 -10.688 -27.578 1 88.5 169 LYS B C 1
ATOM 5681 O O . LYS B 1 169 ? 6.359 -10.336 -28.281 1 88.5 169 LYS B O 1
ATOM 5686 N N . ASP B 1 170 ? 8.461 -10.008 -27.484 1 89 170 ASP B N 1
ATOM 5687 C CA . ASP B 1 170 ? 8.664 -8.781 -28.25 1 89 170 ASP B CA 1
ATOM 5688 C C . ASP B 1 170 ? 8.539 -9.047 -29.75 1 89 170 ASP B C 1
ATOM 5690 O O . ASP B 1 170 ? 7.922 -8.258 -30.469 1 89 170 ASP B O 1
ATOM 5694 N N . TYR B 1 171 ? 9.133 -10.117 -30.172 1 89.69 171 TYR B N 1
ATOM 5695 C CA . TYR B 1 171 ? 9.047 -10.477 -31.594 1 89.69 171 TYR B CA 1
ATOM 5696 C C . TYR B 1 171 ? 7.605 -10.758 -31.984 1 89.69 171 TYR B C 1
ATOM 5698 O O . TYR B 1 171 ? 7.137 -10.281 -33.031 1 89.69 171 TYR B O 1
ATOM 5706 N N . PHE B 1 172 ? 6.992 -11.594 -31.219 1 87.38 172 PHE B N 1
ATOM 5707 C CA . PHE B 1 172 ? 5.602 -11.93 -31.5 1 87.38 172 PHE B CA 1
ATOM 5708 C C . PHE B 1 172 ? 4.742 -10.672 -31.578 1 87.38 172 PHE B C 1
ATOM 5710 O O . PHE B 1 172 ? 3.91 -10.531 -32.469 1 87.38 172 PHE B O 1
ATOM 5717 N N . HIS B 1 173 ? 4.934 -9.742 -30.594 1 84.12 173 HIS B N 1
ATOM 5718 C CA . HIS B 1 173 ? 4.18 -8.492 -30.547 1 84.12 173 HIS B CA 1
ATOM 5719 C C . HIS B 1 173 ? 4.449 -7.645 -31.781 1 84.12 173 HIS B C 1
ATOM 5721 O O . HIS B 1 173 ? 3.553 -6.953 -32.281 1 84.12 173 HIS B O 1
ATOM 5727 N N . SER B 1 174 ? 5.641 -7.637 -32.219 1 86.75 174 SER B N 1
ATOM 5728 C CA . SER B 1 174 ? 5.996 -6.871 -33.406 1 86.75 174 SER B CA 1
ATOM 5729 C C . SER B 1 174 ? 5.289 -7.418 -34.656 1 86.75 174 SER B C 1
ATOM 5731 O O . SER B 1 174 ? 5.031 -6.676 -35.594 1 86.75 174 SER B O 1
ATOM 5733 N N . GLN B 1 175 ? 4.91 -8.711 -34.625 1 84.69 175 GLN B N 1
ATOM 5734 C CA . GLN B 1 175 ? 4.289 -9.352 -35.781 1 84.69 175 GLN B CA 1
ATOM 5735 C C . GLN B 1 175 ? 2.768 -9.32 -35.656 1 84.69 175 GLN B C 1
ATOM 5737 O O . GLN B 1 175 ? 2.072 -9.227 -36.688 1 84.69 175 GLN B O 1
ATOM 5742 N N . GLN B 1 176 ? 2.256 -9.531 -34.531 1 79.31 176 GLN B N 1
ATOM 5743 C CA . GLN B 1 176 ? 0.823 -9.766 -34.375 1 79.31 176 GLN B CA 1
ATOM 5744 C C . GLN B 1 176 ? 0.188 -8.742 -33.438 1 79.31 176 GLN B C 1
ATOM 5746 O O . GLN B 1 176 ? -1.029 -8.742 -33.25 1 79.31 176 GLN B O 1
ATOM 5751 N N . GLY B 1 177 ? 0.813 -7.832 -32.906 1 70 177 GLY B N 1
ATOM 5752 C CA . GLY B 1 177 ? 0.286 -6.863 -31.953 1 70 177 GLY B CA 1
ATOM 5753 C C . GLY B 1 177 ? 0.311 -7.359 -30.516 1 70 177 GLY B C 1
ATOM 5754 O O . GLY B 1 177 ? 0.576 -8.539 -30.266 1 70 177 GLY B O 1
ATOM 5755 N N . GLN B 1 178 ? -0.019 -6.387 -29.641 1 61.28 178 GLN B N 1
ATOM 5756 C CA . GLN B 1 178 ? 0.071 -6.664 -28.203 1 61.28 178 GLN B CA 1
ATOM 5757 C C . GLN B 1 178 ? -1.054 -7.594 -27.75 1 61.28 178 GLN B C 1
ATOM 5759 O O . GLN B 1 178 ? -2.086 -7.691 -28.422 1 61.28 178 GLN B O 1
ATOM 5764 N N . GLY B 1 179 ? -0.91 -8.352 -26.828 1 58.84 179 GLY B N 1
ATOM 5765 C CA . GLY B 1 179 ? -1.929 -9.125 -26.141 1 58.84 179 GLY B CA 1
ATOM 5766 C C . GLY B 1 179 ? -1.764 -10.625 -26.312 1 58.84 179 GLY B C 1
ATOM 5767 O O . GLY B 1 179 ? -1.856 -11.383 -25.344 1 58.84 179 GLY B O 1
ATOM 5768 N N . ASN B 1 180 ? -1.353 -10.922 -27.578 1 59.44 180 ASN B N 1
ATOM 5769 C CA . ASN B 1 180 ? -1.23 -12.359 -27.812 1 59.44 180 ASN B CA 1
ATOM 5770 C C . ASN B 1 180 ? 0.084 -12.906 -27.266 1 59.44 180 ASN B C 1
ATOM 5772 O O . ASN B 1 180 ? 1.104 -12.219 -27.281 1 59.44 180 ASN B O 1
ATOM 5776 N N . LEU B 1 181 ? 0.223 -13.945 -26.359 1 64.06 181 LEU B N 1
ATOM 5777 C CA . LEU B 1 181 ? 1.366 -14.695 -25.859 1 64.06 181 LEU B CA 1
ATOM 5778 C C . LEU B 1 181 ? 1.945 -14.031 -24.609 1 64.06 181 LEU B C 1
ATOM 5780 O O . LEU B 1 181 ? 3.055 -14.367 -24.188 1 64.06 181 LEU B O 1
ATOM 5784 N N . ASP B 1 182 ? 1.227 -13.039 -24.016 1 71.94 182 ASP B N 1
ATOM 5785 C CA . ASP B 1 182 ? 1.733 -12.383 -22.812 1 71.94 182 ASP B CA 1
ATOM 5786 C C . ASP B 1 182 ? 1.917 -13.391 -21.688 1 71.94 182 ASP B C 1
ATOM 5788 O O . ASP B 1 182 ? 2.66 -13.125 -20.734 1 71.94 182 ASP B O 1
ATOM 5792 N N . PHE B 1 183 ? 1.366 -14.547 -21.906 1 73.44 183 PHE B N 1
ATOM 5793 C CA . PHE B 1 183 ? 1.426 -15.578 -20.875 1 73.44 183 PHE B CA 1
ATOM 5794 C C . PHE B 1 183 ? 2.766 -16.312 -20.906 1 73.44 183 PHE B C 1
ATOM 5796 O O . PHE B 1 183 ? 3.111 -17.031 -19.969 1 73.44 183 PHE B O 1
ATOM 5803 N N . LEU B 1 184 ? 3.576 -16.062 -21.938 1 84.44 184 LEU B N 1
ATOM 5804 C CA . LEU B 1 184 ? 4.828 -16.797 -22.109 1 84.44 184 LEU B CA 1
ATOM 5805 C C . LEU B 1 184 ? 5.836 -16.406 -21.031 1 84.44 184 LEU B C 1
ATOM 5807 O O . LEU B 1 184 ? 6.137 -15.227 -20.859 1 84.44 184 LEU B O 1
ATOM 5811 N N . THR B 1 185 ? 6.312 -17.438 -20.297 1 86 185 THR B N 1
ATOM 5812 C CA . THR B 1 185 ? 7.293 -17.219 -19.25 1 86 185 THR B CA 1
ATOM 5813 C C . THR B 1 185 ? 8.57 -18.016 -19.531 1 86 185 THR B C 1
ATOM 5815 O O . THR B 1 185 ? 8.586 -18.875 -20.406 1 86 185 THR B O 1
ATOM 5818 N N . PRO B 1 186 ? 9.617 -17.672 -18.781 1 91.19 186 PRO B N 1
ATOM 5819 C CA . PRO B 1 186 ? 10.859 -18.422 -18.969 1 91.19 186 PRO B CA 1
ATOM 5820 C C . PRO B 1 186 ? 10.695 -19.922 -18.688 1 91.19 186 PRO B C 1
ATOM 5822 O O . PRO B 1 186 ? 11.531 -20.734 -19.109 1 91.19 186 PRO B O 1
ATOM 5825 N N . SER B 1 187 ? 9.617 -20.281 -18.047 1 91.94 187 SER B N 1
ATOM 5826 C CA . SER B 1 187 ? 9.383 -21.672 -17.656 1 91.94 187 SER B CA 1
ATOM 5827 C C . SER B 1 187 ? 8.938 -22.516 -18.844 1 91.94 187 SER B C 1
ATOM 5829 O O . SER B 1 187 ? 9.008 -23.75 -18.797 1 91.94 187 SER B O 1
ATOM 5831 N N . PHE B 1 188 ? 8.5 -21.891 -19.875 1 94.62 188 PHE B N 1
ATOM 5832 C CA . PHE B 1 188 ? 7.969 -22.609 -21.031 1 94.62 188 PHE B CA 1
ATOM 5833 C C . PHE B 1 188 ? 9.102 -23.203 -21.859 1 94.62 188 PHE B C 1
ATOM 5835 O O . PHE B 1 188 ? 10.258 -22.812 -21.703 1 94.62 188 PHE B O 1
ATOM 5842 N N . THR B 1 189 ? 8.789 -24.078 -22.734 1 97.75 189 THR B N 1
ATOM 5843 C CA . THR B 1 189 ? 9.758 -24.844 -23.516 1 97.75 189 THR B CA 1
ATOM 5844 C C . THR B 1 189 ? 10.406 -23.969 -24.578 1 97.75 189 THR B C 1
ATOM 5846 O O . THR B 1 189 ? 11.625 -24 -24.75 1 97.75 189 THR B O 1
ATOM 5849 N N . ALA B 1 190 ? 9.664 -23.156 -25.25 1 97.19 190 ALA B N 1
ATOM 5850 C CA . ALA B 1 190 ? 10.172 -22.375 -26.359 1 97.19 190 ALA B CA 1
ATOM 5851 C C . ALA B 1 190 ? 11.297 -21.438 -25.922 1 97.19 190 ALA B C 1
ATOM 5853 O O . ALA B 1 190 ? 12.367 -21.406 -26.531 1 97.19 190 ALA B O 1
ATOM 5854 N N . PRO B 1 191 ? 11.086 -20.703 -24.844 1 96.75 191 PRO B N 1
ATOM 5855 C CA . PRO B 1 191 ? 12.203 -19.875 -24.375 1 96.75 191 PRO B CA 1
ATOM 5856 C C . PRO B 1 191 ? 13.453 -20.688 -24.047 1 96.75 191 PRO B C 1
ATOM 5858 O O . PRO B 1 191 ? 14.57 -20.234 -24.266 1 96.75 191 PRO B O 1
ATOM 5861 N N . LYS B 1 192 ? 13.281 -21.875 -23.547 1 98 192 LYS B N 1
ATOM 5862 C CA . LYS B 1 192 ? 14.406 -22.75 -23.203 1 98 192 LYS B CA 1
ATOM 5863 C C . LYS B 1 192 ? 15.133 -23.219 -24.453 1 98 192 LYS B C 1
ATOM 5865 O O . LYS B 1 192 ? 16.359 -23.391 -24.438 1 98 192 LYS B O 1
ATOM 5870 N N . ILE B 1 193 ? 14.391 -23.453 -25.484 1 97.88 193 ILE B N 1
ATOM 5871 C CA . ILE B 1 193 ? 15 -23.844 -26.75 1 97.88 193 ILE B CA 1
ATOM 5872 C C . ILE B 1 193 ? 15.852 -22.688 -27.281 1 97.88 193 ILE B C 1
ATOM 5874 O O . ILE B 1 193 ? 16.984 -22.906 -27.703 1 97.88 193 ILE B O 1
ATOM 5878 N N . LEU B 1 194 ? 15.266 -21.5 -27.219 1 97.25 194 LEU B N 1
ATOM 5879 C CA . LEU B 1 194 ? 16.047 -20.328 -27.625 1 97.25 194 LEU B CA 1
ATOM 5880 C C . LEU B 1 194 ? 17.281 -20.156 -26.75 1 97.25 194 LEU B C 1
ATOM 5882 O O . LEU B 1 194 ? 18.359 -19.812 -27.25 1 97.25 194 LEU B O 1
ATOM 5886 N N . TRP B 1 195 ? 17.125 -20.359 -25.5 1 97.56 195 TRP B N 1
ATOM 5887 C CA . TRP B 1 195 ? 18.25 -20.312 -24.578 1 97.56 195 TRP B CA 1
ATOM 5888 C C . TRP B 1 195 ? 19.328 -21.297 -24.984 1 97.56 195 TRP B C 1
ATOM 5890 O O . TRP B 1 195 ? 20.516 -20.969 -24.984 1 97.56 195 TRP B O 1
ATOM 5900 N N . MET B 1 196 ? 18.969 -22.516 -25.328 1 96.94 196 MET B N 1
ATOM 5901 C CA . MET B 1 196 ? 19.906 -23.562 -25.75 1 96.94 196 MET B CA 1
ATOM 5902 C C . MET B 1 196 ? 20.641 -23.141 -27.016 1 96.94 196 MET B C 1
ATOM 5904 O O . MET B 1 196 ? 21.844 -23.344 -27.141 1 96.94 196 MET B O 1
ATOM 5908 N N . LYS B 1 197 ? 19.906 -22.609 -27.906 1 95.62 197 LYS B N 1
ATOM 5909 C CA . LYS B 1 197 ? 20.516 -22.141 -29.156 1 95.62 197 LYS B CA 1
ATOM 5910 C C . LYS B 1 197 ? 21.594 -21.094 -28.875 1 95.62 197 LYS B C 1
ATOM 5912 O O . LYS B 1 197 ? 22.672 -21.109 -29.5 1 95.62 197 LYS B O 1
ATOM 5917 N N . ARG B 1 198 ? 21.344 -20.266 -27.953 1 95.19 198 ARG B N 1
ATOM 5918 C CA . ARG B 1 198 ? 22.234 -19.156 -27.656 1 95.19 198 ARG B CA 1
ATOM 5919 C C . ARG B 1 198 ? 23.406 -19.609 -26.781 1 95.19 198 ARG B C 1
ATOM 5921 O O . ARG B 1 198 ? 24.531 -19.141 -26.953 1 95.19 198 ARG B O 1
ATOM 5928 N N . ASN B 1 199 ? 23.172 -20.484 -25.828 1 95.38 199 ASN B N 1
ATOM 5929 C CA . ASN B 1 199 ? 24.141 -20.781 -24.797 1 95.38 199 ASN B CA 1
ATOM 5930 C C . ASN B 1 199 ? 24.859 -22.109 -25.047 1 95.38 199 ASN B C 1
ATOM 5932 O O . ASN B 1 199 ? 25.969 -22.328 -24.562 1 95.38 199 ASN B O 1
ATOM 5936 N N . GLU B 1 200 ? 24.172 -22.969 -25.75 1 95 200 GLU B N 1
ATOM 5937 C CA . GLU B 1 200 ? 24.719 -24.281 -26.078 1 95 200 GLU B CA 1
ATOM 5938 C C . GLU B 1 200 ? 24.484 -24.609 -27.562 1 95 200 GLU B C 1
ATOM 5940 O O . GLU B 1 200 ? 23.906 -25.656 -27.891 1 95 200 GLU B O 1
ATOM 5945 N N . PRO B 1 201 ? 25.094 -23.828 -28.438 1 93.62 201 PRO B N 1
ATOM 5946 C CA . PRO B 1 201 ? 24.797 -23.953 -29.875 1 93.62 201 PRO B CA 1
ATOM 5947 C C . PRO B 1 201 ? 25.172 -25.312 -30.438 1 93.62 201 PRO B C 1
ATOM 5949 O O . PRO B 1 201 ? 24.5 -25.828 -31.344 1 93.62 201 PRO B O 1
ATOM 5952 N N . GLU B 1 202 ? 26.234 -25.984 -30 1 93.25 202 GLU B N 1
ATOM 5953 C CA . GLU B 1 202 ? 26.641 -27.312 -30.484 1 93.25 202 GLU B CA 1
ATOM 5954 C C . GLU B 1 202 ? 25.578 -28.359 -30.188 1 93.25 202 GLU B C 1
ATOM 5956 O O . GLU B 1 202 ? 25.266 -29.203 -31.031 1 93.25 202 GLU B O 1
ATOM 5961 N N . LEU B 1 203 ? 25.031 -28.25 -29.016 1 95.56 203 LEU B N 1
ATOM 5962 C CA . LEU B 1 203 ? 23.984 -29.188 -28.641 1 95.56 203 LEU B CA 1
ATOM 5963 C C . LEU B 1 203 ? 22.688 -28.906 -29.406 1 95.56 203 LEU B C 1
ATOM 5965 O O . LEU B 1 203 ? 21.969 -29.828 -29.781 1 95.56 203 LEU B O 1
ATOM 5969 N N . TYR B 1 204 ? 22.453 -27.609 -29.594 1 95.38 204 TYR B N 1
ATOM 5970 C CA . TYR B 1 204 ? 21.266 -27.25 -30.359 1 95.38 204 TYR B CA 1
ATOM 5971 C C . TYR B 1 204 ? 21.328 -27.828 -31.766 1 95.38 204 TYR B C 1
ATOM 5973 O O . TYR B 1 204 ? 20.344 -28.344 -32.281 1 95.38 204 TYR B O 1
ATOM 5981 N N . ASP B 1 205 ? 22.484 -27.812 -32.344 1 92.38 205 ASP B N 1
ATOM 5982 C CA . ASP B 1 205 ? 22.672 -28.297 -33.688 1 92.38 205 ASP B CA 1
ATOM 5983 C C . ASP B 1 205 ? 22.5 -29.812 -33.781 1 92.38 205 ASP B C 1
ATOM 5985 O O . ASP B 1 205 ? 22.047 -30.344 -34.781 1 92.38 205 ASP B O 1
ATOM 5989 N N . LYS B 1 206 ? 22.781 -30.469 -32.75 1 95.25 206 LYS B N 1
ATOM 5990 C CA . LYS B 1 206 ? 22.672 -31.922 -32.688 1 95.25 206 LYS B CA 1
ATOM 5991 C C . LYS B 1 206 ? 21.234 -32.344 -32.375 1 95.25 206 LYS B C 1
ATOM 5993 O O . LYS B 1 206 ? 20.891 -33.531 -32.531 1 95.25 206 LYS B O 1
ATOM 5998 N N . ALA B 1 207 ? 20.453 -31.438 -31.969 1 96.94 207 ALA B N 1
ATOM 5999 C CA . ALA B 1 207 ? 19.109 -31.766 -31.531 1 96.94 207 ALA B CA 1
ATOM 6000 C C . ALA B 1 207 ? 18.203 -32.094 -32.719 1 96.94 207 ALA B C 1
ATOM 6002 O O . ALA B 1 207 ? 18.109 -31.297 -33.656 1 96.94 207 ALA B O 1
ATOM 6003 N N . LYS B 1 208 ? 17.594 -33.188 -32.688 1 97.25 208 LYS B N 1
ATOM 6004 C CA . LYS B 1 208 ? 16.641 -33.594 -33.719 1 97.25 208 LYS B CA 1
ATOM 6005 C C . LYS B 1 208 ? 15.211 -33.312 -33.25 1 97.25 208 LYS B C 1
ATOM 6007 O O . LYS B 1 208 ? 14.328 -33.062 -34.062 1 97.25 208 LYS B O 1
ATOM 6012 N N . TRP B 1 209 ? 15.023 -33.5 -31.938 1 98.06 209 TRP B N 1
ATOM 6013 C CA . TRP B 1 209 ? 13.688 -33.312 -31.391 1 98.06 209 TRP B CA 1
ATOM 6014 C C . TRP B 1 209 ? 13.734 -32.5 -30.109 1 98.06 209 TRP B C 1
ATOM 6016 O O . TRP B 1 209 ? 14.664 -32.625 -29.312 1 98.06 209 TRP B O 1
ATOM 6026 N N . PHE B 1 210 ? 12.781 -31.641 -29.859 1 98.5 210 PHE B N 1
ATOM 6027 C CA . PHE B 1 210 ? 12.445 -31.016 -28.594 1 98.5 210 PHE B CA 1
ATOM 6028 C C . PHE B 1 210 ? 11.078 -31.484 -28.109 1 98.5 210 PHE B C 1
ATOM 6030 O O . PHE B 1 210 ? 10.062 -31.188 -28.75 1 98.5 210 PHE B O 1
ATOM 6037 N N . ILE B 1 211 ? 11.039 -32.188 -27 1 98.5 211 ILE B N 1
ATOM 6038 C CA . ILE B 1 211 ? 9.781 -32.781 -26.562 1 98.5 211 ILE B CA 1
ATOM 6039 C C . ILE B 1 211 ? 9.57 -32.5 -25.078 1 98.5 211 ILE B C 1
ATOM 6041 O O . ILE B 1 211 ? 10.414 -31.906 -24.422 1 98.5 211 ILE B O 1
ATOM 6045 N N . LEU B 1 212 ? 8.406 -32.875 -24.547 1 98.56 212 LEU B N 1
ATOM 6046 C CA . LEU B 1 212 ? 8.008 -32.656 -23.156 1 98.56 212 LEU B CA 1
ATOM 6047 C C . LEU B 1 212 ? 8.258 -33.906 -22.328 1 98.56 212 LEU B C 1
ATOM 6049 O O . LEU B 1 212 ? 8.5 -35 -22.875 1 98.56 212 LEU B O 1
ATOM 6053 N N . PRO B 1 213 ? 8.234 -33.812 -21.062 1 98.56 213 PRO B N 1
ATOM 6054 C CA . PRO B 1 213 ? 8.57 -34.938 -20.203 1 98.56 213 PRO B CA 1
ATOM 6055 C C . PRO B 1 213 ? 7.691 -36.156 -20.469 1 98.56 213 PRO B C 1
ATOM 6057 O O . PRO B 1 213 ? 8.203 -37.281 -20.594 1 98.56 213 PRO B O 1
ATOM 6060 N N . HIS B 1 214 ? 6.414 -36 -20.531 1 98.38 214 HIS B N 1
ATOM 6061 C CA . HIS B 1 214 ? 5.57 -37.156 -20.75 1 98.38 214 HIS B CA 1
ATOM 6062 C C . HIS B 1 214 ? 5.832 -37.812 -22.109 1 98.38 214 HIS B C 1
ATOM 6064 O O . HIS B 1 214 ? 5.699 -39 -22.281 1 98.38 214 HIS B O 1
ATOM 6070 N N . ASP B 1 215 ? 6.207 -36.969 -23.109 1 98.56 215 ASP B N 1
ATOM 6071 C CA . ASP B 1 215 ? 6.539 -37.469 -24.453 1 98.56 215 ASP B CA 1
ATOM 6072 C C . ASP B 1 215 ? 7.707 -38.438 -24.391 1 98.56 215 ASP B C 1
ATOM 6074 O O . ASP B 1 215 ? 7.672 -39.5 -25.047 1 98.56 215 ASP B O 1
ATOM 6078 N N . TYR B 1 216 ? 8.688 -37.969 -23.625 1 98.69 216 TYR B N 1
ATOM 6079 C CA . TYR B 1 216 ? 9.891 -38.781 -23.531 1 98.69 216 TYR B CA 1
ATOM 6080 C C . TYR B 1 216 ? 9.586 -40.156 -22.922 1 98.69 216 TYR B C 1
ATOM 6082 O O . TYR B 1 216 ? 10.078 -41.188 -23.406 1 98.69 216 TYR B O 1
ATOM 6090 N N . VAL B 1 217 ? 8.82 -40.125 -21.922 1 98.69 217 VAL B N 1
ATOM 6091 C CA . VAL B 1 217 ? 8.484 -41.375 -21.219 1 98.69 217 VAL B CA 1
ATOM 6092 C C . VAL B 1 217 ? 7.727 -42.312 -22.156 1 98.69 217 VAL B C 1
ATOM 6094 O O . VAL B 1 217 ? 8.031 -43.5 -22.219 1 98.69 217 VAL B O 1
ATOM 6097 N N . ILE B 1 218 ? 6.785 -41.812 -22.891 1 98.62 218 ILE B N 1
ATOM 6098 C CA . ILE B 1 218 ? 5.996 -42.625 -23.812 1 98.62 218 ILE B CA 1
ATOM 6099 C C . ILE B 1 218 ? 6.891 -43.125 -24.938 1 98.62 218 ILE B C 1
ATOM 6101 O O . ILE B 1 218 ? 6.77 -44.281 -25.344 1 98.62 218 ILE B O 1
ATOM 6105 N N . LEU B 1 219 ? 7.758 -42.219 -25.406 1 98.5 219 LEU B N 1
ATOM 6106 C CA . LEU B 1 219 ? 8.711 -42.625 -26.438 1 98.5 219 LEU B CA 1
ATOM 6107 C C . LEU B 1 219 ? 9.5 -43.844 -26.031 1 98.5 219 LEU B C 1
ATOM 6109 O O . LEU B 1 219 ? 9.68 -44.781 -26.828 1 98.5 219 LEU B O 1
ATOM 6113 N N . LYS B 1 220 ? 9.922 -43.875 -24.797 1 98 220 LYS B N 1
ATOM 6114 C CA . LYS B 1 220 ? 10.734 -44.969 -24.281 1 98 220 LYS B CA 1
ATOM 6115 C C . LYS B 1 220 ? 9.867 -46.188 -23.984 1 98 220 LYS B C 1
ATOM 6117 O O . LYS B 1 220 ? 10.234 -47.312 -24.328 1 98 220 LYS B O 1
ATOM 6122 N N . LEU B 1 221 ? 8.734 -46 -23.359 1 97.75 221 LEU B N 1
ATOM 6123 C CA . LEU B 1 221 ? 7.863 -47.094 -22.969 1 97.75 221 LEU B CA 1
ATOM 6124 C C . LEU B 1 221 ? 7.383 -47.875 -24.188 1 97.75 221 LEU B C 1
ATOM 6126 O O . LEU B 1 221 ? 7.262 -49.094 -24.156 1 97.75 221 LEU B O 1
ATOM 6130 N N . ALA B 1 222 ? 7.055 -47.156 -25.234 1 97.12 222 ALA B N 1
ATOM 6131 C CA . ALA B 1 222 ? 6.469 -47.781 -26.422 1 97.12 222 ALA B CA 1
ATOM 6132 C C . ALA B 1 222 ? 7.512 -47.969 -27.516 1 97.12 222 ALA B C 1
ATOM 6134 O O . ALA B 1 222 ? 7.191 -48.406 -28.625 1 97.12 222 ALA B O 1
ATOM 6135 N N . ASN B 1 223 ? 8.75 -47.594 -27.188 1 96.12 223 ASN B N 1
ATOM 6136 C CA . ASN B 1 223 ? 9.836 -47.719 -28.141 1 96.12 223 ASN B CA 1
ATOM 6137 C C . ASN B 1 223 ? 9.469 -47.094 -29.5 1 96.12 223 ASN B C 1
ATOM 6139 O O . ASN B 1 223 ? 9.578 -47.781 -30.531 1 96.12 223 ASN B O 1
ATOM 6143 N N . LEU B 1 224 ? 9 -45.906 -29.469 1 97.12 224 LEU B N 1
ATOM 6144 C CA . LEU B 1 224 ? 8.57 -45.219 -30.688 1 97.12 224 LEU B CA 1
ATOM 6145 C C . LEU B 1 224 ? 9.766 -44.75 -31.5 1 97.12 224 LEU B C 1
ATOM 6147 O O . LEU B 1 224 ? 10.82 -44.438 -30.938 1 97.12 224 LEU B O 1
ATOM 6151 N N . ARG B 1 225 ? 9.602 -44.594 -32.781 1 95.75 225 ARG B N 1
ATOM 6152 C CA . ARG B 1 225 ? 10.656 -44.125 -33.688 1 95.75 225 ARG B CA 1
ATOM 6153 C C . ARG B 1 225 ? 10.57 -42.625 -33.844 1 95.75 225 ARG B C 1
ATOM 6155 O O . ARG B 1 225 ? 11.539 -41.969 -34.281 1 95.75 225 ARG B O 1
ATOM 6162 N N . ARG B 1 226 ? 9.406 -42.062 -33.594 1 96.19 226 ARG B N 1
ATOM 6163 C CA . ARG B 1 226 ? 9.164 -40.625 -33.625 1 96.19 226 ARG B CA 1
ATOM 6164 C C . ARG B 1 226 ? 8.383 -40.188 -32.406 1 96.19 226 ARG B C 1
ATOM 6166 O O . ARG B 1 226 ? 7.457 -40.844 -31.969 1 96.19 226 ARG B O 1
ATOM 6173 N N . PRO B 1 227 ? 8.742 -39 -31.891 1 97.19 227 PRO B N 1
ATOM 6174 C CA . PRO B 1 227 ? 8.008 -38.562 -30.719 1 97.19 227 PRO B CA 1
ATOM 6175 C C . PRO B 1 227 ? 6.609 -38.062 -31.047 1 97.19 227 PRO B C 1
ATOM 6177 O O . PRO B 1 227 ? 6.375 -37.531 -32.156 1 97.19 227 PRO B O 1
ATOM 6180 N N . ILE B 1 228 ? 5.73 -38.188 -30.125 1 97.69 228 ILE B N 1
ATOM 6181 C CA . ILE B 1 228 ? 4.355 -37.688 -30.203 1 97.69 228 ILE B CA 1
ATOM 6182 C C . ILE B 1 228 ? 4.047 -36.844 -28.969 1 97.69 228 ILE B C 1
ATOM 6184 O O . ILE B 1 228 ? 4.816 -36.812 -28 1 97.69 228 ILE B O 1
ATOM 6188 N N . THR B 1 229 ? 2.994 -36.062 -29.047 1 98 229 THR B N 1
ATOM 6189 C CA . THR B 1 229 ? 2.467 -35.312 -27.922 1 98 229 THR B CA 1
ATOM 6190 C C . THR B 1 229 ? 0.951 -35.156 -28.031 1 98 229 THR B C 1
ATOM 6192 O O . THR B 1 229 ? 0.328 -35.75 -28.922 1 98 229 THR B O 1
ATOM 6195 N N . ASP B 1 230 ? 0.333 -34.656 -27.047 1 97.88 230 ASP B N 1
ATOM 6196 C CA . ASP B 1 230 ? -1.082 -34.281 -27.078 1 97.88 230 ASP B CA 1
ATOM 6197 C C . ASP B 1 230 ? -1.266 -32.781 -27.078 1 97.88 230 ASP B C 1
ATOM 6199 O O . ASP B 1 230 ? -0.313 -32.031 -26.844 1 97.88 230 ASP B O 1
ATOM 6203 N N . ALA B 1 231 ? -2.439 -32.312 -27.375 1 96.62 231 ALA B N 1
ATOM 6204 C CA . ALA B 1 231 ? -2.705 -30.891 -27.438 1 96.62 231 ALA B CA 1
ATOM 6205 C C . ALA B 1 231 ? -2.648 -30.25 -26.047 1 96.62 231 ALA B C 1
ATOM 6207 O O . ALA B 1 231 ? -2.283 -29.078 -25.906 1 96.62 231 ALA B O 1
ATOM 6208 N N . GLY B 1 232 ? -3.012 -30.969 -25.047 1 96.5 232 GLY B N 1
ATOM 6209 C CA . GLY B 1 232 ? -2.99 -30.453 -23.688 1 96.5 232 GLY B CA 1
ATOM 6210 C C . GLY B 1 232 ? -1.613 -30 -23.234 1 96.5 232 GLY B C 1
ATOM 6211 O O . GLY B 1 232 ? -1.406 -28.812 -22.953 1 96.5 232 GLY B O 1
ATOM 6212 N N . ASP B 1 233 ? -0.696 -30.875 -23.25 1 97.38 233 ASP B N 1
ATOM 6213 C CA . ASP B 1 233 ? 0.656 -30.547 -22.812 1 97.38 233 ASP B CA 1
ATOM 6214 C C . ASP B 1 233 ? 1.356 -29.641 -23.812 1 97.38 233 ASP B C 1
ATOM 6216 O O . ASP B 1 233 ? 2.141 -28.766 -23.422 1 97.38 233 ASP B O 1
ATOM 6220 N N . ALA B 1 234 ? 1.05 -29.781 -25.094 1 96.75 234 ALA B N 1
ATOM 6221 C CA . ALA B 1 234 ? 1.618 -28.922 -26.125 1 96.75 234 ALA B CA 1
ATOM 6222 C C . ALA B 1 234 ? 1.264 -27.453 -25.875 1 96.75 234 ALA B C 1
ATOM 6224 O O . ALA B 1 234 ? 2.014 -26.547 -26.25 1 96.75 234 ALA B O 1
ATOM 6225 N N . SER B 1 235 ? 0.198 -27.297 -25.25 1 93.44 235 SER B N 1
ATOM 6226 C CA . SER B 1 235 ? -0.249 -25.938 -24.922 1 93.44 235 SER B CA 1
ATOM 6227 C C . SER B 1 235 ? 0.752 -25.219 -24.031 1 93.44 235 SER B C 1
ATOM 6229 O O . SER B 1 235 ? 0.764 -24 -23.953 1 93.44 235 SER B O 1
ATOM 6231 N N . GLY B 1 236 ? 1.568 -25.953 -23.359 1 92.56 236 GLY B N 1
ATOM 6232 C CA . GLY B 1 236 ? 2.523 -25.359 -22.422 1 92.56 236 GLY B CA 1
ATOM 6233 C C . GLY B 1 236 ? 3.928 -25.281 -22.984 1 92.56 236 GLY B C 1
ATOM 6234 O O . GLY B 1 236 ? 4.875 -24.953 -22.266 1 92.56 236 GLY B O 1
ATOM 6235 N N . ASN B 1 237 ? 4.125 -25.531 -24.266 1 95.25 237 ASN B N 1
ATOM 6236 C CA . ASN B 1 237 ? 5.48 -25.547 -24.797 1 95.25 237 ASN B CA 1
ATOM 6237 C C . ASN B 1 237 ? 5.859 -24.188 -25.391 1 95.25 237 ASN B C 1
ATOM 6239 O O . ASN B 1 237 ? 7.02 -23.953 -25.734 1 95.25 237 ASN B O 1
ATOM 6243 N N . GLY B 1 238 ? 4.863 -23.281 -25.547 1 92.5 238 GLY B N 1
ATOM 6244 C CA . GLY B 1 238 ? 5.137 -21.938 -26.031 1 92.5 238 GLY B CA 1
ATOM 6245 C C . GLY B 1 238 ? 4.98 -21.797 -27.531 1 92.5 238 GLY B C 1
ATOM 6246 O O . GLY B 1 238 ? 4.992 -20.672 -28.047 1 92.5 238 GLY B O 1
ATOM 6247 N N . PHE B 1 239 ? 4.785 -22.906 -28.297 1 93.25 239 PHE B N 1
ATOM 6248 C CA . PHE B 1 239 ? 4.586 -22.891 -29.734 1 93.25 239 PHE B CA 1
ATOM 6249 C C . PHE B 1 239 ? 3.109 -23.047 -30.078 1 93.25 239 PHE B C 1
ATOM 6251 O O . PHE B 1 239 ? 2.615 -22.422 -31.016 1 93.25 239 PHE B O 1
ATOM 6258 N N . PHE B 1 240 ? 2.49 -23.875 -29.375 1 92.56 240 PHE B N 1
ATOM 6259 C CA . PHE B 1 240 ? 1.148 -24.328 -29.703 1 92.56 240 PHE B CA 1
ATOM 6260 C C . PHE B 1 240 ? 0.114 -23.266 -29.391 1 92.56 240 PHE B C 1
ATOM 6262 O O . PHE B 1 240 ? 0.066 -22.75 -28.266 1 92.56 240 PHE B O 1
ATOM 6269 N N . LEU B 1 241 ? -0.636 -22.938 -30.375 1 88.19 241 LEU B N 1
ATOM 6270 C CA . LEU B 1 241 ? -1.776 -22.031 -30.203 1 88.19 241 LEU B CA 1
ATOM 6271 C C . LEU B 1 241 ? -3.068 -22.828 -30.031 1 88.19 241 LEU B C 1
ATOM 6273 O O . LEU B 1 241 ? -3.621 -23.344 -31.016 1 88.19 241 LEU B O 1
ATOM 6277 N N . ALA B 1 242 ? -3.549 -22.828 -28.891 1 88.56 242 ALA B N 1
ATOM 6278 C CA . ALA B 1 242 ? -4.688 -23.672 -28.547 1 88.56 242 ALA B CA 1
ATOM 6279 C C . ALA B 1 242 ? -5.898 -23.344 -29.406 1 88.56 242 ALA B C 1
ATOM 6281 O O . ALA B 1 242 ? -6.586 -24.25 -29.891 1 88.56 242 ALA B O 1
ATOM 6282 N N . ALA B 1 243 ? -6.164 -22.109 -29.656 1 84.88 243 ALA B N 1
ATOM 6283 C CA . ALA B 1 243 ? -7.348 -21.703 -30.422 1 84.88 243 ALA B CA 1
ATOM 6284 C C . ALA B 1 243 ? -7.293 -22.234 -31.844 1 84.88 243 ALA B C 1
ATOM 6286 O O . ALA B 1 243 ? -8.32 -22.625 -32.406 1 84.88 243 ALA B O 1
ATOM 6287 N N . LYS B 1 244 ? -6.102 -22.281 -32.375 1 84.69 244 LYS B N 1
ATOM 6288 C CA . LYS B 1 244 ? -5.918 -22.75 -33.75 1 84.69 244 LYS B CA 1
ATOM 6289 C C . LYS B 1 244 ? -5.508 -24.219 -33.781 1 84.69 244 LYS B C 1
ATOM 6291 O O . LYS B 1 244 ? -5.566 -24.859 -34.844 1 84.69 244 LYS B O 1
ATOM 6296 N N . ARG B 1 245 ? -5.043 -24.719 -32.688 1 89.19 245 ARG B N 1
ATOM 6297 C CA . ARG B 1 245 ? -4.555 -26.094 -32.531 1 89.19 245 ARG B CA 1
ATOM 6298 C C . ARG B 1 245 ? -3.396 -26.375 -33.469 1 89.19 245 ARG B C 1
ATOM 6300 O O . ARG B 1 245 ? -3.398 -27.391 -34.156 1 89.19 245 ARG B O 1
ATOM 6307 N N . GLU B 1 246 ? -2.553 -25.406 -33.562 1 89.62 246 GLU B N 1
ATOM 6308 C CA . GLU B 1 246 ? -1.34 -25.531 -34.375 1 89.62 246 GLU B CA 1
ATOM 6309 C C . GLU B 1 246 ? -0.165 -24.812 -33.719 1 89.62 246 GLU B C 1
ATOM 6311 O O . GLU B 1 246 ? -0.361 -23.922 -32.875 1 89.62 246 GLU B O 1
ATOM 6316 N N . ASN B 1 247 ? 0.976 -25.266 -34.094 1 93.31 247 ASN B N 1
ATOM 6317 C CA . ASN B 1 247 ? 2.168 -24.562 -33.625 1 93.31 247 ASN B CA 1
ATOM 6318 C C . ASN B 1 247 ? 2.369 -23.234 -34.344 1 93.31 247 ASN B C 1
ATOM 6320 O O . ASN B 1 247 ? 2.139 -23.156 -35.562 1 93.31 247 ASN B O 1
ATOM 6324 N N . SER B 1 248 ? 2.805 -22.266 -33.656 1 90.75 248 SER B N 1
ATOM 6325 C CA . SER B 1 248 ? 2.969 -20.906 -34.219 1 90.75 248 SER B CA 1
ATOM 6326 C C . SER B 1 248 ? 4.211 -20.812 -35.094 1 90.75 248 SER B C 1
ATOM 6328 O O . SER B 1 248 ? 5.336 -20.922 -34.594 1 90.75 248 SER B O 1
ATOM 6330 N N . PRO B 1 249 ? 4.016 -20.516 -36.281 1 92.5 249 PRO B N 1
ATOM 6331 C CA . PRO B 1 249 ? 5.188 -20.281 -37.156 1 92.5 249 PRO B CA 1
ATOM 6332 C C . PRO B 1 249 ? 5.965 -19.031 -36.75 1 92.5 249 PRO B C 1
ATOM 6334 O O . PRO B 1 249 ? 7.18 -18.969 -36.969 1 92.5 249 PRO B O 1
ATOM 6337 N N . ILE B 1 250 ? 5.297 -18.078 -36.156 1 91.5 250 ILE B N 1
ATOM 6338 C CA . ILE B 1 250 ? 5.926 -16.828 -35.781 1 91.5 250 ILE B CA 1
ATOM 6339 C C . ILE B 1 250 ? 6.957 -17.078 -34.688 1 91.5 250 ILE B C 1
ATOM 6341 O O . ILE B 1 250 ? 8.07 -16.547 -34.75 1 91.5 250 ILE B O 1
ATOM 6345 N N . ILE B 1 251 ? 6.566 -17.859 -33.688 1 92.94 251 ILE B N 1
ATOM 6346 C CA . ILE B 1 251 ? 7.488 -18.172 -32.594 1 92.94 251 ILE B CA 1
ATOM 6347 C C . ILE B 1 251 ? 8.672 -18.969 -33.156 1 92.94 251 ILE B C 1
ATOM 6349 O O . ILE B 1 251 ? 9.82 -18.734 -32.781 1 92.94 251 ILE B O 1
ATOM 6353 N N . ALA B 1 252 ? 8.375 -19.859 -34.031 1 94.69 252 ALA B N 1
ATOM 6354 C CA . ALA B 1 252 ? 9.438 -20.672 -34.625 1 94.69 252 ALA B CA 1
ATOM 6355 C C . ALA B 1 252 ? 10.406 -19.781 -35.406 1 94.69 252 ALA B C 1
ATOM 6357 O O . ALA B 1 252 ? 11.617 -19.969 -35.344 1 94.69 252 ALA B O 1
ATOM 6358 N N . GLN B 1 253 ? 9.836 -18.859 -36.094 1 93.88 253 GLN B N 1
ATOM 6359 C CA . GLN B 1 253 ? 10.656 -17.938 -36.875 1 93.88 253 GLN B CA 1
ATOM 6360 C C . GLN B 1 253 ? 11.578 -17.125 -35.969 1 93.88 253 GLN B C 1
ATOM 6362 O O . GLN B 1 253 ? 12.734 -16.891 -36.312 1 93.88 253 GLN B O 1
ATOM 6367 N N . ALA B 1 254 ? 11.008 -16.688 -34.906 1 93.62 254 ALA B N 1
ATOM 6368 C CA . ALA B 1 254 ? 11.812 -15.922 -33.938 1 93.62 254 ALA B CA 1
ATOM 6369 C C . ALA B 1 254 ? 13.031 -16.703 -33.5 1 93.62 254 ALA B C 1
ATOM 6371 O O . ALA B 1 254 ? 14.117 -16.141 -33.344 1 93.62 254 ALA B O 1
ATOM 6372 N N . ILE B 1 255 ? 12.867 -17.953 -33.281 1 95 255 ILE B N 1
ATOM 6373 C CA . ILE B 1 255 ? 13.953 -18.812 -32.812 1 95 255 ILE B CA 1
ATOM 6374 C C . ILE B 1 255 ? 14.891 -19.125 -33.969 1 95 255 ILE B C 1
ATOM 6376 O O . ILE B 1 255 ? 16.109 -19.016 -33.844 1 95 255 ILE B O 1
ATOM 6380 N N . ASP B 1 256 ? 14.328 -19.422 -35.125 1 93.81 256 ASP B N 1
ATOM 6381 C CA . ASP B 1 256 ? 15.102 -19.797 -36.281 1 93.81 256 ASP B CA 1
ATOM 6382 C C . ASP B 1 256 ? 16 -18.656 -36.75 1 93.81 256 ASP B C 1
ATOM 6384 O O . ASP B 1 256 ? 17.141 -18.875 -37.156 1 93.81 256 ASP B O 1
ATOM 6388 N N . GLN B 1 257 ? 15.531 -17.469 -36.594 1 90.75 257 GLN B N 1
ATOM 6389 C CA . GLN B 1 257 ? 16.234 -16.312 -37.125 1 90.75 257 GLN B CA 1
ATOM 6390 C C . GLN B 1 257 ? 17.156 -15.703 -36.062 1 90.75 257 GLN B C 1
ATOM 6392 O O . GLN B 1 257 ? 17.906 -14.758 -36.375 1 90.75 257 GLN B O 1
ATOM 6397 N N . ASP B 1 258 ? 17.016 -16.266 -34.875 1 90.38 258 ASP B N 1
ATOM 6398 C CA . ASP B 1 258 ? 17.828 -15.68 -33.812 1 90.38 258 ASP B CA 1
ATOM 6399 C C . ASP B 1 258 ? 19.312 -15.852 -34.125 1 90.38 258 ASP B C 1
ATOM 6401 O O . ASP B 1 258 ? 19.766 -16.953 -34.469 1 90.38 258 ASP B O 1
ATOM 6405 N N . SER B 1 259 ? 20.078 -14.695 -34.031 1 81.62 259 SER B N 1
ATOM 6406 C CA . SER B 1 259 ? 21.516 -14.711 -34.344 1 81.62 259 SER B CA 1
ATOM 6407 C C . SER B 1 259 ? 22.344 -14.297 -33.125 1 81.62 259 SER B C 1
ATOM 6409 O O . SER B 1 259 ? 23.547 -14.102 -33.219 1 81.62 259 SER B O 1
ATOM 6411 N N . LYS B 1 260 ? 21.734 -14.039 -32.062 1 68.38 260 LYS B N 1
ATOM 6412 C CA . LYS B 1 260 ? 22.422 -13.508 -30.875 1 68.38 260 LYS B CA 1
ATOM 6413 C C . LYS B 1 260 ? 23.422 -14.516 -30.312 1 68.38 260 LYS B C 1
ATOM 6415 O O . LYS B 1 260 ? 24.281 -14.164 -29.516 1 68.38 260 LYS B O 1
ATOM 6420 N N . GLY B 1 261 ? 23.453 -15.789 -30.781 1 63.72 261 GLY B N 1
ATOM 6421 C CA . GLY B 1 261 ? 24.391 -16.781 -30.266 1 63.72 261 GLY B CA 1
ATOM 6422 C C . GLY B 1 261 ? 25.688 -16.844 -31.062 1 63.72 261 GLY B C 1
ATOM 6423 O O . GLY B 1 261 ? 25.766 -16.328 -32.188 1 63.72 261 GLY B O 1
ATOM 6424 N N . GLU B 1 262 ? 26.891 -17.078 -30.344 1 56.25 262 GLU B N 1
ATOM 6425 C CA . GLU B 1 262 ? 28.234 -17.031 -30.906 1 56.25 262 GLU B CA 1
ATOM 6426 C C . GLU B 1 262 ? 28.312 -17.734 -32.25 1 56.25 262 GLU B C 1
ATOM 6428 O O . GLU B 1 262 ? 28.984 -17.281 -33.156 1 56.25 262 GLU B O 1
ATOM 6433 N N . GLN B 1 263 ? 27.984 -19.062 -32.344 1 52.84 263 GLN B N 1
ATOM 6434 C CA . GLN B 1 263 ? 28.25 -19.906 -33.5 1 52.84 263 GLN B CA 1
ATOM 6435 C C . GLN B 1 263 ? 26.953 -20.266 -34.219 1 52.84 263 GLN B C 1
ATOM 6437 O O . GLN B 1 263 ? 26.234 -21.172 -33.781 1 52.84 263 GLN B O 1
ATOM 6442 N N . SER B 1 264 ? 26.25 -19.344 -34.625 1 50.25 264 SER B N 1
ATOM 6443 C CA . SER B 1 264 ? 24.953 -19.641 -35.188 1 50.25 264 SER B CA 1
ATOM 6444 C C . SER B 1 264 ? 25.094 -20.641 -36.344 1 50.25 264 SER B C 1
ATOM 6446 O O . SER B 1 264 ? 25.656 -20.328 -37.406 1 50.25 264 SER B O 1
ATOM 6448 N N . GLY B 1 265 ? 25.5 -21.812 -36.094 1 47.53 265 GLY B N 1
ATOM 6449 C CA . GLY B 1 265 ? 25.391 -22.734 -37.219 1 47.53 265 GLY B CA 1
ATOM 6450 C C . GLY B 1 265 ? 24.062 -22.625 -37.938 1 47.53 265 GLY B C 1
ATOM 6451 O O . GLY B 1 265 ? 23.031 -22.297 -37.344 1 47.53 265 GLY B O 1
ATOM 6452 N N . GLU B 1 266 ? 24.094 -22.109 -39.156 1 50.78 266 GLU B N 1
ATOM 6453 C CA . GLU B 1 266 ? 22.922 -22.016 -40.031 1 50.78 266 GLU B CA 1
ATOM 6454 C C . GLU B 1 266 ? 22.188 -23.344 -40.125 1 50.78 266 GLU B C 1
ATOM 6456 O O . GLU B 1 266 ? 22.656 -24.281 -40.781 1 50.78 266 GLU B O 1
ATOM 6461 N N . SER B 1 267 ? 21.641 -23.781 -39.031 1 58.75 267 SER B N 1
ATOM 6462 C CA . SER B 1 267 ? 20.797 -24.953 -39.281 1 58.75 267 SER B CA 1
ATOM 6463 C C . SER B 1 267 ? 19.641 -24.609 -40.219 1 58.75 267 SER B C 1
ATOM 6465 O O . SER B 1 267 ? 18.953 -23.609 -40.031 1 58.75 267 SER B O 1
ATOM 6467 N N . ASN B 1 268 ? 19.609 -25.219 -41.406 1 65.69 268 ASN B N 1
ATOM 6468 C CA . ASN B 1 268 ? 18.625 -25.031 -42.469 1 65.69 268 ASN B CA 1
ATOM 6469 C C . ASN B 1 268 ? 17.266 -25.594 -42.094 1 65.69 268 ASN B C 1
ATOM 6471 O O . ASN B 1 268 ? 16.312 -25.484 -42.844 1 65.69 268 ASN B O 1
ATOM 6475 N N . THR B 1 269 ? 17.156 -26.156 -40.812 1 84.5 269 THR B N 1
ATOM 6476 C CA . THR B 1 269 ? 15.875 -26.75 -40.469 1 84.5 269 THR B CA 1
ATOM 6477 C C . THR B 1 269 ? 15.133 -25.906 -39.438 1 84.5 269 THR B C 1
ATOM 6479 O O . THR B 1 269 ? 15.719 -25.438 -38.469 1 84.5 269 THR B O 1
ATOM 6482 N N . SER B 1 270 ? 13.906 -25.719 -39.688 1 92.69 270 SER B N 1
ATOM 6483 C CA . SER B 1 270 ? 13.047 -24.953 -38.781 1 92.69 270 SER B CA 1
ATOM 6484 C C . SER B 1 270 ? 12.82 -25.719 -37.5 1 92.69 270 SER B C 1
ATOM 6486 O O . SER B 1 270 ? 12.672 -26.938 -37.5 1 92.69 270 SER B O 1
ATOM 6488 N N . VAL B 1 271 ? 12.797 -25.016 -36.375 1 96.25 271 VAL B N 1
ATOM 6489 C CA . VAL B 1 271 ? 12.523 -25.625 -35.094 1 96.25 271 VAL B CA 1
ATOM 6490 C C . VAL B 1 271 ? 11.164 -26.312 -35.125 1 96.25 271 VAL B C 1
ATOM 6492 O O . VAL B 1 271 ? 10.93 -27.266 -34.375 1 96.25 271 VAL B O 1
ATOM 6495 N N . LEU B 1 272 ? 10.266 -25.938 -36 1 95.56 272 LEU B N 1
ATOM 6496 C CA . LEU B 1 272 ? 8.961 -26.578 -36.125 1 95.56 272 LEU B CA 1
ATOM 6497 C C . LEU B 1 272 ? 9.102 -28.047 -36.5 1 95.56 272 LEU B C 1
ATOM 6499 O O . LEU B 1 272 ? 8.281 -28.875 -36.094 1 95.56 272 LEU B O 1
ATOM 6503 N N . GLU B 1 273 ? 10.133 -28.328 -37.25 1 94.94 273 GLU B N 1
ATOM 6504 C CA . GLU B 1 273 ? 10.367 -29.703 -37.688 1 94.94 273 GLU B CA 1
ATOM 6505 C C . GLU B 1 273 ? 10.961 -30.547 -36.562 1 94.94 273 GLU B C 1
ATOM 6507 O O . GLU B 1 273 ? 11.055 -31.781 -36.688 1 94.94 273 GLU B O 1
ATOM 6512 N N . LYS B 1 274 ? 11.273 -29.938 -35.531 1 96.94 274 LYS B N 1
ATOM 6513 C CA . LYS B 1 274 ? 11.883 -30.625 -34.375 1 96.94 274 LYS B CA 1
ATOM 6514 C C . LYS B 1 274 ? 10.875 -30.844 -33.281 1 96.94 274 LYS B C 1
ATOM 6516 O O . LYS B 1 274 ? 11.234 -31.25 -32.156 1 96.94 274 LYS B O 1
ATOM 6521 N N . LEU B 1 275 ? 9.594 -30.531 -33.5 1 97.88 275 LEU B N 1
ATOM 6522 C CA . LEU B 1 275 ? 8.531 -30.719 -32.531 1 97.88 275 LEU B CA 1
ATOM 6523 C C . LEU B 1 275 ? 7.781 -32.031 -32.781 1 97.88 275 LEU B C 1
ATOM 6525 O O . LEU B 1 275 ? 7.742 -32.5 -33.938 1 97.88 275 LEU B O 1
ATOM 6529 N N . PRO B 1 276 ? 7.227 -32.594 -31.797 1 97.81 276 PRO B N 1
ATOM 6530 C CA . PRO B 1 276 ? 6.535 -33.875 -31.969 1 97.81 276 PRO B CA 1
ATOM 6531 C C . PRO B 1 276 ? 5.188 -33.719 -32.688 1 97.81 276 PRO B C 1
ATOM 6533 O O . PRO B 1 276 ? 4.645 -32.625 -32.75 1 97.81 276 PRO B O 1
ATOM 6536 N N . THR B 1 277 ? 4.695 -34.844 -33.188 1 96.19 277 THR B N 1
ATOM 6537 C CA . THR B 1 277 ? 3.367 -34.906 -33.812 1 96.19 277 THR B CA 1
ATOM 6538 C C . THR B 1 277 ? 2.285 -34.875 -32.719 1 96.19 277 THR B C 1
ATOM 6540 O O . THR B 1 277 ? 2.389 -35.562 -31.719 1 96.19 277 THR B O 1
ATOM 6543 N N . ILE B 1 278 ? 1.221 -34.094 -32.938 1 97.06 278 ILE B N 1
ATOM 6544 C CA . ILE B 1 278 ? 0.131 -33.969 -31.969 1 97.06 278 ILE B CA 1
ATOM 6545 C C . ILE B 1 278 ? -0.96 -34.969 -32.281 1 97.06 278 ILE B C 1
ATOM 6547 O O . ILE B 1 278 ? -1.474 -35 -33.406 1 97.06 278 ILE B O 1
ATOM 6551 N N . LEU B 1 279 ? -1.29 -35.75 -31.359 1 97.06 279 LEU B N 1
ATOM 6552 C CA . LEU B 1 279 ? -2.307 -36.781 -31.547 1 97.06 279 LEU B CA 1
ATOM 6553 C C . LEU B 1 279 ? -3.586 -36.438 -30.797 1 97.06 279 LEU B C 1
ATOM 6555 O O . LEU B 1 279 ? -3.58 -35.531 -29.938 1 97.06 279 LEU B O 1
ATOM 6559 N N . SER B 1 280 ? -4.66 -37.125 -31.172 1 95.75 280 SER B N 1
ATOM 6560 C CA . SER B 1 280 ? -5.93 -36.969 -30.469 1 95.75 280 SER B CA 1
ATOM 6561 C C . SER B 1 280 ? -5.871 -37.594 -29.078 1 95.75 280 SER B C 1
ATOM 6563 O O . SER B 1 280 ? -5.086 -38.531 -28.844 1 95.75 280 SER B O 1
ATOM 6565 N N . PRO B 1 281 ? -6.738 -37.219 -28.203 1 95.94 281 PRO B N 1
ATOM 6566 C CA . PRO B 1 281 ? -6.633 -37.625 -26.797 1 95.94 281 PRO B CA 1
ATOM 6567 C C . PRO B 1 281 ? -6.836 -39.094 -26.562 1 95.94 281 PRO B C 1
ATOM 6569 O O . PRO B 1 281 ? -6.336 -39.656 -25.578 1 95.94 281 PRO B O 1
ATOM 6572 N N . ASN B 1 282 ? -7.605 -39.781 -27.328 1 95.19 282 ASN B N 1
ATOM 6573 C CA . ASN B 1 282 ? -7.887 -41.188 -27.078 1 95.19 282 ASN B CA 1
ATOM 6574 C C . ASN B 1 282 ? -7.09 -42.094 -28.016 1 95.19 282 ASN B C 1
ATOM 6576 O O . ASN B 1 282 ? -7.398 -43.281 -28.156 1 95.19 282 ASN B O 1
ATOM 6580 N N . GLN B 1 283 ? -6.105 -41.594 -28.609 1 96.44 283 GLN B N 1
ATOM 6581 C CA . GLN B 1 283 ? -5.324 -42.375 -29.562 1 96.44 283 GLN B CA 1
ATOM 6582 C C . GLN B 1 283 ? -4.301 -43.25 -28.844 1 96.44 283 GLN B C 1
ATOM 6584 O O . GLN B 1 283 ? -3.707 -42.812 -27.844 1 96.44 283 GLN B O 1
ATOM 6589 N N . VAL B 1 284 ? -4.098 -44.438 -29.344 1 96.94 284 VAL B N 1
ATOM 6590 C CA . VAL B 1 284 ? -3.021 -45.344 -28.906 1 96.94 284 VAL B CA 1
ATOM 6591 C C . VAL B 1 284 ? -1.732 -44.969 -29.641 1 96.94 284 VAL B C 1
ATOM 6593 O O . VAL B 1 284 ? -1.722 -44.875 -30.875 1 96.94 284 VAL B O 1
ATOM 6596 N N . THR B 1 285 ? -0.711 -44.781 -28.922 1 96.88 285 THR B N 1
ATOM 6597 C CA . THR B 1 285 ? 0.553 -44.375 -29.516 1 96.88 285 THR B CA 1
ATOM 6598 C C . THR B 1 285 ? 1.387 -45.562 -29.938 1 96.88 285 THR B C 1
ATOM 6600 O O . THR B 1 285 ? 2.225 -45.469 -30.844 1 96.88 285 THR B O 1
ATOM 6603 N N . GLY B 1 286 ? 1.277 -46.594 -29.25 1 96.19 286 GLY B N 1
ATOM 6604 C CA . GLY B 1 286 ? 2.014 -47.844 -29.422 1 96.19 286 GLY B CA 1
ATOM 6605 C C . GLY B 1 286 ? 1.706 -48.875 -28.344 1 96.19 286 GLY B C 1
ATOM 6606 O O . GLY B 1 286 ? 0.693 -48.781 -27.656 1 96.19 286 GLY B O 1
ATOM 6607 N N . ILE B 1 287 ? 2.545 -49.906 -28.391 1 95.81 287 ILE B N 1
ATOM 6608 C CA . ILE B 1 287 ? 2.418 -50.969 -27.391 1 95.81 287 ILE B CA 1
ATOM 6609 C C . ILE B 1 287 ? 3.637 -50.938 -26.469 1 95.81 287 ILE B C 1
ATOM 6611 O O . ILE B 1 287 ? 4.727 -50.531 -26.891 1 95.81 287 ILE B O 1
ATOM 6615 N N . LEU B 1 288 ? 3.396 -51.344 -25.281 1 95.5 288 LEU B N 1
ATOM 6616 C CA . LEU B 1 288 ? 4.492 -51.406 -24.328 1 95.5 288 LEU B CA 1
ATOM 6617 C C . LEU B 1 288 ? 5.621 -52.281 -24.828 1 95.5 288 LEU B C 1
ATOM 6619 O O . LEU B 1 288 ? 5.379 -53.406 -25.266 1 95.5 288 LEU B O 1
ATOM 6623 N N . ASP B 1 289 ? 6.785 -51.75 -24.75 1 94.56 289 ASP B N 1
ATOM 6624 C CA . ASP B 1 289 ? 7.969 -52.469 -25.188 1 94.56 289 ASP B CA 1
ATOM 6625 C C . ASP B 1 289 ? 8.203 -53.719 -24.344 1 94.56 289 ASP B C 1
ATOM 6627 O O . ASP B 1 289 ? 7.93 -53.719 -23.141 1 94.56 289 ASP B O 1
ATOM 6631 N N . ASP B 1 290 ? 8.812 -54.688 -24.922 1 90.25 290 ASP B N 1
ATOM 6632 C CA . ASP B 1 290 ? 9.031 -56 -24.281 1 90.25 290 ASP B CA 1
ATOM 6633 C C . ASP B 1 290 ? 9.867 -55.844 -23.016 1 90.25 290 ASP B C 1
ATOM 6635 O O . ASP B 1 290 ? 9.664 -56.562 -22.047 1 90.25 290 ASP B O 1
ATOM 6639 N N . TYR B 1 291 ? 10.773 -54.969 -23.109 1 91.44 291 TYR B N 1
ATOM 6640 C CA . TYR B 1 291 ? 11.633 -54.719 -21.953 1 91.44 291 TYR B CA 1
ATOM 6641 C C . TYR B 1 291 ? 10.805 -54.344 -20.734 1 91.44 291 TYR B C 1
ATOM 6643 O O . TYR B 1 291 ? 11.016 -54.875 -19.641 1 91.44 291 TYR B O 1
ATOM 6651 N N . TYR B 1 292 ? 9.852 -53.5 -20.875 1 93.12 292 TYR B N 1
ATOM 6652 C CA . TYR B 1 292 ? 9.047 -53 -19.766 1 93.12 292 TYR B CA 1
ATOM 6653 C C . TYR B 1 292 ? 7.969 -54.031 -19.391 1 93.12 292 TYR B C 1
ATOM 6655 O O . TYR B 1 292 ? 7.535 -54.094 -18.25 1 93.12 292 TYR B O 1
ATOM 6663 N N . VAL B 1 293 ? 7.52 -54.781 -20.359 1 89.56 293 VAL B N 1
ATOM 6664 C CA . VAL B 1 293 ? 6.617 -55.875 -20.062 1 89.56 293 VAL B CA 1
ATOM 6665 C C . VAL B 1 293 ? 7.285 -56.844 -19.078 1 89.56 293 VAL B C 1
ATOM 6667 O O . VAL B 1 293 ? 6.652 -57.312 -18.125 1 89.56 293 VAL B O 1
ATOM 6670 N N . GLN B 1 294 ? 8.531 -57.062 -19.312 1 86.25 294 GLN B N 1
ATOM 6671 C CA . GLN B 1 294 ? 9.281 -57.969 -18.453 1 86.25 294 GLN B CA 1
ATOM 6672 C C . GLN B 1 294 ? 9.422 -57.406 -17.047 1 86.25 294 GLN B C 1
ATOM 6674 O O . GLN B 1 294 ? 9.43 -58.156 -16.062 1 86.25 294 GLN B O 1
ATOM 6679 N N . LYS B 1 295 ? 9.547 -56.125 -17 1 86.44 295 LYS B N 1
ATOM 6680 C CA . LYS B 1 295 ? 9.602 -55.5 -15.688 1 86.44 295 LYS B CA 1
ATOM 6681 C C . LYS B 1 295 ? 8.273 -55.656 -14.953 1 86.44 295 LYS B C 1
ATOM 6683 O O . LYS B 1 295 ? 8.25 -55.875 -13.734 1 86.44 295 LYS B O 1
ATOM 6688 N N . LEU B 1 296 ? 7.285 -55.562 -15.703 1 86.06 296 LEU B N 1
ATOM 6689 C CA . LEU B 1 296 ? 5.934 -55.625 -15.156 1 86.06 296 LEU B CA 1
ATOM 6690 C C . LEU B 1 296 ? 5.555 -57.062 -14.836 1 86.06 296 LEU B C 1
ATOM 6692 O O . LEU B 1 296 ? 4.855 -57.312 -13.852 1 86.06 296 LEU B O 1
ATOM 6696 N N . LEU B 1 297 ? 6.059 -57.938 -15.68 1 80.44 297 LEU B N 1
ATOM 6697 C CA . LEU B 1 297 ? 5.762 -59.375 -15.594 1 80.44 297 LEU B CA 1
ATOM 6698 C C . LEU B 1 297 ? 7.047 -60.188 -15.555 1 80.44 297 LEU B C 1
ATOM 6700 O O . LEU B 1 297 ? 7.406 -60.844 -16.547 1 80.44 297 LEU B O 1
ATOM 6704 N N . PRO B 1 298 ? 7.73 -60.219 -14.406 1 69.12 298 PRO B N 1
ATOM 6705 C CA . PRO B 1 298 ? 9.078 -60.812 -14.359 1 69.12 298 PRO B CA 1
ATOM 6706 C C . PRO B 1 298 ? 9.094 -62.281 -14.742 1 69.12 298 PRO B C 1
ATOM 6708 O O . PRO B 1 298 ? 10.117 -62.812 -15.195 1 69.12 298 PRO B O 1
ATOM 6711 N N . TRP B 1 299 ? 8.047 -63 -14.477 1 64.12 299 TRP B N 1
ATOM 6712 C CA . TRP B 1 299 ? 8.055 -64.438 -14.766 1 64.12 299 TRP B CA 1
ATOM 6713 C C . TRP B 1 299 ? 8.156 -64.688 -16.266 1 64.12 299 TRP B C 1
ATOM 6715 O O . TRP B 1 299 ? 8.484 -65.75 -16.703 1 64.12 299 TRP B O 1
ATOM 6725 N N . THR B 1 300 ? 7.793 -63.656 -17.016 1 56.34 300 THR B N 1
ATOM 6726 C CA . THR B 1 300 ? 7.902 -63.812 -18.469 1 56.34 300 THR B CA 1
ATOM 6727 C C . THR B 1 300 ? 9.367 -63.875 -18.891 1 56.34 300 THR B C 1
ATOM 6729 O O . THR B 1 300 ? 9.672 -64.25 -20.031 1 56.34 300 THR B O 1
ATOM 6732 N N . ALA B 1 301 ? 10.328 -63.594 -17.969 1 55.66 301 ALA B N 1
ATOM 6733 C CA . ALA B 1 301 ? 11.75 -63.656 -18.297 1 55.66 301 ALA B CA 1
ATOM 6734 C C . ALA B 1 301 ? 12.211 -65.125 -18.484 1 55.66 301 ALA B C 1
ATOM 6736 O O . ALA B 1 301 ? 13.156 -65.375 -19.219 1 55.66 301 ALA B O 1
ATOM 6737 N N . SER B 1 302 ? 11.703 -66.125 -17.609 1 48.84 302 SER B N 1
ATOM 6738 C CA . SER B 1 302 ? 12.18 -67.562 -17.578 1 48.84 302 SER B CA 1
ATOM 6739 C C . SER B 1 302 ? 11.727 -68.312 -18.828 1 48.84 302 SER B C 1
ATOM 6741 O O . SER B 1 302 ? 11.781 -69.5 -18.859 1 48.84 302 SER B O 1
ATOM 6743 N N . GLY B 1 303 ? 11.602 -67.812 -20.016 1 46.5 303 GLY B N 1
ATOM 6744 C CA . GLY B 1 303 ? 11.43 -68.562 -21.25 1 46.5 303 GLY B CA 1
ATOM 6745 C C . GLY B 1 303 ? 9.969 -68.812 -21.609 1 46.5 303 GLY B C 1
ATOM 6746 O O . GLY B 1 303 ? 9.672 -69.5 -22.594 1 46.5 303 GLY B O 1
ATOM 6747 N N . MET B 1 304 ? 9.141 -68.875 -20.625 1 43.25 304 MET B N 1
ATOM 6748 C CA . MET B 1 304 ? 7.77 -69.062 -21.094 1 43.25 304 MET B CA 1
ATOM 6749 C C . MET B 1 304 ? 7.344 -68 -22.062 1 43.25 304 MET B C 1
ATOM 6751 O O . MET B 1 304 ? 7.766 -66.812 -21.922 1 43.25 304 MET B O 1
ATOM 6755 N N . LYS B 1 305 ? 6.531 -68.25 -23.156 1 47.03 305 LYS B N 1
ATOM 6756 C CA . LYS B 1 305 ? 6.266 -67.5 -24.375 1 47.03 305 LYS B CA 1
ATOM 6757 C C . LYS B 1 305 ? 5.711 -66.125 -24.062 1 47.03 305 LYS B C 1
ATOM 6759 O O . LYS B 1 305 ? 4.578 -66 -23.578 1 47.03 305 LYS B O 1
ATOM 6764 N N . ALA B 1 306 ? 6.508 -65.062 -23.75 1 49.06 306 ALA B N 1
ATOM 6765 C CA . ALA B 1 306 ? 6.195 -63.625 -24 1 49.06 306 ALA B CA 1
ATOM 6766 C C . ALA B 1 306 ? 5.145 -63.5 -25.094 1 49.06 306 ALA B C 1
ATOM 6768 O O . ALA B 1 306 ? 4.398 -62.531 -25.141 1 49.06 306 ALA B O 1
ATOM 6769 N N . ALA B 1 307 ? 5.227 -64.562 -25.938 1 46.28 307 ALA B N 1
ATOM 6770 C CA . ALA B 1 307 ? 4.418 -64.562 -27.156 1 46.28 307 ALA B CA 1
ATOM 6771 C C . ALA B 1 307 ? 2.93 -64.5 -26.812 1 46.28 307 ALA B C 1
ATOM 6773 O O . ALA B 1 307 ? 2.117 -64.125 -27.656 1 46.28 307 ALA B O 1
ATOM 6774 N N . ASN B 1 308 ? 2.551 -64.938 -25.547 1 48.97 308 ASN B N 1
ATOM 6775 C CA . ASN B 1 308 ? 1.109 -64.938 -25.328 1 48.97 308 ASN B CA 1
ATOM 6776 C C . ASN B 1 308 ? 0.614 -63.75 -24.562 1 48.97 308 ASN B C 1
ATOM 6778 O O . ASN B 1 308 ? -0.534 -63.719 -24.109 1 48.97 308 ASN B O 1
ATOM 6782 N N . ILE B 1 309 ? 1.579 -62.844 -24.344 1 60.66 309 ILE B N 1
ATOM 6783 C CA . ILE B 1 309 ? 1.09 -61.656 -23.656 1 60.66 309 ILE B CA 1
ATOM 6784 C C . ILE B 1 309 ? 0.461 -60.688 -24.656 1 60.66 309 ILE B C 1
ATOM 6786 O O . ILE B 1 309 ? 1.077 -60.344 -25.672 1 60.66 309 ILE B O 1
ATOM 6790 N N . LYS B 1 310 ? -0.772 -60.438 -24.359 1 72.75 310 LYS B N 1
ATOM 6791 C CA . LYS B 1 310 ? -1.484 -59.5 -25.203 1 72.75 310 LYS B CA 1
ATOM 6792 C C . LYS B 1 310 ? -0.834 -58.125 -25.156 1 72.75 310 LYS B C 1
ATOM 6794 O O . LYS B 1 310 ? -0.361 -57.688 -24.094 1 72.75 310 LYS B O 1
ATOM 6799 N N . ALA B 1 311 ? -0.745 -57.562 -26.25 1 89.19 311 ALA B N 1
ATOM 6800 C CA . ALA B 1 311 ? -0.199 -56.219 -26.406 1 89.19 311 ALA B CA 1
ATOM 6801 C C . ALA B 1 311 ? -0.842 -55.25 -25.422 1 89.19 311 ALA B C 1
ATOM 6803 O O . ALA B 1 311 ? -2.051 -55.312 -25.188 1 89.19 311 ALA B O 1
ATOM 6804 N N . ILE B 1 312 ? -0.057 -54.531 -24.719 1 94.12 312 ILE B N 1
ATOM 6805 C CA . ILE B 1 312 ? -0.536 -53.5 -23.797 1 94.12 312 ILE B CA 1
ATOM 6806 C C . ILE B 1 312 ? -0.435 -52.125 -24.453 1 94.12 312 ILE B C 1
ATOM 6808 O O . ILE B 1 312 ? 0.661 -51.594 -24.594 1 94.12 312 ILE B O 1
ATOM 6812 N N . PRO B 1 313 ? -1.569 -51.531 -24.875 1 97.19 313 PRO B N 1
ATOM 6813 C CA . PRO B 1 313 ? -1.519 -50.219 -25.531 1 97.19 313 PRO B CA 1
ATOM 6814 C C . PRO B 1 313 ? -1.061 -49.125 -24.594 1 97.19 313 PRO B C 1
ATOM 6816 O O . PRO B 1 313 ? -1.387 -49.125 -23.406 1 97.19 313 PRO B O 1
ATOM 6819 N N . VAL B 1 314 ? -0.326 -48.188 -25.109 1 98.25 314 VAL B N 1
ATOM 6820 C CA . VAL B 1 314 ? 0.092 -46.969 -24.422 1 98.25 314 VAL B CA 1
ATOM 6821 C C . VAL B 1 314 ? -0.638 -45.781 -25 1 98.25 314 VAL B C 1
ATOM 6823 O O . VAL B 1 314 ? -0.567 -45.5 -26.203 1 98.25 314 VAL B O 1
ATOM 6826 N N . SER B 1 315 ? -1.411 -45.062 -24.188 1 98.38 315 SER B N 1
ATOM 6827 C CA . SER B 1 315 ? -2.158 -43.906 -24.656 1 98.38 315 SER B CA 1
ATOM 6828 C C . SER B 1 315 ? -1.233 -42.719 -24.922 1 98.38 315 SER B C 1
ATOM 6830 O O . SER B 1 315 ? -0.034 -42.781 -24.641 1 98.38 315 SER B O 1
ATOM 6832 N N . VAL B 1 316 ? -1.785 -41.594 -25.391 1 98.25 316 VAL B N 1
ATOM 6833 C CA . VAL B 1 316 ? -1.012 -40.438 -25.859 1 98.25 316 VAL B CA 1
ATOM 6834 C C . VAL B 1 316 ? -0.519 -39.625 -24.672 1 98.25 316 VAL B C 1
ATOM 6836 O O . VAL B 1 316 ? 0.431 -38.844 -24.797 1 98.25 316 VAL B O 1
ATOM 6839 N N . GLY B 1 317 ? -1.144 -39.812 -23.469 1 98.31 317 GLY B N 1
ATOM 6840 C CA . GLY B 1 317 ? -0.727 -39.062 -22.297 1 98.31 317 GLY B CA 1
ATOM 6841 C C . GLY B 1 317 ? -1.012 -37.594 -22.391 1 98.31 317 GLY B C 1
ATOM 6842 O O . GLY B 1 317 ? -1.635 -37.125 -23.359 1 98.31 317 GLY B O 1
ATOM 6843 N N . SER B 1 318 ? -0.65 -36.812 -21.344 1 98.56 318 SER B N 1
ATOM 6844 C CA . SER B 1 318 ? -0.775 -35.344 -21.297 1 98.56 318 SER B CA 1
ATOM 6845 C C . SER B 1 318 ? -0.012 -34.75 -20.109 1 98.56 318 SER B C 1
ATOM 6847 O O . SER B 1 318 ? 0.76 -35.469 -19.453 1 98.56 318 SER B O 1
ATOM 6849 N N . GLY B 1 319 ? -0.151 -33.469 -19.922 1 97.88 319 GLY B N 1
ATOM 6850 C CA . GLY B 1 319 ? 0.442 -32.812 -18.781 1 97.88 319 GLY B CA 1
ATOM 6851 C C . GLY B 1 319 ? -0.255 -33.125 -17.469 1 97.88 319 GLY B C 1
ATOM 6852 O O . GLY B 1 319 ? -1.39 -33.625 -17.469 1 97.88 319 GLY B O 1
ATOM 6853 N N . ASP B 1 320 ? 0.439 -32.875 -16.375 1 96.19 320 ASP B N 1
ATOM 6854 C CA . ASP B 1 320 ? -0.073 -33.25 -15.062 1 96.19 320 ASP B CA 1
ATOM 6855 C C . ASP B 1 320 ? -1.357 -32.469 -14.734 1 96.19 320 ASP B C 1
ATOM 6857 O O . ASP B 1 320 ? -2.266 -33.031 -14.109 1 96.19 320 ASP B O 1
ATOM 6861 N N . ASN B 1 321 ? -1.551 -31.219 -15.164 1 95.19 321 ASN B N 1
ATOM 6862 C CA . ASN B 1 321 ? -2.793 -30.5 -14.922 1 95.19 321 ASN B CA 1
ATOM 6863 C C . ASN B 1 321 ? -3.959 -31.109 -15.695 1 95.19 321 ASN B C 1
ATOM 6865 O O . ASN B 1 321 ? -5.059 -31.25 -15.164 1 95.19 321 ASN B O 1
ATOM 6869 N N . MET B 1 322 ? -3.719 -31.469 -16.922 1 97.56 322 MET B N 1
ATOM 6870 C CA . MET B 1 322 ? -4.754 -32.094 -17.75 1 97.56 322 MET B CA 1
ATOM 6871 C C . MET B 1 322 ? -5.164 -33.438 -17.188 1 97.56 322 MET B C 1
ATOM 6873 O O . MET B 1 322 ? -6.355 -33.75 -17.094 1 97.56 322 MET B O 1
ATOM 6877 N N . CYS B 1 323 ? -4.156 -34.188 -16.828 1 97.94 323 CYS B N 1
ATOM 6878 C CA . CYS B 1 323 ? -4.449 -35.5 -16.266 1 97.94 323 CYS B CA 1
ATOM 6879 C C . CYS B 1 323 ? -5.129 -35.375 -14.906 1 97.94 323 CYS B C 1
ATOM 6881 O O . CYS B 1 323 ? -5.992 -36.188 -14.57 1 97.94 323 CYS B O 1
ATOM 6883 N N . SER B 1 324 ? -4.73 -34.438 -14.156 1 96.19 324 SER B N 1
ATOM 6884 C CA . SER B 1 324 ? -5.402 -34.188 -12.883 1 96.19 324 SER B CA 1
ATOM 6885 C C . SER B 1 324 ? -6.871 -33.844 -13.094 1 96.19 324 SER B C 1
ATOM 6887 O O . SER B 1 324 ? -7.727 -34.25 -12.305 1 96.19 324 SER B O 1
ATOM 6889 N N . ALA B 1 325 ? -7.164 -33.031 -14.078 1 96.75 325 ALA B N 1
ATOM 6890 C CA . ALA B 1 325 ? -8.555 -32.75 -14.406 1 96.75 325 ALA B CA 1
ATOM 6891 C C . ALA B 1 325 ? -9.344 -34.031 -14.641 1 96.75 325 ALA B C 1
ATOM 6893 O O . ALA B 1 325 ? -10.445 -34.188 -14.109 1 96.75 325 ALA B O 1
ATOM 6894 N N . LEU B 1 326 ? -8.742 -34.969 -15.375 1 97.62 326 LEU B N 1
ATOM 6895 C CA . LEU B 1 326 ? -9.383 -36.25 -15.594 1 97.62 326 LEU B CA 1
ATOM 6896 C C . LEU B 1 326 ? -9.57 -37 -14.273 1 97.62 326 LEU B C 1
ATOM 6898 O O . LEU B 1 326 ? -10.648 -37.531 -14.008 1 97.62 326 LEU B O 1
ATOM 6902 N N . GLY B 1 327 ? -8.578 -36.969 -13.461 1 96.81 327 GLY B N 1
ATOM 6903 C CA . GLY B 1 327 ? -8.562 -37.75 -12.227 1 96.81 327 GLY B CA 1
ATOM 6904 C C . GLY B 1 327 ? -9.57 -37.25 -11.211 1 96.81 327 GLY B C 1
ATOM 6905 O O . GLY B 1 327 ? -9.945 -38 -10.297 1 96.81 327 GLY B O 1
ATOM 6906 N N . VAL B 1 328 ? -10.008 -36.031 -11.336 1 95.5 328 VAL B N 1
ATOM 6907 C CA . VAL B 1 328 ? -10.992 -35.5 -10.391 1 95.5 328 VAL B CA 1
ATOM 6908 C C . VAL B 1 328 ? -12.359 -35.438 -11.055 1 95.5 328 VAL B C 1
ATOM 6910 O O . VAL B 1 328 ? -13.344 -35.031 -10.438 1 95.5 328 VAL B O 1
ATOM 6913 N N . GLY B 1 329 ? -12.414 -35.875 -12.32 1 95.56 329 GLY B N 1
ATOM 6914 C CA . GLY B 1 329 ? -13.68 -35.938 -13.031 1 95.56 329 GLY B CA 1
ATOM 6915 C C . GLY B 1 329 ? -14.094 -34.625 -13.656 1 95.56 329 GLY B C 1
ATOM 6916 O O . GLY B 1 329 ? -15.266 -34.406 -13.992 1 95.56 329 GLY B O 1
ATOM 6917 N N . CYS B 1 330 ? -13.211 -33.656 -13.734 1 95.62 330 CYS B N 1
ATOM 6918 C CA . CYS B 1 330 ? -13.469 -32.375 -14.383 1 95.62 330 CYS B CA 1
ATOM 6919 C C . CYS B 1 330 ? -13.281 -32.5 -15.891 1 95.62 330 CYS B C 1
ATOM 6921 O O . CYS B 1 330 ? -12.25 -32.062 -16.422 1 95.62 330 CYS B O 1
ATOM 6923 N N . VAL B 1 331 ? -14.266 -33 -16.609 1 96.25 331 VAL B N 1
ATOM 6924 C CA . VAL B 1 331 ? -14.109 -33.312 -18.016 1 96.25 331 VAL B CA 1
ATOM 6925 C C . VAL B 1 331 ? -15.203 -32.594 -18.828 1 96.25 331 VAL B C 1
ATOM 6927 O O . VAL B 1 331 ? -15.281 -32.75 -20.047 1 96.25 331 VAL B O 1
ATOM 6930 N N . SER B 1 332 ? -16.062 -31.906 -18.188 1 92.81 332 SER B N 1
ATOM 6931 C CA . SER B 1 332 ? -17.125 -31.094 -18.797 1 92.81 332 SER B CA 1
ATOM 6932 C C . SER B 1 332 ? -17.25 -29.75 -18.109 1 92.81 332 SER B C 1
ATOM 6934 O O . SER B 1 332 ? -16.859 -29.594 -16.953 1 92.81 332 SER B O 1
ATOM 6936 N N . PRO B 1 333 ? -17.797 -28.703 -18.875 1 93.25 333 PRO B N 1
ATOM 6937 C CA . PRO B 1 333 ? -18.016 -27.406 -18.234 1 93.25 333 PRO B CA 1
ATOM 6938 C C . PRO B 1 333 ? -18.938 -27.484 -17.031 1 93.25 333 PRO B C 1
ATOM 6940 O O . PRO B 1 333 ? -19.766 -28.406 -16.938 1 93.25 333 PRO B O 1
ATOM 6943 N N . GLY B 1 334 ? -18.797 -26.516 -16.109 1 94.31 334 GLY B N 1
ATOM 6944 C CA . GLY B 1 334 ? -19.688 -26.438 -14.961 1 94.31 334 GLY B CA 1
ATOM 6945 C C . GLY B 1 334 ? -18.953 -26.484 -13.633 1 94.31 334 GLY B C 1
ATOM 6946 O O . GLY B 1 334 ? -19.484 -26.031 -12.617 1 94.31 334 GLY B O 1
ATOM 6947 N N . GLN B 1 335 ? -17.812 -27.125 -13.664 1 95 335 GLN B N 1
ATOM 6948 C CA . GLN B 1 335 ? -16.984 -27.203 -12.469 1 95 335 GLN B CA 1
ATOM 6949 C C . GLN B 1 335 ? -15.578 -26.672 -12.734 1 95 335 GLN B C 1
ATOM 6951 O O . GLN B 1 335 ? -15.117 -26.688 -13.875 1 95 335 GLN B O 1
ATOM 6956 N N . ALA B 1 336 ? -14.953 -26.188 -11.758 1 96.94 336 ALA B N 1
ATOM 6957 C CA . ALA B 1 336 ? -13.547 -25.797 -11.797 1 96.94 336 ALA B CA 1
ATOM 6958 C C . ALA B 1 336 ? -12.766 -26.453 -10.672 1 96.94 336 ALA B C 1
ATOM 6960 O O . ALA B 1 336 ? -13.297 -26.688 -9.586 1 96.94 336 ALA B O 1
ATOM 6961 N N . VAL B 1 337 ? -11.586 -26.797 -10.984 1 96.81 337 VAL B N 1
ATOM 6962 C CA . VAL B 1 337 ? -10.68 -27.297 -9.961 1 96.81 337 VAL B CA 1
ATOM 6963 C C . VAL B 1 337 ? -9.867 -26.156 -9.383 1 96.81 337 VAL B C 1
ATOM 6965 O O . VAL B 1 337 ? -9.352 -25.312 -10.125 1 96.81 337 VAL B O 1
ATOM 6968 N N . MET B 1 338 ? -9.797 -26.078 -8.094 1 96.69 338 MET B N 1
ATOM 6969 C CA . MET B 1 338 ? -8.961 -25.125 -7.371 1 96.69 338 MET B CA 1
ATOM 6970 C C . MET B 1 338 ? -7.977 -25.844 -6.461 1 96.69 338 MET B C 1
ATOM 6972 O O . MET B 1 338 ? -8.383 -26.484 -5.488 1 96.69 338 MET B O 1
ATOM 6976 N N . SER B 1 339 ? -6.77 -25.766 -6.805 1 94.56 339 SER B N 1
ATOM 6977 C CA . SER B 1 339 ? -5.723 -26.422 -6.027 1 94.56 339 SER B CA 1
ATOM 6978 C C . SER B 1 339 ? -5.012 -25.422 -5.113 1 94.56 339 SER B C 1
ATOM 6980 O O . SER B 1 339 ? -4.422 -24.453 -5.586 1 94.56 339 SER B O 1
ATOM 6982 N N . LEU B 1 340 ? -5.023 -25.672 -3.814 1 95.56 340 LEU B N 1
ATOM 6983 C CA . LEU B 1 340 ? -4.406 -24.812 -2.814 1 95.56 340 LEU B CA 1
ATOM 6984 C C . LEU B 1 340 ? -3.094 -25.406 -2.316 1 95.56 340 LEU B C 1
ATOM 6986 O O . LEU B 1 340 ? -3.043 -25.984 -1.228 1 95.56 340 LEU B O 1
ATOM 6990 N N . GLY B 1 341 ? -2.018 -25.266 -3.037 1 90.94 341 GLY B N 1
ATOM 6991 C CA . GLY B 1 341 ? -0.666 -25.625 -2.639 1 90.94 341 GLY B CA 1
ATOM 6992 C C . GLY B 1 341 ? 0.174 -24.438 -2.236 1 90.94 341 GLY B C 1
ATOM 6993 O O . GLY B 1 341 ? -0.361 -23.406 -1.797 1 90.94 341 GLY B O 1
ATOM 6994 N N . THR B 1 342 ? 1.566 -24.672 -2.336 1 89.44 342 THR B N 1
ATOM 6995 C CA . THR B 1 342 ? 2.424 -23.516 -2.098 1 89.44 342 THR B CA 1
ATOM 6996 C C . THR B 1 342 ? 2.014 -22.344 -2.988 1 89.44 342 THR B C 1
ATOM 6998 O O . THR B 1 342 ? 1.953 -21.203 -2.533 1 89.44 342 THR B O 1
ATOM 7001 N N . SER B 1 343 ? 1.69 -22.672 -4.234 1 92.38 343 SER B N 1
ATOM 7002 C CA . SER B 1 343 ? 1.031 -21.781 -5.184 1 92.38 343 SER B CA 1
ATOM 7003 C C . SER B 1 343 ? -0.394 -22.234 -5.473 1 92.38 343 SER B C 1
ATOM 7005 O O . SER B 1 343 ? -0.799 -23.328 -5.059 1 92.38 343 SER B O 1
ATOM 7007 N N . GLY B 1 344 ? -1.188 -21.297 -6.012 1 93.25 344 GLY B N 1
ATOM 7008 C CA . GLY B 1 344 ? -2.551 -21.641 -6.391 1 93.25 344 GLY B CA 1
ATOM 7009 C C . GLY B 1 344 ? -2.709 -21.906 -7.875 1 93.25 344 GLY B C 1
ATOM 7010 O O . GLY B 1 344 ? -2.01 -21.312 -8.695 1 93.25 344 GLY B O 1
ATOM 7011 N N . THR B 1 345 ? -3.592 -22.859 -8.227 1 94.5 345 THR B N 1
ATOM 7012 C CA . THR B 1 345 ? -3.938 -23.141 -9.617 1 94.5 345 THR B CA 1
ATOM 7013 C C . THR B 1 345 ? -5.445 -23.344 -9.766 1 94.5 345 THR B C 1
ATOM 7015 O O . THR B 1 345 ? -6.082 -23.969 -8.922 1 94.5 345 THR B O 1
ATOM 7018 N N . ILE B 1 346 ? -6.008 -22.719 -10.734 1 96.19 346 ILE B N 1
ATOM 7019 C CA . ILE B 1 346 ? -7.402 -22.938 -11.102 1 96.19 346 ILE B CA 1
ATOM 7020 C C . ILE B 1 346 ? -7.488 -23.328 -12.578 1 96.19 346 ILE B C 1
ATOM 7022 O O . ILE B 1 346 ? -6.832 -22.734 -13.43 1 96.19 346 ILE B O 1
ATOM 7026 N N . PHE B 1 347 ? -8.242 -24.344 -12.859 1 95.38 347 PHE B N 1
ATOM 7027 C CA . PHE B 1 347 ? -8.531 -24.672 -14.25 1 95.38 347 PHE B CA 1
ATOM 7028 C C . PHE B 1 347 ? -9.938 -25.25 -14.391 1 95.38 347 PHE B C 1
ATOM 7030 O O . PHE B 1 347 ? -10.477 -25.812 -13.445 1 95.38 347 PHE B O 1
ATOM 7037 N N . ALA B 1 348 ? -10.539 -25.047 -15.477 1 95.44 348 ALA B N 1
ATOM 7038 C CA . ALA B 1 348 ? -11.891 -25.5 -15.805 1 95.44 348 ALA B CA 1
ATOM 7039 C C . ALA B 1 348 ? -12.016 -25.812 -17.297 1 95.44 348 ALA B C 1
ATOM 7041 O O . ALA B 1 348 ? -11.469 -25.109 -18.141 1 95.44 348 ALA B O 1
ATOM 7042 N N . VAL B 1 349 ? -12.703 -26.922 -17.531 1 95.75 349 VAL B N 1
ATOM 7043 C CA . VAL B 1 349 ? -12.93 -27.297 -18.922 1 95.75 349 VAL B CA 1
ATOM 7044 C C . VAL B 1 349 ? -13.852 -26.281 -19.594 1 95.75 349 VAL B C 1
ATOM 7046 O O . VAL B 1 349 ? -14.82 -25.828 -18.984 1 95.75 349 VAL B O 1
ATOM 7049 N N . SER B 1 350 ? -13.484 -25.938 -20.734 1 93.56 350 SER B N 1
ATOM 7050 C CA . SER B 1 350 ? -14.289 -25.016 -21.531 1 93.56 350 SER B CA 1
ATOM 7051 C C . SER B 1 350 ? -14.461 -25.531 -22.953 1 93.56 350 SER B C 1
ATOM 7053 O O . SER B 1 350 ? -13.555 -26.172 -23.516 1 93.56 350 SER B O 1
ATOM 7055 N N . LYS B 1 351 ? -15.594 -25.234 -23.562 1 91.25 351 LYS B N 1
ATOM 7056 C CA . LYS B 1 351 ? -15.844 -25.594 -24.969 1 91.25 351 LYS B CA 1
ATOM 7057 C C . LYS B 1 351 ? -15.281 -24.531 -25.906 1 91.25 351 LYS B C 1
ATOM 7059 O O . LYS B 1 351 ? -15.086 -24.781 -27.094 1 91.25 351 LYS B O 1
ATOM 7064 N N . ARG B 1 352 ? -15.008 -23.328 -25.344 1 85.44 352 ARG B N 1
ATOM 7065 C CA . ARG B 1 352 ? -14.453 -22.234 -26.125 1 85.44 352 ARG B CA 1
ATOM 7066 C C . ARG B 1 352 ? -13.031 -21.906 -25.672 1 85.44 352 ARG B C 1
ATOM 7068 O O . ARG B 1 352 ? -12.695 -22.047 -24.5 1 85.44 352 ARG B O 1
ATOM 7075 N N . PRO B 1 353 ? -12.266 -21.547 -26.719 1 81.19 353 PRO B N 1
ATOM 7076 C CA . PRO B 1 353 ? -10.922 -21.125 -26.328 1 81.19 353 PRO B CA 1
ATOM 7077 C C . PRO B 1 353 ? -10.93 -19.875 -25.438 1 81.19 353 PRO B C 1
ATOM 7079 O O . PRO B 1 353 ? -11.836 -19.047 -25.547 1 81.19 353 PRO B O 1
ATOM 7082 N N . PRO B 1 354 ? -10 -19.844 -24.516 1 70.31 354 PRO B N 1
ATOM 7083 C CA . PRO B 1 354 ? -9.953 -18.625 -23.703 1 70.31 354 PRO B CA 1
ATOM 7084 C C . PRO B 1 354 ? -9.773 -17.359 -24.547 1 70.31 354 PRO B C 1
ATOM 7086 O O . PRO B 1 354 ? -9.031 -17.375 -25.531 1 70.31 354 PRO B O 1
ATOM 7089 N N . SER B 1 355 ? -10.852 -16.516 -24.797 1 59.88 355 SER B N 1
ATOM 7090 C CA . SER B 1 355 ? -10.781 -15.25 -25.516 1 59.88 355 SER B CA 1
ATOM 7091 C C . SER B 1 355 ? -10.375 -14.102 -24.609 1 59.88 355 SER B C 1
ATOM 7093 O O . SER B 1 355 ? -10.281 -12.953 -25.047 1 59.88 355 SER B O 1
ATOM 7095 N N . GLY B 1 356 ? -10.18 -14.352 -23.375 1 50.84 356 GLY B N 1
ATOM 7096 C CA . GLY B 1 356 ? -10.43 -13.273 -22.422 1 50.84 356 GLY B CA 1
ATOM 7097 C C . GLY B 1 356 ? -9.703 -11.992 -22.781 1 50.84 356 GLY B C 1
ATOM 7098 O O . GLY B 1 356 ? -8.867 -11.977 -23.688 1 50.84 356 GLY B O 1
ATOM 7099 N N . THR B 1 357 ? -10.211 -10.844 -22.219 1 47.72 357 THR B N 1
ATOM 7100 C CA . THR B 1 357 ? -9.922 -9.414 -22.328 1 47.72 357 THR B CA 1
ATOM 7101 C C . THR B 1 357 ? -8.438 -9.148 -22.109 1 47.72 357 THR B C 1
ATOM 7103 O O . THR B 1 357 ? -7.875 -8.219 -22.688 1 47.72 357 THR B O 1
ATOM 7106 N N . ASP B 1 358 ? -7.934 -9.867 -21.031 1 52.31 358 ASP B N 1
ATOM 7107 C CA . ASP B 1 358 ? -6.504 -9.664 -20.828 1 52.31 358 ASP B CA 1
ATOM 7108 C C . ASP B 1 358 ? -5.73 -10.961 -21.047 1 52.31 358 ASP B C 1
ATOM 7110 O O . ASP B 1 358 ? -5.695 -11.828 -20.172 1 52.31 358 ASP B O 1
ATOM 7114 N N . PRO B 1 359 ? -5.445 -11.273 -22.406 1 53.72 359 PRO B N 1
ATOM 7115 C CA . PRO B 1 359 ? -4.727 -12.5 -22.75 1 53.72 359 PRO B CA 1
ATOM 7116 C C . PRO B 1 359 ? -3.578 -12.797 -21.781 1 53.72 359 PRO B C 1
ATOM 7118 O O . PRO B 1 359 ? -3.055 -13.914 -21.766 1 53.72 359 PRO B O 1
ATOM 7121 N N . SER B 1 360 ? -3.379 -11.852 -20.844 1 58.34 360 SER B N 1
ATOM 7122 C CA . SER B 1 360 ? -2.119 -11.953 -20.125 1 58.34 360 SER B CA 1
ATOM 7123 C C . SER B 1 360 ? -2.303 -12.711 -18.812 1 58.34 360 SER B C 1
ATOM 7125 O O . SER B 1 360 ? -1.33 -13.172 -18.203 1 58.34 360 SER B O 1
ATOM 7127 N N . SER B 1 361 ? -3.633 -13.125 -18.469 1 72.88 361 SER B N 1
ATOM 7128 C CA . SER B 1 361 ? -3.748 -13.633 -17.094 1 72.88 361 SER B CA 1
ATOM 7129 C C . SER B 1 361 ? -3.988 -15.141 -17.094 1 72.88 361 SER B C 1
ATOM 7131 O O . SER B 1 361 ? -3.479 -15.852 -16.219 1 72.88 361 SER B O 1
ATOM 7133 N N . LEU B 1 362 ? -4.656 -15.703 -18.156 1 84.69 362 LEU B N 1
ATOM 7134 C CA . LEU B 1 362 ? -4.953 -17.125 -18.188 1 84.69 362 LEU B CA 1
ATOM 7135 C C . LEU B 1 362 ? -4.086 -17.828 -19.234 1 84.69 362 LEU B C 1
ATOM 7137 O O . LEU B 1 362 ? -3.904 -17.328 -20.344 1 84.69 362 LEU B O 1
ATOM 7141 N N . ALA B 1 363 ? -3.518 -18.969 -18.906 1 86.94 363 ALA B N 1
ATOM 7142 C CA . ALA B 1 363 ? -2.869 -19.828 -19.891 1 86.94 363 ALA B CA 1
ATOM 7143 C C . ALA B 1 363 ? -3.9 -20.516 -20.781 1 86.94 363 ALA B C 1
ATOM 7145 O O . ALA B 1 363 ? -4.797 -21.203 -20.266 1 86.94 363 ALA B O 1
ATOM 7146 N N . PRO B 1 364 ? -3.799 -20.312 -22.047 1 89 364 PRO B N 1
ATOM 7147 C CA . PRO B 1 364 ? -4.781 -20.891 -22.953 1 89 364 PRO B CA 1
ATOM 7148 C C . PRO B 1 364 ? -4.469 -22.344 -23.312 1 89 364 PRO B C 1
ATOM 7150 O O . PRO B 1 364 ? -4.07 -22.641 -24.438 1 89 364 PRO B O 1
ATOM 7153 N N . PHE B 1 365 ? -4.801 -23.266 -22.422 1 92.31 365 PHE B N 1
ATOM 7154 C CA . PHE B 1 365 ? -4.441 -24.672 -22.625 1 92.31 365 PHE B CA 1
ATOM 7155 C C . PHE B 1 365 ? -5.621 -25.453 -23.172 1 92.31 365 PHE B C 1
ATOM 7157 O O . PHE B 1 365 ? -6.773 -25.047 -23.031 1 92.31 365 PHE B O 1
ATOM 7164 N N . CYS B 1 366 ? -5.266 -26.469 -23.859 1 95 366 CYS B N 1
ATOM 7165 C CA . CYS B 1 366 ? -6.223 -27.531 -24.141 1 95 366 CYS B CA 1
ATOM 7166 C C . CYS B 1 366 ? -6.266 -28.547 -23.016 1 95 366 CYS B C 1
ATOM 7168 O O . CYS B 1 366 ? -5.328 -28.641 -22.219 1 95 366 CYS B O 1
ATOM 7170 N N . ASP B 1 367 ? -7.406 -29.25 -22.938 1 96.44 367 ASP B N 1
ATOM 7171 C CA . ASP B 1 367 ? -7.48 -30.328 -21.969 1 96.44 367 ASP B CA 1
ATOM 7172 C C . ASP B 1 367 ? -7.094 -31.672 -22.609 1 96.44 367 ASP B C 1
ATOM 7174 O O . ASP B 1 367 ? -6.473 -31.688 -23.672 1 96.44 367 ASP B O 1
ATOM 7178 N N . ALA B 1 368 ? -7.301 -32.781 -21.891 1 97.62 368 ALA B N 1
ATOM 7179 C CA . ALA B 1 368 ? -6.949 -34.125 -22.375 1 97.62 368 ALA B CA 1
ATOM 7180 C C . ALA B 1 368 ? -8.172 -34.844 -22.938 1 97.62 368 ALA B C 1
ATOM 7182 O O . ALA B 1 368 ? -8.188 -36.062 -23.031 1 97.62 368 ALA B O 1
ATOM 7183 N N . THR B 1 369 ? -9.258 -34.125 -23.281 1 97.44 369 THR B N 1
ATOM 7184 C CA . THR B 1 369 ? -10.461 -34.688 -23.859 1 97.44 369 THR B CA 1
ATOM 7185 C C . THR B 1 369 ? -10.719 -34.125 -25.25 1 97.44 369 THR B C 1
ATOM 7187 O O . THR B 1 369 ? -11.648 -34.562 -25.938 1 97.44 369 THR B O 1
ATOM 7190 N N . GLY B 1 370 ? -9.938 -33.219 -25.656 1 95.5 370 GLY B N 1
ATOM 7191 C CA . GLY B 1 370 ? -10.133 -32.562 -26.938 1 95.5 370 GLY B CA 1
ATOM 7192 C C . GLY B 1 370 ? -10.75 -31.188 -26.812 1 95.5 370 GLY B C 1
ATOM 7193 O O . GLY B 1 370 ? -10.922 -30.5 -27.812 1 95.5 370 GLY B O 1
ATOM 7194 N N . GLN B 1 371 ? -11.023 -30.766 -25.641 1 95.88 371 GLN B N 1
ATOM 7195 C CA . GLN B 1 371 ? -11.555 -29.438 -25.359 1 95.88 371 GLN B CA 1
ATOM 7196 C C . GLN B 1 371 ? -10.461 -28.5 -24.859 1 95.88 371 GLN B C 1
ATOM 7198 O O . GLN B 1 371 ? -9.297 -28.625 -25.25 1 95.88 371 GLN B O 1
ATOM 7203 N N . TYR B 1 372 ? -10.914 -27.422 -24.172 1 94.25 372 TYR B N 1
ATOM 7204 C CA . TYR B 1 372 ? -9.961 -26.453 -23.641 1 94.25 372 TYR B CA 1
ATOM 7205 C C . TYR B 1 372 ? -9.906 -26.5 -22.125 1 94.25 372 TYR B C 1
ATOM 7207 O O . TYR B 1 372 ? -10.852 -26.953 -21.469 1 94.25 372 TYR B O 1
ATOM 7215 N N . LEU B 1 373 ? -8.75 -26.078 -21.625 1 94.94 373 LEU B N 1
ATOM 7216 C CA . LEU B 1 373 ? -8.539 -26.047 -20.172 1 94.94 373 LEU B CA 1
ATOM 7217 C C . LEU B 1 373 ? -7.824 -24.766 -19.766 1 94.94 373 LEU B C 1
ATOM 7219 O O . LEU B 1 373 ? -6.672 -24.797 -19.328 1 94.94 373 LEU B O 1
ATOM 7223 N N . PRO B 1 374 ? -8.547 -23.609 -19.922 1 92.44 374 PRO B N 1
ATOM 7224 C CA . PRO B 1 374 ? -7.902 -22.422 -19.375 1 92.44 374 PRO B CA 1
ATOM 7225 C C . PRO B 1 374 ? -7.418 -22.609 -17.938 1 92.44 374 PRO B C 1
ATOM 7227 O O . PRO B 1 374 ? -8.086 -23.25 -17.141 1 92.44 374 PRO B O 1
ATOM 7230 N N . LEU B 1 375 ? -6.199 -22.031 -17.703 1 93.12 375 LEU B N 1
ATOM 7231 C CA . LEU B 1 375 ? -5.547 -22.281 -16.422 1 93.12 375 LEU B CA 1
ATOM 7232 C C . LEU B 1 375 ? -4.969 -21 -15.836 1 93.12 375 LEU B C 1
ATOM 7234 O O . LEU B 1 375 ? -4.289 -20.25 -16.547 1 93.12 375 LEU B O 1
ATOM 7238 N N . ALA B 1 376 ? -5.324 -20.719 -14.609 1 92.69 376 ALA B N 1
ATOM 7239 C CA . ALA B 1 376 ? -4.742 -19.609 -13.852 1 92.69 376 ALA B CA 1
ATOM 7240 C C . ALA B 1 376 ? -3.793 -20.141 -12.773 1 92.69 376 ALA B C 1
ATOM 7242 O O . ALA B 1 376 ? -4.086 -21.125 -12.102 1 92.69 376 ALA B O 1
ATOM 7243 N N . CYS B 1 377 ? -2.672 -19.5 -12.688 1 91.31 377 CYS B N 1
ATOM 7244 C CA . CYS B 1 377 ? -1.713 -19.812 -11.633 1 91.31 377 CYS B CA 1
ATOM 7245 C C . CYS B 1 377 ? -1.428 -18.594 -10.781 1 91.31 377 CYS B C 1
ATOM 7247 O O . CYS B 1 377 ? -1.23 -17.484 -11.305 1 91.31 377 CYS B O 1
ATOM 7249 N N . THR B 1 378 ? -1.457 -18.766 -9.492 1 93.44 378 THR B N 1
ATOM 7250 C CA . THR B 1 378 ? -1.08 -17.703 -8.57 1 93.44 378 THR B CA 1
ATOM 7251 C C . THR B 1 378 ? 0.161 -18.094 -7.773 1 93.44 378 THR B C 1
ATOM 7253 O O . THR B 1 378 ? 0.31 -19.25 -7.375 1 93.44 378 THR B O 1
ATOM 7256 N N . ILE B 1 379 ? 1.007 -17.141 -7.645 1 91.12 379 ILE B N 1
ATOM 7257 C CA . ILE B 1 379 ? 2.193 -17.375 -6.824 1 91.12 379 ILE B CA 1
ATOM 7258 C C . ILE B 1 379 ? 1.81 -17.359 -5.348 1 91.12 379 ILE B C 1
ATOM 7260 O O . ILE B 1 379 ? 2.273 -18.203 -4.578 1 91.12 379 ILE B O 1
ATOM 7264 N N . SER B 1 380 ? 0.919 -16.469 -5.02 1 96.12 380 SER B N 1
ATOM 7265 C CA . SER B 1 380 ? 0.496 -16.281 -3.637 1 96.12 380 SER B CA 1
ATOM 7266 C C . SER B 1 380 ? -0.613 -17.25 -3.256 1 96.12 380 SER B C 1
ATOM 7268 O O . SER B 1 380 ? -1.725 -17.172 -3.785 1 96.12 380 SER B O 1
ATOM 7270 N N . CYS B 1 381 ? -0.295 -18.141 -2.328 1 97 381 CYS B N 1
ATOM 7271 C CA . CYS B 1 381 ? -1.274 -19.062 -1.773 1 97 381 CYS B CA 1
ATOM 7272 C C . CYS B 1 381 ? -0.834 -19.578 -0.404 1 97 381 CYS B C 1
ATOM 7274 O O . CYS B 1 381 ? -0.649 -18.781 0.522 1 97 381 CYS B O 1
ATOM 7276 N N . THR B 1 382 ? -0.652 -20.922 -0.177 1 96.31 382 THR B N 1
ATOM 7277 C CA . THR B 1 382 ? -0.348 -21.391 1.171 1 96.31 382 THR B CA 1
ATOM 7278 C C . THR B 1 382 ? 1.084 -21.047 1.558 1 96.31 382 THR B C 1
ATOM 7280 O O . THR B 1 382 ? 1.399 -20.906 2.742 1 96.31 382 THR B O 1
ATOM 7283 N N . GLY B 1 383 ? 1.968 -20.891 0.56 1 94.94 383 GLY B N 1
ATOM 7284 C CA . GLY B 1 383 ? 3.318 -20.453 0.864 1 94.94 383 GLY B CA 1
ATOM 7285 C C . GLY B 1 383 ? 3.359 -19.141 1.619 1 94.94 383 GLY B C 1
ATOM 7286 O O . GLY B 1 383 ? 4.055 -19.016 2.629 1 94.94 383 GLY B O 1
ATOM 7287 N N . VAL B 1 384 ? 2.629 -18.188 1.117 1 97.31 384 VAL B N 1
ATOM 7288 C CA . VAL B 1 384 ? 2.561 -16.859 1.741 1 97.31 384 VAL B CA 1
ATOM 7289 C C . VAL B 1 384 ? 1.904 -16.984 3.115 1 97.31 384 VAL B C 1
ATOM 7291 O O . VAL B 1 384 ? 2.359 -16.359 4.082 1 97.31 384 VAL B O 1
ATOM 7294 N N . LEU B 1 385 ? 0.856 -17.781 3.207 1 98.12 385 LEU B N 1
ATOM 7295 C CA . LEU B 1 385 ? 0.159 -17.969 4.473 1 98.12 385 LEU B CA 1
ATOM 7296 C C . LEU B 1 385 ? 1.092 -18.562 5.523 1 98.12 385 LEU B C 1
ATOM 7298 O O . LEU B 1 385 ? 1.056 -18.156 6.691 1 98.12 385 LEU B O 1
ATOM 7302 N N . THR B 1 386 ? 1.856 -19.5 5.145 1 97.44 386 THR B N 1
ATOM 7303 C CA . THR B 1 386 ? 2.812 -20.141 6.051 1 97.44 386 THR B CA 1
ATOM 7304 C C . THR B 1 386 ? 3.875 -19.141 6.496 1 97.44 386 THR B C 1
ATOM 7306 O O . THR B 1 386 ? 4.289 -19.141 7.66 1 97.44 386 THR B O 1
ATOM 7309 N N . GLN B 1 387 ? 4.301 -18.328 5.613 1 97.19 387 GLN B N 1
ATOM 7310 C CA . GLN B 1 387 ? 5.27 -17.312 5.984 1 97.19 387 GLN B CA 1
ATOM 7311 C C . GLN B 1 387 ? 4.676 -16.328 7 1 97.19 387 GLN B C 1
ATOM 7313 O O . GLN B 1 387 ? 5.336 -15.961 7.969 1 97.19 387 GLN B O 1
ATOM 7318 N N . VAL B 1 388 ? 3.439 -15.891 6.793 1 98.25 388 VAL B N 1
ATOM 7319 C CA . VAL B 1 388 ? 2.75 -15.023 7.746 1 98.25 388 VAL B CA 1
ATOM 7320 C C . VAL B 1 388 ? 2.662 -15.719 9.102 1 98.25 388 VAL B C 1
ATOM 7322 O O . VAL B 1 388 ? 2.953 -15.109 10.133 1 98.25 388 VAL B O 1
ATOM 7325 N N . LEU B 1 389 ? 2.299 -17.016 9.086 1 98 389 LEU B N 1
ATOM 7326 C CA . LEU B 1 389 ? 2.205 -17.797 10.328 1 98 389 LEU B CA 1
ATOM 7327 C C . LEU B 1 389 ? 3.537 -17.781 11.07 1 98 389 LEU B C 1
ATOM 7329 O O . LEU B 1 389 ? 3.576 -17.531 12.281 1 98 389 LEU B O 1
ATOM 7333 N N . LYS B 1 390 ? 4.574 -17.984 10.367 1 97.56 390 LYS B N 1
ATOM 7334 C CA . LYS B 1 390 ? 5.895 -18.156 10.969 1 97.56 390 LYS B CA 1
ATOM 7335 C C . LYS B 1 390 ? 6.477 -16.812 11.414 1 97.56 390 LYS B C 1
ATOM 7337 O O . LYS B 1 390 ? 7.082 -16.719 12.484 1 97.56 390 LYS B O 1
ATOM 7342 N N . GLU B 1 391 ? 6.273 -15.82 10.594 1 97.25 391 GLU B N 1
ATOM 7343 C CA . GLU B 1 391 ? 7.059 -14.609 10.781 1 97.25 391 GLU B CA 1
ATOM 7344 C C . GLU B 1 391 ? 6.227 -13.508 11.438 1 97.25 391 GLU B C 1
ATOM 7346 O O . GLU B 1 391 ? 6.773 -12.547 11.984 1 97.25 391 GLU B O 1
ATOM 7351 N N . TRP B 1 392 ? 4.918 -13.562 11.383 1 96.94 392 TRP B N 1
ATOM 7352 C CA . TRP B 1 392 ? 4.086 -12.484 11.898 1 96.94 392 TRP B CA 1
ATOM 7353 C C . TRP B 1 392 ? 3.355 -12.922 13.164 1 96.94 392 TRP B C 1
ATOM 7355 O O . TRP B 1 392 ? 2.916 -12.078 13.961 1 96.94 392 TRP B O 1
ATOM 7365 N N . THR B 1 393 ? 3.145 -14.188 13.305 1 95.94 393 THR B N 1
ATOM 7366 C CA . THR B 1 393 ? 2.305 -14.664 14.398 1 95.94 393 THR B CA 1
ATOM 7367 C C . THR B 1 393 ? 3.119 -15.5 15.383 1 95.94 393 THR B C 1
ATOM 7369 O O . THR B 1 393 ? 4.285 -15.805 15.125 1 95.94 393 THR B O 1
ATOM 7372 N N . ASP B 1 394 ? 2.482 -15.773 16.547 1 94.81 394 ASP B N 1
ATOM 7373 C CA . ASP B 1 394 ? 3.066 -16.672 17.547 1 94.81 394 ASP B CA 1
ATOM 7374 C C . ASP B 1 394 ? 2.258 -17.953 17.672 1 94.81 394 ASP B C 1
ATOM 7376 O O . ASP B 1 394 ? 2.387 -18.688 18.656 1 94.81 394 ASP B O 1
ATOM 7380 N N . PHE B 1 395 ? 1.384 -18.188 16.719 1 96.75 395 PHE B N 1
ATOM 7381 C CA . PHE B 1 395 ? 0.578 -19.391 16.734 1 96.75 395 PHE B CA 1
ATOM 7382 C C . PHE B 1 395 ? 1.413 -20.609 16.328 1 96.75 395 PHE B C 1
ATOM 7384 O O . PHE B 1 395 ? 2.307 -20.5 15.484 1 96.75 395 PHE B O 1
ATOM 7391 N N . SER B 1 396 ? 1.036 -21.766 16.781 1 96.19 396 SER B N 1
ATOM 7392 C CA . SER B 1 396 ? 1.834 -22.969 16.578 1 96.19 396 SER B CA 1
ATOM 7393 C C . SER B 1 396 ? 1.424 -23.703 15.305 1 96.19 396 SER B C 1
ATOM 7395 O O . SER B 1 396 ? 2.168 -24.547 14.797 1 96.19 396 SER B O 1
ATOM 7397 N N . SER B 1 397 ? 0.177 -23.453 14.844 1 97 397 SER B N 1
ATOM 7398 C CA . SER B 1 397 ? -0.327 -24.156 13.672 1 97 397 SER B CA 1
ATOM 7399 C C . SER B 1 397 ? -1.369 -23.328 12.93 1 97 397 SER B C 1
ATOM 7401 O O . SER B 1 397 ? -1.905 -22.375 13.477 1 97 397 SER B O 1
ATOM 7403 N N . HIS B 1 398 ? -1.587 -23.703 11.672 1 97.25 398 HIS B N 1
ATOM 7404 C CA . HIS B 1 398 ? -2.646 -23.078 10.891 1 97.25 398 HIS B CA 1
ATOM 7405 C C . HIS B 1 398 ? -4.008 -23.266 11.555 1 97.25 398 HIS B C 1
ATOM 7407 O O . HIS B 1 398 ? -4.867 -22.391 11.484 1 97.25 398 HIS B O 1
ATOM 7413 N N . GLU B 1 399 ? -4.234 -24.422 12.164 1 96.31 399 GLU B N 1
ATOM 7414 C CA . GLU B 1 399 ? -5.484 -24.703 12.867 1 96.31 399 GLU B CA 1
ATOM 7415 C C . GLU B 1 399 ? -5.711 -23.719 14.008 1 96.31 399 GLU B C 1
ATOM 7417 O O . GLU B 1 399 ? -6.805 -23.172 14.148 1 96.31 399 GLU B O 1
ATOM 7422 N N . GLU B 1 400 ? -4.676 -23.531 14.789 1 97.62 400 GLU B N 1
ATOM 7423 C CA . GLU B 1 400 ? -4.766 -22.578 15.891 1 97.62 400 GLU B CA 1
ATOM 7424 C C . GLU B 1 400 ? -5 -21.156 15.375 1 97.62 400 GLU B C 1
ATOM 7426 O O . GLU B 1 400 ? -5.879 -20.453 15.875 1 97.62 400 GLU B O 1
ATOM 7431 N N . ALA B 1 401 ? -4.199 -20.75 14.391 1 98.25 401 ALA B N 1
ATOM 7432 C CA . ALA B 1 401 ? -4.324 -19.422 13.828 1 98.25 401 ALA B CA 1
ATOM 7433 C C . ALA B 1 401 ? -5.73 -19.188 13.281 1 98.25 401 ALA B C 1
ATOM 7435 O O . ALA B 1 401 ? -6.301 -18.109 13.469 1 98.25 401 ALA B O 1
ATOM 7436 N N . SER B 1 402 ? -6.316 -20.188 12.664 1 98 402 SER B N 1
ATOM 7437 C CA . SER B 1 402 ? -7.645 -20.078 12.07 1 98 402 SER B CA 1
ATOM 7438 C C . SER B 1 402 ? -8.711 -19.875 13.141 1 98 402 SER B C 1
ATOM 7440 O O . SER B 1 402 ? -9.695 -19.172 12.914 1 98 402 SER B O 1
ATOM 7442 N N . LYS B 1 403 ? -8.539 -20.516 14.25 1 97.62 403 LYS B N 1
ATOM 7443 C CA . LYS B 1 403 ? -9.484 -20.344 15.352 1 97.62 403 LYS B CA 1
ATOM 7444 C C . LYS B 1 403 ? -9.555 -18.891 15.789 1 97.62 403 LYS B C 1
ATOM 7446 O O . LYS B 1 403 ? -10.641 -18.344 15.992 1 97.62 403 LYS B O 1
ATOM 7451 N N . TYR B 1 404 ? -8.422 -18.297 15.945 1 98.19 404 TYR B N 1
ATOM 7452 C CA . TYR B 1 404 ? -8.375 -16.906 16.359 1 98.19 404 TYR B CA 1
ATOM 7453 C C . TYR B 1 404 ? -8.812 -15.977 15.227 1 98.19 404 TYR B C 1
ATOM 7455 O O . TYR B 1 404 ? -9.523 -15 15.461 1 98.19 404 TYR B O 1
ATOM 7463 N N . ALA B 1 405 ? -8.445 -16.297 13.977 1 98.31 405 ALA B N 1
ATOM 7464 C CA . ALA B 1 405 ? -8.836 -15.516 12.812 1 98.31 405 ALA B CA 1
ATOM 7465 C C . ALA B 1 405 ? -10.352 -15.492 12.641 1 98.31 405 ALA B C 1
ATOM 7467 O O . ALA B 1 405 ? -10.914 -14.5 12.156 1 98.31 405 ALA B O 1
ATOM 7468 N N . ALA B 1 406 ? -11.016 -16.594 13.062 1 98.06 406 ALA B N 1
ATOM 7469 C CA . ALA B 1 406 ? -12.461 -16.719 12.922 1 98.06 406 ALA B CA 1
ATOM 7470 C C . ALA B 1 406 ? -13.188 -15.672 13.773 1 98.06 406 ALA B C 1
ATOM 7472 O O . ALA B 1 406 ? -14.328 -15.312 13.492 1 98.06 406 ALA B O 1
ATOM 7473 N N . SER B 1 407 ? -12.469 -15.156 14.766 1 97.88 407 SER B N 1
ATOM 7474 C CA . SER B 1 407 ? -13.07 -14.164 15.656 1 97.88 407 SER B CA 1
ATOM 7475 C C . SER B 1 407 ? -12.867 -12.75 15.117 1 97.88 407 SER B C 1
ATOM 7477 O O . SER B 1 407 ? -13.469 -11.797 15.625 1 97.88 407 SER B O 1
ATOM 7479 N N . VAL B 1 408 ? -12.023 -12.578 14.172 1 98.56 408 VAL B N 1
ATOM 7480 C CA . VAL B 1 408 ? -11.797 -11.281 13.531 1 98.56 408 VAL B CA 1
ATOM 7481 C C . VAL B 1 408 ? -12.93 -10.992 12.547 1 98.56 408 VAL B C 1
ATOM 7483 O O . VAL B 1 408 ? -13.328 -11.867 11.781 1 98.56 408 VAL B O 1
ATOM 7486 N N . PRO B 1 409 ? -13.516 -9.773 12.547 1 98.44 409 PRO B N 1
ATOM 7487 C CA . PRO B 1 409 ? -14.609 -9.477 11.609 1 98.44 409 PRO B CA 1
ATOM 7488 C C . PRO B 1 409 ? -14.164 -9.555 10.148 1 98.44 409 PRO B C 1
ATOM 7490 O O . PRO B 1 409 ? -13.008 -9.266 9.836 1 98.44 409 PRO B O 1
ATOM 7493 N N . ILE B 1 410 ? -15.148 -9.961 9.203 1 98.56 410 ILE B N 1
ATOM 7494 C CA . ILE B 1 410 ? -14.93 -9.906 7.762 1 98.56 410 ILE B CA 1
ATOM 7495 C C . ILE B 1 410 ? -14.445 -8.508 7.367 1 98.56 410 ILE B C 1
ATOM 7497 O O . ILE B 1 410 ? -14.992 -7.504 7.824 1 98.56 410 ILE B O 1
ATOM 7501 N N . GLY B 1 411 ? -13.375 -8.414 6.613 1 98.31 411 GLY B N 1
ATOM 7502 C CA . GLY B 1 411 ? -12.82 -7.137 6.188 1 98.31 411 GLY B CA 1
ATOM 7503 C C . GLY B 1 411 ? -11.734 -6.617 7.105 1 98.31 411 GLY B C 1
ATOM 7504 O O . GLY B 1 411 ? -11.133 -5.574 6.844 1 98.31 411 GLY B O 1
ATOM 7505 N N . CYS B 1 412 ? -11.508 -7.363 8.234 1 98.56 412 CYS B N 1
ATOM 7506 C CA . CYS B 1 412 ? -10.352 -7.172 9.102 1 98.56 412 CYS B CA 1
ATOM 7507 C C . CYS B 1 412 ? -10.25 -5.723 9.562 1 98.56 412 CYS B C 1
ATOM 7509 O O . CYS B 1 412 ? -9.18 -5.113 9.461 1 98.56 412 CYS B O 1
ATOM 7511 N N . HIS B 1 413 ? -11.352 -5.086 9.969 1 98.12 413 HIS B N 1
ATOM 7512 C CA . HIS B 1 413 ? -11.398 -3.732 10.508 1 98.12 413 HIS B CA 1
ATOM 7513 C C . HIS B 1 413 ? -10.938 -2.713 9.477 1 98.12 413 HIS B C 1
ATOM 7515 O O . HIS B 1 413 ? -10.336 -1.691 9.828 1 98.12 413 HIS B O 1
ATOM 7521 N N . GLY B 1 414 ? -11.039 -3.035 8.172 1 98.06 414 GLY B N 1
ATOM 7522 C CA . GLY B 1 414 ? -10.656 -2.113 7.113 1 98.06 414 GLY B CA 1
ATOM 7523 C C . GLY B 1 414 ? -9.227 -2.297 6.652 1 98.06 414 GLY B C 1
ATOM 7524 O O . GLY B 1 414 ? -8.766 -1.606 5.734 1 98.06 414 GLY B O 1
ATOM 7525 N N . ILE B 1 415 ? -8.484 -3.254 7.207 1 98.56 415 ILE B N 1
ATOM 7526 C CA . ILE B 1 415 ? -7.09 -3.51 6.867 1 98.56 415 ILE B CA 1
ATOM 7527 C C . ILE B 1 415 ? -7.016 -4.488 5.695 1 98.56 415 ILE B C 1
ATOM 7529 O O . ILE B 1 415 ? -7.672 -5.535 5.711 1 98.56 415 ILE B O 1
ATOM 7533 N N . THR B 1 416 ? -6.309 -4.148 4.66 1 98.81 416 THR B N 1
ATOM 7534 C CA . THR B 1 416 ? -6.137 -4.98 3.473 1 98.81 416 THR B CA 1
ATOM 7535 C C . THR B 1 416 ? -4.695 -5.461 3.354 1 98.81 416 THR B C 1
ATOM 7537 O O . THR B 1 416 ? -3.758 -4.668 3.473 1 98.81 416 THR B O 1
ATOM 7540 N N . PHE B 1 417 ? -4.512 -6.742 3.156 1 98.75 417 PHE B N 1
ATOM 7541 C CA . PHE B 1 417 ? -3.213 -7.355 2.896 1 98.75 417 PHE B CA 1
ATOM 7542 C C . PHE B 1 417 ? -3.055 -7.68 1.415 1 98.75 417 PHE B C 1
ATOM 7544 O O . PHE B 1 417 ? -3.949 -8.266 0.805 1 98.75 417 PHE B O 1
ATOM 7551 N N . LEU B 1 418 ? -2.037 -7.219 0.754 1 98.75 418 LEU B N 1
ATOM 7552 C CA . LEU B 1 418 ? -1.662 -7.707 -0.568 1 98.75 418 LEU B CA 1
ATOM 7553 C C . LEU B 1 418 ? -0.606 -8.805 -0.465 1 98.75 418 LEU B C 1
ATOM 7555 O O . LEU B 1 418 ? 0.476 -8.578 0.082 1 98.75 418 LEU B O 1
ATOM 7559 N N . PRO B 1 419 ? -0.858 -9.891 -0.996 1 98.5 419 PRO B N 1
ATOM 7560 C CA . PRO B 1 419 ? -0.049 -11.07 -0.68 1 98.5 419 PRO B CA 1
ATOM 7561 C C . PRO B 1 419 ? 1.117 -11.258 -1.647 1 98.5 419 PRO B C 1
ATOM 7563 O O . PRO B 1 419 ? 1.726 -12.336 -1.681 1 98.5 419 PRO B O 1
ATOM 7566 N N . TYR B 1 420 ? 1.572 -10.297 -2.406 1 97.75 420 TYR B N 1
ATOM 7567 C CA . TYR B 1 420 ? 2.482 -10.445 -3.537 1 97.75 420 TYR B CA 1
ATOM 7568 C C . TYR B 1 420 ? 3.934 -10.414 -3.076 1 97.75 420 TYR B C 1
ATOM 7570 O O . TYR B 1 420 ? 4.75 -9.672 -3.633 1 97.75 420 TYR B O 1
ATOM 7578 N N . LEU B 1 421 ? 4.332 -11.219 -2.064 1 97.25 421 LEU B N 1
ATOM 7579 C CA . LEU B 1 421 ? 5.672 -11.227 -1.488 1 97.25 421 LEU B CA 1
ATOM 7580 C C . LEU B 1 421 ? 6.707 -11.672 -2.516 1 97.25 421 LEU B C 1
ATOM 7582 O O . LEU B 1 421 ? 7.898 -11.406 -2.361 1 97.25 421 LEU B O 1
ATOM 7586 N N . GLY B 1 422 ? 6.25 -12.406 -3.535 1 91.81 422 GLY B N 1
ATOM 7587 C CA . GLY B 1 422 ? 7.125 -12.875 -4.602 1 91.81 422 GLY B CA 1
ATOM 7588 C C . GLY B 1 422 ? 6.66 -12.453 -5.98 1 91.81 422 GLY B C 1
ATOM 7589 O O . GLY B 1 422 ? 6.941 -13.125 -6.973 1 91.81 422 GLY B O 1
ATOM 7590 N N . GLY B 1 423 ? 5.961 -11.352 -6.051 1 91.62 423 GLY B N 1
ATOM 7591 C CA . GLY B 1 423 ? 5.297 -11.039 -7.309 1 91.62 423 GLY B CA 1
ATOM 7592 C C . GLY B 1 423 ? 4.047 -11.867 -7.539 1 91.62 423 GLY B C 1
ATOM 7593 O O . GLY B 1 423 ? 3.59 -12.586 -6.645 1 91.62 423 GLY B O 1
ATOM 7594 N N . GLU B 1 424 ? 3.467 -11.656 -8.758 1 90.5 424 GLU B N 1
ATOM 7595 C CA . GLU B 1 424 ? 2.242 -12.406 -9.023 1 90.5 424 GLU B CA 1
ATOM 7596 C C . GLU B 1 424 ? 2.121 -12.75 -10.508 1 90.5 424 GLU B C 1
ATOM 7598 O O . GLU B 1 424 ? 2.652 -12.031 -11.359 1 90.5 424 GLU B O 1
ATOM 7603 N N . ARG B 1 425 ? 1.476 -13.852 -10.812 1 86.69 425 ARG B N 1
ATOM 7604 C CA . ARG B 1 425 ? 1.295 -14.32 -12.188 1 86.69 425 ARG B CA 1
ATOM 7605 C C . ARG B 1 425 ? -0.098 -13.977 -12.703 1 86.69 425 ARG B C 1
ATOM 7607 O O . ARG B 1 425 ? -0.267 -13.656 -13.883 1 86.69 425 ARG B O 1
ATOM 7614 N N . THR B 1 426 ? -1.115 -14.258 -11.953 1 87.75 426 THR B N 1
ATOM 7615 C CA . THR B 1 426 ? -2.486 -13.859 -12.242 1 87.75 426 THR B CA 1
ATOM 7616 C C . THR B 1 426 ? -3.051 -12.992 -11.125 1 87.75 426 THR B C 1
ATOM 7618 O O . THR B 1 426 ? -3.461 -13.5 -10.086 1 87.75 426 THR B O 1
ATOM 7621 N N . PRO B 1 427 ? -3.057 -11.609 -11.312 1 88.12 427 PRO B N 1
ATOM 7622 C CA . PRO B 1 427 ? -2.703 -10.867 -12.523 1 88.12 427 PRO B CA 1
ATOM 7623 C C . PRO B 1 427 ? -1.2 -10.867 -12.797 1 88.12 427 PRO B C 1
A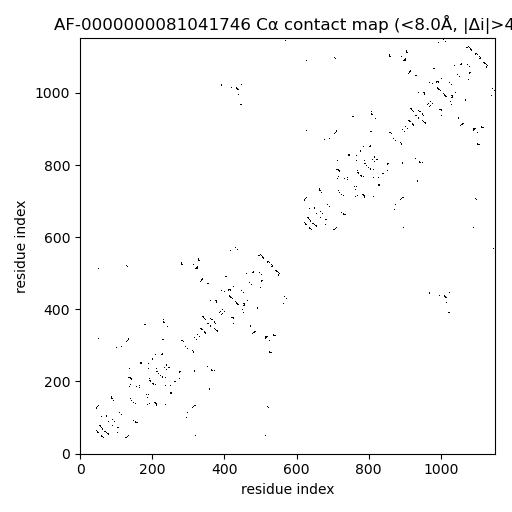TOM 7625 O O . PRO B 1 427 ? -0.41 -11.234 -11.93 1 88.12 427 PRO B O 1
ATOM 7628 N N . ASN B 1 428 ? -0.853 -10.594 -13.992 1 84.31 428 ASN B N 1
ATOM 7629 C CA . ASN B 1 428 ? 0.556 -10.555 -14.375 1 84.31 428 ASN B CA 1
ATOM 7630 C C . ASN B 1 428 ? 1.261 -9.328 -13.789 1 84.31 428 ASN B C 1
ATOM 7632 O O . ASN B 1 428 ? 1.491 -8.352 -14.5 1 84.31 428 ASN B O 1
ATOM 7636 N N . TRP B 1 429 ? 1.639 -9.438 -12.539 1 88.12 429 TRP B N 1
ATOM 7637 C CA . TRP B 1 429 ? 2.357 -8.406 -11.805 1 88.12 429 TRP B CA 1
ATOM 7638 C C . TRP B 1 429 ? 3.672 -8.945 -11.25 1 88.12 429 TRP B C 1
ATOM 7640 O O . TRP B 1 429 ? 3.861 -9.008 -10.031 1 88.12 429 TRP B O 1
ATOM 7650 N N . PRO B 1 430 ? 4.617 -9.164 -12.133 1 83.44 430 PRO B N 1
ATOM 7651 C CA . PRO B 1 430 ? 5.855 -9.797 -11.672 1 83.44 430 PRO B CA 1
ATOM 7652 C C . PRO B 1 430 ? 6.637 -8.922 -10.695 1 83.44 430 PRO B C 1
ATOM 7654 O O . PRO B 1 430 ? 7.445 -9.438 -9.922 1 83.44 430 PRO B O 1
ATOM 7657 N N . HIS B 1 431 ? 6.379 -7.621 -10.672 1 88.19 431 HIS B N 1
ATOM 7658 C CA . HIS B 1 431 ? 7.145 -6.707 -9.828 1 88.19 431 HIS B CA 1
ATOM 7659 C C . HIS B 1 431 ? 6.355 -6.309 -8.586 1 88.19 431 HIS B C 1
ATOM 7661 O O . HIS B 1 431 ? 6.816 -5.488 -7.789 1 88.19 431 HIS B O 1
ATOM 7667 N N . ALA B 1 432 ? 5.156 -6.844 -8.477 1 94.62 432 ALA B N 1
ATOM 7668 C CA . ALA B 1 432 ? 4.312 -6.492 -7.336 1 94.62 432 ALA B CA 1
ATOM 7669 C C . ALA B 1 432 ? 4.941 -6.961 -6.027 1 94.62 432 ALA B C 1
ATOM 7671 O O . ALA B 1 432 ? 5.727 -7.914 -6.012 1 94.62 432 ALA B O 1
ATOM 7672 N N . THR B 1 433 ? 4.723 -6.262 -4.973 1 97.06 433 THR B N 1
ATOM 7673 C CA . THR B 1 433 ? 5.191 -6.598 -3.633 1 97.06 433 THR B CA 1
ATOM 7674 C C . THR B 1 433 ? 4.023 -6.652 -2.652 1 97.06 433 THR B C 1
ATOM 7676 O O . THR B 1 433 ? 2.916 -6.215 -2.971 1 97.06 433 THR B O 1
ATOM 7679 N N . GLY B 1 434 ? 4.301 -7.277 -1.505 1 98.44 434 GLY B N 1
ATOM 7680 C CA . GLY B 1 434 ? 3.305 -7.293 -0.445 1 98.44 434 GLY B CA 1
ATOM 7681 C C . GLY B 1 434 ? 3.08 -5.934 0.184 1 98.44 434 GLY B C 1
ATOM 7682 O O . GLY B 1 434 ? 3.893 -5.023 0.016 1 98.44 434 GLY B O 1
ATOM 7683 N N . ALA B 1 435 ? 1.925 -5.828 0.885 1 98.75 435 ALA B N 1
ATOM 7684 C CA . ALA B 1 435 ? 1.589 -4.559 1.524 1 98.75 435 ALA B CA 1
ATOM 7685 C C . ALA B 1 435 ? 0.502 -4.746 2.578 1 98.75 435 ALA B C 1
ATOM 7687 O O . ALA B 1 435 ? -0.275 -5.703 2.516 1 98.75 435 ALA B O 1
ATOM 7688 N N . ILE B 1 436 ? 0.469 -3.939 3.574 1 98.81 436 ILE B N 1
ATOM 7689 C CA . ILE B 1 436 ? -0.621 -3.738 4.523 1 98.81 436 ILE B CA 1
ATOM 7690 C C . ILE B 1 436 ? -1.2 -2.336 4.355 1 98.81 436 ILE B C 1
ATOM 7692 O O . ILE B 1 436 ? -0.49 -1.341 4.52 1 98.81 436 ILE B O 1
ATOM 7696 N N . LEU B 1 437 ? -2.443 -2.209 4.016 1 98.62 437 LEU B N 1
ATOM 7697 C CA . LEU B 1 437 ? -3.031 -0.948 3.572 1 98.62 437 LEU B CA 1
ATOM 7698 C C . LEU B 1 437 ? -4.301 -0.638 4.355 1 98.62 437 LEU B C 1
ATOM 7700 O O . LEU B 1 437 ? -4.855 -1.516 5.023 1 98.62 437 LEU B O 1
ATOM 7704 N N . GLY B 1 438 ? -4.73 0.618 4.219 1 98.19 438 GLY B N 1
ATOM 7705 C CA . GLY B 1 438 ? -5.98 1.046 4.824 1 98.19 438 GLY B CA 1
ATOM 7706 C C . GLY B 1 438 ? -5.844 1.379 6.301 1 98.19 438 GLY B C 1
ATOM 7707 O O . GLY B 1 438 ? -6.812 1.271 7.059 1 98.19 438 GLY B O 1
ATOM 7708 N N . LEU B 1 439 ? -4.699 1.719 6.766 1 98.31 439 LEU B N 1
ATOM 7709 C CA . LEU B 1 439 ? -4.449 1.998 8.172 1 98.31 439 LEU B CA 1
ATOM 7710 C C . LEU B 1 439 ? -4.953 3.389 8.547 1 98.31 439 LEU B C 1
ATOM 7712 O O . LEU B 1 439 ? -4.656 4.367 7.859 1 98.31 439 LEU B O 1
ATOM 7716 N N . THR B 1 440 ? -5.715 3.494 9.562 1 96.75 440 THR B N 1
ATOM 7717 C CA . THR B 1 440 ? -6.234 4.734 10.125 1 96.75 440 THR B CA 1
ATOM 7718 C C . THR B 1 440 ? -5.914 4.828 11.617 1 96.75 440 THR B C 1
ATOM 7720 O O . THR B 1 440 ? -5.457 3.854 12.219 1 96.75 440 THR B O 1
ATOM 7723 N N . SER B 1 441 ? -6.109 5.996 12.164 1 95.12 441 SER B N 1
ATOM 7724 C CA . SER B 1 441 ? -5.844 6.176 13.586 1 95.12 441 SER B CA 1
ATOM 7725 C C . SER B 1 441 ? -6.691 5.23 14.43 1 95.12 441 SER B C 1
ATOM 7727 O O . SER B 1 441 ? -6.266 4.805 15.508 1 95.12 441 SER B O 1
ATOM 7729 N N . SER B 1 442 ? -7.84 4.848 13.93 1 94.94 442 SER B N 1
ATOM 7730 C CA . SER B 1 442 ? -8.789 4.062 14.719 1 94.94 442 SER B CA 1
ATOM 7731 C C . SER B 1 442 ? -8.484 2.57 14.617 1 94.94 442 SER B C 1
ATOM 7733 O O . SER B 1 442 ? -8.844 1.797 15.5 1 94.94 442 SER B O 1
ATOM 7735 N N . ASN B 1 443 ? -7.828 2.133 13.562 1 97.81 443 ASN B N 1
ATOM 7736 C CA . ASN B 1 443 ? -7.664 0.691 13.398 1 97.81 443 ASN B CA 1
ATOM 7737 C C . ASN B 1 443 ? -6.195 0.286 13.453 1 97.81 443 ASN B C 1
ATOM 7739 O O . ASN B 1 443 ? -5.871 -0.902 13.398 1 97.81 443 ASN B O 1
ATOM 7743 N N . PHE B 1 444 ? -5.316 1.287 13.641 1 97.75 444 PHE B N 1
ATOM 7744 C CA . PHE B 1 444 ? -3.877 1.041 13.609 1 97.75 444 PHE B CA 1
ATOM 7745 C C . PHE B 1 444 ? -3.484 0.009 14.664 1 97.75 444 PHE B C 1
ATOM 7747 O O . PHE B 1 444 ? -2.574 -0.793 14.438 1 97.75 444 PHE B O 1
ATOM 7754 N N . GLN B 1 445 ? -4.211 -0.056 15.742 1 96.19 445 GLN B N 1
ATOM 7755 C CA . GLN B 1 445 ? -3.908 -0.966 16.844 1 96.19 445 GLN B CA 1
ATOM 7756 C C . GLN B 1 445 ? -4.062 -2.422 16.406 1 96.19 445 GLN B C 1
ATOM 7758 O O . GLN B 1 445 ? -3.467 -3.318 17.016 1 96.19 445 GLN B O 1
ATOM 7763 N N . TYR B 1 446 ? -4.867 -2.65 15.383 1 97.44 446 TYR B N 1
ATOM 7764 C CA . TYR B 1 446 ? -5.133 -4.012 14.938 1 97.44 446 TYR B CA 1
ATOM 7765 C C . TYR B 1 446 ? -4.102 -4.457 13.906 1 97.44 446 TYR B C 1
ATOM 7767 O O . TYR B 1 446 ? -4.004 -5.648 13.594 1 97.44 446 TYR B O 1
ATOM 7775 N N . ALA B 1 447 ? -3.309 -3.533 13.352 1 96.31 447 ALA B N 1
ATOM 7776 C CA . ALA B 1 447 ? -2.434 -3.811 12.211 1 96.31 447 ALA B CA 1
ATOM 7777 C C . ALA B 1 447 ? -1.297 -4.746 12.609 1 96.31 447 ALA B C 1
ATOM 7779 O O . ALA B 1 447 ? -0.711 -5.418 11.758 1 96.31 447 ALA B O 1
ATOM 7780 N N . LYS B 1 448 ? -1.005 -4.785 13.859 1 95.25 448 LYS B N 1
ATOM 7781 C CA . LYS B 1 448 ? 0.058 -5.676 14.32 1 95.25 448 LYS B CA 1
ATOM 7782 C C . LYS B 1 448 ? -0.516 -6.961 14.906 1 95.25 448 LYS B C 1
ATOM 7784 O O . LYS B 1 448 ? 0.229 -7.891 15.234 1 95.25 448 LYS B O 1
ATOM 7789 N N . ASP B 1 449 ? -1.806 -7.062 15.133 1 97.06 449 ASP B N 1
ATOM 7790 C CA . ASP B 1 449 ? -2.461 -8.219 15.734 1 97.06 449 ASP B CA 1
ATOM 7791 C C . ASP B 1 449 ? -2.281 -9.461 14.859 1 97.06 449 ASP B C 1
ATOM 7793 O O . ASP B 1 449 ? -2.666 -9.469 13.688 1 97.06 449 ASP B O 1
ATOM 7797 N N . PRO B 1 450 ? -1.755 -10.562 15.43 1 97.75 450 PRO B N 1
ATOM 7798 C CA . PRO B 1 450 ? -1.472 -11.766 14.641 1 97.75 450 PRO B CA 1
ATOM 7799 C C . PRO B 1 450 ? -2.727 -12.367 14.008 1 97.75 450 PRO B C 1
ATOM 7801 O O . PRO B 1 450 ? -2.689 -12.812 12.859 1 97.75 450 PRO B O 1
ATOM 7804 N N . ALA B 1 451 ? -3.811 -12.398 14.734 1 98.62 451 ALA B N 1
ATOM 7805 C CA . ALA B 1 451 ? -5.047 -12.977 14.211 1 98.62 451 ALA B CA 1
ATOM 7806 C C . ALA B 1 451 ? -5.586 -12.148 13.047 1 98.62 451 ALA B C 1
ATOM 7808 O O . ALA B 1 451 ? -6.098 -12.703 12.07 1 98.62 451 ALA B O 1
ATOM 7809 N N . VAL B 1 452 ? -5.449 -10.812 13.125 1 98.69 452 VAL B N 1
ATOM 7810 C CA . VAL B 1 452 ? -5.969 -9.914 12.102 1 98.69 452 VAL B CA 1
ATOM 7811 C C . VAL B 1 452 ? -5.176 -10.078 10.805 1 98.69 452 VAL B C 1
ATOM 7813 O O . VAL B 1 452 ? -5.754 -10.227 9.727 1 98.69 452 VAL B O 1
ATOM 7816 N N . ILE B 1 453 ? -3.85 -10.141 10.883 1 98.62 453 ILE B N 1
ATOM 7817 C CA . ILE B 1 453 ? -3.025 -10.219 9.688 1 98.62 453 ILE B CA 1
ATOM 7818 C C . ILE B 1 453 ? -3.143 -11.609 9.07 1 98.62 453 ILE B C 1
ATOM 7820 O O . ILE B 1 453 ? -3.137 -11.758 7.844 1 98.62 453 ILE B O 1
ATOM 7824 N N . TYR B 1 454 ? -3.27 -12.664 9.898 1 98.69 454 TYR B N 1
ATOM 7825 C CA . TYR B 1 454 ? -3.496 -14 9.375 1 98.69 454 TYR B CA 1
ATOM 7826 C C . TYR B 1 454 ? -4.797 -14.062 8.578 1 98.69 454 TYR B C 1
ATOM 7828 O O . TYR B 1 454 ? -4.824 -14.578 7.457 1 98.69 454 TYR B O 1
ATOM 7836 N N . ARG B 1 455 ? -5.895 -13.523 9.133 1 98.75 455 ARG B N 1
ATOM 7837 C CA . ARG B 1 455 ? -7.16 -13.5 8.406 1 98.75 455 ARG B CA 1
ATOM 7838 C C . ARG B 1 455 ? -7.059 -12.664 7.141 1 98.75 455 ARG B C 1
ATOM 7840 O O . ARG B 1 455 ? -7.582 -13.047 6.09 1 98.75 455 ARG B O 1
ATOM 7847 N N . ALA B 1 456 ? -6.445 -11.492 7.293 1 98.88 456 ALA B N 1
ATOM 7848 C CA . ALA B 1 456 ? -6.289 -10.625 6.129 1 98.88 456 ALA B CA 1
ATOM 7849 C C . ALA B 1 456 ? -5.543 -11.336 5.008 1 98.88 456 ALA B C 1
ATOM 7851 O O . ALA B 1 456 ? -5.84 -11.133 3.828 1 98.88 456 ALA B O 1
ATOM 7852 N N . CYS B 1 457 ? -4.559 -12.094 5.352 1 98.75 457 CYS B N 1
ATOM 7853 C CA . CYS B 1 457 ? -3.818 -12.883 4.367 1 98.75 457 CYS B CA 1
ATOM 7854 C C . CYS B 1 457 ? -4.719 -13.922 3.713 1 98.75 457 CYS B C 1
ATOM 7856 O O . CYS B 1 457 ? -4.711 -14.07 2.49 1 98.75 457 CYS B O 1
ATOM 7858 N N . LEU B 1 458 ? -5.516 -14.641 4.473 1 98.69 458 LEU B N 1
ATOM 7859 C CA . LEU B 1 458 ? -6.465 -15.617 3.934 1 98.69 458 LEU B CA 1
ATOM 7860 C C . LEU B 1 458 ? -7.441 -14.945 2.975 1 98.69 458 LEU B C 1
ATOM 7862 O O . LEU B 1 458 ? -7.688 -15.453 1.878 1 98.69 458 LEU B O 1
ATOM 7866 N N . GLU B 1 459 ? -8 -13.852 3.445 1 98.88 459 GLU B N 1
ATOM 7867 C CA . GLU B 1 459 ? -8.906 -13.109 2.578 1 98.88 459 GLU B CA 1
ATOM 7868 C C . GLU B 1 459 ? -8.219 -12.703 1.275 1 98.88 459 GLU B C 1
ATOM 7870 O O . GLU B 1 459 ? -8.781 -12.875 0.192 1 98.88 459 GLU B O 1
ATOM 7875 N N . ALA B 1 460 ? -7.023 -12.211 1.39 1 98.88 460 ALA B N 1
ATOM 7876 C CA . ALA B 1 460 ? -6.281 -11.719 0.233 1 98.88 460 ALA B CA 1
ATOM 7877 C C . ALA B 1 460 ? -6.062 -12.836 -0.79 1 98.88 460 ALA B C 1
ATOM 7879 O O . ALA B 1 460 ? -6.316 -12.648 -1.981 1 98.88 460 ALA B O 1
ATOM 7880 N N . ILE B 1 461 ? -5.582 -13.953 -0.328 1 98.56 461 ILE B N 1
ATOM 7881 C CA . ILE B 1 461 ? -5.34 -15.094 -1.208 1 98.56 461 ILE B CA 1
ATOM 7882 C C . ILE B 1 461 ? -6.648 -15.516 -1.872 1 98.56 461 ILE B C 1
ATOM 7884 O O . ILE B 1 461 ? -6.676 -15.805 -3.072 1 98.56 461 ILE B O 1
ATOM 7888 N N . THR B 1 462 ? -7.699 -15.555 -1.093 1 98.75 462 THR B N 1
ATOM 7889 C CA . THR B 1 462 ? -8.984 -15.984 -1.624 1 98.75 462 THR B CA 1
ATOM 7890 C C . THR B 1 462 ? -9.516 -14.969 -2.637 1 98.75 462 THR B C 1
ATOM 7892 O O . THR B 1 462 ? -10.086 -15.352 -3.662 1 98.75 462 THR B O 1
ATOM 7895 N N . PHE B 1 463 ? -9.406 -13.641 -2.318 1 98.75 463 PHE B N 1
ATOM 7896 C CA . PHE B 1 463 ? -9.781 -12.609 -3.285 1 98.75 463 PHE B CA 1
ATOM 7897 C C . PHE B 1 463 ? -9 -12.789 -4.586 1 98.75 463 PHE B C 1
ATOM 7899 O O . PHE B 1 463 ? -9.562 -12.633 -5.672 1 98.75 463 PHE B O 1
ATOM 7906 N N . LEU B 1 464 ? -7.73 -13.055 -4.453 1 97.88 464 LEU B N 1
ATOM 7907 C CA . LEU B 1 464 ? -6.859 -13.266 -5.605 1 97.88 464 LEU B CA 1
ATOM 7908 C C . LEU B 1 464 ? -7.363 -14.422 -6.465 1 97.88 464 LEU B C 1
ATOM 7910 O O . LEU B 1 464 ? -7.477 -14.289 -7.684 1 97.88 464 LEU B O 1
ATOM 7914 N N . LEU B 1 465 ? -7.684 -15.5 -5.859 1 97.31 465 LEU B N 1
ATOM 7915 C CA . LEU B 1 465 ? -8.188 -16.672 -6.551 1 97.31 465 LEU B CA 1
ATOM 7916 C C . LEU B 1 465 ? -9.555 -16.406 -7.168 1 97.31 465 LEU B C 1
ATOM 7918 O O . LEU B 1 465 ? -9.828 -16.828 -8.297 1 97.31 465 LEU B O 1
ATOM 7922 N N . ALA B 1 466 ? -10.391 -15.742 -6.441 1 97.69 466 ALA B N 1
ATOM 7923 C CA . ALA B 1 466 ? -11.703 -15.375 -6.961 1 97.69 466 ALA B CA 1
ATOM 7924 C C . ALA B 1 466 ? -11.586 -14.484 -8.188 1 97.69 466 ALA B C 1
ATOM 7926 O O . ALA B 1 466 ? -12.312 -14.656 -9.164 1 97.69 466 ALA B O 1
ATOM 7927 N N . ASN B 1 467 ? -10.742 -13.5 -8.07 1 95.75 467 ASN B N 1
ATOM 7928 C CA . ASN B 1 467 ? -10.508 -12.633 -9.219 1 95.75 467 ASN B CA 1
ATOM 7929 C C . ASN B 1 467 ? -10.016 -13.414 -10.43 1 95.75 467 ASN B C 1
ATOM 7931 O O . ASN B 1 467 ? -10.422 -13.141 -11.562 1 95.75 467 ASN B O 1
ATOM 7935 N N . ALA B 1 468 ? -9.141 -14.367 -10.234 1 93.69 468 ALA B N 1
ATOM 7936 C CA . ALA B 1 468 ? -8.656 -15.211 -11.32 1 93.69 468 ALA B CA 1
ATOM 7937 C C . ALA B 1 468 ? -9.805 -16 -11.945 1 93.69 468 ALA B C 1
ATOM 7939 O O . ALA B 1 468 ? -9.883 -16.125 -13.172 1 93.69 468 ALA B O 1
ATOM 7940 N N . LEU B 1 469 ? -10.648 -16.531 -11.117 1 94.12 469 LEU B N 1
ATOM 7941 C CA . LEU B 1 469 ? -11.805 -17.297 -11.578 1 94.12 469 LEU B CA 1
ATOM 7942 C C . LEU B 1 469 ? -12.695 -16.453 -12.477 1 94.12 469 LEU B C 1
ATOM 7944 O O . LEU B 1 469 ? -13.266 -16.953 -13.445 1 94.12 469 LEU B O 1
ATOM 7948 N N . GLU B 1 470 ? -12.766 -15.188 -12.164 1 91.69 470 GLU B N 1
ATOM 7949 C CA . GLU B 1 470 ? -13.633 -14.273 -12.914 1 91.69 470 GLU B CA 1
ATOM 7950 C C . GLU B 1 470 ? -13.094 -14.039 -14.32 1 91.69 470 GLU B C 1
ATOM 7952 O O . GLU B 1 470 ? -13.805 -13.531 -15.188 1 91.69 470 GLU B O 1
ATOM 7957 N N . GLU B 1 471 ? -11.898 -14.43 -14.562 1 87.5 471 GLU B N 1
ATOM 7958 C CA . GLU B 1 471 ? -11.289 -14.227 -15.875 1 87.5 471 GLU B CA 1
ATOM 7959 C C . GLU B 1 471 ? -11.633 -15.375 -16.828 1 87.5 471 GLU B C 1
ATOM 7961 O O . GLU B 1 471 ? -11.406 -15.273 -18.031 1 87.5 471 GLU B O 1
ATOM 7966 N N . PHE B 1 472 ? -12.188 -16.453 -16.359 1 90.62 472 PHE B N 1
ATOM 7967 C CA . PHE B 1 472 ? -12.484 -17.609 -17.172 1 90.62 472 PHE B CA 1
ATOM 7968 C C . PHE B 1 472 ? -13.625 -17.312 -18.141 1 90.62 472 PHE B C 1
ATOM 7970 O O . PHE B 1 472 ? -14.609 -16.672 -17.781 1 90.62 472 PHE B O 1
ATOM 7977 N N . PRO B 1 473 ? -13.516 -17.734 -19.406 1 85.19 473 PRO B N 1
ATOM 7978 C CA . PRO B 1 473 ? -14.555 -17.453 -20.406 1 85.19 473 PRO B CA 1
ATOM 7979 C C . PRO B 1 473 ? -15.914 -18.016 -20.016 1 85.19 473 PRO B C 1
ATOM 7981 O O . PRO B 1 473 ? -16.953 -17.469 -20.406 1 85.19 473 PRO B O 1
ATOM 7984 N N . ASN B 1 474 ? -15.992 -19.062 -19.281 1 88.25 474 ASN B N 1
ATOM 7985 C CA . ASN B 1 474 ? -17.234 -19.719 -18.891 1 88.25 474 ASN B CA 1
ATOM 7986 C C . ASN B 1 474 ? -17.5 -19.562 -17.391 1 88.25 474 ASN B C 1
ATOM 7988 O O . ASN B 1 474 ? -18.094 -20.453 -16.766 1 88.25 474 ASN B O 1
ATOM 7992 N N . LYS B 1 475 ? -16.969 -18.484 -16.812 1 88.75 475 LYS B N 1
ATOM 7993 C CA . LYS B 1 475 ? -17.062 -18.266 -15.375 1 88.75 475 LYS B CA 1
ATOM 7994 C C . LYS B 1 475 ? -18.5 -18.391 -14.891 1 88.75 475 LYS B C 1
ATOM 7996 O O . LYS B 1 475 ? -18.75 -18.875 -13.789 1 88.75 475 LYS B O 1
ATOM 8001 N N . ASN B 1 476 ? -19.453 -17.953 -15.641 1 90.75 476 ASN B N 1
ATOM 8002 C CA . ASN B 1 476 ? -20.859 -17.922 -15.234 1 90.75 476 ASN B CA 1
ATOM 8003 C C . ASN B 1 476 ? -21.453 -19.328 -15.18 1 90.75 476 ASN B C 1
ATOM 8005 O O . ASN B 1 476 ? -22.5 -19.547 -14.562 1 90.75 476 ASN B O 1
ATOM 8009 N N . ASP B 1 477 ? -20.781 -20.281 -15.852 1 91.44 477 ASP B N 1
ATOM 8010 C CA . ASP B 1 477 ? -21.266 -21.656 -15.883 1 91.44 477 ASP B CA 1
ATOM 8011 C C . ASP B 1 477 ? -20.688 -22.469 -14.727 1 91.44 477 ASP B C 1
ATOM 8013 O O . ASP B 1 477 ? -21.172 -23.562 -14.43 1 91.44 477 ASP B O 1
ATOM 8017 N N . ILE B 1 478 ? -19.734 -21.922 -14.125 1 95.62 478 ILE B N 1
ATOM 8018 C CA . ILE B 1 478 ? -19.078 -22.641 -13.039 1 95.62 478 ILE B CA 1
ATOM 8019 C C . ILE B 1 478 ? -19.828 -22.422 -11.734 1 95.62 478 ILE B C 1
ATOM 8021 O O . ILE B 1 478 ? -19.797 -21.328 -11.164 1 95.62 478 ILE B O 1
ATOM 8025 N N . ASP B 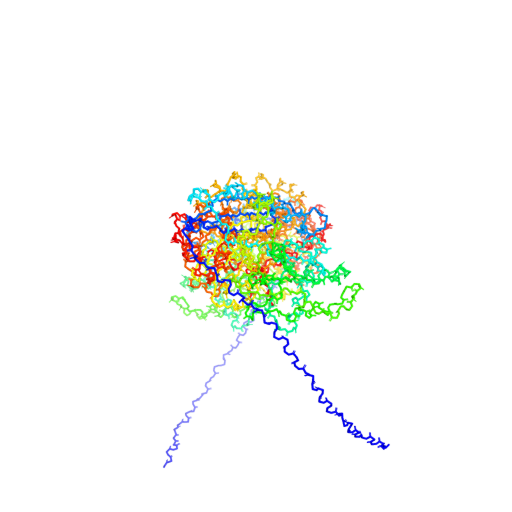1 479 ? -20.484 -23.406 -11.227 1 95.81 479 ASP B N 1
ATOM 8026 C CA . ASP B 1 479 ? -21.266 -23.266 -10 1 95.81 479 ASP B CA 1
ATOM 8027 C C . ASP B 1 479 ? -20.641 -24.062 -8.859 1 95.81 479 ASP B C 1
ATOM 8029 O O . ASP B 1 479 ? -21.047 -23.922 -7.703 1 95.81 479 ASP B O 1
ATOM 8033 N N . THR B 1 480 ? -19.672 -24.922 -9.234 1 96.56 480 THR B N 1
ATOM 8034 C CA . THR B 1 480 ? -19.047 -25.797 -8.258 1 96.56 480 THR B CA 1
ATOM 8035 C C . THR B 1 480 ? -17.531 -25.766 -8.383 1 96.56 480 THR B C 1
ATOM 8037 O O . THR B 1 480 ? -16.984 -25.797 -9.492 1 96.56 480 THR B O 1
ATOM 8040 N N . LEU B 1 481 ? -16.844 -25.703 -7.234 1 97.56 481 LEU B N 1
ATOM 8041 C CA . LEU B 1 481 ? -15.383 -25.797 -7.176 1 97.56 481 LEU B CA 1
ATOM 8042 C C . LEU B 1 481 ? -14.953 -27.109 -6.543 1 97.56 481 LEU B C 1
ATOM 8044 O O . LEU B 1 481 ? -15.398 -27.453 -5.441 1 97.56 481 LEU B O 1
ATOM 8048 N N . LEU B 1 482 ? -14.195 -27.875 -7.258 1 96.75 482 LEU B N 1
ATOM 8049 C CA . LEU B 1 482 ? -13.469 -29.016 -6.691 1 96.75 482 LEU B CA 1
ATOM 8050 C C . LEU B 1 482 ? -12.156 -28.562 -6.059 1 96.75 482 LEU B C 1
ATOM 8052 O O . LEU B 1 482 ? -11.18 -28.312 -6.762 1 96.75 482 LEU B O 1
ATOM 8056 N N . VAL B 1 483 ? -12.117 -28.531 -4.734 1 95.69 483 VAL B N 1
ATOM 8057 C CA . VAL B 1 483 ? -10.984 -27.938 -4.035 1 95.69 483 VAL B CA 1
ATOM 8058 C C . VAL B 1 483 ? -10.047 -29.031 -3.531 1 95.69 483 VAL B C 1
ATOM 8060 O O . VAL B 1 483 ? -10.484 -29.969 -2.857 1 95.69 483 VAL B O 1
ATOM 8063 N N . VAL B 1 484 ? -8.789 -28.922 -3.904 1 90.62 484 VAL B N 1
ATOM 8064 C CA . VAL B 1 484 ? -7.789 -29.922 -3.525 1 90.62 484 VAL B CA 1
ATOM 8065 C C . VAL B 1 484 ? -6.559 -29.219 -2.947 1 90.62 484 VAL B C 1
ATOM 8067 O O . VAL B 1 484 ? -6.457 -28 -2.986 1 90.62 484 VAL B O 1
ATOM 8070 N N . GLY B 1 485 ? -5.613 -30.016 -2.312 1 86.94 485 GLY B N 1
ATOM 8071 C CA . GLY B 1 485 ? -4.387 -29.469 -1.76 1 86.94 485 GLY B CA 1
ATOM 8072 C C . GLY B 1 485 ? -4.438 -29.281 -0.255 1 86.94 485 GLY B C 1
ATOM 8073 O O . GLY B 1 485 ? -5.492 -29.453 0.359 1 86.94 485 GLY B O 1
ATOM 8074 N N . GLY B 1 486 ? -3.35 -28.906 0.311 1 83.81 486 GLY B N 1
ATOM 8075 C CA . GLY B 1 486 ? -3.213 -28.781 1.753 1 83.81 486 GLY B CA 1
ATOM 8076 C C . GLY B 1 486 ? -4.137 -27.734 2.348 1 83.81 486 GLY B C 1
ATOM 8077 O O . GLY B 1 486 ? -4.688 -27.938 3.432 1 83.81 486 GLY B O 1
ATOM 8078 N N . GLY B 1 487 ? -4.367 -26.641 1.641 1 88 487 GLY B N 1
ATOM 8079 C CA . GLY B 1 487 ? -5.234 -25.578 2.113 1 88 487 GLY B CA 1
ATOM 8080 C C . GLY B 1 487 ? -6.691 -25.984 2.203 1 88 487 GLY B C 1
ATOM 8081 O O . GLY B 1 487 ? -7.465 -25.391 2.955 1 88 487 GLY B O 1
ATOM 8082 N N . ALA B 1 488 ? -7.047 -27 1.508 1 89.06 488 ALA B N 1
ATOM 8083 C CA . ALA B 1 488 ? -8.43 -27.469 1.447 1 89.06 488 ALA B CA 1
ATOM 8084 C C . ALA B 1 488 ? -8.836 -28.141 2.756 1 89.06 488 ALA B C 1
ATOM 8086 O O . ALA B 1 488 ? -10.023 -28.375 2.992 1 89.06 488 ALA B O 1
ATOM 8087 N N . LYS B 1 489 ? -7.941 -28.375 3.584 1 89.25 489 LYS B N 1
ATOM 8088 C CA . LYS B 1 489 ? -8.219 -29.109 4.82 1 89.25 489 LYS B CA 1
ATOM 8089 C C . LYS B 1 489 ? -8.672 -28.156 5.926 1 89.25 489 LYS B C 1
ATOM 8091 O O . LYS B 1 489 ? -9.156 -28.594 6.969 1 89.25 489 LYS B O 1
ATOM 8096 N N . ASN B 1 490 ? -8.516 -26.875 5.766 1 93.62 490 ASN B N 1
ATOM 8097 C CA . ASN B 1 490 ? -8.875 -25.859 6.75 1 93.62 490 ASN B CA 1
ATOM 8098 C C . ASN B 1 490 ? -10.344 -25.469 6.641 1 93.62 490 ASN B C 1
ATOM 8100 O O . ASN B 1 490 ? -10.727 -24.75 5.715 1 93.62 490 ASN B O 1
ATOM 8104 N N . PRO B 1 491 ? -11.18 -25.906 7.602 1 95.5 491 PRO B N 1
ATOM 8105 C CA . PRO B 1 491 ? -12.617 -25.656 7.488 1 95.5 491 PRO B CA 1
ATOM 8106 C C . PRO B 1 491 ? -12.953 -24.172 7.434 1 95.5 491 PRO B C 1
ATOM 8108 O O . PRO B 1 491 ? -13.883 -23.766 6.738 1 95.5 491 PRO B O 1
ATOM 8111 N N . PHE B 1 492 ? -12.266 -23.406 8.203 1 97.69 492 PHE B N 1
ATOM 8112 C CA . PHE B 1 492 ? -12.5 -21.969 8.203 1 97.69 492 PHE B CA 1
ATOM 8113 C C . PHE B 1 492 ? -12.234 -21.391 6.816 1 97.69 492 PHE B C 1
ATOM 8115 O O . PHE B 1 492 ? -13.023 -20.578 6.324 1 97.69 492 PHE B O 1
ATOM 8122 N N . TRP B 1 493 ? -11.141 -21.781 6.215 1 97.94 493 TRP B N 1
ATOM 8123 C CA . TRP B 1 493 ? -10.781 -21.297 4.883 1 97.94 493 TRP B CA 1
ATOM 8124 C C . TRP B 1 493 ? -11.766 -21.797 3.838 1 97.94 493 TRP B C 1
ATOM 8126 O O . TRP B 1 493 ? -12.094 -21.094 2.883 1 97.94 493 TRP B O 1
ATOM 8136 N N . GLN B 1 494 ? -12.289 -23.078 3.99 1 97.94 494 GLN B N 1
ATOM 8137 C CA . GLN B 1 494 ? -13.289 -23.641 3.082 1 97.94 494 GLN B CA 1
ATOM 8138 C C . GLN B 1 494 ? -14.516 -22.75 2.986 1 97.94 494 GLN B C 1
ATOM 8140 O O . GLN B 1 494 ? -14.953 -22.391 1.888 1 97.94 494 GLN B O 1
ATOM 8145 N N . GLN B 1 495 ? -15 -22.391 4.148 1 98.25 495 GLN B N 1
ATOM 8146 C CA . GLN B 1 495 ? -16.172 -21.531 4.164 1 98.25 495 GLN B CA 1
ATOM 8147 C C . GLN B 1 495 ? -15.875 -20.188 3.523 1 98.25 495 GLN B C 1
ATOM 8149 O O . GLN B 1 495 ? -16.688 -19.656 2.77 1 98.25 495 GLN B O 1
ATOM 8154 N N . MET B 1 496 ? -14.742 -19.625 3.824 1 98.62 496 MET B N 1
ATOM 8155 C CA . MET B 1 496 ? -14.336 -18.344 3.252 1 98.62 496 MET B CA 1
ATOM 8156 C C . MET B 1 496 ? -14.289 -18.406 1.729 1 98.62 496 MET B C 1
ATOM 8158 O O . MET B 1 496 ? -14.773 -17.516 1.044 1 98.62 496 MET B O 1
ATOM 8162 N N . ILE B 1 497 ? -13.695 -19.484 1.148 1 98.62 497 ILE B N 1
ATOM 8163 C CA . ILE B 1 497 ? -13.602 -19.672 -0.294 1 98.62 497 ILE B CA 1
ATOM 8164 C C . ILE B 1 497 ? -15 -19.734 -0.9 1 98.62 497 ILE B C 1
ATOM 8166 O O . ILE B 1 497 ? -15.281 -19.078 -1.898 1 98.62 497 ILE B O 1
ATOM 8170 N N . ALA B 1 498 ? -15.836 -20.531 -0.261 1 98.5 498 ALA B N 1
ATOM 8171 C CA . ALA B 1 498 ? -17.219 -20.641 -0.746 1 98.5 498 ALA B CA 1
ATOM 8172 C C . ALA B 1 498 ? -17.906 -19.281 -0.748 1 98.5 498 ALA B C 1
ATOM 8174 O O . ALA B 1 498 ? -18.516 -18.891 -1.741 1 98.5 498 ALA B O 1
ATOM 8175 N N . ASP B 1 499 ? -17.781 -18.578 0.333 1 98.69 499 ASP B N 1
ATOM 8176 C CA . ASP B 1 499 ? -18.422 -17.281 0.497 1 98.69 499 ASP B CA 1
ATOM 8177 C C . ASP B 1 499 ? -17.922 -16.281 -0.541 1 98.69 499 ASP B C 1
ATOM 8179 O O . ASP B 1 499 ? -18.719 -15.594 -1.19 1 98.69 499 ASP B O 1
ATOM 8183 N N . ILE B 1 500 ? -16.641 -16.156 -0.682 1 98.69 500 ILE B N 1
ATOM 8184 C CA . ILE B 1 500 ? -16.047 -15.117 -1.518 1 98.69 500 ILE B CA 1
ATOM 8185 C C . ILE B 1 500 ? -16.281 -15.445 -2.99 1 98.69 500 ILE B C 1
ATOM 8187 O O . ILE B 1 500 ? -16.547 -14.555 -3.797 1 98.69 500 ILE B O 1
ATOM 8191 N N . THR B 1 501 ? -16.188 -16.734 -3.42 1 98 501 THR B N 1
ATOM 8192 C CA . THR B 1 501 ? -16.359 -17.109 -4.816 1 98 501 THR B CA 1
ATOM 8193 C C . THR B 1 501 ? -17.828 -17.281 -5.156 1 98 501 THR B C 1
ATOM 8195 O O . THR B 1 501 ? -18.203 -17.344 -6.332 1 98 501 THR B O 1
ATOM 8198 N N . ASN B 1 502 ? -18.672 -17.359 -4.117 1 97.94 502 ASN B N 1
ATOM 8199 C CA . ASN B 1 502 ? -20.094 -17.625 -4.27 1 97.94 502 ASN B CA 1
ATOM 8200 C C . ASN B 1 502 ? -20.344 -18.906 -5.051 1 97.94 502 ASN B C 1
ATOM 8202 O O . ASN B 1 502 ? -21.141 -18.922 -5.992 1 97.94 502 ASN B O 1
ATOM 8206 N N . ARG B 1 503 ? -19.641 -19.984 -4.695 1 97.75 503 ARG B N 1
ATOM 8207 C CA . ARG B 1 503 ? -19.75 -21.312 -5.324 1 97.75 503 ARG B CA 1
ATOM 8208 C C . ARG B 1 503 ? -19.766 -22.406 -4.277 1 97.75 503 ARG B C 1
ATOM 8210 O O . ARG B 1 503 ? -19.203 -22.266 -3.191 1 97.75 503 ARG B O 1
ATOM 8217 N N . LYS B 1 504 ? -20.438 -23.5 -4.656 1 97.88 504 LYS B N 1
ATOM 8218 C CA . LYS B 1 504 ? -20.391 -24.703 -3.84 1 97.88 504 LYS B CA 1
ATOM 8219 C C . LYS B 1 504 ? -19.016 -25.375 -3.918 1 97.88 504 LYS B C 1
ATOM 8221 O O . LYS B 1 504 ? -18.422 -25.453 -4.992 1 97.88 504 LYS B O 1
ATOM 8226 N N . LEU B 1 505 ? -18.484 -25.875 -2.717 1 98 505 LEU B N 1
ATOM 8227 C CA . LEU B 1 505 ? -17.219 -26.578 -2.699 1 98 505 LEU B CA 1
ATOM 8228 C C . LEU B 1 505 ? -17.438 -28.078 -2.498 1 98 505 LEU B C 1
ATOM 8230 O O . LEU B 1 505 ? -18.25 -28.484 -1.671 1 98 505 LEU B O 1
ATOM 8234 N N . ILE B 1 506 ? -16.797 -28.844 -3.322 1 96.44 506 ILE B N 1
ATOM 8235 C CA . ILE B 1 506 ? -16.688 -30.297 -3.186 1 96.44 506 ILE B CA 1
ATOM 8236 C C . ILE B 1 506 ? -15.211 -30.672 -3.027 1 96.44 506 ILE B C 1
ATOM 8238 O O . ILE B 1 506 ? -14.328 -30.016 -3.576 1 96.44 506 ILE B O 1
ATOM 8242 N N . PHE B 1 507 ? -14.914 -31.75 -2.293 1 95.38 507 PHE B N 1
ATOM 8243 C CA . PHE B 1 507 ? -13.539 -32.094 -1.95 1 95.38 507 PHE B CA 1
ATOM 8244 C C . PHE B 1 507 ? -13.211 -33.5 -2.426 1 95.38 507 PHE B C 1
ATOM 8246 O O . PHE B 1 507 ? -13.516 -34.5 -1.741 1 95.38 507 PHE B O 1
ATOM 8253 N N . PRO B 1 508 ? -12.531 -33.625 -3.551 1 94 508 PRO B N 1
ATOM 8254 C CA . PRO B 1 508 ? -12.055 -34.938 -3.994 1 94 508 PRO B CA 1
ATOM 8255 C C . PRO B 1 508 ? -11.125 -35.594 -2.982 1 94 508 PRO B C 1
ATOM 8257 O O . PRO B 1 508 ? -10.312 -34.906 -2.348 1 94 508 PRO B O 1
ATOM 8260 N N . LEU B 1 509 ? -11.211 -36.875 -2.846 1 90.69 509 LEU B N 1
ATOM 8261 C CA . LEU B 1 509 ? -10.461 -37.594 -1.815 1 90.69 509 LEU B CA 1
ATOM 8262 C C . LEU B 1 509 ? -9.18 -38.188 -2.391 1 90.69 509 LEU B C 1
ATOM 8264 O O . LEU B 1 509 ? -8.227 -38.438 -1.655 1 90.69 509 LEU B O 1
ATOM 8268 N N . GLU B 1 510 ? -9.203 -38.438 -3.703 1 89.75 510 GLU B N 1
ATOM 8269 C CA . GLU B 1 510 ? -8.023 -39.031 -4.328 1 89.75 510 GLU B CA 1
ATOM 8270 C C . GLU B 1 510 ? -6.867 -38.031 -4.375 1 89.75 510 GLU B C 1
ATOM 8272 O O . GLU B 1 510 ? -7.055 -36.875 -4.781 1 89.75 510 GLU B O 1
ATOM 8277 N N . THR B 1 511 ? -5.66 -38.469 -3.967 1 86.88 511 THR B N 1
ATOM 8278 C CA . THR B 1 511 ? -4.508 -37.594 -3.92 1 86.88 511 THR B CA 1
ATOM 8279 C C . THR B 1 511 ? -3.652 -37.75 -5.176 1 86.88 511 THR B C 1
ATOM 8281 O O . THR B 1 511 ? -2.949 -36.812 -5.57 1 86.88 511 THR B O 1
ATOM 8284 N N . GLU B 1 512 ? -3.703 -38.875 -5.816 1 91.81 512 GLU B N 1
ATOM 8285 C CA . GLU B 1 512 ? -2.92 -39.125 -7.023 1 91.81 512 GLU B CA 1
ATOM 8286 C C . GLU B 1 512 ? -3.76 -38.906 -8.281 1 91.81 512 GLU B C 1
ATOM 8288 O O . GLU B 1 512 ? -3.836 -39.812 -9.141 1 91.81 512 GLU B O 1
ATOM 8293 N N . THR B 1 513 ? -4.223 -37.688 -8.383 1 94.06 513 THR B N 1
ATOM 8294 C CA . THR B 1 513 ? -5.203 -37.375 -9.422 1 94.06 513 THR B CA 1
ATOM 8295 C C . THR B 1 513 ? -4.562 -37.438 -10.805 1 94.06 513 THR B C 1
ATOM 8297 O O . THR B 1 513 ? -5.184 -37.875 -11.766 1 94.06 513 THR B O 1
ATOM 8300 N N . ALA B 1 514 ? -3.32 -37 -10.922 1 96 514 ALA B N 1
ATOM 8301 C CA . ALA B 1 514 ? -2.656 -37 -12.227 1 96 514 ALA B CA 1
ATOM 8302 C C . ALA B 1 514 ? -2.459 -38.438 -12.711 1 96 514 ALA B C 1
ATOM 8304 O O . ALA B 1 514 ? -2.775 -38.75 -13.859 1 96 514 ALA B O 1
ATOM 8305 N N . ALA B 1 515 ? -2.008 -39.281 -11.828 1 97.94 515 ALA B N 1
ATOM 8306 C CA . ALA B 1 515 ? -1.819 -40.688 -12.18 1 97.94 515 ALA B CA 1
ATOM 8307 C C . ALA B 1 515 ? -3.152 -41.375 -12.5 1 97.94 515 ALA B C 1
ATOM 8309 O O . ALA B 1 515 ? -3.264 -42.094 -13.477 1 97.94 515 ALA B O 1
ATOM 8310 N N . LEU B 1 516 ? -4.105 -41.094 -11.672 1 97.69 516 LEU B N 1
ATOM 8311 C CA . LEU B 1 516 ? -5.422 -41.688 -11.914 1 97.69 516 LEU B CA 1
ATOM 8312 C C . LEU B 1 516 ? -5.988 -41.188 -13.25 1 97.69 516 LEU B C 1
ATOM 8314 O O . LEU B 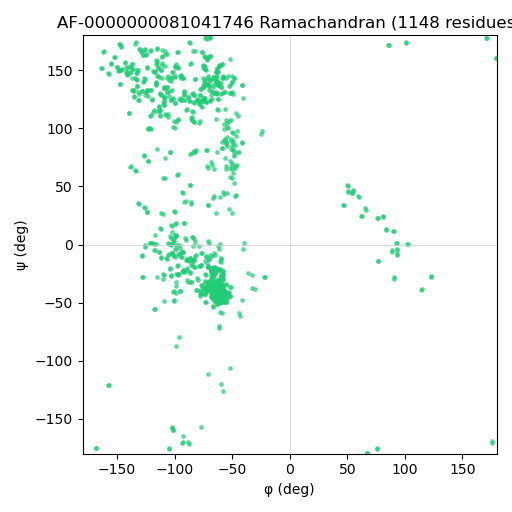1 516 ? -6.559 -42 -14.008 1 97.69 516 LEU B O 1
ATOM 8318 N N . GLY B 1 517 ? -5.863 -39.938 -13.5 1 98.31 517 GLY B N 1
ATOM 8319 C CA . GLY B 1 517 ? -6.293 -39.406 -14.781 1 98.31 517 GLY B CA 1
ATOM 8320 C C . GLY B 1 517 ? -5.617 -40.062 -15.961 1 98.31 517 GLY B C 1
ATOM 8321 O O . GLY B 1 517 ? -6.258 -40.344 -16.984 1 98.31 517 GLY B O 1
ATOM 8322 N N . ALA B 1 518 ? -4.34 -40.281 -15.844 1 98.69 518 ALA B N 1
ATOM 8323 C CA . ALA B 1 518 ? -3.611 -41 -16.891 1 98.69 518 ALA B CA 1
ATOM 8324 C C . ALA B 1 518 ? -4.168 -42.406 -17.094 1 98.69 518 ALA B C 1
ATOM 8326 O O . ALA B 1 518 ? -4.293 -42.875 -18.219 1 98.69 518 ALA B O 1
ATOM 8327 N N . ALA B 1 519 ? -4.516 -43.062 -16.031 1 98.69 519 ALA B N 1
ATOM 8328 C CA . ALA B 1 519 ? -5.125 -44.406 -16.109 1 98.69 519 ALA B CA 1
ATOM 8329 C C . ALA B 1 519 ? -6.469 -44.344 -16.828 1 98.69 519 ALA B C 1
ATOM 8331 O O . ALA B 1 519 ? -6.793 -45.219 -17.625 1 98.69 519 ALA B O 1
ATOM 8332 N N . PHE B 1 520 ? -7.238 -43.344 -16.531 1 98.56 520 PHE B N 1
ATOM 8333 C CA . PHE B 1 520 ? -8.516 -43.156 -17.203 1 98.56 520 PHE B CA 1
ATOM 8334 C C . PHE B 1 520 ? -8.32 -42.969 -18.703 1 98.56 520 PHE B C 1
ATOM 8336 O O . PHE B 1 520 ? -9.055 -43.562 -19.516 1 98.56 520 PHE B O 1
ATOM 8343 N N . GLN B 1 521 ? -7.352 -42.156 -19.062 1 98.62 521 GLN B N 1
ATOM 8344 C CA . GLN B 1 521 ? -7.082 -41.969 -20.484 1 98.62 521 GLN B CA 1
ATOM 8345 C C . GLN B 1 521 ? -6.68 -43.281 -21.141 1 98.62 521 GLN B C 1
ATOM 8347 O O . GLN B 1 521 ? -7.086 -43.562 -22.281 1 98.62 521 GLN B O 1
ATOM 8352 N N . ALA B 1 522 ? -5.84 -44.062 -20.469 1 98.56 522 ALA B N 1
ATOM 8353 C CA . ALA B 1 522 ? -5.457 -45.375 -20.969 1 98.56 522 ALA B CA 1
ATOM 8354 C C . ALA B 1 522 ? -6.684 -46.25 -21.203 1 98.56 522 ALA B C 1
ATOM 8356 O O . ALA B 1 522 ? -6.758 -46.969 -22.219 1 98.56 522 ALA B O 1
ATOM 8357 N N . GLY B 1 523 ? -7.594 -46.25 -20.281 1 98.25 523 GLY B N 1
ATOM 8358 C CA . GLY B 1 523 ? -8.836 -46.969 -20.453 1 98.25 523 GLY B CA 1
ATOM 8359 C C . GLY B 1 523 ? -9.633 -46.5 -21.672 1 98.25 523 GLY B C 1
ATOM 8360 O O . GLY B 1 523 ? -10.141 -47.344 -22.438 1 98.25 523 GLY B O 1
ATOM 8361 N N . ALA B 1 524 ? -9.75 -45.25 -21.828 1 98.31 524 ALA B N 1
ATOM 8362 C CA . ALA B 1 524 ? -10.445 -44.688 -22.984 1 98.31 524 ALA B CA 1
ATOM 8363 C C . ALA B 1 524 ? -9.789 -45.125 -24.281 1 98.31 524 ALA B C 1
ATOM 8365 O O . ALA B 1 524 ? -10.477 -45.594 -25.203 1 98.31 524 ALA B O 1
ATOM 8366 N N . ALA B 1 525 ? -8.484 -45 -24.344 1 97.81 525 ALA B N 1
ATOM 8367 C CA . ALA B 1 525 ? -7.746 -45.375 -25.547 1 97.81 525 ALA B CA 1
ATOM 8368 C C . ALA B 1 525 ? -7.91 -46.844 -25.859 1 97.81 525 ALA B C 1
ATOM 8370 O O . ALA B 1 525 ? -8.164 -47.219 -27 1 97.81 525 ALA B O 1
ATOM 8371 N N . ALA B 1 526 ? -7.766 -47.688 -24.859 1 96.44 526 ALA B N 1
ATOM 8372 C CA . ALA B 1 526 ? -7.844 -49.125 -25.016 1 96.44 526 ALA B CA 1
ATOM 8373 C C . ALA B 1 526 ? -9.234 -49.562 -25.484 1 96.44 526 ALA B C 1
ATOM 8375 O O . ALA B 1 526 ? -9.383 -50.531 -26.219 1 96.44 526 ALA B O 1
ATOM 8376 N N . SER B 1 527 ? -10.234 -48.812 -25.078 1 96.19 527 SER B N 1
ATOM 8377 C CA . SER B 1 527 ? -11.609 -49.188 -25.406 1 96.19 527 SER B CA 1
ATOM 8378 C C . SER B 1 527 ? -12.109 -48.438 -26.641 1 96.19 527 SER B C 1
ATOM 8380 O O . SER B 1 527 ? -13.234 -48.688 -27.094 1 96.19 527 SER B O 1
ATOM 8382 N N . GLY B 1 528 ? -11.367 -47.5 -27.109 1 95.19 528 GLY B N 1
ATOM 8383 C CA . GLY B 1 528 ? -11.773 -46.75 -28.281 1 95.19 528 GLY B CA 1
ATOM 8384 C C . GLY B 1 528 ? -12.859 -45.719 -27.984 1 95.19 528 GLY B C 1
ATOM 8385 O O . GLY B 1 528 ? -13.625 -45.344 -28.875 1 95.19 528 GLY B O 1
ATOM 8386 N N . MET B 1 529 ? -12.945 -45.312 -26.766 1 96.75 529 MET B N 1
ATOM 8387 C CA . MET B 1 529 ? -13.953 -44.375 -26.328 1 96.75 529 MET B CA 1
ATOM 8388 C C . MET B 1 529 ? -13.359 -42.969 -26.25 1 96.75 529 MET B C 1
ATOM 8390 O O . MET B 1 529 ? -12.148 -42.812 -26.062 1 96.75 529 MET B O 1
ATOM 8394 N N . ALA B 1 530 ? -14.305 -42.031 -26.406 1 97.38 530 ALA B N 1
ATOM 8395 C CA . ALA B 1 530 ? -13.875 -40.656 -26.078 1 97.38 530 ALA B CA 1
ATOM 8396 C C . ALA B 1 530 ? -13.484 -40.562 -24.609 1 97.38 530 ALA B C 1
ATOM 8398 O O . ALA B 1 530 ? -14.133 -41.125 -23.734 1 97.38 530 ALA B O 1
ATOM 8399 N N . VAL B 1 531 ? -12.43 -39.844 -24.359 1 98.25 531 VAL B N 1
ATOM 8400 C CA . VAL B 1 531 ? -11.898 -39.75 -23 1 98.25 531 VAL B CA 1
ATOM 8401 C C . VAL B 1 531 ? -12.969 -39.219 -22.062 1 98.25 531 VAL B C 1
ATOM 8403 O O . VAL B 1 531 ? -13.164 -39.719 -20.953 1 98.25 531 VAL B O 1
ATOM 8406 N N . GLU B 1 532 ? -13.672 -38.156 -22.5 1 97.06 532 GLU B N 1
ATOM 8407 C CA . GLU B 1 532 ? -14.734 -37.562 -21.688 1 97.06 532 GLU B CA 1
ATOM 8408 C C . GLU B 1 532 ? -15.758 -38.625 -21.281 1 97.06 532 GLU B C 1
ATOM 8410 O O . GLU B 1 532 ? -16.125 -38.719 -20.109 1 97.06 532 GLU B O 1
ATOM 8415 N N . GLU B 1 533 ? -16.172 -39.406 -22.219 1 97.19 533 GLU B N 1
ATOM 8416 C CA . GLU B 1 533 ? -17.188 -40.406 -21.969 1 97.19 533 GLU B CA 1
ATOM 8417 C C . GLU B 1 533 ? -16.688 -41.5 -21.031 1 97.19 533 GLU B C 1
ATOM 8419 O O . GLU B 1 533 ? -17.422 -41.969 -20.156 1 97.19 533 GLU B O 1
ATOM 8424 N N . TYR B 1 534 ? -15.492 -41.906 -21.266 1 97.88 534 TYR B N 1
ATOM 8425 C CA . TYR B 1 534 ? -14.914 -42.906 -20.406 1 97.88 534 TYR B CA 1
ATOM 8426 C C . TYR B 1 534 ? -14.867 -42.469 -18.953 1 97.88 534 TYR B C 1
ATOM 8428 O O . TYR B 1 534 ? -15.289 -43.188 -18.062 1 97.88 534 TYR B O 1
ATOM 8436 N N . VAL B 1 535 ? -14.375 -41.25 -18.703 1 97.69 535 VAL B N 1
ATOM 8437 C CA . VAL B 1 535 ? -14.219 -40.719 -17.359 1 97.69 535 VAL B CA 1
ATOM 8438 C C . VAL B 1 535 ? -15.594 -40.562 -16.703 1 97.69 535 VAL B C 1
ATOM 8440 O O . VAL B 1 535 ? -15.766 -40.938 -15.531 1 97.69 535 VAL B O 1
ATOM 8443 N N . LYS B 1 536 ? -16.562 -40.094 -17.438 1 95.69 536 LYS B N 1
ATOM 8444 C CA . LYS B 1 536 ? -17.922 -40 -16.906 1 95.69 536 LYS B CA 1
ATOM 8445 C C . LYS B 1 536 ? -18.438 -41.375 -16.469 1 95.69 536 LYS B C 1
ATOM 8447 O O . LYS B 1 536 ? -19.172 -41.469 -15.469 1 95.69 536 LYS B O 1
ATOM 8452 N N . GLY B 1 537 ? -18.047 -42.344 -17.156 1 95.75 537 GLY B N 1
ATOM 8453 C CA . GLY B 1 537 ? -18.453 -43.688 -16.828 1 95.75 537 GLY B CA 1
ATOM 8454 C C . GLY B 1 537 ? -17.781 -44.219 -15.578 1 95.75 537 GLY B C 1
ATOM 8455 O O . GLY B 1 537 ? -18.203 -45.25 -15.023 1 95.75 537 GLY B O 1
ATOM 8456 N N . GLN B 1 538 ? -16.75 -43.594 -15.141 1 95 538 GLN B N 1
ATOM 8457 C CA . GLN B 1 538 ? -16.016 -44.031 -13.961 1 95 538 GLN B CA 1
ATOM 8458 C C . GLN B 1 538 ? -16.406 -43.219 -12.734 1 95 538 GLN B C 1
ATOM 8460 O O . GLN B 1 538 ? -15.594 -43.031 -11.82 1 95 538 GLN B O 1
ATOM 8465 N N . ALA B 1 539 ? -17.547 -42.688 -12.617 1 90.31 539 ALA B N 1
ATOM 8466 C CA . ALA B 1 539 ? -18.016 -41.781 -11.562 1 90.31 539 ALA B CA 1
ATOM 8467 C C . ALA B 1 539 ? -17.828 -42.406 -10.188 1 90.31 539 ALA B C 1
ATOM 8469 O O . ALA B 1 539 ? -17.531 -41.688 -9.219 1 90.31 539 ALA B O 1
ATOM 8470 N N . GLN B 1 540 ? -17.969 -43.688 -10.055 1 88 540 GLN B N 1
ATOM 8471 C CA . GLN B 1 540 ? -17.875 -44.375 -8.773 1 88 540 GLN B CA 1
ATOM 8472 C C . GLN B 1 540 ? -16.453 -44.312 -8.219 1 88 540 GLN B C 1
ATOM 8474 O O . GLN B 1 540 ? -16.25 -44.438 -7.012 1 88 540 GLN B O 1
ATOM 8479 N N . ALA B 1 541 ? -15.539 -44.156 -9.102 1 89.94 541 ALA B N 1
ATOM 8480 C CA . ALA B 1 541 ? -14.141 -44.125 -8.703 1 89.94 541 ALA B CA 1
ATOM 8481 C C . ALA B 1 541 ? -13.742 -42.75 -8.219 1 89.94 541 ALA B C 1
ATOM 8483 O O . ALA B 1 541 ? -12.711 -42.562 -7.566 1 89.94 541 ALA B O 1
ATOM 8484 N N . LEU B 1 542 ? -14.547 -41.812 -8.609 1 91.75 542 LEU B N 1
ATOM 8485 C CA . LEU B 1 542 ? -14.281 -40.406 -8.25 1 91.75 542 LEU B CA 1
ATOM 8486 C C . LEU B 1 542 ? -14.852 -40.094 -6.875 1 91.75 542 LEU B C 1
ATOM 8488 O O . LEU B 1 542 ? -15.867 -39.406 -6.77 1 91.75 542 LEU B O 1
ATOM 8492 N N . LYS B 1 543 ? -14.148 -40.5 -5.879 1 87.06 543 LYS B N 1
ATOM 8493 C CA . LYS B 1 543 ? -14.602 -40.344 -4.5 1 87.06 543 LYS B CA 1
ATOM 8494 C C . LYS B 1 543 ? -14.484 -38.906 -4.031 1 87.06 543 LYS B C 1
ATOM 8496 O O . LYS B 1 543 ? -13.523 -38.188 -4.371 1 87.06 543 LYS B O 1
ATOM 8501 N N . ARG B 1 544 ? -15.5 -38.5 -3.299 1 90 544 ARG B N 1
ATOM 8502 C CA . ARG B 1 544 ? -15.57 -37.156 -2.736 1 90 544 ARG B CA 1
ATOM 8503 C C . ARG B 1 544 ? -15.945 -37.188 -1.259 1 90 544 ARG B C 1
ATOM 8505 O O . ARG B 1 544 ? -16.609 -38.125 -0.808 1 90 544 ARG B O 1
ATOM 8512 N N . SER B 1 545 ? -15.43 -36.156 -0.565 1 89.56 545 SER B N 1
ATOM 8513 C CA . SER B 1 545 ? -15.914 -36 0.801 1 89.56 545 SER B CA 1
ATOM 8514 C C . SER B 1 545 ? -17.422 -35.781 0.831 1 89.56 545 SER B C 1
ATOM 8516 O O . SER B 1 545 ? -17.984 -35.094 -0.034 1 89.56 545 SER B O 1
ATOM 8518 N N . PRO B 1 546 ? -18.016 -36.469 1.731 1 85.44 546 PRO B N 1
ATOM 8519 C CA . PRO B 1 546 ? -19.453 -36.219 1.86 1 85.44 546 PRO B CA 1
ATOM 8520 C C . PRO B 1 546 ? -19.766 -34.781 2.275 1 85.44 546 PRO B C 1
ATOM 8522 O O . PRO B 1 546 ? -20.875 -34.312 2.039 1 85.44 546 PRO B O 1
ATOM 8525 N N . ASP B 1 547 ? -18.812 -34.125 2.863 1 89.44 547 ASP B N 1
ATOM 8526 C CA . ASP B 1 547 ? -19 -32.75 3.307 1 89.44 547 ASP B CA 1
ATOM 8527 C C . ASP B 1 547 ? -18.906 -31.781 2.133 1 89.44 547 ASP B C 1
ATOM 8529 O O . ASP B 1 547 ? -18.031 -31.906 1.275 1 89.44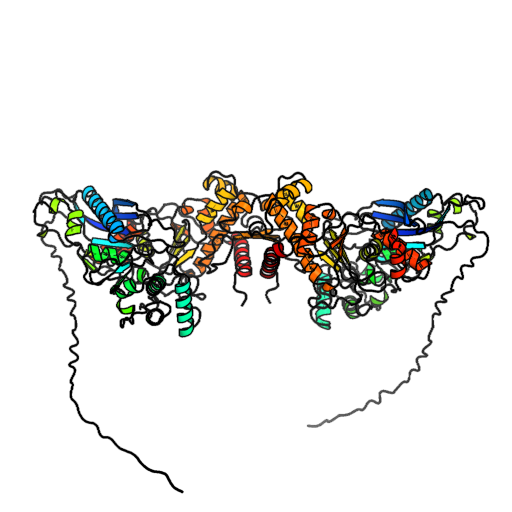 547 ASP B O 1
ATOM 8533 N N . THR B 1 548 ? -19.922 -31 1.918 1 93.62 548 THR B N 1
ATOM 8534 C CA . THR B 1 548 ? -19.922 -29.891 0.976 1 93.62 548 THR B CA 1
ATOM 8535 C C . THR B 1 548 ? -20.062 -28.547 1.711 1 93.62 548 THR B C 1
ATOM 8537 O O . THR B 1 548 ? -20.531 -28.516 2.852 1 93.62 548 THR B O 1
ATOM 8540 N N . VAL B 1 549 ? -19.547 -27.547 1.114 1 97.38 549 VAL B N 1
ATOM 8541 C CA . VAL B 1 549 ? -19.625 -26.219 1.732 1 97.38 549 VAL B CA 1
ATOM 8542 C C . VAL B 1 549 ? -20.375 -25.266 0.812 1 97.38 549 VAL B C 1
ATOM 8544 O O . VAL B 1 549 ? -20.062 -25.156 -0.375 1 97.38 549 VAL B O 1
ATOM 8547 N N . GLN B 1 550 ? -21.406 -24.672 1.321 1 97.94 550 GLN B N 1
ATOM 8548 C CA . GLN B 1 550 ? -22.203 -23.688 0.584 1 97.94 550 GLN B CA 1
ATOM 8549 C C . GLN B 1 550 ? -21.859 -22.266 0.997 1 97.94 550 GLN B C 1
ATOM 8551 O O . GLN B 1 550 ? -21.5 -22.016 2.152 1 97.94 550 GLN B O 1
ATOM 8556 N N . PRO B 1 551 ? -21.969 -21.281 0.019 1 97.94 551 PRO B N 1
ATOM 8557 C CA . PRO B 1 551 ? -21.75 -19.875 0.407 1 97.94 551 PRO B CA 1
ATOM 8558 C C . PRO B 1 551 ? -22.797 -19.391 1.406 1 97.94 551 PRO B C 1
ATOM 8560 O O . PRO B 1 551 ? -23.984 -19.719 1.29 1 97.94 551 PRO B O 1
ATOM 8563 N N . GLN B 1 552 ? -22.328 -18.641 2.359 1 97.69 552 GLN B N 1
ATOM 8564 C CA . GLN B 1 552 ? -23.219 -18.125 3.395 1 97.69 552 GLN B CA 1
ATOM 8565 C C . GLN B 1 552 ? -23.094 -16.625 3.553 1 97.69 552 GLN B C 1
ATOM 8567 O O . GLN B 1 552 ? -24.047 -15.938 3.926 1 97.69 552 GLN B O 1
ATOM 8572 N N . ASN B 1 553 ? -21.938 -16.031 3.258 1 97.56 553 ASN B N 1
ATOM 8573 C CA . ASN B 1 553 ? -21.656 -14.648 3.594 1 97.56 553 ASN B CA 1
ATOM 8574 C C . ASN B 1 553 ? -21.078 -13.883 2.4 1 97.56 553 ASN B C 1
ATOM 8576 O O . ASN B 1 553 ? -20.188 -13.055 2.559 1 97.56 553 ASN B O 1
ATOM 8580 N N . HIS B 1 554 ? -21.531 -14.18 1.23 1 97.62 554 HIS B N 1
ATOM 8581 C CA . HIS B 1 554 ? -20.953 -13.609 0.021 1 97.62 554 HIS B CA 1
ATOM 8582 C C . HIS B 1 554 ? -21 -12.086 0.059 1 97.62 554 HIS B C 1
ATOM 8584 O O . HIS B 1 554 ? -19.984 -11.422 -0.18 1 97.62 554 HIS B O 1
ATOM 8590 N N . LYS B 1 555 ? -22.109 -11.461 0.437 1 97.56 555 LYS B N 1
ATOM 8591 C CA . LYS B 1 555 ? -22.312 -10.016 0.434 1 97.56 555 LYS B CA 1
ATOM 8592 C C . LYS B 1 555 ? -21.391 -9.328 1.437 1 97.56 555 LYS B C 1
ATOM 8594 O O . LYS B 1 555 ? -20.938 -8.211 1.197 1 97.56 555 LYS B O 1
ATOM 8599 N N . ALA B 1 556 ? -21.141 -9.992 2.502 1 97.75 556 ALA B N 1
ATOM 8600 C CA . ALA B 1 556 ? -20.328 -9.406 3.574 1 97.75 556 ALA B CA 1
ATOM 8601 C C . ALA B 1 556 ? -18.891 -9.188 3.119 1 97.75 556 ALA B C 1
ATOM 8603 O O . ALA B 1 556 ? -18.203 -8.32 3.652 1 97.75 556 ALA B O 1
ATOM 8604 N N . TYR B 1 557 ? -18.406 -9.922 2.104 1 98.56 557 TYR B N 1
ATOM 8605 C CA . TYR B 1 557 ? -17.031 -9.836 1.661 1 98.56 557 TYR B CA 1
ATOM 8606 C C . TYR B 1 557 ? -16.875 -8.836 0.523 1 98.56 557 TYR B C 1
ATOM 8608 O O . TYR B 1 557 ? -15.758 -8.523 0.106 1 98.56 557 TYR B O 1
ATOM 8616 N N . GLU B 1 558 ? -17.953 -8.289 0.004 1 97.94 558 GLU B N 1
ATOM 8617 C CA . GLU B 1 558 ? -17.938 -7.48 -1.211 1 97.94 558 GLU B CA 1
ATOM 8618 C C . GLU B 1 558 ? -17.078 -6.238 -1.038 1 97.94 558 GLU B C 1
ATOM 8620 O O . GLU B 1 558 ? -16.266 -5.91 -1.909 1 97.94 558 GLU B O 1
ATOM 8625 N N . GLU B 1 559 ? -17.25 -5.551 0.078 1 97.75 559 GLU B N 1
ATOM 8626 C CA . GLU B 1 559 ? -16.5 -4.32 0.309 1 97.75 559 GLU B CA 1
ATOM 8627 C C . GLU B 1 559 ? -14.992 -4.598 0.411 1 97.75 559 GLU B C 1
ATOM 8629 O O . GLU B 1 559 ? -14.18 -3.881 -0.175 1 97.75 559 GLU B O 1
ATOM 8634 N N . ALA B 1 560 ? -14.641 -5.586 1.163 1 98.5 560 ALA B N 1
ATOM 8635 C CA . ALA B 1 560 ? -13.234 -5.949 1.332 1 98.5 560 ALA B CA 1
ATOM 8636 C C . ALA B 1 560 ? -12.617 -6.391 0.007 1 98.5 560 ALA B C 1
ATOM 8638 O O . ALA B 1 560 ? -11.477 -6.047 -0.297 1 98.5 560 ALA B O 1
ATOM 8639 N N . ALA B 1 561 ? -13.398 -7.145 -0.795 1 98.56 561 ALA B N 1
ATOM 8640 C CA . ALA B 1 561 ? -12.93 -7.582 -2.107 1 98.56 561 ALA B CA 1
ATOM 8641 C C . ALA B 1 561 ? -12.672 -6.391 -3.025 1 98.56 561 ALA B C 1
ATOM 8643 O O . ALA B 1 561 ? -11.68 -6.363 -3.756 1 98.56 561 ALA B O 1
ATOM 8644 N N . ALA B 1 562 ? -13.555 -5.438 -2.979 1 97.94 562 ALA B N 1
ATOM 8645 C CA . ALA B 1 562 ? -13.414 -4.234 -3.799 1 97.94 562 ALA B CA 1
ATOM 8646 C C . ALA B 1 562 ? -12.172 -3.445 -3.408 1 97.94 562 ALA B C 1
ATOM 8648 O O . ALA B 1 562 ? -11.43 -2.975 -4.273 1 97.94 562 ALA B O 1
ATOM 8649 N N . ARG B 1 563 ? -11.922 -3.248 -2.141 1 97.31 563 ARG B N 1
ATOM 8650 C CA . ARG B 1 563 ? -10.727 -2.559 -1.663 1 97.31 563 ARG B CA 1
ATOM 8651 C C . ARG B 1 563 ? -9.461 -3.262 -2.135 1 97.31 563 ARG B C 1
ATOM 8653 O O . ARG B 1 563 ? -8.508 -2.613 -2.582 1 97.31 563 ARG B O 1
ATOM 8660 N N . PHE B 1 564 ? -9.492 -4.555 -2.004 1 98.44 564 PHE B N 1
ATOM 8661 C CA . PHE B 1 564 ? -8.359 -5.371 -2.426 1 98.44 564 PHE B CA 1
ATOM 8662 C C . PHE B 1 564 ? -8.023 -5.117 -3.893 1 98.44 564 PHE B C 1
ATOM 8664 O O . PHE B 1 564 ? -6.863 -4.871 -4.238 1 98.44 564 PHE B O 1
ATOM 8671 N N . ARG B 1 565 ? -9.031 -5.145 -4.754 1 96.94 565 ARG B N 1
ATOM 8672 C CA . ARG B 1 565 ? -8.836 -4.922 -6.18 1 96.94 565 ARG B CA 1
ATOM 8673 C C . ARG B 1 565 ? -8.336 -3.508 -6.453 1 96.94 565 ARG B C 1
ATOM 8675 O O . ARG B 1 565 ? -7.414 -3.314 -7.25 1 96.94 565 ARG B O 1
ATOM 8682 N N . GLN B 1 566 ? -8.891 -2.588 -5.789 1 95.88 566 GLN B N 1
ATOM 8683 C CA . GLN B 1 566 ? -8.539 -1.186 -6 1 95.88 566 GLN B CA 1
ATOM 8684 C C . GLN B 1 566 ? -7.094 -0.913 -5.594 1 95.88 566 GLN B C 1
ATOM 8686 O O . GLN B 1 566 ? -6.344 -0.275 -6.336 1 95.88 566 GLN B O 1
ATOM 8691 N N . PHE B 1 567 ? -6.711 -1.358 -4.414 1 97.06 567 PHE B N 1
ATOM 8692 C CA . PHE B 1 567 ? -5.355 -1.138 -3.934 1 97.06 567 PHE B CA 1
ATOM 8693 C C . PHE B 1 567 ? -4.34 -1.792 -4.863 1 97.06 567 PHE B C 1
ATOM 8695 O O . PHE B 1 567 ? -3.324 -1.182 -5.211 1 97.06 567 PHE B O 1
ATOM 8702 N N . GLY B 1 568 ? -4.617 -3.061 -5.227 1 96.5 568 GLY B N 1
ATOM 8703 C CA . GLY B 1 568 ? -3.715 -3.74 -6.145 1 96.5 568 GLY B CA 1
ATOM 8704 C C . GLY B 1 568 ? -3.547 -3.014 -7.465 1 96.5 568 GLY B C 1
ATOM 8705 O O . GLY B 1 568 ? -2.422 -2.785 -7.914 1 96.5 568 GLY B O 1
ATOM 8706 N N . SER B 1 569 ? -4.668 -2.619 -8.062 1 94.56 569 SER B N 1
ATOM 8707 C CA . SER B 1 569 ? -4.648 -1.922 -9.344 1 94.56 569 SER B CA 1
ATOM 8708 C C . SER B 1 569 ? -3.918 -0.587 -9.234 1 94.56 569 SER B C 1
ATOM 8710 O O . SER B 1 569 ? -3.107 -0.245 -10.102 1 94.56 569 SER B O 1
ATOM 8712 N N . ASN B 1 570 ? -4.176 0.158 -8.188 1 94.5 570 ASN B N 1
ATOM 8713 C CA . ASN B 1 570 ? -3.533 1.453 -7.988 1 94.5 570 ASN B CA 1
ATOM 8714 C C . ASN B 1 570 ? -2.016 1.317 -7.887 1 94.5 570 ASN B C 1
ATOM 8716 O O . ASN B 1 570 ? -1.277 2.148 -8.422 1 94.5 570 ASN B O 1
ATOM 8720 N N . LEU B 1 571 ? -1.581 0.355 -7.301 1 96.25 571 LEU B N 1
ATOM 8721 C CA . LEU B 1 571 ? -0.155 0.215 -7.027 1 96.25 571 LEU B CA 1
ATOM 8722 C C . LEU B 1 571 ? 0.566 -0.414 -8.219 1 96.25 571 LEU B C 1
ATOM 8724 O O . LEU B 1 571 ? 1.735 -0.115 -8.469 1 96.25 571 LEU B O 1
ATOM 8728 N N . PHE B 1 572 ? -0.179 -1.312 -8.945 1 93.25 572 PHE B N 1
ATOM 8729 C CA . PHE B 1 572 ? 0.665 -2.16 -9.781 1 93.25 572 PHE B CA 1
ATOM 8730 C C . PHE B 1 572 ? 0.174 -2.16 -11.227 1 93.25 572 PHE B C 1
ATOM 8732 O O . PHE B 1 572 ? 0.835 -2.705 -12.109 1 93.25 572 PHE B O 1
ATOM 8739 N N . ASP B 1 573 ? -0.993 -1.571 -11.422 1 86.94 573 ASP B N 1
ATOM 8740 C CA . ASP B 1 573 ? -1.368 -1.443 -12.828 1 86.94 573 ASP B CA 1
ATOM 8741 C C . ASP B 1 573 ? -0.458 -0.454 -13.555 1 86.94 573 ASP B C 1
ATOM 8743 O O . ASP B 1 573 ? -0.013 0.534 -12.961 1 86.94 573 ASP B O 1
ATOM 8747 N N . LYS B 1 574 ? 0.08 -0.817 -14.625 1 64.19 574 LYS B N 1
ATOM 8748 C CA . LYS B 1 574 ? 0.926 0.058 -15.43 1 64.19 574 LYS B CA 1
ATOM 8749 C C . LYS B 1 574 ? 0.191 1.342 -15.805 1 64.19 574 LYS B C 1
ATOM 8751 O O . LYS B 1 574 ? -0.943 1.296 -16.297 1 64.19 574 LYS B O 1
ATOM 8756 N N . ARG B 1 575 ? 0.271 2.516 -14.977 1 49.66 575 ARG B N 1
ATOM 8757 C CA . ARG B 1 575 ? -0.233 3.801 -15.453 1 49.66 575 ARG B CA 1
ATOM 8758 C C . ARG B 1 575 ? 0.327 4.133 -16.828 1 49.66 575 ARG B C 1
ATOM 8760 O O . ARG B 1 575 ? 1.544 4.137 -17.031 1 49.66 575 ARG B O 1
ATOM 8767 N N . ILE B 1 576 ? -0.249 3.615 -17.828 1 36.62 576 ILE B N 1
ATOM 8768 C CA . ILE B 1 576 ? 0.091 4.172 -19.125 1 36.62 576 ILE B CA 1
ATOM 8769 C C . ILE B 1 576 ? 0.112 5.695 -19.047 1 36.62 576 ILE B C 1
ATOM 8771 O O . ILE B 1 576 ? -0.82 6.312 -18.516 1 36.62 576 ILE B O 1
#

pLDDT: mean 86.1, std 21.52, range [14.95, 98.88]

Radius of gyration: 43.22 Å; Cα contacts (8 Å, |Δi|>4): 2584; chains: 2; bounding box: 77×140×124 Å